Protein 2K8F (pdb70)

CATH classification: 1.20.1020.10

InterPro domains:
  IPR000197 Zinc finger, TAZ-type [PF02135] (338-414)
  IPR000197 Zinc finger, TAZ-type [PF02135] (1735-1806)
  IPR000197 Zinc finger, TAZ-type [PS50134] (331-417)
  IPR000197 Zinc finger, TAZ-type [PS50134] (1728-1809)
  IPR000197 Zinc finger, TAZ-type [SM00551] (332-417)
  IPR000197 Zinc finger, TAZ-type [SM00551] (1729-1807)
  IPR000433 Zinc finger, ZZ-type [PF00569] (1665-1705)
  IPR000433 Zinc finger, ZZ-type [PS01357] (1670-1695)
  IPR000433 Zinc finger, ZZ-type [PS50135] (1665-1713)
  IPR000433 Zinc finger, ZZ-type [SM00291] (1664-1705)
  IPR001487 Bromodomain [PF00439] (1068-1143)
  IPR001487 Bromodomain [PR00503] (1070-1083)
  IPR001487 Bromodomain [PR00503] (1086-1102)
  IPR001487 Bromodomain [PR00503] (1102-1120)
  IPR001487 Bromodomain [PR00503] (1120-1139)
  IPR001487 Bromodomain [PS50014] (1067-1139)
  IPR001487 Bromodomain [SM00297] (1048-1158)
  IPR003101 Coactivator CBP, KIX domain [PF02172] (567-646)
  IPR003101 Coactivator CBP, KIX domain [PS50952] (566-645)
  IPR009110 Nuclear receptor coactivator, interlocking [SSF69125] (2043-2098)

Structure (mmCIF, N/CA/C/O backbone):
data_2K8F
#
_entry.id   2K8F
#
loop_
_entity.id
_entity.type
_entity.pdbx_description
1 polymer 'Histone acetyltransferase p300'
2 polymer 'Cellular tumor antigen p53'
#
loop_
_atom_site.group_PDB
_atom_site.id
_atom_site.type_symbol
_atom_site.label_atom_id
_atom_site.label_alt_id
_atom_site.label_comp_id
_atom_site.label_asym_id
_atom_site.label_entity_id
_atom_site.label_seq_id
_atom_site.pdbx_PDB_ins_code
_atom_site.Cartn_x
_atom_site.Cartn_y
_atom_site.Cartn_z
_atom_site.occupancy
_atom_site.B_iso_or_equiv
_atom_site.auth_seq_id
_atom_site.auth_comp_id
_atom_site.auth_asym_id
_atom_site.auth_atom_id
_atom_site.pdbx_PDB_model_num
ATOM 1 N N . ALA A 1 1 ? -18.098 0.120 19.451 1.00 0.00 1 ALA A N 1
ATOM 2 C CA . ALA A 1 1 ? -17.807 -1.181 20.118 1.00 0.00 1 ALA A CA 1
ATOM 3 C C . ALA A 1 1 ? -17.516 -2.238 19.057 1.00 0.00 1 ALA A C 1
ATOM 4 O O . ALA A 1 1 ? -17.028 -3.325 19.367 1.00 0.00 1 ALA A O 1
ATOM 13 N N . THR A 1 2 ? -17.824 -1.911 17.807 1.00 0.00 2 THR A N 1
ATOM 14 C CA . THR A 1 2 ? -17.595 -2.842 16.705 1.00 0.00 2 THR A CA 1
ATOM 15 C C . THR A 1 2 ? -16.102 -3.082 16.502 1.00 0.00 2 THR A C 1
ATOM 16 O O . THR A 1 2 ? -15.698 -4.164 16.073 1.00 0.00 2 THR A O 1
ATOM 27 N N . GLN A 1 3 ? -15.295 -2.057 16.797 1.00 0.00 3 GLN A N 1
ATOM 28 C CA . GLN A 1 3 ? -13.836 -2.132 16.637 1.00 0.00 3 GLN A CA 1
ATOM 29 C C . GLN A 1 3 ? -13.319 -3.560 16.810 1.00 0.00 3 GLN A C 1
ATOM 30 O O . GLN A 1 3 ? -13.691 -4.256 17.756 1.00 0.00 3 GLN A O 1
ATOM 44 N N . SER A 1 4 ? -12.473 -3.987 15.883 1.00 0.00 4 SER A N 1
ATOM 45 C CA . SER A 1 4 ? -11.919 -5.332 15.923 1.00 0.00 4 SER A CA 1
ATOM 46 C C . SER A 1 4 ? -10.759 -5.436 14.937 1.00 0.00 4 SER A C 1
ATOM 47 O O . SER A 1 4 ? -10.408 -4.452 14.286 1.00 0.00 4 SER A O 1
ATOM 55 N N . PRO A 1 5 ? -10.168 -6.592 14.793 1.00 0.00 5 PRO A N 1
ATOM 56 C CA . PRO A 1 5 ? -9.049 -6.781 13.840 1.00 0.00 5 PRO A CA 1
ATOM 57 C C . PRO A 1 5 ? -9.503 -6.344 12.474 1.00 0.00 5 PRO A C 1
ATOM 58 O O . PRO A 1 5 ? -8.742 -5.789 11.690 1.00 0.00 5 PRO A O 1
ATOM 69 N N . GLY A 1 6 ? -10.780 -6.572 12.223 1.00 0.00 6 GLY A N 1
ATOM 70 C CA . GLY A 1 6 ? -11.369 -6.175 10.969 1.00 0.00 6 GLY A CA 1
ATOM 71 C C . GLY A 1 6 ? -11.191 -4.675 10.803 1.00 0.00 6 GLY A C 1
ATOM 72 O O . GLY A 1 6 ? -10.975 -4.175 9.702 1.00 0.00 6 GLY A O 1
ATOM 76 N N . ASP A 1 7 ? -11.240 -3.968 11.927 1.00 0.00 7 ASP A N 1
ATOM 77 C CA . ASP A 1 7 ? -11.050 -2.524 11.929 1.00 0.00 7 ASP A CA 1
ATOM 78 C C . ASP A 1 7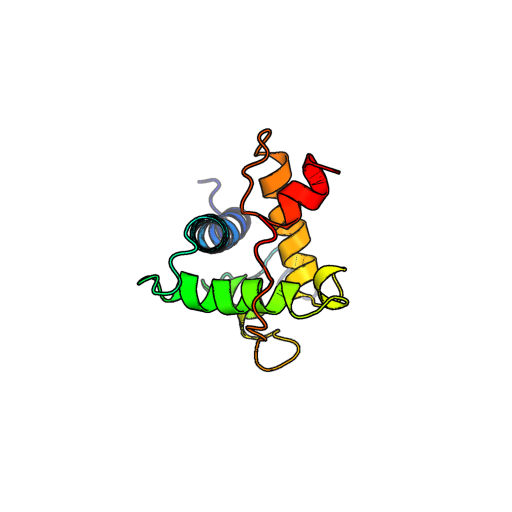 ? -9.561 -2.219 11.907 1.00 0.00 7 ASP A C 1
ATOM 79 O O . ASP A 1 7 ? -9.129 -1.187 11.392 1.00 0.00 7 ASP A O 1
ATOM 88 N N . SER A 1 8 ? -8.781 -3.148 12.445 1.00 0.00 8 SER A N 1
ATOM 89 C CA . SER A 1 8 ? -7.336 -3.006 12.463 1.00 0.00 8 SER A CA 1
ATOM 90 C C . SER A 1 8 ? -6.804 -3.212 11.055 1.00 0.00 8 SER A C 1
ATOM 91 O O . SER A 1 8 ? -5.856 -2.554 10.626 1.00 0.00 8 SER A O 1
ATOM 99 N N . ARG A 1 9 ? -7.455 -4.117 10.337 1.00 0.00 9 ARG A N 1
ATOM 100 C CA . ARG A 1 9 ? -7.095 -4.405 8.965 1.00 0.00 9 ARG A CA 1
ATOM 101 C C . ARG A 1 9 ? -7.447 -3.211 8.103 1.00 0.00 9 ARG A C 1
ATOM 102 O O . ARG A 1 9 ? -6.719 -2.847 7.179 1.00 0.00 9 ARG A O 1
ATOM 123 N N . ARG A 1 10 ? -8.561 -2.589 8.444 1.00 0.00 10 ARG A N 1
ATOM 124 C CA . ARG A 1 10 ? -9.011 -1.398 7.733 1.00 0.00 10 ARG A CA 1
ATOM 125 C C . ARG A 1 10 ? -8.103 -0.228 8.076 1.00 0.00 10 ARG A C 1
ATOM 126 O O . ARG A 1 10 ? -7.830 0.637 7.248 1.00 0.00 10 ARG A O 1
ATOM 147 N N . LEU A 1 11 ? -7.619 -0.228 9.307 1.00 0.00 11 LEU A N 1
ATOM 148 C CA . LEU A 1 11 ? -6.705 0.807 9.757 1.00 0.00 11 LEU A CA 1
ATOM 149 C C . LEU A 1 11 ? -5.324 0.520 9.183 1.00 0.00 11 LEU A C 1
ATOM 150 O O . LEU A 1 11 ? -4.533 1.433 8.948 1.00 0.00 11 LEU A O 1
ATOM 166 N N . SER A 1 12 ? -5.044 -0.763 8.952 1.00 0.00 12 SER A N 1
ATOM 167 C CA . SER A 1 12 ? -3.756 -1.147 8.398 1.00 0.00 12 SER A CA 1
ATOM 168 C C . SER A 1 12 ? -3.617 -0.587 6.994 1.00 0.00 12 SER A C 1
ATOM 169 O O . SER A 1 12 ? -2.600 0.019 6.653 1.00 0.00 12 SER A O 1
ATOM 177 N N . ILE A 1 13 ? -4.651 -0.782 6.176 1.00 0.00 13 ILE A N 1
ATOM 178 C CA . ILE A 1 13 ? -4.612 -0.278 4.817 1.00 0.00 13 ILE A CA 1
ATOM 179 C C . ILE A 1 13 ? -4.753 1.245 4.784 1.00 0.00 13 ILE A C 1
ATOM 180 O O . ILE A 1 13 ? -4.276 1.886 3.855 1.00 0.00 13 ILE A O 1
ATOM 196 N N . GLN A 1 14 ? -5.410 1.819 5.793 1.00 0.00 14 GLN A N 1
ATOM 197 C CA . GLN A 1 14 ? -5.603 3.245 5.869 1.00 0.00 14 GLN A CA 1
ATOM 198 C C . GLN A 1 14 ? -4.253 3.943 5.985 1.00 0.00 14 GLN A C 1
ATOM 199 O O . GLN A 1 14 ? -3.999 4.950 5.334 1.00 0.00 14 GLN A O 1
ATOM 213 N N . ARG A 1 15 ? -3.381 3.361 6.800 1.00 0.00 15 ARG A N 1
ATOM 214 C CA . ARG A 1 15 ? -2.037 3.880 6.994 1.00 0.00 15 ARG A CA 1
ATOM 215 C C . ARG A 1 15 ? -1.219 3.646 5.741 1.00 0.00 15 ARG A C 1
ATOM 216 O O . ARG A 1 15 ? -0.446 4.507 5.316 1.00 0.00 15 ARG A O 1
ATOM 237 N N . ALA A 1 16 ? -1.422 2.487 5.126 1.00 0.00 16 ALA A N 1
ATOM 238 C CA . ALA A 1 16 ? -0.721 2.176 3.899 1.00 0.00 16 ALA A CA 1
ATOM 239 C C . ALA A 1 16 ? -1.256 3.085 2.820 1.00 0.00 16 ALA A C 1
ATOM 240 O O . ALA A 1 16 ? -0.503 3.616 2.012 1.00 0.00 16 ALA A O 1
ATOM 247 N N . ILE A 1 17 ? -2.571 3.278 2.846 1.00 0.00 17 ILE A N 1
ATOM 248 C CA . ILE A 1 17 ? -3.237 4.150 1.900 1.00 0.00 17 ILE A CA 1
ATOM 249 C C . ILE A 1 17 ? -2.749 5.569 2.110 1.00 0.00 17 ILE A C 1
ATOM 250 O O . ILE A 1 17 ? -2.383 6.254 1.164 1.00 0.00 17 ILE A O 1
ATOM 266 N N . GLN A 1 18 ? -2.726 6.007 3.362 1.00 0.00 18 GLN A N 1
ATOM 267 C CA . GLN A 1 18 ? -2.268 7.355 3.642 1.00 0.00 18 GLN A CA 1
ATOM 268 C C . GLN A 1 18 ? -0.909 7.587 2.995 1.00 0.00 18 GLN A C 1
ATOM 269 O O . GLN A 1 18 ? -0.639 8.674 2.494 1.00 0.00 18 GLN A O 1
ATOM 283 N N . SER A 1 19 ? -0.063 6.559 2.968 1.00 0.00 19 SER A N 1
ATOM 284 C CA . SER A 1 19 ? 1.244 6.702 2.333 1.00 0.00 19 SER A CA 1
ATOM 285 C C . SER A 1 19 ? 1.150 6.372 0.854 1.00 0.00 19 SER A C 1
ATOM 286 O O . SER A 1 19 ? 1.749 7.052 0.034 1.00 0.00 19 SER A O 1
ATOM 294 N N . LEU A 1 20 ? 0.394 5.345 0.496 1.00 0.00 20 LEU A N 1
ATOM 295 C CA . LEU A 1 20 ? 0.268 5.016 -0.918 1.00 0.00 20 LEU A CA 1
ATOM 296 C C . LEU A 1 20 ? -0.412 6.164 -1.654 1.00 0.00 20 LEU A C 1
ATOM 297 O O . LEU A 1 20 ? 0.096 6.642 -2.666 1.00 0.00 20 LEU A O 1
ATOM 313 N N . VAL A 1 21 ? -1.552 6.613 -1.141 1.00 0.00 21 VAL A N 1
ATOM 314 C CA . VAL A 1 21 ? -2.259 7.711 -1.782 1.00 0.00 21 VAL A CA 1
ATOM 315 C C . VAL A 1 21 ? -1.378 8.963 -1.752 1.00 0.00 21 VAL A C 1
ATOM 316 O O . VAL A 1 21 ? -1.241 9.645 -2.763 1.00 0.00 21 VAL A O 1
ATOM 329 N N . HIS A 1 22 ? -0.782 9.262 -0.593 1.00 0.00 22 HIS A N 1
ATOM 330 C CA . HIS A 1 22 ? 0.069 10.446 -0.484 1.00 0.00 22 HIS A CA 1
ATOM 331 C C . HIS A 1 22 ? 1.356 10.284 -1.284 1.00 0.00 22 HIS A C 1
ATOM 332 O O . HIS A 1 22 ? 1.716 11.155 -2.068 1.00 0.00 22 HIS A O 1
ATOM 346 N N . ALA A 1 23 ? 2.043 9.169 -1.083 1.00 0.00 23 ALA A N 1
ATOM 347 C CA . ALA A 1 23 ? 3.292 8.915 -1.800 1.00 0.00 23 ALA A CA 1
ATOM 348 C C . ALA A 1 23 ? 3.056 8.807 -3.302 1.00 0.00 23 ALA A C 1
ATOM 349 O O . ALA A 1 23 ? 3.948 9.098 -4.098 1.00 0.00 23 ALA A O 1
ATOM 356 N N . ALA A 1 24 ? 1.861 8.375 -3.695 1.00 0.00 24 ALA A N 1
ATOM 357 C CA . ALA A 1 24 ? 1.548 8.226 -5.112 1.00 0.00 24 ALA A CA 1
ATOM 358 C C . ALA A 1 24 ? 0.961 9.506 -5.683 1.00 0.00 24 ALA A C 1
ATOM 359 O O . ALA A 1 24 ? 0.700 9.591 -6.868 1.00 0.00 24 ALA A O 1
ATOM 366 N N . GLN A 1 25 ? 0.758 10.494 -4.823 1.00 0.00 25 GLN A N 1
ATOM 367 C CA . GLN A 1 25 ? 0.208 11.787 -5.217 1.00 0.00 25 GLN A CA 1
ATOM 368 C C . GLN A 1 25 ? 1.220 12.886 -4.961 1.00 0.00 25 GLN A C 1
ATOM 369 O O . GLN A 1 25 ? 1.277 13.879 -5.687 1.00 0.00 25 GLN A O 1
ATOM 383 N N . CYS A 1 26 ? 2.042 12.688 -3.938 1.00 0.00 26 CYS A N 1
ATOM 384 C CA . CYS A 1 26 ? 3.082 13.654 -3.611 1.00 0.00 26 CYS A CA 1
ATOM 385 C C . CYS A 1 26 ? 4.403 13.127 -4.129 1.00 0.00 26 CYS A C 1
ATOM 386 O O . CYS A 1 26 ? 5.199 12.553 -3.384 1.00 0.00 26 CYS A O 1
ATOM 394 N N . ARG A 1 27 ? 4.623 13.322 -5.420 1.00 0.00 27 ARG A N 1
ATOM 395 C CA . ARG A 1 27 ? 5.840 12.863 -6.062 1.00 0.00 27 ARG A CA 1
ATOM 396 C C . ARG A 1 27 ? 6.919 13.929 -5.879 1.00 0.00 27 ARG A C 1
ATOM 397 O O . ARG A 1 27 ? 7.539 14.402 -6.829 1.00 0.00 27 ARG A O 1
ATOM 418 N N . ASN A 1 28 ? 7.113 14.323 -4.625 1.00 0.00 28 ASN A N 1
ATOM 419 C CA . ASN A 1 28 ? 8.104 15.337 -4.301 1.00 0.00 28 ASN A CA 1
ATOM 420 C C . ASN A 1 28 ? 9.515 14.783 -4.488 1.00 0.00 28 ASN A C 1
ATOM 421 O O . ASN A 1 28 ? 10.396 15.463 -5.012 1.00 0.00 28 ASN A O 1
ATOM 432 N N . ALA A 1 29 ? 9.701 13.543 -4.024 1.00 0.00 29 ALA A N 1
ATOM 433 C CA . ALA A 1 29 ? 10.988 12.836 -4.083 1.00 0.00 29 ALA A CA 1
ATOM 434 C C . ALA A 1 29 ? 11.722 12.970 -2.752 1.00 0.00 29 ALA A C 1
ATOM 435 O O . ALA A 1 29 ? 12.282 12.001 -2.237 1.00 0.00 29 ALA A O 1
ATOM 442 N N . ASN A 1 30 ? 11.712 14.182 -2.200 1.00 0.00 30 ASN A N 1
ATOM 443 C CA . ASN A 1 30 ? 12.377 14.451 -0.927 1.00 0.00 30 ASN A CA 1
ATOM 444 C C . ASN A 1 30 ? 11.385 14.343 0.228 1.00 0.00 30 ASN A C 1
ATOM 445 O O . ASN A 1 30 ? 11.672 14.787 1.338 1.00 0.00 30 ASN A O 1
ATOM 456 N N . CYS A 1 31 ? 10.209 13.767 -0.053 1.00 0.00 31 CYS A N 1
ATOM 457 C CA . CYS A 1 31 ? 9.157 13.613 0.960 1.00 0.00 31 CYS A CA 1
ATOM 458 C C . CYS A 1 31 ? 9.756 13.409 2.355 1.00 0.00 31 CYS A C 1
ATOM 459 O O . CYS A 1 31 ? 10.682 12.617 2.529 1.00 0.00 31 CYS A O 1
ATOM 467 N N . SER A 1 32 ? 9.245 14.149 3.342 1.00 0.00 32 SER A N 1
ATOM 468 C CA . SER A 1 32 ? 9.765 14.060 4.705 1.00 0.00 32 SER A CA 1
ATOM 469 C C . SER A 1 32 ? 9.057 12.998 5.526 1.00 0.00 32 SER A C 1
ATOM 470 O O . SER A 1 32 ? 9.281 12.901 6.729 1.00 0.00 32 SER A O 1
ATOM 478 N N . LEU A 1 33 ? 8.220 12.192 4.883 1.00 0.00 33 LEU A N 1
ATOM 479 C CA . LEU A 1 33 ? 7.520 11.124 5.584 1.00 0.00 33 LEU A CA 1
ATOM 480 C C . LEU A 1 33 ? 8.238 9.807 5.290 1.00 0.00 33 LEU A C 1
ATOM 481 O O . LEU A 1 33 ? 8.116 9.272 4.190 1.00 0.00 33 LEU A O 1
ATOM 497 N N . PRO A 1 34 ? 9.008 9.275 6.216 1.00 0.00 34 PRO A N 1
ATOM 498 C CA . PRO A 1 34 ? 9.750 8.017 5.963 1.00 0.00 34 PRO A CA 1
ATOM 499 C C . PRO A 1 34 ? 8.861 6.981 5.292 1.00 0.00 34 PRO A C 1
ATOM 500 O O . PRO A 1 34 ? 9.324 6.187 4.477 1.00 0.00 34 PRO A O 1
ATOM 511 N N . SER A 1 35 ? 7.579 7.015 5.626 1.00 0.00 35 SER A N 1
ATOM 512 C CA . SER A 1 35 ? 6.628 6.092 5.033 1.00 0.00 35 SER A CA 1
ATOM 513 C C . SER A 1 35 ? 6.523 6.339 3.532 1.00 0.00 35 SER A C 1
ATOM 514 O O . SER A 1 35 ? 6.335 5.407 2.756 1.00 0.00 35 SER A O 1
ATOM 522 N N . CYS A 1 36 ? 6.635 7.599 3.123 1.00 0.00 36 CYS A N 1
ATOM 523 C CA . CYS A 1 36 ? 6.541 7.915 1.703 1.00 0.00 36 CYS A CA 1
ATOM 524 C C . CYS A 1 36 ? 7.762 7.405 0.949 1.00 0.00 36 CYS A C 1
ATOM 525 O O . CYS A 1 36 ? 7.635 6.683 -0.038 1.00 0.00 36 CYS A O 1
ATOM 533 N N . GLN A 1 37 ? 8.942 7.798 1.409 1.00 0.00 37 GLN A N 1
ATOM 534 C CA . GLN A 1 37 ? 10.173 7.392 0.760 1.00 0.00 37 GLN A CA 1
ATOM 535 C C . GLN A 1 37 ? 10.232 5.898 0.602 1.00 0.00 37 GLN A C 1
ATOM 536 O O . GLN A 1 37 ? 10.711 5.390 -0.409 1.00 0.00 37 GLN A O 1
ATOM 550 N N . LYS A 1 38 ? 9.751 5.195 1.611 1.00 0.00 38 LYS A N 1
ATOM 551 C CA . LYS A 1 38 ? 9.759 3.758 1.582 1.00 0.00 38 LYS A CA 1
ATOM 552 C C . LYS A 1 38 ? 8.669 3.274 0.631 1.00 0.00 38 LYS A C 1
ATOM 553 O O . LYS A 1 38 ? 8.830 2.250 -0.034 1.00 0.00 38 LYS A O 1
ATOM 572 N N . MET A 1 39 ? 7.567 4.025 0.540 1.00 0.00 39 MET A N 1
ATOM 573 C CA . MET A 1 39 ? 6.494 3.649 -0.367 1.00 0.00 39 MET A CA 1
ATOM 574 C C . MET A 1 39 ? 6.909 3.961 -1.788 1.00 0.00 39 MET A C 1
ATOM 575 O O . MET A 1 39 ? 6.587 3.224 -2.715 1.00 0.00 39 MET A O 1
ATOM 589 N N . LYS A 1 40 ? 7.656 5.031 -1.972 1.00 0.00 40 LYS A N 1
ATOM 590 C CA . LYS A 1 40 ? 8.111 5.332 -3.302 1.00 0.00 40 LYS A CA 1
ATOM 591 C C . LYS A 1 40 ? 9.026 4.220 -3.714 1.00 0.00 40 LYS A C 1
ATOM 592 O O . LYS A 1 40 ? 8.961 3.711 -4.813 1.00 0.00 40 LYS A O 1
ATOM 611 N N . ARG A 1 41 ? 9.851 3.821 -2.777 1.00 0.00 41 ARG A N 1
ATOM 612 C CA . ARG A 1 41 ? 10.773 2.743 -3.001 1.00 0.00 41 ARG A CA 1
ATOM 613 C C . ARG A 1 41 ? 9.983 1.549 -3.529 1.00 0.00 41 ARG A C 1
ATOM 614 O O . ARG A 1 41 ? 10.423 0.864 -4.438 1.00 0.00 41 ARG A O 1
ATOM 635 N N . VAL A 1 42 ? 8.802 1.352 -2.942 1.00 0.00 42 VAL A N 1
ATOM 636 C CA . VAL A 1 42 ? 7.884 0.277 -3.327 1.00 0.00 42 VAL A CA 1
ATOM 637 C C . VAL A 1 42 ? 7.233 0.559 -4.689 1.00 0.00 42 VAL A C 1
ATOM 638 O O . VAL A 1 42 ? 7.211 -0.309 -5.560 1.00 0.00 42 VAL A O 1
ATOM 651 N N . VAL A 1 43 ? 6.708 1.772 -4.867 1.00 0.00 43 VAL A N 1
ATOM 652 C CA . VAL A 1 43 ? 6.066 2.141 -6.128 1.00 0.00 43 VAL A CA 1
ATOM 653 C C . VAL A 1 43 ? 7.114 2.276 -7.226 1.00 0.00 43 VAL A C 1
ATOM 654 O O . VAL A 1 43 ? 7.007 1.671 -8.292 1.00 0.00 43 VAL A O 1
ATOM 667 N N . GLN A 1 44 ? 8.141 3.058 -6.929 1.00 0.00 44 GLN A N 1
ATOM 668 C CA . GLN A 1 44 ? 9.238 3.266 -7.851 1.00 0.00 44 GLN A CA 1
ATOM 669 C C . GLN A 1 44 ? 9.783 1.903 -8.279 1.00 0.00 44 GLN A C 1
ATOM 670 O O . GLN A 1 44 ? 10.158 1.715 -9.436 1.00 0.00 44 GLN A O 1
ATOM 684 N N . HIS A 1 45 ? 9.785 0.934 -7.351 1.00 0.00 45 HIS A N 1
ATOM 685 C CA . HIS A 1 45 ? 10.242 -0.411 -7.680 1.00 0.00 45 HIS A CA 1
ATOM 686 C C . HIS A 1 45 ? 9.146 -1.173 -8.419 1.00 0.00 45 HIS A C 1
ATOM 687 O O . HIS A 1 45 ? 9.423 -1.948 -9.337 1.00 0.00 45 HIS A O 1
ATOM 701 N N . THR A 1 46 ? 7.907 -0.986 -7.985 1.00 0.00 46 THR A N 1
ATOM 702 C CA . THR A 1 46 ? 6.801 -1.711 -8.590 1.00 0.00 46 THR A CA 1
ATOM 703 C C . THR A 1 46 ? 6.834 -1.603 -10.097 1.00 0.00 46 THR A C 1
ATOM 704 O O . THR A 1 46 ? 6.698 -2.605 -10.797 1.00 0.00 46 THR A O 1
ATOM 715 N N . LYS A 1 47 ? 7.003 -0.403 -10.600 1.00 0.00 47 LYS A N 1
ATOM 716 C CA . LYS A 1 47 ? 7.034 -0.233 -12.039 1.00 0.00 47 LYS A CA 1
ATOM 717 C C . LYS A 1 47 ? 8.353 -0.712 -12.622 1.00 0.00 47 LYS A C 1
ATOM 718 O O . LYS A 1 47 ? 8.385 -1.272 -13.718 1.00 0.00 47 LYS A O 1
ATOM 737 N N . GLY A 1 48 ? 9.444 -0.489 -11.897 1.00 0.00 48 GLY A N 1
ATOM 738 C CA . GLY A 1 48 ? 10.751 -0.906 -12.380 1.00 0.00 48 GLY A CA 1
ATOM 739 C C . GLY A 1 48 ? 10.708 -2.341 -12.887 1.00 0.00 48 GLY A C 1
ATOM 740 O O . GLY A 1 48 ? 11.504 -2.729 -13.742 1.00 0.00 48 GLY A O 1
ATOM 744 N N . CYS A 1 49 ? 9.762 -3.124 -12.363 1.00 0.00 49 CYS A N 1
ATOM 745 C CA . CYS A 1 49 ? 9.608 -4.528 -12.781 1.00 0.00 49 CYS A CA 1
ATOM 746 C C . CYS A 1 49 ? 8.280 -4.713 -13.527 1.00 0.00 49 CYS A C 1
ATOM 747 O O . CYS A 1 49 ? 7.219 -4.340 -13.023 1.00 0.00 49 CYS A O 1
ATOM 755 N N . LYS A 1 50 ? 8.341 -5.296 -14.728 1.00 0.00 50 LYS A N 1
ATOM 756 C CA . LYS A 1 50 ? 7.138 -5.528 -15.527 1.00 0.00 50 LYS A CA 1
ATOM 757 C C . LYS A 1 50 ? 6.416 -6.788 -15.060 1.00 0.00 50 LYS A C 1
ATOM 758 O O . LYS A 1 50 ? 5.189 -6.867 -15.114 1.00 0.00 50 LYS A O 1
ATOM 777 N N . ARG A 1 51 ? 7.183 -7.760 -14.586 1.00 0.00 51 ARG A N 1
ATOM 778 C CA . ARG A 1 51 ? 6.604 -8.999 -14.091 1.00 0.00 51 ARG A CA 1
ATOM 779 C C . ARG A 1 51 ? 5.856 -8.723 -12.795 1.00 0.00 51 ARG A C 1
ATOM 780 O O . ARG A 1 51 ? 4.799 -9.297 -12.535 1.00 0.00 51 ARG A O 1
ATOM 801 N N . LYS A 1 52 ? 6.422 -7.835 -11.989 1.00 0.00 52 LYS A N 1
ATOM 802 C CA . LYS A 1 52 ? 5.832 -7.462 -10.723 1.00 0.00 52 LYS A CA 1
ATOM 803 C C . LYS A 1 52 ? 4.548 -6.677 -10.932 1.00 0.00 52 LYS A C 1
ATOM 804 O O . LYS A 1 52 ? 3.576 -6.846 -10.195 1.00 0.00 52 LYS A O 1
ATOM 823 N N . THR A 1 53 ? 4.560 -5.800 -11.922 1.00 0.00 53 THR A N 1
ATOM 824 C CA . THR A 1 53 ? 3.396 -4.976 -12.192 1.00 0.00 53 THR A CA 1
ATOM 825 C C . THR A 1 53 ? 2.214 -5.839 -12.603 1.00 0.00 53 THR A C 1
ATOM 826 O O . THR A 1 53 ? 1.065 -5.401 -12.546 1.00 0.00 53 THR A O 1
ATOM 837 N N . ASN A 1 54 ? 2.497 -7.066 -13.009 1.00 0.00 54 ASN A N 1
ATOM 838 C CA . ASN A 1 54 ? 1.443 -7.978 -13.417 1.00 0.00 54 ASN A CA 1
ATOM 839 C C . ASN A 1 54 ? 0.876 -8.697 -12.199 1.00 0.00 54 ASN A C 1
ATOM 840 O O . ASN A 1 54 ? -0.012 -9.540 -12.330 1.00 0.00 54 ASN A O 1
ATOM 851 N N . GLY A 1 55 ? 1.404 -8.381 -11.010 1.00 0.00 55 GLY A N 1
ATOM 852 C CA . GLY A 1 55 ? 0.938 -9.037 -9.786 1.00 0.00 55 GLY A CA 1
ATOM 853 C C . GLY A 1 55 ? 1.943 -10.090 -9.351 1.00 0.00 55 GLY A C 1
ATOM 854 O O . GLY A 1 55 ? 1.745 -10.785 -8.355 1.00 0.00 55 GLY A O 1
ATOM 858 N N . GLY A 1 56 ? 3.014 -10.216 -10.125 1.00 0.00 56 GLY A N 1
ATOM 859 C CA . GLY A 1 56 ? 4.037 -11.205 -9.837 1.00 0.00 56 GLY A CA 1
ATOM 860 C C . GLY A 1 56 ? 4.424 -11.182 -8.363 1.00 0.00 56 GLY A C 1
ATOM 861 O O . GLY A 1 56 ? 4.501 -12.226 -7.719 1.00 0.00 56 GLY A O 1
ATOM 865 N N . CYS A 1 57 ? 4.696 -9.992 -7.838 1.00 0.00 57 CYS A N 1
ATOM 866 C CA . CYS A 1 57 ? 5.103 -9.851 -6.466 1.00 0.00 57 CYS A CA 1
ATOM 867 C C . CYS A 1 57 ? 3.920 -9.770 -5.506 1.00 0.00 57 CYS A C 1
ATOM 868 O O . CYS A 1 57 ? 2.985 -9.008 -5.751 1.00 0.00 57 CYS A O 1
ATOM 876 N N . PRO A 1 58 ? 3.959 -10.450 -4.387 1.00 0.00 58 PRO A N 1
ATOM 877 C CA . PRO A 1 58 ? 2.878 -10.323 -3.380 1.00 0.00 58 PRO A CA 1
ATOM 878 C C . PRO A 1 58 ? 2.619 -8.843 -3.095 1.00 0.00 58 PRO A C 1
ATOM 879 O O . PRO A 1 58 ? 1.505 -8.448 -2.756 1.00 0.00 58 PRO A O 1
ATOM 890 N N . ILE A 1 59 ? 3.666 -8.029 -3.274 1.00 0.00 59 ILE A N 1
ATOM 891 C CA . ILE A 1 59 ? 3.549 -6.593 -3.075 1.00 0.00 59 ILE A CA 1
ATOM 892 C C . ILE A 1 59 ? 2.620 -6.020 -4.125 1.00 0.00 59 ILE A C 1
ATOM 893 O O . ILE A 1 59 ? 1.736 -5.233 -3.808 1.00 0.00 59 ILE A O 1
ATOM 909 N N . CYS A 1 60 ? 2.796 -6.434 -5.379 1.00 0.00 60 CYS A N 1
ATOM 910 C CA . CYS A 1 60 ? 1.924 -5.939 -6.427 1.00 0.00 60 CYS A CA 1
ATOM 911 C C . CYS A 1 60 ? 0.577 -6.619 -6.338 1.00 0.00 60 CYS A C 1
ATOM 912 O O . CYS A 1 60 ? -0.463 -5.986 -6.496 1.00 0.00 60 CYS A O 1
ATOM 920 N N . LYS A 1 61 ? 0.590 -7.904 -6.071 1.00 0.00 61 LYS A N 1
ATOM 921 C CA . LYS A 1 61 ? -0.666 -8.622 -5.965 1.00 0.00 61 LYS A CA 1
ATOM 922 C C . LYS A 1 61 ? -1.538 -7.973 -4.890 1.00 0.00 61 LYS A C 1
ATOM 923 O O . LYS A 1 61 ? -2.710 -7.663 -5.122 1.00 0.00 61 LYS A O 1
ATOM 942 N N . GLN A 1 62 ? -0.946 -7.755 -3.721 1.00 0.00 62 GLN A N 1
ATOM 943 C CA . GLN A 1 62 ? -1.660 -7.128 -2.617 1.00 0.00 62 GLN A CA 1
ATOM 944 C C . GLN A 1 62 ? -1.945 -5.653 -2.905 1.00 0.00 62 GLN A C 1
ATOM 945 O O . GLN A 1 62 ? -3.037 -5.159 -2.619 1.00 0.00 62 GLN A O 1
ATOM 959 N N . LEU A 1 63 ? -0.955 -4.948 -3.457 1.00 0.00 63 LEU A N 1
ATOM 960 C CA . LEU A 1 63 ? -1.120 -3.524 -3.758 1.00 0.00 63 LEU A CA 1
ATOM 961 C C . LEU A 1 63 ? -2.194 -3.321 -4.822 1.00 0.00 63 LEU A C 1
ATOM 962 O O . LEU A 1 63 ? -3.002 -2.398 -4.727 1.00 0.00 63 LEU A O 1
ATOM 978 N N . ILE A 1 64 ? -2.215 -4.197 -5.824 1.00 0.00 64 ILE A N 1
ATOM 979 C CA . ILE A 1 64 ? -3.216 -4.106 -6.876 1.00 0.00 64 ILE A CA 1
ATOM 980 C C . ILE A 1 64 ? -4.603 -4.258 -6.260 1.00 0.00 64 ILE A C 1
ATOM 981 O O . ILE A 1 64 ? -5.530 -3.527 -6.602 1.00 0.00 64 ILE A O 1
ATOM 997 N N . ALA A 1 65 ? -4.737 -5.200 -5.337 1.00 0.00 65 ALA A N 1
ATOM 998 C CA . ALA A 1 65 ? -6.013 -5.406 -4.671 1.00 0.00 65 ALA A CA 1
ATOM 999 C C . ALA A 1 65 ? -6.351 -4.190 -3.820 1.00 0.00 65 ALA A C 1
ATOM 1000 O O . ALA A 1 65 ? -7.473 -3.689 -3.857 1.00 0.00 65 ALA A O 1
ATOM 1007 N N . LEU A 1 66 ? -5.362 -3.696 -3.083 1.00 0.00 66 LEU A N 1
ATOM 1008 C CA . LEU A 1 66 ? -5.565 -2.512 -2.260 1.00 0.00 66 LEU A CA 1
ATOM 1009 C C . LEU A 1 66 ? -5.953 -1.371 -3.179 1.00 0.00 66 LEU A C 1
ATOM 1010 O O . LEU A 1 66 ? -6.857 -0.587 -2.887 1.00 0.00 66 LEU A O 1
ATOM 1026 N N . ALA A 1 67 ? -5.276 -1.325 -4.316 1.00 0.00 67 ALA A N 1
ATOM 1027 C CA . ALA A 1 67 ? -5.553 -0.328 -5.328 1.00 0.00 67 ALA A CA 1
ATOM 1028 C C . ALA A 1 67 ? -6.956 -0.546 -5.874 1.00 0.00 67 ALA A C 1
ATOM 1029 O O . ALA A 1 67 ? -7.657 0.405 -6.211 1.00 0.00 67 ALA A O 1
ATOM 1036 N N . ALA A 1 68 ? -7.357 -1.814 -5.960 1.00 0.00 68 ALA A N 1
ATOM 1037 C CA . ALA A 1 68 ? -8.684 -2.142 -6.470 1.00 0.00 68 ALA A CA 1
ATOM 1038 C C . ALA A 1 68 ? -9.755 -1.502 -5.593 1.00 0.00 68 ALA A C 1
ATOM 1039 O O . ALA A 1 68 ? -10.682 -0.868 -6.092 1.00 0.00 68 ALA A O 1
ATOM 1046 N N . TYR A 1 69 ? -9.616 -1.666 -4.282 1.00 0.00 69 TYR A N 1
ATOM 1047 C CA . TYR A 1 69 ? -10.579 -1.089 -3.351 1.00 0.00 69 TYR A CA 1
ATOM 1048 C C . TYR A 1 69 ? -10.601 0.436 -3.467 1.00 0.00 69 TYR A C 1
ATOM 1049 O O . TYR A 1 69 ? -11.670 1.044 -3.510 1.00 0.00 69 TYR A O 1
ATOM 1067 N N . HIS A 1 70 ? -9.419 1.052 -3.514 1.00 0.00 70 HIS A N 1
ATOM 1068 C CA . HIS A 1 70 ? -9.335 2.509 -3.619 1.00 0.00 70 HIS A CA 1
ATOM 1069 C C . HIS A 1 70 ? -9.792 3.006 -4.990 1.00 0.00 70 HIS A C 1
ATOM 1070 O O . HIS A 1 70 ? -10.607 3.923 -5.087 1.00 0.00 70 HIS A O 1
ATOM 1084 N N . ALA A 1 71 ? -9.257 2.404 -6.045 1.00 0.00 71 ALA A N 1
ATOM 1085 C CA . ALA A 1 71 ? -9.612 2.805 -7.404 1.00 0.00 71 ALA A CA 1
ATOM 1086 C C . ALA A 1 71 ? -11.109 2.637 -7.640 1.00 0.00 71 ALA A C 1
ATOM 1087 O O . ALA A 1 71 ? -11.694 3.318 -8.483 1.00 0.00 71 ALA A O 1
ATOM 1094 N N . LYS A 1 72 ? -11.727 1.743 -6.876 1.00 0.00 72 LYS A N 1
ATOM 1095 C CA . LYS A 1 72 ? -13.162 1.514 -6.995 1.00 0.00 72 LYS A CA 1
ATOM 1096 C C . LYS A 1 72 ? -13.923 2.636 -6.297 1.00 0.00 72 LYS A C 1
ATOM 1097 O O . LYS A 1 72 ? -14.756 3.304 -6.911 1.00 0.00 72 LYS A O 1
ATOM 1116 N N . HIS A 1 73 ? -13.629 2.851 -5.018 1.00 0.00 73 HIS A N 1
ATOM 1117 C CA . HIS A 1 73 ? -14.295 3.904 -4.279 1.00 0.00 73 HIS A CA 1
ATOM 1118 C C . HIS A 1 73 ? -14.056 5.241 -4.958 1.00 0.00 73 HIS A C 1
ATOM 1119 O O . HIS A 1 73 ? -14.977 6.046 -5.098 1.00 0.00 73 HIS A O 1
ATOM 1133 N N . CYS A 1 74 ? -12.833 5.462 -5.425 1.00 0.00 74 CYS A N 1
ATOM 1134 C CA . CYS A 1 74 ? -12.533 6.690 -6.135 1.00 0.00 74 CYS A CA 1
ATOM 1135 C C . CYS A 1 74 ? -13.125 6.578 -7.530 1.00 0.00 74 CYS A C 1
ATOM 1136 O O . CYS A 1 74 ? -12.597 5.867 -8.384 1.00 0.00 74 CYS A O 1
ATOM 1144 N N . GLN A 1 75 ? -14.245 7.258 -7.748 1.00 0.00 75 GLN A N 1
ATOM 1145 C CA . GLN A 1 75 ? -14.924 7.198 -9.034 1.00 0.00 75 GLN A CA 1
ATOM 1146 C C . GLN A 1 75 ? -14.237 8.123 -10.025 1.00 0.00 75 GLN A C 1
ATOM 1147 O O . GLN A 1 75 ? -14.590 8.190 -11.202 1.00 0.00 75 GLN A O 1
ATOM 1161 N N . GLU A 1 76 ? -13.239 8.830 -9.528 1.00 0.00 76 GLU A N 1
ATOM 1162 C CA . GLU A 1 76 ? -12.474 9.764 -10.348 1.00 0.00 76 GLU A CA 1
ATOM 1163 C C . GLU A 1 76 ? -11.097 9.212 -10.629 1.00 0.00 76 GLU A C 1
ATOM 1164 O O . GLU A 1 76 ? -10.463 8.611 -9.762 1.00 0.00 76 GLU A O 1
ATOM 1176 N N . ASN A 1 77 ? -10.634 9.429 -11.850 1.00 0.00 77 ASN A N 1
ATOM 1177 C CA . ASN A 1 77 ? -9.325 8.956 -12.232 1.00 0.00 77 ASN A CA 1
ATOM 1178 C C . ASN A 1 77 ? -8.291 9.919 -11.697 1.00 0.00 77 ASN A C 1
ATOM 1179 O O . ASN A 1 77 ? -7.889 10.850 -12.395 1.00 0.00 77 ASN A O 1
ATOM 1190 N N . LYS A 1 78 ? -7.881 9.705 -10.444 1.00 0.00 78 LYS A N 1
ATOM 1191 C CA . LYS A 1 78 ? -6.901 10.583 -9.801 1.00 0.00 78 LYS A CA 1
ATOM 1192 C C . LYS A 1 78 ? -5.912 11.127 -10.832 1.00 0.00 78 LYS A C 1
ATOM 1193 O O . LYS A 1 78 ? -5.952 12.317 -11.136 1.00 0.00 78 LYS A O 1
ATOM 1212 N N . CYS A 1 79 ? -5.086 10.227 -11.394 1.00 0.00 79 CYS A N 1
ATOM 1213 C CA . CYS A 1 79 ? -4.109 10.555 -12.452 1.00 0.00 79 CYS A CA 1
ATOM 1214 C C . CYS A 1 79 ? -2.693 10.057 -12.124 1.00 0.00 79 CYS A C 1
ATOM 1215 O O . CYS A 1 79 ? -2.152 9.252 -12.880 1.00 0.00 79 CYS A O 1
ATOM 1223 N N . PRO A 1 80 ? -2.062 10.490 -11.053 1.00 0.00 80 PRO A N 1
ATOM 1224 C CA . PRO A 1 80 ? -0.681 10.022 -10.723 1.00 0.00 80 PRO A CA 1
ATOM 1225 C C . PRO A 1 80 ? -0.647 8.531 -10.370 1.00 0.00 80 PRO A C 1
ATOM 1226 O O . PRO A 1 80 ? 0.348 7.860 -10.621 1.00 0.00 80 PRO A O 1
ATOM 1237 N N . VAL A 1 81 ? -1.736 8.027 -9.780 1.00 0.00 81 VAL A N 1
ATOM 1238 C CA . VAL A 1 81 ? -1.806 6.617 -9.388 1.00 0.00 81 VAL A CA 1
ATOM 1239 C C . VAL A 1 81 ? -1.746 5.717 -10.636 1.00 0.00 81 VAL A C 1
ATOM 1240 O O . VAL A 1 81 ? -2.687 5.721 -11.430 1.00 0.00 81 VAL A O 1
ATOM 1253 N N . PRO A 1 82 ? -0.679 4.963 -10.856 1.00 0.00 82 PRO A N 1
ATOM 1254 C CA . PRO A 1 82 ? -0.569 4.087 -12.071 1.00 0.00 82 PRO A CA 1
ATOM 1255 C C . PRO A 1 82 ? -1.745 3.124 -12.263 1.00 0.00 82 PRO A C 1
ATOM 1256 O O . PRO A 1 82 ? -2.309 3.021 -13.352 1.00 0.00 82 PRO A O 1
ATOM 1267 N N . PHE A 1 83 ? -2.063 2.390 -11.210 1.00 0.00 83 PHE A N 1
ATOM 1268 C CA . PHE A 1 83 ? -3.127 1.389 -11.272 1.00 0.00 83 PHE A CA 1
ATOM 1269 C C . PHE A 1 83 ? -4.476 1.998 -11.635 1.00 0.00 83 PHE A C 1
ATOM 1270 O O . PHE A 1 83 ? -5.192 1.463 -12.483 1.00 0.00 83 PHE A O 1
ATOM 1287 N N . CYS A 1 84 ? -4.835 3.098 -10.989 1.00 0.00 84 CYS A N 1
ATOM 1288 C CA . CYS A 1 84 ? -6.120 3.721 -11.271 1.00 0.00 84 CYS A CA 1
ATOM 1289 C C . CYS A 1 84 ? -6.261 3.946 -12.767 1.00 0.00 84 CYS A C 1
ATOM 1290 O O . CYS A 1 84 ? -7.299 3.659 -13.352 1.00 0.00 84 CYS A O 1
ATOM 1298 N N . LEU A 1 85 ? -5.201 4.436 -13.386 1.00 0.00 85 LEU A N 1
ATOM 1299 C CA . LEU A 1 85 ? -5.226 4.667 -14.819 1.00 0.00 85 LEU A CA 1
ATOM 1300 C C . LEU A 1 85 ? -5.420 3.333 -15.544 1.00 0.00 85 LEU A C 1
ATOM 1301 O O . LEU A 1 85 ? -6.138 3.244 -16.530 1.00 0.00 85 LEU A O 1
ATOM 1317 N N . ASN A 1 86 ? -4.768 2.301 -15.048 1.00 0.00 86 ASN A N 1
ATOM 1318 C CA . ASN A 1 86 ? -4.855 0.987 -15.662 1.00 0.00 86 ASN A CA 1
ATOM 1319 C C . ASN A 1 86 ? -6.241 0.375 -15.510 1.00 0.00 86 ASN A C 1
ATOM 1320 O O . ASN A 1 86 ? -6.643 -0.455 -16.315 1.00 0.00 86 ASN A O 1
ATOM 1331 N N . ILE A 1 87 ? -6.958 0.750 -14.458 1.00 0.00 87 ILE A N 1
ATOM 1332 C CA . ILE A 1 87 ? -8.293 0.201 -14.217 1.00 0.00 87 ILE A CA 1
ATOM 1333 C C . ILE A 1 87 ? -9.398 1.155 -14.677 1.00 0.00 87 ILE A C 1
ATOM 1334 O O . ILE A 1 87 ? -10.368 0.737 -15.310 1.00 0.00 87 ILE A O 1
ATOM 1350 N N . LYS A 1 88 ? -9.256 2.435 -14.328 1.00 0.00 88 LYS A N 1
ATOM 1351 C CA . LYS A 1 88 ? -10.271 3.443 -14.686 1.00 0.00 88 LYS A CA 1
ATOM 1352 C C . LYS A 1 88 ? -10.083 4.005 -16.100 1.00 0.00 88 LYS A C 1
ATOM 1353 O O . LYS A 1 88 ? -11.069 4.258 -16.794 1.00 0.00 88 LYS A O 1
ATOM 1372 N N . GLN A 1 89 ? -8.840 4.210 -16.541 1.00 0.00 89 GLN A N 1
ATOM 1373 C CA . GLN A 1 89 ? -8.623 4.749 -17.890 1.00 0.00 89 GLN A CA 1
ATOM 1374 C C . GLN A 1 89 ? -8.798 3.650 -18.932 1.00 0.00 89 GLN A C 1
ATOM 1375 O O . GLN A 1 89 ? -9.273 3.907 -20.038 1.00 0.00 89 GLN A O 1
ATOM 1389 N N . LYS A 1 90 ? -8.419 2.419 -18.581 1.00 0.00 90 LYS A N 1
ATOM 1390 C CA . LYS A 1 90 ? -8.557 1.301 -19.519 1.00 0.00 90 LYS A CA 1
ATOM 1391 C C . LYS A 1 90 ? -9.874 0.569 -19.280 1.00 0.00 90 LYS A C 1
ATOM 1392 O O . LYS A 1 90 ? -10.414 0.704 -18.194 1.00 0.00 90 LYS A O 1
ATOM 1412 N N . MET B 2 1 ? -9.025 -23.884 14.328 1.00 0.00 1 MET B N 1
ATOM 1413 C CA . MET B 2 1 ? -9.833 -25.089 14.667 1.00 0.00 1 MET B CA 1
ATOM 1414 C C . MET B 2 1 ? -9.072 -25.931 15.683 1.00 0.00 1 MET B C 1
ATOM 1415 O O . MET B 2 1 ? -9.670 -26.676 16.460 1.00 0.00 1 MET B O 1
ATOM 1431 N N . GLU B 2 2 ? -7.750 -25.806 15.669 1.00 0.00 2 GLU B N 1
ATOM 1432 C CA . GLU B 2 2 ? -6.915 -26.560 16.594 1.00 0.00 2 GLU B CA 1
ATOM 1433 C C . GLU B 2 2 ? -7.183 -26.115 18.028 1.00 0.00 2 GLU B C 1
ATOM 1434 O O . GLU B 2 2 ? -7.141 -26.924 18.952 1.00 0.00 2 GLU B O 1
ATOM 1446 N N . GLU B 2 3 ? -7.493 -24.828 18.197 1.00 0.00 3 GLU B N 1
ATOM 1447 C CA . GLU B 2 3 ? -7.804 -24.272 19.517 1.00 0.00 3 GLU B CA 1
ATOM 1448 C C . GLU B 2 3 ? -7.819 -22.740 19.446 1.00 0.00 3 GLU B C 1
ATOM 1449 O O . GLU B 2 3 ? -8.739 -22.101 19.958 1.00 0.00 3 GLU B O 1
ATOM 1461 N N . PRO B 2 4 ? -6.834 -22.144 18.828 1.00 0.00 4 PRO B N 1
ATOM 1462 C CA . PRO B 2 4 ? -6.749 -20.658 18.704 1.00 0.00 4 PRO B CA 1
ATOM 1463 C C . PRO B 2 4 ? -8.002 -20.074 18.052 1.00 0.00 4 PRO B C 1
ATOM 1464 O O . PRO B 2 4 ? -8.405 -18.961 18.373 1.00 0.00 4 PRO B O 1
ATOM 1475 N N . GLN B 2 5 ? -8.568 -20.852 17.120 1.00 0.00 5 GLN B N 1
ATOM 1476 C CA . GLN B 2 5 ? -9.764 -20.484 16.342 1.00 0.00 5 GLN B CA 1
ATOM 1477 C C . GLN B 2 5 ? -9.334 -19.805 15.047 1.00 0.00 5 GLN B C 1
ATOM 1478 O O . GLN B 2 5 ? -8.243 -19.240 14.982 1.00 0.00 5 GLN B O 1
ATOM 1492 N N . SER B 2 6 ? -10.194 -19.883 14.022 1.00 0.00 6 SER B N 1
ATOM 1493 C CA . SER B 2 6 ? -9.919 -19.291 12.699 1.00 0.00 6 SER B CA 1
ATOM 1494 C C . SER B 2 6 ? -8.803 -18.246 12.744 1.00 0.00 6 SER B C 1
ATOM 1495 O O . SER B 2 6 ? -8.955 -17.189 13.358 1.00 0.00 6 SER B O 1
ATOM 1503 N N . ASP B 2 7 ? -7.685 -18.554 12.088 1.00 0.00 7 ASP B N 1
ATOM 1504 C CA . ASP B 2 7 ? -6.535 -17.647 12.046 1.00 0.00 7 ASP B CA 1
ATOM 1505 C C . ASP B 2 7 ? -6.525 -16.779 10.781 1.00 0.00 7 ASP B C 1
ATOM 1506 O O . ASP B 2 7 ? -6.038 -15.649 10.816 1.00 0.00 7 ASP B O 1
ATOM 1515 N N . PRO B 2 8 ? -7.036 -17.262 9.672 1.00 0.00 8 PRO B N 1
ATOM 1516 C CA . PRO B 2 8 ? -7.058 -16.477 8.401 1.00 0.00 8 PRO B CA 1
ATOM 1517 C C . PRO B 2 8 ? -7.713 -15.104 8.573 1.00 0.00 8 PRO B C 1
ATOM 1518 O O . PRO B 2 8 ? -7.322 -14.140 7.915 1.00 0.00 8 PRO B O 1
ATOM 1529 N N . SER B 2 9 ? -8.712 -15.016 9.456 1.00 0.00 9 SER B N 1
ATOM 1530 C CA . SER B 2 9 ? -9.409 -13.745 9.694 1.00 0.00 9 SER B CA 1
ATOM 1531 C C . SER B 2 9 ? -8.938 -13.090 10.982 1.00 0.00 9 SER B C 1
ATOM 1532 O O . SER B 2 9 ? -9.061 -11.879 11.164 1.00 0.00 9 SER B O 1
ATOM 1540 N N . VAL B 2 10 ? -8.399 -13.903 11.867 1.00 0.00 10 VAL B N 1
ATOM 1541 C CA . VAL B 2 10 ? -7.899 -13.420 13.155 1.00 0.00 10 VAL B CA 1
ATOM 1542 C C . VAL B 2 10 ? -6.384 -13.285 13.118 1.00 0.00 10 VAL B C 1
ATOM 1543 O O . VAL B 2 10 ? -5.665 -14.172 13.578 1.00 0.00 10 VAL B O 1
ATOM 1556 N N . GLU B 2 11 ? -5.900 -12.183 12.558 1.00 0.00 11 GLU B N 1
ATOM 1557 C CA . GLU B 2 11 ? -4.459 -11.954 12.450 1.00 0.00 11 GLU B CA 1
ATOM 1558 C C . GLU B 2 11 ? -4.004 -10.872 13.439 1.00 0.00 11 GLU B C 1
ATOM 1559 O O . GLU B 2 11 ? -4.192 -9.686 13.176 1.00 0.00 11 GLU B O 1
ATOM 1571 N N . PRO B 2 12 ? -3.421 -11.242 14.566 1.00 0.00 12 PRO B N 1
ATOM 1572 C CA . PRO B 2 12 ? -2.959 -10.256 15.596 1.00 0.00 12 PRO B CA 1
ATOM 1573 C C . PRO B 2 12 ? -2.265 -9.035 14.977 1.00 0.00 12 PRO B C 1
ATOM 1574 O O . PRO B 2 12 ? -1.102 -9.122 14.585 1.00 0.00 12 PRO B O 1
ATOM 1585 N N . PRO B 2 13 ? -2.934 -7.902 14.875 1.00 0.00 13 PRO B N 1
ATOM 1586 C CA . PRO B 2 13 ? -2.316 -6.676 14.281 1.00 0.00 13 PRO B CA 1
ATOM 1587 C C . PRO B 2 13 ? -1.033 -6.270 15.011 1.00 0.00 13 PRO B C 1
ATOM 1588 O O . PRO B 2 13 ? -1.025 -6.117 16.233 1.00 0.00 13 PRO B O 1
ATOM 1599 N N . LEU B 2 14 ? 0.047 -6.096 14.250 1.00 0.00 14 LEU B N 1
ATOM 1600 C CA . LEU B 2 14 ? 1.339 -5.706 14.820 1.00 0.00 14 LEU B CA 1
ATOM 1601 C C . LEU B 2 14 ? 1.640 -4.249 14.487 1.00 0.00 14 LEU B C 1
ATOM 1602 O O . LEU B 2 14 ? 2.728 -3.752 14.774 1.00 0.00 14 LEU B O 1
ATOM 1618 N N . SER B 2 15 ? 0.666 -3.580 13.865 1.00 0.00 15 SER B N 1
ATOM 1619 C CA . SER B 2 15 ? 0.809 -2.176 13.466 1.00 0.00 15 SER B CA 1
ATOM 1620 C C . SER B 2 15 ? 1.451 -2.074 12.087 1.00 0.00 15 SER B C 1
ATOM 1621 O O . SER B 2 15 ? 1.225 -1.109 11.356 1.00 0.00 15 SER B O 1
ATOM 1629 N N . GLN B 2 16 ? 2.251 -3.080 11.734 1.00 0.00 16 GLN B N 1
ATOM 1630 C CA . GLN B 2 16 ? 2.927 -3.111 10.438 1.00 0.00 16 GLN B CA 1
ATOM 1631 C C . GLN B 2 16 ? 2.381 -4.264 9.620 1.00 0.00 16 GLN B C 1
ATOM 1632 O O . GLN B 2 16 ? 3.099 -4.881 8.832 1.00 0.00 16 GLN B O 1
ATOM 1646 N N . GLU B 2 17 ? 1.107 -4.563 9.831 1.00 0.00 17 GLU B N 1
ATOM 1647 C CA . GLU B 2 17 ? 0.474 -5.661 9.127 1.00 0.00 17 GLU B CA 1
ATOM 1648 C C . GLU B 2 17 ? 0.794 -5.594 7.638 1.00 0.00 17 GLU B C 1
ATOM 1649 O O . GLU B 2 17 ? 1.389 -6.518 7.081 1.00 0.00 17 GLU B O 1
ATOM 1661 N N . THR B 2 18 ? 0.407 -4.494 6.996 1.00 0.00 18 THR B N 1
ATOM 1662 C CA . THR B 2 18 ? 0.676 -4.324 5.571 1.00 0.00 18 THR B CA 1
ATOM 1663 C C . THR B 2 18 ? 2.118 -3.928 5.329 1.00 0.00 18 THR B C 1
ATOM 1664 O O . THR B 2 18 ? 2.818 -4.573 4.543 1.00 0.00 18 THR B O 1
ATOM 1675 N N . PHE B 2 19 ? 2.557 -2.860 5.999 1.00 0.00 19 PHE B N 1
ATOM 1676 C CA . PHE B 2 19 ? 3.924 -2.377 5.839 1.00 0.00 19 PHE B CA 1
ATOM 1677 C C . PHE B 2 19 ? 4.878 -3.546 5.682 1.00 0.00 19 PHE B C 1
ATOM 1678 O O . PHE B 2 19 ? 5.655 -3.611 4.715 1.00 0.00 19 PHE B O 1
ATOM 1695 N N . SER B 2 20 ? 4.805 -4.464 6.653 1.00 0.00 20 SER B N 1
ATOM 1696 C CA . SER B 2 20 ? 5.652 -5.651 6.667 1.00 0.00 20 SER B CA 1
ATOM 1697 C C . SER B 2 20 ? 5.963 -6.107 5.253 1.00 0.00 20 SER B C 1
ATOM 1698 O O . SER B 2 20 ? 7.113 -6.114 4.829 1.00 0.00 20 SER B O 1
ATOM 1706 N N . ASP B 2 21 ? 4.924 -6.473 4.532 1.00 0.00 21 ASP B N 1
ATOM 1707 C CA . ASP B 2 21 ? 5.082 -6.934 3.169 1.00 0.00 21 ASP B CA 1
ATOM 1708 C C . ASP B 2 21 ? 5.640 -5.856 2.238 1.00 0.00 21 ASP B C 1
ATOM 1709 O O . ASP B 2 21 ? 6.510 -6.130 1.418 1.00 0.00 21 ASP B O 1
ATOM 1718 N N . LEU B 2 22 ? 5.109 -4.647 2.323 1.00 0.00 22 LEU B N 1
ATOM 1719 C CA . LEU B 2 22 ? 5.540 -3.586 1.420 1.00 0.00 22 LEU B CA 1
ATOM 1720 C C . LEU B 2 22 ? 7.050 -3.576 1.176 1.00 0.00 22 LEU B C 1
ATOM 1721 O O . LEU B 2 22 ? 7.491 -3.827 0.053 1.00 0.00 22 LEU B O 1
ATOM 1737 N N . TRP B 2 23 ? 7.845 -3.227 2.193 1.00 0.00 23 TRP B N 1
ATOM 1738 C CA . TRP B 2 23 ? 9.309 -3.133 1.992 1.00 0.00 23 TRP B CA 1
ATOM 1739 C C . TRP B 2 23 ? 10.076 -4.450 2.239 1.00 0.00 23 TRP B C 1
ATOM 1740 O O . TRP B 2 23 ? 11.229 -4.554 1.824 1.00 0.00 23 TRP B O 1
ATOM 1761 N N . LYS B 2 24 ? 9.487 -5.444 2.920 1.00 0.00 24 LYS B N 1
ATOM 1762 C CA . LYS B 2 24 ? 10.235 -6.693 3.182 1.00 0.00 24 LYS B CA 1
ATOM 1763 C C . LYS B 2 24 ? 10.041 -7.749 2.090 1.00 0.00 24 LYS B C 1
ATOM 1764 O O . LYS B 2 24 ? 10.816 -8.703 2.020 1.00 0.00 24 LYS B O 1
ATOM 1783 N N . LEU B 2 25 ? 9.031 -7.591 1.231 1.00 0.00 25 LEU B N 1
ATOM 1784 C CA . LEU B 2 25 ? 8.798 -8.564 0.153 1.00 0.00 25 LEU B CA 1
ATOM 1785 C C . LEU B 2 25 ? 9.276 -7.997 -1.179 1.00 0.00 25 LEU B C 1
ATOM 1786 O O . LEU B 2 25 ? 8.768 -8.359 -2.238 1.00 0.00 25 LEU B O 1
ATOM 1802 N N . LEU B 2 26 ? 10.265 -7.114 -1.118 1.00 0.00 26 LEU B N 1
ATOM 1803 C CA . LEU B 2 26 ? 10.816 -6.514 -2.319 1.00 0.00 26 LEU B CA 1
ATOM 1804 C C . LEU B 2 26 ? 11.613 -7.586 -3.125 1.00 0.00 26 LEU B C 1
ATOM 1805 O O . LEU B 2 26 ? 12.593 -8.146 -2.639 1.00 0.00 26 LEU B O 1
ATOM 1821 N N . PRO B 2 27 ? 11.167 -7.954 -4.332 1.00 0.00 27 PRO B N 1
ATOM 1822 C CA . PRO B 2 27 ? 11.837 -9.016 -5.145 1.00 0.00 27 PRO B CA 1
ATOM 1823 C C . PRO B 2 27 ? 13.351 -8.849 -5.172 1.00 0.00 27 PRO B C 1
ATOM 1824 O O . PRO B 2 27 ? 14.083 -9.831 -5.275 1.00 0.00 27 PRO B O 1
ATOM 1835 N N . GLU B 2 28 ? 13.804 -7.603 -5.046 1.00 0.00 28 GLU B N 1
ATOM 1836 C CA . GLU B 2 28 ? 15.235 -7.305 -5.027 1.00 0.00 28 GLU B CA 1
ATOM 1837 C C . GLU B 2 28 ? 15.458 -5.799 -4.958 1.00 0.00 28 GLU B C 1
ATOM 1838 O O . GLU B 2 28 ? 14.743 -5.035 -5.608 1.00 0.00 28 GLU B O 1
ATOM 1850 N N . ASN B 2 29 ? 16.481 -5.404 -4.182 1.00 0.00 29 ASN B N 1
ATOM 1851 C CA . ASN B 2 29 ? 16.890 -3.992 -4.007 1.00 0.00 29 ASN B CA 1
ATOM 1852 C C . ASN B 2 29 ? 16.150 -3.089 -4.966 1.00 0.00 29 ASN B C 1
ATOM 1853 O O . ASN B 2 29 ? 16.555 -2.908 -6.113 1.00 0.00 29 ASN B O 1
ATOM 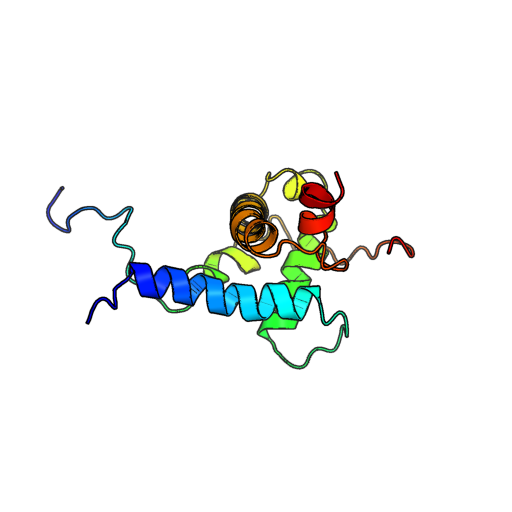1864 N N . ASN B 2 30 ? 15.039 -2.572 -4.463 1.00 0.00 30 ASN B N 1
ATOM 1865 C CA . ASN B 2 30 ? 14.142 -1.701 -5.211 1.00 0.00 30 ASN B CA 1
ATOM 1866 C C . ASN B 2 30 ? 14.828 -1.027 -6.400 1.00 0.00 30 ASN B C 1
ATOM 1867 O O . ASN B 2 30 ? 16.008 -0.680 -6.346 1.00 0.00 30 ASN B O 1
ATOM 1878 N N . VAL B 2 31 ? 14.068 -0.855 -7.477 1.00 0.00 31 VAL B N 1
ATOM 1879 C CA . VAL B 2 31 ? 14.592 -0.240 -8.702 1.00 0.00 31 VAL B CA 1
ATOM 1880 C C . VAL B 2 31 ? 14.018 1.164 -8.866 1.00 0.00 31 VAL B C 1
ATOM 1881 O O . VAL B 2 31 ? 12.803 1.356 -8.807 1.00 0.00 31 VAL B O 1
ATOM 1894 N N . LEU B 2 32 ? 14.897 2.151 -9.055 1.00 0.00 32 LEU B N 1
ATOM 1895 C CA . LEU B 2 32 ? 14.468 3.539 -9.204 1.00 0.00 32 LEU B CA 1
ATOM 1896 C C . LEU B 2 32 ? 14.377 3.921 -10.676 1.00 0.00 32 LEU B C 1
ATOM 1897 O O . LEU B 2 32 ? 13.888 5.001 -11.005 1.00 0.00 32 LEU B O 1
ATOM 1913 N N . SER B 2 33 ? 14.852 3.020 -11.549 1.00 0.00 33 SER B N 1
ATOM 1914 C CA . SER B 2 33 ? 14.838 3.238 -13.005 1.00 0.00 33 SER B CA 1
ATOM 1915 C C . SER B 2 33 ? 13.768 4.254 -13.414 1.00 0.00 33 SER B C 1
ATOM 1916 O O . SER B 2 33 ? 12.638 3.876 -13.726 1.00 0.00 33 SER B O 1
ATOM 1924 N N . PRO B 2 34 ? 14.089 5.529 -13.404 1.00 0.00 34 PRO B N 1
ATOM 1925 C CA . PRO B 2 34 ? 13.111 6.597 -13.767 1.00 0.00 34 PRO B CA 1
ATOM 1926 C C . PRO B 2 34 ? 12.564 6.418 -15.181 1.00 0.00 34 PRO B C 1
ATOM 1927 O O . PRO B 2 34 ? 13.276 5.977 -16.083 1.00 0.00 34 PRO B O 1
ATOM 1938 N N . LEU B 2 35 ? 11.293 6.770 -15.367 1.00 0.00 35 LEU B N 1
ATOM 1939 C CA . LEU B 2 35 ? 10.650 6.657 -16.674 1.00 0.00 35 LEU B CA 1
ATOM 1940 C C . LEU B 2 35 ? 10.581 8.035 -17.334 1.00 0.00 35 LEU B C 1
ATOM 1941 O O . LEU B 2 35 ? 10.404 9.039 -16.646 1.00 0.00 35 LEU B O 1
ATOM 1957 N N . PRO B 2 36 ? 10.710 8.115 -18.637 1.00 0.00 36 PRO B N 1
ATOM 1958 C CA . PRO B 2 36 ? 10.650 9.420 -19.355 1.00 0.00 36 PRO B CA 1
ATOM 1959 C C . PRO B 2 36 ? 9.239 10.007 -19.321 1.00 0.00 36 PRO B C 1
ATOM 1960 O O . PRO B 2 36 ? 8.262 9.267 -19.437 1.00 0.00 36 PRO B O 1
ATOM 1971 N N . SER B 2 37 ? 9.154 11.332 -19.143 1.00 0.00 37 SER B N 1
ATOM 1972 C CA . SER B 2 37 ? 7.873 12.055 -19.071 1.00 0.00 37 SER B CA 1
ATOM 1973 C C . SER B 2 37 ? 6.728 11.249 -19.672 1.00 0.00 37 SER B C 1
ATOM 1974 O O . SER B 2 37 ? 6.385 11.417 -20.842 1.00 0.00 37 SER B O 1
ATOM 1982 N N . GLN B 2 38 ? 6.150 10.364 -18.863 1.00 0.00 38 GLN B N 1
ATOM 1983 C CA . GLN B 2 38 ? 5.049 9.519 -19.320 1.00 0.00 38 GLN B CA 1
ATOM 1984 C C . GLN B 2 38 ? 3.704 10.130 -18.933 1.00 0.00 38 GLN B C 1
ATOM 1985 O O . GLN B 2 38 ? 2.706 9.939 -19.628 1.00 0.00 38 GLN B O 1
ATOM 1999 N N . ALA B 2 39 ? 3.684 10.865 -17.823 1.00 0.00 39 ALA B N 1
ATOM 2000 C CA . ALA B 2 39 ? 2.453 11.504 -17.350 1.00 0.00 39 ALA B CA 1
ATOM 2001 C C . ALA B 2 39 ? 2.460 12.990 -17.690 1.00 0.00 39 ALA B C 1
ATOM 2002 O O . ALA B 2 39 ? 1.394 13.586 -17.677 1.00 0.00 39 ALA B O 1
ATOM 2010 N N . ALA A 1 1 ? -18.899 -2.765 19.910 1.00 0.00 1 ALA A N 2
ATOM 2011 C CA . ALA A 1 1 ? -17.739 -3.543 19.392 1.00 0.00 1 ALA A CA 2
ATOM 2012 C C . ALA A 1 1 ? -17.549 -3.241 17.909 1.00 0.00 1 ALA A C 2
ATOM 2013 O O . ALA A 1 1 ? -17.207 -4.126 17.124 1.00 0.00 1 ALA A O 2
ATOM 2022 N N . THR A 1 2 ? -17.775 -1.988 17.535 1.00 0.00 2 THR A N 2
ATOM 2023 C CA . THR A 1 2 ? -17.627 -1.574 16.145 1.00 0.00 2 THR A CA 2
ATOM 2024 C C . THR A 1 2 ? -16.167 -1.673 15.712 1.00 0.00 2 THR A C 2
ATOM 2025 O O . THR A 1 2 ? -15.871 -1.904 14.540 1.00 0.00 2 THR A O 2
ATOM 2036 N N . GLN A 1 3 ? -15.257 -1.496 16.669 1.00 0.00 3 GLN A N 2
ATOM 2037 C CA . GLN A 1 3 ? -13.824 -1.565 16.385 1.00 0.00 3 GLN A CA 2
ATOM 2038 C C . GLN A 1 3 ? -13.292 -2.972 16.646 1.00 0.00 3 GLN A C 2
ATOM 2039 O O . GLN A 1 3 ? -13.619 -3.597 17.654 1.00 0.00 3 GLN A O 2
ATOM 2053 N N . SER A 1 4 ? -12.473 -3.460 15.721 1.00 0.00 4 SER A N 2
ATOM 2054 C CA . SER A 1 4 ? -11.893 -4.794 15.837 1.00 0.00 4 SER A CA 2
ATOM 2055 C C . SER A 1 4 ? -10.729 -4.923 14.860 1.00 0.00 4 SER A C 2
ATOM 2056 O O . SER A 1 4 ? -10.392 -3.963 14.165 1.00 0.00 4 SER A O 2
ATOM 2064 N N . PRO A 1 5 ? -10.118 -6.074 14.772 1.00 0.00 5 PRO A N 2
ATOM 2065 C CA . PRO A 1 5 ? -8.991 -6.287 13.833 1.00 0.00 5 PRO A CA 2
ATOM 2066 C C . PRO A 1 5 ? -9.451 -5.938 12.440 1.00 0.00 5 PRO A C 2
ATOM 2067 O O . PRO A 1 5 ? -8.698 -5.410 11.629 1.00 0.00 5 PRO A O 2
ATOM 2078 N N . GLY A 1 6 ? -10.724 -6.205 12.199 1.00 0.00 6 GLY A N 2
ATOM 2079 C CA . GLY A 1 6 ? -11.321 -5.891 10.923 1.00 0.00 6 GLY A CA 2
ATOM 2080 C C . GLY A 1 6 ? -11.180 -4.397 10.678 1.00 0.00 6 GLY A C 2
ATOM 2081 O O . GLY A 1 6 ? -10.982 -3.949 9.550 1.00 0.00 6 GLY A O 2
ATOM 2085 N N . ASP A 1 7 ? -11.240 -3.636 11.768 1.00 0.00 7 ASP A N 2
ATOM 2086 C CA . ASP A 1 7 ? -11.082 -2.190 11.698 1.00 0.00 7 ASP A CA 2
ATOM 2087 C C . ASP A 1 7 ? -9.600 -1.856 11.648 1.00 0.00 7 ASP A C 2
ATOM 2088 O O . ASP A 1 7 ? -9.193 -0.844 11.079 1.00 0.00 7 ASP A O 2
ATOM 2097 N N . SER A 1 8 ? -8.800 -2.744 12.225 1.00 0.00 8 SER A N 2
ATOM 2098 C CA . SER A 1 8 ? -7.358 -2.573 12.225 1.00 0.00 8 SER A CA 2
ATOM 2099 C C . SER A 1 8 ? -6.832 -2.839 10.826 1.00 0.00 8 SER A C 2
ATOM 2100 O O . SER A 1 8 ? -5.898 -2.190 10.360 1.00 0.00 8 SER A O 2
ATOM 2108 N N . ARG A 1 9 ? -7.471 -3.790 10.157 1.00 0.00 9 ARG A N 2
ATOM 2109 C CA . ARG A 1 9 ? -7.106 -4.131 8.796 1.00 0.00 9 ARG A CA 2
ATOM 2110 C C . ARG A 1 9 ? -7.484 -2.982 7.885 1.00 0.00 9 ARG A C 2
ATOM 2111 O O . ARG A 1 9 ? -6.760 -2.639 6.950 1.00 0.00 9 ARG A O 2
ATOM 2132 N N . ARG A 1 10 ? -8.612 -2.372 8.201 1.00 0.00 10 ARG A N 2
ATOM 2133 C CA . ARG A 1 10 ? -9.086 -1.217 7.445 1.00 0.00 10 ARG A CA 2
ATOM 2134 C C . ARG A 1 10 ? -8.199 -0.018 7.737 1.00 0.00 10 ARG A C 2
ATOM 2135 O O . ARG A 1 10 ? -7.921 0.805 6.866 1.00 0.00 10 ARG A O 2
ATOM 2156 N N . LEU A 1 11 ? -7.743 0.058 8.975 1.00 0.00 11 LEU A N 2
ATOM 2157 C CA . LEU A 1 11 ? -6.861 1.134 9.388 1.00 0.00 11 LEU A CA 2
ATOM 2158 C C . LEU A 1 11 ? -5.461 0.840 8.870 1.00 0.00 11 LEU A C 2
ATOM 2159 O O . LEU A 1 11 ? -4.679 1.752 8.604 1.00 0.00 11 LEU A O 2
ATOM 2175 N N . SER A 1 12 ? -5.158 -0.450 8.718 1.00 0.00 12 SER A N 2
ATOM 2176 C CA . SER A 1 12 ? -3.853 -0.851 8.218 1.00 0.00 12 SER A CA 2
ATOM 2177 C C . SER A 1 12 ? -3.682 -0.349 6.798 1.00 0.00 12 SER A C 2
ATOM 2178 O O . SER A 1 12 ? -2.659 0.250 6.460 1.00 0.00 12 SER A O 2
ATOM 2186 N N . ILE A 1 13 ? -4.692 -0.580 5.961 1.00 0.00 13 ILE A N 2
ATOM 2187 C CA . ILE A 1 13 ? -4.616 -0.122 4.587 1.00 0.00 13 ILE A CA 2
ATOM 2188 C C . ILE A 1 13 ? -4.742 1.402 4.512 1.00 0.00 13 ILE A C 2
ATOM 2189 O O . ILE A 1 13 ? -4.237 2.014 3.581 1.00 0.00 13 ILE A O 2
ATOM 2205 N N . GLN A 1 14 ? -5.421 2.008 5.493 1.00 0.00 14 GLN A N 2
ATOM 2206 C CA . GLN A 1 14 ? -5.601 3.438 5.522 1.00 0.00 14 GLN A CA 2
ATOM 2207 C C . GLN A 1 14 ? -4.245 4.128 5.609 1.00 0.00 14 GLN A C 2
ATOM 2208 O O . GLN A 1 14 ? -3.979 5.094 4.900 1.00 0.00 14 GLN A O 2
ATOM 2222 N N . ARG A 1 15 ? -3.385 3.596 6.471 1.00 0.00 15 ARG A N 2
ATOM 2223 C CA . ARG A 1 15 ? -2.043 4.123 6.647 1.00 0.00 15 ARG A CA 2
ATOM 2224 C C . ARG A 1 15 ? -1.213 3.823 5.415 1.00 0.00 15 ARG A C 2
ATOM 2225 O O . ARG A 1 15 ? -0.431 4.659 4.957 1.00 0.00 15 ARG A O 2
ATOM 2246 N N . ALA A 1 16 ? -1.416 2.638 4.854 1.00 0.00 16 ALA A N 2
ATOM 2247 C CA . ALA A 1 16 ? -0.706 2.271 3.648 1.00 0.00 16 ALA A CA 2
ATOM 2248 C C . ALA A 1 16 ? -1.221 3.153 2.532 1.00 0.00 16 ALA A C 2
ATOM 2249 O O . ALA A 1 16 ? -0.459 3.636 1.705 1.00 0.00 16 ALA A O 2
ATOM 2256 N N . ILE A 1 17 ? -2.533 3.375 2.557 1.00 0.00 17 ILE A N 2
ATOM 2257 C CA . ILE A 1 17 ? -3.186 4.225 1.584 1.00 0.00 17 ILE A CA 2
ATOM 2258 C C . ILE A 1 17 ? -2.676 5.647 1.745 1.00 0.00 17 ILE A C 2
ATOM 2259 O O . ILE A 1 17 ? -2.310 6.293 0.776 1.00 0.00 17 ILE A O 2
ATOM 2275 N N . GLN A 1 18 ? -2.635 6.132 2.983 1.00 0.00 18 GLN A N 2
ATOM 2276 C CA . GLN A 1 18 ? -2.153 7.484 3.215 1.00 0.00 18 GLN A CA 2
ATOM 2277 C C . GLN A 1 18 ? -0.800 7.673 2.543 1.00 0.00 18 GLN A C 2
ATOM 2278 O O . GLN A 1 18 ? -0.516 8.740 2.002 1.00 0.00 18 GLN A O 2
ATOM 2292 N N . SER A 1 19 ? 0.025 6.627 2.542 1.00 0.00 19 SER A N 2
ATOM 2293 C CA . SER A 1 19 ? 1.331 6.714 1.893 1.00 0.00 19 SER A CA 2
ATOM 2294 C C . SER A 1 19 ? 1.215 6.341 0.421 1.00 0.00 19 SER A C 2
ATOM 2295 O O . SER A 1 19 ? 1.824 6.977 -0.425 1.00 0.00 19 SER A O 2
ATOM 2303 N N . LEU A 1 20 ? 0.423 5.328 0.101 1.00 0.00 20 LEU A N 2
ATOM 2304 C CA . LEU A 1 20 ? 0.265 4.964 -1.305 1.00 0.00 20 LEU A CA 2
ATOM 2305 C C . LEU A 1 20 ? -0.407 6.117 -2.060 1.00 0.00 20 LEU A C 2
ATOM 2306 O O . LEU A 1 20 ? 0.084 6.554 -3.099 1.00 0.00 20 LEU A O 2
ATOM 2322 N N . VAL A 1 21 ? -1.516 6.621 -1.515 1.00 0.00 21 VAL A N 2
ATOM 2323 C CA . VAL A 1 21 ? -2.221 7.737 -2.138 1.00 0.00 21 VAL A CA 2
ATOM 2324 C C . VAL A 1 21 ? -1.334 8.990 -2.131 1.00 0.00 21 VAL A C 2
ATOM 2325 O O . VAL A 1 21 ? -1.392 9.791 -3.047 1.00 0.00 21 VAL A O 2
ATOM 2338 N N . HIS A 1 22 ? -0.540 9.190 -1.084 1.00 0.00 22 HIS A N 2
ATOM 2339 C CA . HIS A 1 22 ? 0.312 10.375 -1.026 1.00 0.00 22 HIS A CA 2
ATOM 2340 C C . HIS A 1 22 ? 1.615 10.172 -1.795 1.00 0.00 22 HIS A C 2
ATOM 2341 O O . HIS A 1 22 ? 2.044 11.039 -2.551 1.00 0.00 22 HIS A O 2
ATOM 2355 N N . ALA A 1 23 ? 2.248 9.038 -1.568 1.00 0.00 23 ALA A N 2
ATOM 2356 C CA . ALA A 1 23 ? 3.527 8.717 -2.205 1.00 0.00 23 ALA A CA 2
ATOM 2357 C C . ALA A 1 23 ? 3.417 8.409 -3.700 1.00 0.00 23 ALA A C 2
ATOM 2358 O O . ALA A 1 23 ? 4.402 8.553 -4.425 1.00 0.00 23 ALA A O 2
ATOM 2365 N N . ALA A 1 24 ? 2.252 7.966 -4.176 1.00 0.00 24 ALA A N 2
ATOM 2366 C CA . ALA A 1 24 ? 2.119 7.638 -5.596 1.00 0.00 24 ALA A CA 2
ATOM 2367 C C . ALA A 1 24 ? 1.599 8.830 -6.355 1.00 0.00 24 ALA A C 2
ATOM 2368 O O . ALA A 1 24 ? 1.456 8.795 -7.574 1.00 0.00 24 ALA A O 2
ATOM 2375 N N . GLN A 1 25 ? 1.282 9.872 -5.608 1.00 0.00 25 GLN A N 2
ATOM 2376 C CA . GLN A 1 25 ? 0.724 11.079 -6.163 1.00 0.00 25 GLN A CA 2
ATOM 2377 C C . GLN A 1 25 ? 1.543 12.295 -5.766 1.00 0.00 25 GLN A C 2
ATOM 2378 O O . GLN A 1 25 ? 1.566 13.293 -6.486 1.00 0.00 25 GLN A O 2
ATOM 2392 N N . CYS A 1 26 ? 2.262 12.192 -4.655 1.00 0.00 26 CYS A N 2
ATOM 2393 C CA . CYS A 1 26 ? 3.131 13.279 -4.228 1.00 0.00 26 CYS A CA 2
ATOM 2394 C C . CYS A 1 26 ? 4.553 12.909 -4.609 1.00 0.00 26 CYS A C 2
ATOM 2395 O O . CYS A 1 26 ? 5.327 12.419 -3.787 1.00 0.00 26 CYS A O 2
ATOM 2403 N N . ARG A 1 27 ? 4.876 13.135 -5.874 1.00 0.00 27 ARG A N 2
ATOM 2404 C CA . ARG A 1 27 ? 6.193 12.813 -6.395 1.00 0.00 27 ARG A CA 2
ATOM 2405 C C . ARG A 1 27 ? 7.144 13.967 -6.091 1.00 0.00 27 ARG A C 2
ATOM 2406 O O . ARG A 1 27 ? 7.783 14.535 -6.977 1.00 0.00 27 ARG A O 2
ATOM 2427 N N . ASN A 1 28 ? 7.208 14.323 -4.815 1.00 0.00 28 ASN A N 2
ATOM 2428 C CA . ASN A 1 28 ? 8.068 15.413 -4.380 1.00 0.00 28 ASN A CA 2
ATOM 2429 C C . ASN A 1 28 ? 9.538 15.023 -4.514 1.00 0.00 28 ASN A C 2
ATOM 2430 O O . ASN A 1 28 ? 10.364 15.833 -4.933 1.00 0.00 28 ASN A O 2
ATOM 2441 N N . ALA A 1 29 ? 9.841 13.777 -4.128 1.00 0.00 29 ALA A N 2
ATOM 2442 C CA . ALA A 1 29 ? 11.208 13.233 -4.164 1.00 0.00 29 ALA A CA 2
ATOM 2443 C C . ALA A 1 29 ? 11.875 13.385 -2.800 1.00 0.00 29 ALA A C 2
ATOM 2444 O O . ALA A 1 29 ? 12.520 12.460 -2.306 1.00 0.00 29 ALA A O 2
ATOM 2451 N N . ASN A 1 30 ? 11.719 14.564 -2.200 1.00 0.00 30 ASN A N 2
ATOM 2452 C CA . ASN A 1 30 ? 12.311 14.844 -0.894 1.00 0.00 30 ASN A CA 2
ATOM 2453 C C . ASN A 1 30 ? 11.311 14.561 0.224 1.00 0.00 30 ASN A C 2
ATOM 2454 O O . ASN A 1 30 ? 11.541 14.938 1.373 1.00 0.00 30 ASN A O 2
ATOM 2465 N N . CYS A 1 31 ? 10.194 13.912 -0.126 1.00 0.00 31 CYS A N 2
ATOM 2466 C CA . CYS A 1 31 ? 9.145 13.590 0.850 1.00 0.00 31 CYS A CA 2
ATOM 2467 C C . CYS A 1 31 ? 9.745 13.318 2.233 1.00 0.00 31 CYS A C 2
ATOM 2468 O O . CYS A 1 31 ? 10.606 12.451 2.383 1.00 0.00 31 CYS A O 2
ATOM 2476 N N . SER A 1 32 ? 9.308 14.081 3.235 1.00 0.00 32 SER A N 2
ATOM 2477 C CA . SER A 1 32 ? 9.834 13.931 4.587 1.00 0.00 32 SER A CA 2
ATOM 2478 C C . SER A 1 32 ? 9.101 12.858 5.365 1.00 0.00 32 SER A C 2
ATOM 2479 O O . SER A 1 32 ? 9.278 12.746 6.576 1.00 0.00 32 SER A O 2
ATOM 2487 N N . LEU A 1 33 ? 8.293 12.061 4.677 1.00 0.00 33 LEU A N 2
ATOM 2488 C CA . LEU A 1 33 ? 7.566 10.982 5.327 1.00 0.00 33 LEU A CA 2
ATOM 2489 C C . LEU A 1 33 ? 8.289 9.667 5.032 1.00 0.00 33 LEU A C 2
ATOM 2490 O O . LEU A 1 33 ? 8.187 9.145 3.924 1.00 0.00 33 LEU A O 2
ATOM 2506 N N . PRO A 1 34 ? 9.037 9.120 5.970 1.00 0.00 34 PRO A N 2
ATOM 2507 C CA . PRO A 1 34 ? 9.778 7.860 5.720 1.00 0.00 34 PRO A CA 2
ATOM 2508 C C . PRO A 1 34 ? 8.894 6.839 5.022 1.00 0.00 34 PRO A C 2
ATOM 2509 O O . PRO A 1 34 ? 9.367 6.030 4.227 1.00 0.00 34 PRO A O 2
ATOM 2520 N N . SER A 1 35 ? 7.602 6.904 5.312 1.00 0.00 35 SER A N 2
ATOM 2521 C CA . SER A 1 35 ? 6.648 6.004 4.692 1.00 0.00 35 SER A CA 2
ATOM 2522 C C . SER A 1 35 ? 6.592 6.247 3.191 1.00 0.00 35 SER A C 2
ATOM 2523 O O . SER A 1 35 ? 6.407 5.316 2.412 1.00 0.00 35 SER A O 2
ATOM 2531 N N . CYS A 1 36 ? 6.745 7.500 2.783 1.00 0.00 36 CYS A N 2
ATOM 2532 C CA . CYS A 1 36 ? 6.702 7.812 1.361 1.00 0.00 36 CYS A CA 2
ATOM 2533 C C . CYS A 1 36 ? 7.935 7.268 0.644 1.00 0.00 36 CYS A C 2
ATOM 2534 O O . CYS A 1 36 ? 7.817 6.546 -0.343 1.00 0.00 36 CYS A O 2
ATOM 2542 N N . GLN A 1 37 ? 9.109 7.630 1.138 1.00 0.00 37 GLN A N 2
ATOM 2543 C CA . GLN A 1 37 ? 10.347 7.189 0.526 1.00 0.00 37 GLN A CA 2
ATOM 2544 C C . GLN A 1 37 ? 10.378 5.690 0.373 1.00 0.00 37 GLN A C 2
ATOM 2545 O O . GLN A 1 37 ? 10.875 5.162 -0.623 1.00 0.00 37 GLN A O 2
ATOM 2559 N N . LYS A 1 38 ? 9.856 5.004 1.371 1.00 0.00 38 LYS A N 2
ATOM 2560 C CA . LYS A 1 38 ? 9.833 3.569 1.349 1.00 0.00 38 LYS A CA 2
ATOM 2561 C C . LYS A 1 38 ? 8.741 3.098 0.394 1.00 0.00 38 LYS A C 2
ATOM 2562 O O . LYS A 1 38 ? 8.880 2.061 -0.253 1.00 0.00 38 LYS A O 2
ATOM 2581 N N . MET A 1 39 ? 7.659 3.876 0.282 1.00 0.00 39 MET A N 2
ATOM 2582 C CA . MET A 1 39 ? 6.585 3.511 -0.625 1.00 0.00 39 MET A CA 2
ATOM 2583 C C . MET A 1 39 ? 7.004 3.806 -2.050 1.00 0.00 39 MET A C 2
ATOM 2584 O O . MET A 1 39 ? 6.648 3.082 -2.976 1.00 0.00 39 MET A O 2
ATOM 2598 N N . LYS A 1 40 ? 7.787 4.853 -2.235 1.00 0.00 40 LYS A N 2
ATOM 2599 C CA . LYS A 1 40 ? 8.243 5.149 -3.569 1.00 0.00 40 LYS A CA 2
ATOM 2600 C C . LYS A 1 40 ? 9.126 4.014 -3.990 1.00 0.00 40 LYS A C 2
ATOM 2601 O O . LYS A 1 40 ? 9.029 3.498 -5.088 1.00 0.00 40 LYS A O 2
ATOM 2620 N N . ARG A 1 41 ? 9.948 3.597 -3.063 1.00 0.00 41 ARG A N 2
ATOM 2621 C CA . ARG A 1 41 ? 10.832 2.489 -3.283 1.00 0.00 41 ARG A CA 2
ATOM 2622 C C . ARG A 1 41 ? 10.013 1.308 -3.769 1.00 0.00 41 ARG A C 2
ATOM 2623 O O . ARG A 1 41 ? 10.441 0.583 -4.641 1.00 0.00 41 ARG A O 2
ATOM 2644 N N . VAL A 1 42 ? 8.826 1.157 -3.185 1.00 0.00 42 VAL A N 2
ATOM 2645 C CA . VAL A 1 42 ? 7.903 0.081 -3.544 1.00 0.00 42 VAL A CA 2
ATOM 2646 C C . VAL A 1 42 ? 7.270 0.325 -4.920 1.00 0.00 42 VAL A C 2
ATOM 2647 O O . VAL A 1 42 ? 7.237 -0.574 -5.758 1.00 0.00 42 VAL A O 2
ATOM 2660 N N . VAL A 1 43 ? 6.768 1.539 -5.148 1.00 0.00 43 VAL A N 2
ATOM 2661 C CA . VAL A 1 43 ? 6.141 1.868 -6.429 1.00 0.00 43 VAL A CA 2
ATOM 2662 C C . VAL A 1 43 ? 7.203 2.031 -7.509 1.00 0.00 43 VAL A C 2
ATOM 2663 O O . VAL A 1 43 ? 7.128 1.412 -8.572 1.00 0.00 43 VAL A O 2
ATOM 2676 N N . GLN A 1 44 ? 8.203 2.854 -7.214 1.00 0.00 44 GLN A N 2
ATOM 2677 C CA . GLN A 1 44 ? 9.294 3.086 -8.139 1.00 0.00 44 GLN A CA 2
ATOM 2678 C C . GLN A 1 44 ? 9.896 1.743 -8.548 1.00 0.00 44 GLN A C 2
ATOM 2679 O O . GLN A 1 44 ? 10.321 1.572 -9.691 1.00 0.00 44 GLN A O 2
ATOM 2693 N N . HIS A 1 45 ? 9.905 0.774 -7.623 1.00 0.00 45 HIS A N 2
ATOM 2694 C CA . HIS A 1 45 ? 10.432 -0.556 -7.937 1.00 0.00 45 HIS A CA 2
ATOM 2695 C C . HIS A 1 45 ? 9.372 -1.392 -8.637 1.00 0.00 45 HIS A C 2
ATOM 2696 O O . HIS A 1 45 ? 9.670 -2.126 -9.578 1.00 0.00 45 HIS A O 2
ATOM 2710 N N . THR A 1 46 ? 8.147 -1.318 -8.146 1.00 0.00 46 THR A N 2
ATOM 2711 C CA . THR A 1 46 ? 7.090 -2.128 -8.721 1.00 0.00 46 THR A CA 2
ATOM 2712 C C . THR A 1 46 ? 7.059 -1.990 -10.227 1.00 0.00 46 THR A C 2
ATOM 2713 O O . THR A 1 46 ? 6.896 -2.978 -10.943 1.00 0.00 46 THR A O 2
ATOM 2724 N N . LYS A 1 47 ? 7.216 -0.775 -10.716 1.00 0.00 47 LYS A N 2
ATOM 2725 C CA . LYS A 1 47 ? 7.203 -0.562 -12.150 1.00 0.00 47 LYS A CA 2
ATOM 2726 C C . LYS A 1 47 ? 8.537 -0.948 -12.778 1.00 0.00 47 LYS A C 2
ATOM 2727 O O . LYS A 1 47 ? 8.578 -1.384 -13.929 1.00 0.00 47 LYS A O 2
ATOM 2746 N N . GLY A 1 48 ? 9.631 -0.783 -12.034 1.00 0.00 48 GLY A N 2
ATOM 2747 C CA . GLY A 1 48 ? 10.942 -1.125 -12.565 1.00 0.00 48 GLY A CA 2
ATOM 2748 C C . GLY A 1 48 ? 10.896 -2.473 -13.265 1.00 0.00 48 GLY A C 2
ATOM 2749 O O . GLY A 1 48 ? 11.672 -2.732 -14.186 1.00 0.00 48 GLY A O 2
ATOM 2753 N N . CYS A 1 49 ? 9.971 -3.329 -12.829 1.00 0.00 49 CYS A N 2
ATOM 2754 C CA . CYS A 1 49 ? 9.816 -4.662 -13.432 1.00 0.00 49 CYS A CA 2
ATOM 2755 C C . CYS A 1 49 ? 8.470 -4.767 -14.164 1.00 0.00 49 CYS A C 2
ATOM 2756 O O . CYS A 1 49 ? 7.440 -4.337 -13.646 1.00 0.00 49 CYS A O 2
ATOM 2764 N N . LYS A 1 50 ? 8.488 -5.326 -15.381 1.00 0.00 50 LYS A N 2
ATOM 2765 C CA . LYS A 1 50 ? 7.268 -5.464 -16.183 1.00 0.00 50 LYS A CA 2
ATOM 2766 C C . LYS A 1 50 ? 6.451 -6.694 -15.780 1.00 0.00 50 LYS A C 2
ATOM 2767 O O . LYS A 1 50 ? 5.220 -6.648 -15.764 1.00 0.00 50 LYS A O 2
ATOM 2786 N N . ARG A 1 51 ? 7.131 -7.786 -15.447 1.00 0.00 51 ARG A N 2
ATOM 2787 C CA . ARG A 1 51 ? 6.442 -9.006 -15.037 1.00 0.00 51 ARG A CA 2
ATOM 2788 C C . ARG A 1 51 ? 5.718 -8.765 -13.732 1.00 0.00 51 ARG A C 2
ATOM 2789 O O . ARG A 1 51 ? 4.583 -9.199 -13.536 1.00 0.00 51 ARG A O 2
ATOM 2810 N N . LYS A 1 52 ? 6.391 -8.061 -12.849 1.00 0.00 52 LYS A N 2
ATOM 2811 C CA . LYS A 1 52 ? 5.848 -7.735 -11.564 1.00 0.00 52 LYS A CA 2
ATOM 2812 C C . LYS A 1 52 ? 4.654 -6.816 -11.718 1.00 0.00 52 LYS A C 2
ATOM 2813 O O . LYS A 1 52 ? 3.638 -6.979 -11.046 1.00 0.00 52 LYS A O 2
ATOM 2832 N N . THR A 1 53 ? 4.805 -5.835 -12.590 1.00 0.00 53 THR A N 2
ATOM 2833 C CA . THR A 1 53 ? 3.753 -4.860 -12.812 1.00 0.00 53 THR A CA 2
ATOM 2834 C C . THR A 1 53 ? 2.437 -5.544 -13.165 1.00 0.00 53 THR A C 2
ATOM 2835 O O . THR A 1 53 ? 1.368 -4.948 -13.041 1.00 0.00 53 THR A O 2
ATOM 2846 N N . ASN A 1 54 ? 2.518 -6.789 -13.610 1.00 0.00 54 ASN A N 2
ATOM 2847 C CA . ASN A 1 54 ? 1.319 -7.528 -13.982 1.00 0.00 54 ASN A CA 2
ATOM 2848 C C . ASN A 1 54 ? 0.736 -8.252 -12.777 1.00 0.00 54 ASN A C 2
ATOM 2849 O O . ASN A 1 54 ? -0.214 -9.022 -12.916 1.00 0.00 54 ASN A O 2
ATOM 2860 N N . GLY A 1 55 ? 1.312 -8.027 -11.590 1.00 0.00 55 GLY A N 2
ATOM 2861 C CA . GLY A 1 55 ? 0.831 -8.700 -10.387 1.00 0.00 55 GLY A CA 2
ATOM 2862 C C . GLY A 1 55 ? 1.774 -9.835 -10.031 1.00 0.00 55 GLY A C 2
ATOM 2863 O O . GLY A 1 55 ? 1.562 -10.556 -9.055 1.00 0.00 55 GLY A O 2
ATOM 2867 N N . GLY A 1 56 ? 2.810 -9.995 -10.848 1.00 0.00 56 GLY A N 2
ATOM 2868 C CA . GLY A 1 56 ? 3.782 -11.051 -10.644 1.00 0.00 56 GLY A CA 2
ATOM 2869 C C . GLY A 1 56 ? 4.113 -11.236 -9.173 1.00 0.00 56 GLY A C 2
ATOM 2870 O O . GLY A 1 56 ? 3.965 -12.335 -8.639 1.00 0.00 56 GLY A O 2
ATOM 2874 N N . CYS A 1 57 ? 4.600 -10.179 -8.515 1.00 0.00 57 CYS A N 2
ATOM 2875 C CA . CYS A 1 57 ? 4.983 -10.289 -7.128 1.00 0.00 57 CYS A CA 2
ATOM 2876 C C . CYS A 1 57 ? 3.812 -9.976 -6.184 1.00 0.00 57 CYS A C 2
ATOM 2877 O O . CYS A 1 57 ? 2.853 -9.316 -6.580 1.00 0.00 57 CYS A O 2
ATOM 2885 N N . PRO A 1 58 ? 3.889 -10.403 -4.940 1.00 0.00 58 PRO A N 2
ATOM 2886 C CA . PRO A 1 58 ? 2.825 -10.115 -3.932 1.00 0.00 58 PRO A CA 2
ATOM 2887 C C . PRO A 1 58 ? 2.655 -8.610 -3.738 1.00 0.00 58 PRO A C 2
ATOM 2888 O O . PRO A 1 58 ? 1.558 -8.130 -3.476 1.00 0.00 58 PRO A O 2
ATOM 2899 N N . ILE A 1 59 ? 3.754 -7.870 -3.891 1.00 0.00 59 ILE A N 2
ATOM 2900 C CA . ILE A 1 59 ? 3.709 -6.423 -3.749 1.00 0.00 59 ILE A CA 2
ATOM 2901 C C . ILE A 1 59 ? 2.807 -5.856 -4.818 1.00 0.00 59 ILE A C 2
ATOM 2902 O O . ILE A 1 59 ? 1.972 -4.997 -4.548 1.00 0.00 59 ILE A O 2
ATOM 2918 N N . CYS A 1 60 ? 2.982 -6.333 -6.038 1.00 0.00 60 CYS A N 2
ATOM 2919 C CA . CYS A 1 60 ? 2.186 -5.850 -7.130 1.00 0.00 60 CYS A CA 2
ATOM 2920 C C . CYS A 1 60 ? 0.798 -6.456 -7.069 1.00 0.00 60 CYS A C 2
ATOM 2921 O O . CYS A 1 60 ? -0.197 -5.778 -7.306 1.00 0.00 60 CYS A O 2
ATOM 2929 N N . LYS A 1 61 ? 0.732 -7.731 -6.729 1.00 0.00 61 LYS A N 2
ATOM 2930 C CA . LYS A 1 61 ? -0.557 -8.397 -6.627 1.00 0.00 61 LYS A CA 2
ATOM 2931 C C . LYS A 1 61 ? -1.396 -7.761 -5.518 1.00 0.00 61 LYS A C 2
ATOM 2932 O O . LYS A 1 61 ? -2.571 -7.450 -5.715 1.00 0.00 61 LYS A O 2
ATOM 2951 N N . GLN A 1 62 ? -0.781 -7.565 -4.352 1.00 0.00 62 GLN A N 2
ATOM 2952 C CA . GLN A 1 62 ? -1.482 -6.960 -3.223 1.00 0.00 62 GLN A CA 2
ATOM 2953 C C . GLN A 1 62 ? -1.788 -5.489 -3.491 1.00 0.00 62 GLN A C 2
ATOM 2954 O O . GLN A 1 62 ? -2.876 -5.009 -3.176 1.00 0.00 62 GLN A O 2
ATOM 2968 N N . LEU A 1 63 ? -0.817 -4.770 -4.058 1.00 0.00 63 LEU A N 2
ATOM 2969 C CA . LEU A 1 63 ? -1.012 -3.349 -4.338 1.00 0.00 63 LEU A CA 2
ATOM 2970 C C . LEU A 1 63 ? -2.128 -3.162 -5.356 1.00 0.00 63 LEU A C 2
ATOM 2971 O O . LEU A 1 63 ? -2.981 -2.287 -5.199 1.00 0.00 63 LEU A O 2
ATOM 2987 N N . ILE A 1 64 ? -2.140 -4.003 -6.383 1.00 0.00 64 ILE A N 2
ATOM 2988 C CA . ILE A 1 64 ? -3.187 -3.926 -7.388 1.00 0.00 64 ILE A CA 2
ATOM 2989 C C . ILE A 1 64 ? -4.541 -4.142 -6.710 1.00 0.00 64 ILE A C 2
ATOM 2990 O O . ILE A 1 64 ? -5.519 -3.466 -7.020 1.00 0.00 64 ILE A O 2
ATOM 3006 N N . ALA A 1 65 ? -4.581 -5.083 -5.774 1.00 0.00 65 ALA A N 2
ATOM 3007 C CA . ALA A 1 65 ? -5.807 -5.368 -5.042 1.00 0.00 65 ALA A CA 2
ATOM 3008 C C . ALA A 1 65 ? -6.180 -4.190 -4.149 1.00 0.00 65 ALA A C 2
ATOM 3009 O O . ALA A 1 65 ? -7.324 -3.741 -4.147 1.00 0.00 65 ALA A O 2
ATOM 3016 N N . LEU A 1 66 ? -5.200 -3.667 -3.416 1.00 0.00 66 LEU A N 2
ATOM 3017 C CA . LEU A 1 66 ? -5.454 -2.514 -2.558 1.00 0.00 66 LEU A CA 2
ATOM 3018 C C . LEU A 1 66 ? -5.938 -1.384 -3.445 1.00 0.00 66 LEU A C 2
ATOM 3019 O O . LEU A 1 66 ? -6.891 -0.670 -3.123 1.00 0.00 66 LEU A O 2
ATOM 3035 N N . ALA A 1 67 ? -5.288 -1.273 -4.590 1.00 0.00 67 ALA A N 2
ATOM 3036 C CA . ALA A 1 67 ? -5.646 -0.282 -5.580 1.00 0.00 67 ALA A CA 2
ATOM 3037 C C . ALA A 1 67 ? -7.049 -0.566 -6.098 1.00 0.00 67 ALA A C 2
ATOM 3038 O O . ALA A 1 67 ? -7.789 0.351 -6.446 1.00 0.00 67 ALA A O 2
ATOM 3045 N N . ALA A 1 68 ? -7.408 -1.849 -6.154 1.00 0.00 68 ALA A N 2
ATOM 3046 C CA . ALA A 1 68 ? -8.732 -2.232 -6.638 1.00 0.00 68 ALA A CA 2
ATOM 3047 C C . ALA A 1 68 ? -9.812 -1.639 -5.745 1.00 0.00 68 ALA A C 2
ATOM 3048 O O . ALA A 1 68 ? -10.778 -1.053 -6.230 1.00 0.00 68 ALA A O 2
ATOM 3055 N N . TYR A 1 69 ? -9.639 -1.785 -4.438 1.00 0.00 69 TYR A N 2
ATOM 3056 C CA . TYR A 1 69 ? -10.608 -1.244 -3.495 1.00 0.00 69 TYR A CA 2
ATOM 3057 C C . TYR A 1 69 ? -10.696 0.275 -3.626 1.00 0.00 69 TYR A C 2
ATOM 3058 O O . TYR A 1 69 ? -11.791 0.835 -3.675 1.00 0.00 69 TYR A O 2
ATOM 3076 N N . HIS A 1 70 ? -9.543 0.943 -3.677 1.00 0.00 70 HIS A N 2
ATOM 3077 C CA . HIS A 1 70 ? -9.527 2.400 -3.798 1.00 0.00 70 HIS A CA 2
ATOM 3078 C C . HIS A 1 70 ? -10.024 2.860 -5.171 1.00 0.00 70 HIS A C 2
ATOM 3079 O O . HIS A 1 70 ? -10.833 3.782 -5.269 1.00 0.00 70 HIS A O 2
ATOM 3093 N N . ALA A 1 71 ? -9.527 2.221 -6.227 1.00 0.00 71 ALA A N 2
ATOM 3094 C CA . ALA A 1 71 ? -9.921 2.588 -7.589 1.00 0.00 71 ALA A CA 2
ATOM 3095 C C . ALA A 1 71 ? -11.412 2.355 -7.807 1.00 0.00 71 ALA A C 2
ATOM 3096 O O . ALA A 1 71 ? -12.033 3.003 -8.650 1.00 0.00 71 ALA A O 2
ATOM 3103 N N . LYS A 1 72 ? -11.988 1.441 -7.031 1.00 0.00 72 LYS A N 2
ATOM 3104 C CA . LYS A 1 72 ? -13.415 1.153 -7.139 1.00 0.00 72 LYS A CA 2
ATOM 3105 C C . LYS A 1 72 ? -14.214 2.218 -6.400 1.00 0.00 72 LYS A C 2
ATOM 3106 O O . LYS A 1 72 ? -15.046 2.903 -6.995 1.00 0.00 72 LYS A O 2
ATOM 3125 N N . HIS A 1 73 ? -13.956 2.367 -5.105 1.00 0.00 73 HIS A N 2
ATOM 3126 C CA . HIS A 1 73 ? -14.662 3.362 -4.324 1.00 0.00 73 HIS A CA 2
ATOM 3127 C C . HIS A 1 73 ? -14.436 4.746 -4.914 1.00 0.00 73 HIS A C 2
ATOM 3128 O O . HIS A 1 73 ? -15.365 5.548 -5.002 1.00 0.00 73 HIS A O 2
ATOM 3142 N N . CYS A 1 74 ? -13.211 5.013 -5.354 1.00 0.00 74 CYS A N 2
ATOM 3143 C CA . CYS A 1 74 ? -12.918 6.295 -5.972 1.00 0.00 74 CYS A CA 2
ATOM 3144 C C . CYS A 1 74 ? -13.525 6.304 -7.366 1.00 0.00 74 CYS A C 2
ATOM 3145 O O . CYS A 1 74 ? -13.008 5.668 -8.283 1.00 0.00 74 CYS A O 2
ATOM 3153 N N . GLN A 1 75 ? -14.642 7.006 -7.510 1.00 0.00 75 GLN A N 2
ATOM 3154 C CA . GLN A 1 75 ? -15.332 7.066 -8.790 1.00 0.00 75 GLN A CA 2
ATOM 3155 C C . GLN A 1 75 ? -14.606 8.026 -9.718 1.00 0.00 75 GLN A C 2
ATOM 3156 O O . GLN A 1 75 ? -14.929 8.159 -10.899 1.00 0.00 75 GLN A O 2
ATOM 3170 N N . GLU A 1 76 ? -13.602 8.679 -9.165 1.00 0.00 76 GLU A N 2
ATOM 3171 C CA . GLU A 1 76 ? -12.793 9.629 -9.917 1.00 0.00 76 GLU A CA 2
ATOM 3172 C C . GLU A 1 76 ? -11.548 8.946 -10.420 1.00 0.00 76 GLU A C 2
ATOM 3173 O O . GLU A 1 76 ? -10.870 8.235 -9.677 1.00 0.00 76 GLU A O 2
ATOM 3185 N N . ASN A 1 77 ? -11.244 9.158 -11.689 1.00 0.00 77 ASN A N 2
ATOM 3186 C CA . ASN A 1 77 ? -10.076 8.545 -12.265 1.00 0.00 77 ASN A CA 2
ATOM 3187 C C . ASN A 1 77 ? -8.855 9.303 -11.804 1.00 0.00 77 ASN A C 2
ATOM 3188 O O . ASN A 1 77 ? -8.340 10.144 -12.540 1.00 0.00 77 ASN A O 2
ATOM 3199 N N . LYS A 1 78 ? -8.414 9.017 -10.571 1.00 0.00 78 LYS A N 2
ATOM 3200 C CA . LYS A 1 78 ? -7.251 9.696 -9.987 1.00 0.00 78 LYS A CA 2
ATOM 3201 C C . LYS A 1 78 ? -6.305 10.189 -11.081 1.00 0.00 78 LYS A C 2
ATOM 3202 O O . LYS A 1 78 ? -6.423 11.339 -11.495 1.00 0.00 78 LYS A O 2
ATOM 3221 N N . CYS A 1 79 ? -5.418 9.298 -11.558 1.00 0.00 79 CYS A N 2
ATOM 3222 C CA . CYS A 1 79 ? -4.463 9.591 -12.645 1.00 0.00 79 CYS A CA 2
ATOM 3223 C C . CYS A 1 79 ? -3.024 9.208 -12.270 1.00 0.00 79 CYS A C 2
ATOM 3224 O O . CYS A 1 79 ? -2.416 8.393 -12.960 1.00 0.00 79 CYS A O 2
ATOM 3232 N N . PRO A 1 80 ? -2.442 9.752 -11.225 1.00 0.00 80 PRO A N 2
ATOM 3233 C CA . PRO A 1 80 ? -1.038 9.400 -10.847 1.00 0.00 80 PRO A CA 2
ATOM 3234 C C . PRO A 1 80 ? -0.856 7.904 -10.564 1.00 0.00 80 PRO A C 2
ATOM 3235 O O . PRO A 1 80 ? 0.203 7.347 -10.849 1.00 0.00 80 PRO A O 2
ATOM 3246 N N . VAL A 1 81 ? -1.873 7.261 -9.996 1.00 0.00 81 VAL A N 2
ATOM 3247 C CA . VAL A 1 81 ? -1.765 5.834 -9.679 1.00 0.00 81 VAL A CA 2
ATOM 3248 C C . VAL A 1 81 ? -1.843 4.985 -10.974 1.00 0.00 81 VAL A C 2
ATOM 3249 O O . VAL A 1 81 ? -2.874 4.995 -11.645 1.00 0.00 81 VAL A O 2
ATOM 3262 N N . PRO A 1 82 ? -0.788 4.274 -11.357 1.00 0.00 82 PRO A N 2
ATOM 3263 C CA . PRO A 1 82 ? -0.783 3.445 -12.620 1.00 0.00 82 PRO A CA 2
ATOM 3264 C C . PRO A 1 82 ? -1.941 2.435 -12.766 1.00 0.00 82 PRO A C 2
ATOM 3265 O O . PRO A 1 82 ? -2.627 2.403 -13.790 1.00 0.00 82 PRO A O 2
ATOM 3276 N N . PHE A 1 83 ? -2.100 1.574 -11.773 1.00 0.00 83 PHE A N 2
ATOM 3277 C CA . PHE A 1 83 ? -3.119 0.513 -11.833 1.00 0.00 83 PHE A CA 2
ATOM 3278 C C . PHE A 1 83 ? -4.520 1.078 -11.948 1.00 0.00 83 PHE A C 2
ATOM 3279 O O . PHE A 1 83 ? -5.310 0.663 -12.795 1.00 0.00 83 PHE A O 2
ATOM 3296 N N . CYS A 1 84 ? -4.835 1.992 -11.059 1.00 0.00 84 CYS A N 2
ATOM 3297 C CA . CYS A 1 84 ? -6.156 2.561 -11.036 1.00 0.00 84 CYS A CA 2
ATOM 3298 C C . CYS A 1 84 ? -6.525 3.053 -12.428 1.00 0.00 84 CYS A C 2
ATOM 3299 O O . CYS A 1 84 ? -7.656 2.883 -12.872 1.00 0.00 84 CYS A O 2
ATOM 3307 N N . LEU A 1 85 ? -5.550 3.612 -13.137 1.00 0.00 85 LEU A N 2
ATOM 3308 C CA . LEU A 1 85 ? -5.790 4.060 -14.504 1.00 0.00 85 LEU A CA 2
ATOM 3309 C C . LEU A 1 85 ? -6.123 2.857 -15.384 1.00 0.00 85 LEU A C 2
ATOM 3310 O O . LEU A 1 85 ? -6.986 2.931 -16.249 1.00 0.00 85 LEU A O 2
ATOM 3326 N N . ASN A 1 86 ? -5.411 1.759 -15.159 1.00 0.00 86 ASN A N 2
ATOM 3327 C CA . ASN A 1 86 ? -5.607 0.552 -15.949 1.00 0.00 86 ASN A CA 2
ATOM 3328 C C . ASN A 1 86 ? -6.982 -0.047 -15.710 1.00 0.00 86 ASN A C 2
ATOM 3329 O O . ASN A 1 86 ? -7.514 -0.744 -16.570 1.00 0.00 86 ASN A O 2
ATOM 3340 N N . ILE A 1 87 ? -7.551 0.221 -14.539 1.00 0.00 87 ILE A N 2
ATOM 3341 C CA . ILE A 1 87 ? -8.873 -0.299 -14.197 1.00 0.00 87 ILE A CA 2
ATOM 3342 C C . ILE A 1 87 ? -9.965 0.724 -14.513 1.00 0.00 87 ILE A C 2
ATOM 3343 O O . ILE A 1 87 ? -10.981 0.384 -15.123 1.00 0.00 87 ILE A O 2
ATOM 3359 N N . LYS A 1 88 ? -9.760 1.974 -14.098 1.00 0.00 88 LYS A N 2
ATOM 3360 C CA . LYS A 1 88 ? -10.760 3.023 -14.358 1.00 0.00 88 LYS A CA 2
ATOM 3361 C C . LYS A 1 88 ? -10.772 3.428 -15.836 1.00 0.00 88 LYS A C 2
ATOM 3362 O O . LYS A 1 88 ? -11.835 3.664 -16.409 1.00 0.00 88 LYS A O 2
ATOM 3381 N N . GLN A 1 89 ? -9.592 3.519 -16.448 1.00 0.00 89 GLN A N 2
ATOM 3382 C CA . GLN A 1 89 ? -9.511 3.910 -17.858 1.00 0.00 89 GLN A CA 2
ATOM 3383 C C . GLN A 1 89 ? -9.795 2.718 -18.763 1.00 0.00 89 GLN A C 2
ATOM 3384 O O . GLN A 1 89 ? -10.328 2.888 -19.858 1.00 0.00 89 GLN A O 2
ATOM 3398 N N . LYS A 1 90 ? -9.411 1.523 -18.293 1.00 0.00 90 LYS A N 2
ATOM 3399 C CA . LYS A 1 90 ? -9.597 0.268 -19.050 1.00 0.00 90 LYS A CA 2
ATOM 3400 C C . LYS A 1 90 ? -10.659 0.407 -20.151 1.00 0.00 90 LYS A C 2
ATOM 3401 O O . LYS A 1 90 ? -11.798 0.686 -19.815 1.00 0.00 90 LYS A O 2
ATOM 3421 N N . MET B 2 1 ? -11.606 -25.150 16.000 1.00 0.00 1 MET B N 2
ATOM 3422 C CA . MET B 2 1 ? -10.692 -24.281 16.793 1.00 0.00 1 MET B CA 2
ATOM 3423 C C . MET B 2 1 ? -10.069 -25.101 17.917 1.00 0.00 1 MET B C 2
ATOM 3424 O O . MET B 2 1 ? -10.706 -25.360 18.938 1.00 0.00 1 MET B O 2
ATOM 3440 N N . GLU B 2 2 ? -8.820 -25.509 17.723 1.00 0.00 2 GLU B N 2
ATOM 3441 C CA . GLU B 2 2 ? -8.122 -26.300 18.727 1.00 0.00 2 GLU B CA 2
ATOM 3442 C C . GLU B 2 2 ? -7.897 -25.474 19.990 1.00 0.00 2 GLU B C 2
ATOM 3443 O O . GLU B 2 2 ? -7.922 -26.008 21.098 1.00 0.00 2 GLU B O 2
ATOM 3455 N N . GLU B 2 3 ? -7.704 -24.165 19.815 1.00 0.00 3 GLU B N 2
ATOM 3456 C CA . GLU B 2 3 ? -7.501 -23.254 20.946 1.00 0.00 3 GLU B CA 2
ATOM 3457 C C . GLU B 2 3 ? -6.990 -21.902 20.437 1.00 0.00 3 GLU B C 2
ATOM 3458 O O . GLU B 2 3 ? -7.466 -20.856 20.872 1.00 0.00 3 GLU B O 2
ATOM 3470 N N . PRO B 2 4 ? -6.039 -21.902 19.539 1.00 0.00 4 PRO B N 2
ATOM 3471 C CA . PRO B 2 4 ? -5.470 -20.640 18.978 1.00 0.00 4 PRO B CA 2
ATOM 3472 C C . PRO B 2 4 ? -6.553 -19.754 18.369 1.00 0.00 4 PRO B C 2
ATOM 3473 O O . PRO B 2 4 ? -6.501 -18.536 18.500 1.00 0.00 4 PRO B O 2
ATOM 3484 N N . GLN B 2 5 ? -7.496 -20.410 17.683 1.00 0.00 5 GLN B N 2
ATOM 3485 C CA . GLN B 2 5 ? -8.617 -19.757 16.989 1.00 0.00 5 GLN B CA 2
ATOM 3486 C C . GLN B 2 5 ? -8.193 -19.344 15.584 1.00 0.00 5 GLN B C 2
ATOM 3487 O O . GLN B 2 5 ? -7.126 -18.754 15.413 1.00 0.00 5 GLN B O 2
ATOM 3501 N N . SER B 2 6 ? -9.031 -19.673 14.589 1.00 0.00 6 SER B N 2
ATOM 3502 C CA . SER B 2 6 ? -8.758 -19.352 13.176 1.00 0.00 6 SER B CA 2
ATOM 3503 C C . SER B 2 6 ? -7.725 -18.235 13.026 1.00 0.00 6 SER B C 2
ATOM 3504 O O . SER B 2 6 ? -7.844 -17.185 13.652 1.00 0.00 6 SER B O 2
ATOM 3512 N N . ASP B 2 7 ? -6.708 -18.475 12.199 1.00 0.00 7 ASP B N 2
ATOM 3513 C CA . ASP B 2 7 ? -5.643 -17.491 11.974 1.00 0.00 7 ASP B CA 2
ATOM 3514 C C . ASP B 2 7 ? -5.861 -16.668 10.695 1.00 0.00 7 ASP B C 2
ATOM 3515 O O . ASP B 2 7 ? -5.459 -15.507 10.636 1.00 0.00 7 ASP B O 2
ATOM 3524 N N . PRO B 2 8 ? -6.465 -17.230 9.675 1.00 0.00 8 PRO B N 2
ATOM 3525 C CA . PRO B 2 8 ? -6.704 -16.505 8.388 1.00 0.00 8 PRO B CA 2
ATOM 3526 C C . PRO B 2 8 ? -7.400 -15.154 8.578 1.00 0.00 8 PRO B C 2
ATOM 3527 O O . PRO B 2 8 ? -7.095 -14.194 7.870 1.00 0.00 8 PRO B O 2
ATOM 3538 N N . SER B 2 9 ? -8.338 -15.077 9.524 1.00 0.00 9 SER B N 2
ATOM 3539 C CA . SER B 2 9 ? -9.065 -13.825 9.773 1.00 0.00 9 SER B CA 2
ATOM 3540 C C . SER B 2 9 ? -8.557 -13.122 11.023 1.00 0.00 9 SER B C 2
ATOM 3541 O O . SER B 2 9 ? -8.821 -11.938 11.236 1.00 0.00 9 SER B O 2
ATOM 3549 N N . VAL B 2 10 ? -7.833 -13.857 11.843 1.00 0.00 10 VAL B N 2
ATOM 3550 C CA . VAL B 2 10 ? -7.282 -13.308 13.085 1.00 0.00 10 VAL B CA 2
ATOM 3551 C C . VAL B 2 10 ? -5.804 -12.993 12.920 1.00 0.00 10 VAL B C 2
ATOM 3552 O O . VAL B 2 10 ? -4.951 -13.828 13.219 1.00 0.00 10 VAL B O 2
ATOM 3565 N N . GLU B 2 11 ? -5.501 -11.798 12.423 1.00 0.00 11 GLU B N 2
ATOM 3566 C CA . GLU B 2 11 ? -4.113 -11.394 12.202 1.00 0.00 11 GLU B CA 2
ATOM 3567 C C . GLU B 2 11 ? -3.708 -10.281 13.178 1.00 0.00 11 GLU B C 2
ATOM 3568 O O . GLU B 2 11 ? -3.891 -9.104 12.876 1.00 0.00 11 GLU B O 2
ATOM 3580 N N . PRO B 2 12 ? -3.175 -10.622 14.336 1.00 0.00 12 PRO B N 2
ATOM 3581 C CA . PRO B 2 12 ? -2.763 -9.613 15.362 1.00 0.00 12 PRO B CA 2
ATOM 3582 C C . PRO B 2 12 ? -2.067 -8.391 14.748 1.00 0.00 12 PRO B C 2
ATOM 3583 O O . PRO B 2 12 ? -0.887 -8.466 14.405 1.00 0.00 12 PRO B O 2
ATOM 3594 N N . PRO B 2 13 ? -2.750 -7.274 14.603 1.00 0.00 13 PRO B N 2
ATOM 3595 C CA . PRO B 2 13 ? -2.130 -6.048 14.017 1.00 0.00 13 PRO B CA 2
ATOM 3596 C C . PRO B 2 13 ? -0.881 -5.620 14.791 1.00 0.00 13 PRO B C 2
ATOM 3597 O O . PRO B 2 13 ? -0.927 -5.425 16.006 1.00 0.00 13 PRO B O 2
ATOM 3608 N N . LEU B 2 14 ? 0.231 -5.470 14.074 1.00 0.00 14 LEU B N 2
ATOM 3609 C CA . LEU B 2 14 ? 1.495 -5.059 14.686 1.00 0.00 14 LEU B CA 2
ATOM 3610 C C . LEU B 2 14 ? 1.794 -3.608 14.327 1.00 0.00 14 LEU B C 2
ATOM 3611 O O . LEU B 2 14 ? 2.898 -3.117 14.563 1.00 0.00 14 LEU B O 2
ATOM 3627 N N . SER B 2 15 ? 0.802 -2.941 13.734 1.00 0.00 15 SER B N 2
ATOM 3628 C CA . SER B 2 15 ? 0.943 -1.547 13.307 1.00 0.00 15 SER B CA 2
ATOM 3629 C C . SER B 2 15 ? 1.559 -1.492 11.911 1.00 0.00 15 SER B C 2
ATOM 3630 O O . SER B 2 15 ? 1.316 -0.559 11.147 1.00 0.00 15 SER B O 2
ATOM 3638 N N . GLN B 2 16 ? 2.352 -2.512 11.590 1.00 0.00 16 GLN B N 2
ATOM 3639 C CA . GLN B 2 16 ? 3.007 -2.607 10.288 1.00 0.00 16 GLN B CA 2
ATOM 3640 C C . GLN B 2 16 ? 2.435 -3.791 9.534 1.00 0.00 16 GLN B C 2
ATOM 3641 O O . GLN B 2 16 ? 3.101 -4.390 8.688 1.00 0.00 16 GLN B O 2
ATOM 3655 N N . GLU B 2 17 ? 1.195 -4.135 9.865 1.00 0.00 17 GLU B N 2
ATOM 3656 C CA . GLU B 2 17 ? 0.535 -5.266 9.237 1.00 0.00 17 GLU B CA 2
ATOM 3657 C C . GLU B 2 17 ? 0.748 -5.242 7.728 1.00 0.00 17 GLU B C 2
ATOM 3658 O O . GLU B 2 17 ? 1.283 -6.190 7.155 1.00 0.00 17 GLU B O 2
ATOM 3670 N N . THR B 2 18 ? 0.342 -4.149 7.087 1.00 0.00 18 THR B N 2
ATOM 3671 C CA . THR B 2 18 ? 0.518 -4.023 5.645 1.00 0.00 18 THR B CA 2
ATOM 3672 C C . THR B 2 18 ? 1.953 -3.693 5.301 1.00 0.00 18 THR B C 2
ATOM 3673 O O . THR B 2 18 ? 2.583 -4.412 4.525 1.00 0.00 18 THR B O 2
ATOM 3684 N N . PHE B 2 19 ? 2.468 -2.607 5.879 1.00 0.00 19 PHE B N 2
ATOM 3685 C CA . PHE B 2 19 ? 3.842 -2.192 5.616 1.00 0.00 19 PHE B CA 2
ATOM 3686 C C . PHE B 2 19 ? 4.739 -3.412 5.480 1.00 0.00 19 PHE B C 2
ATOM 3687 O O . PHE B 2 19 ? 5.444 -3.581 4.470 1.00 0.00 19 PHE B O 2
ATOM 3704 N N . SER B 2 20 ? 4.693 -4.261 6.515 1.00 0.00 20 SER B N 2
ATOM 3705 C CA . SER B 2 20 ? 5.484 -5.486 6.559 1.00 0.00 20 SER B CA 2
ATOM 3706 C C . SER B 2 20 ? 5.654 -6.066 5.170 1.00 0.00 20 SER B C 2
ATOM 3707 O O . SER B 2 20 ? 6.762 -6.180 4.659 1.00 0.00 20 SER B O 2
ATOM 3715 N N . ASP B 2 21 ? 4.536 -6.421 4.569 1.00 0.00 21 ASP B N 2
ATOM 3716 C CA . ASP B 2 21 ? 4.541 -7.002 3.239 1.00 0.00 21 ASP B CA 2
ATOM 3717 C C . ASP B 2 21 ? 5.092 -6.050 2.179 1.00 0.00 21 ASP B C 2
ATOM 3718 O O . ASP B 2 21 ? 5.863 -6.461 1.313 1.00 0.00 21 ASP B O 2
ATOM 3727 N N . LEU B 2 22 ? 4.661 -4.799 2.206 1.00 0.00 22 LEU B N 2
ATOM 3728 C CA . LEU B 2 22 ? 5.087 -3.849 1.189 1.00 0.00 22 LEU B CA 2
ATOM 3729 C C . LEU B 2 22 ? 6.564 -3.973 0.839 1.00 0.00 22 LEU B C 2
ATOM 3730 O O . LEU B 2 22 ? 6.893 -4.357 -0.276 1.00 0.00 22 LEU B O 2
ATOM 3746 N N . TRP B 2 23 ? 7.463 -3.604 1.751 1.00 0.00 23 TRP B N 2
ATOM 3747 C CA . TRP B 2 23 ? 8.907 -3.646 1.419 1.00 0.00 23 TRP B CA 2
ATOM 3748 C C . TRP B 2 23 ? 9.588 -5.001 1.701 1.00 0.00 23 TRP B C 2
ATOM 3749 O O . TRP B 2 23 ? 10.694 -5.227 1.212 1.00 0.00 23 TRP B O 2
ATOM 3770 N N . LYS B 2 24 ? 8.979 -5.894 2.494 1.00 0.00 24 LYS B N 2
ATOM 3771 C CA . LYS B 2 24 ? 9.643 -7.181 2.794 1.00 0.00 24 LYS B CA 2
ATOM 3772 C C . LYS B 2 24 ? 9.253 -8.314 1.834 1.00 0.00 24 LYS B C 2
ATOM 3773 O O . LYS B 2 24 ? 9.938 -9.335 1.795 1.00 0.00 24 LYS B O 2
ATOM 3792 N N . LEU B 2 25 ? 8.175 -8.154 1.055 1.00 0.00 25 LEU B N 2
ATOM 3793 C CA . LEU B 2 25 ? 7.763 -9.209 0.112 1.00 0.00 25 LEU B CA 2
ATOM 3794 C C . LEU B 2 25 ? 8.143 -8.843 -1.323 1.00 0.00 25 LEU B C 2
ATOM 3795 O O . LEU B 2 25 ? 7.480 -9.263 -2.271 1.00 0.00 25 LEU B O 2
ATOM 3811 N N . LEU B 2 26 ? 9.210 -8.065 -1.487 1.00 0.00 26 LEU B N 2
ATOM 3812 C CA . LEU B 2 26 ? 9.647 -7.670 -2.820 1.00 0.00 26 LEU B CA 2
ATOM 3813 C C . LEU B 2 26 ? 10.416 -8.819 -3.490 1.00 0.00 26 LEU B C 2
ATOM 3814 O O . LEU B 2 26 ? 10.972 -9.672 -2.798 1.00 0.00 26 LEU B O 2
ATOM 3830 N N . PRO B 2 27 ? 10.464 -8.872 -4.807 1.00 0.00 27 PRO B N 2
ATOM 3831 C CA . PRO B 2 27 ? 11.191 -9.964 -5.517 1.00 0.00 27 PRO B CA 2
ATOM 3832 C C . PRO B 2 27 ? 12.597 -10.168 -4.944 1.00 0.00 27 PRO B C 2
ATOM 3833 O O . PRO B 2 27 ? 13.010 -11.297 -4.694 1.00 0.00 27 PRO B O 2
ATOM 3844 N N . GLU B 2 28 ? 13.299 -9.047 -4.750 1.00 0.00 28 GLU B N 2
ATOM 3845 C CA . GLU B 2 28 ? 14.671 -9.017 -4.211 1.00 0.00 28 GLU B CA 2
ATOM 3846 C C . GLU B 2 28 ? 15.423 -7.836 -4.809 1.00 0.00 28 GLU B C 2
ATOM 3847 O O . GLU B 2 28 ? 16.250 -7.215 -4.142 1.00 0.00 28 GLU B O 2
ATOM 3859 N N . ASN B 2 29 ? 15.128 -7.524 -6.066 1.00 0.00 29 ASN B N 2
ATOM 3860 C CA . ASN B 2 29 ? 15.783 -6.410 -6.739 1.00 0.00 29 ASN B CA 2
ATOM 3861 C C . ASN B 2 29 ? 14.959 -5.137 -6.598 1.00 0.00 29 ASN B C 2
ATOM 3862 O O . ASN B 2 29 ? 13.962 -4.950 -7.295 1.00 0.00 29 ASN B O 2
ATOM 3873 N N . ASN B 2 30 ? 15.409 -4.244 -5.723 1.00 0.00 30 ASN B N 2
ATOM 3874 C CA . ASN B 2 30 ? 14.729 -2.963 -5.535 1.00 0.00 30 ASN B CA 2
ATOM 3875 C C . ASN B 2 30 ? 15.241 -1.974 -6.579 1.00 0.00 30 ASN B C 2
ATOM 3876 O O . ASN B 2 30 ? 16.422 -1.627 -6.592 1.00 0.00 30 ASN B O 2
ATOM 3887 N N . VAL B 2 31 ? 14.349 -1.547 -7.470 1.00 0.00 31 VAL B N 2
ATOM 3888 C CA . VAL B 2 31 ? 14.722 -0.613 -8.550 1.00 0.00 31 VAL B CA 2
ATOM 3889 C C . VAL B 2 31 ? 14.154 0.781 -8.278 1.00 0.00 31 VAL B C 2
ATOM 3890 O O . VAL B 2 31 ? 12.989 0.928 -7.919 1.00 0.00 31 VAL B O 2
ATOM 3903 N N . LEU B 2 32 ? 14.994 1.806 -8.429 1.00 0.00 32 LEU B N 2
ATOM 3904 C CA . LEU B 2 32 ? 14.576 3.188 -8.178 1.00 0.00 32 LEU B CA 2
ATOM 3905 C C . LEU B 2 32 ? 14.274 3.906 -9.489 1.00 0.00 32 LEU B C 2
ATOM 3906 O O . LEU B 2 32 ? 13.947 5.093 -9.482 1.00 0.00 32 LEU B O 2
ATOM 3922 N N . SER B 2 33 ? 14.392 3.170 -10.603 1.00 0.00 33 SER B N 2
ATOM 3923 C CA . SER B 2 33 ? 14.140 3.710 -11.950 1.00 0.00 33 SER B CA 2
ATOM 3924 C C . SER B 2 33 ? 13.261 4.965 -11.910 1.00 0.00 33 SER B C 2
ATOM 3925 O O . SER B 2 33 ? 12.040 4.875 -12.026 1.00 0.00 33 SER B O 2
ATOM 3933 N N . PRO B 2 34 ? 13.853 6.126 -11.745 1.00 0.00 34 PRO B N 2
ATOM 3934 C CA . PRO B 2 34 ? 13.094 7.410 -11.683 1.00 0.00 34 PRO B CA 2
ATOM 3935 C C . PRO B 2 34 ? 12.264 7.650 -12.941 1.00 0.00 34 PRO B C 2
ATOM 3936 O O . PRO B 2 34 ? 12.648 7.252 -14.040 1.00 0.00 34 PRO B O 2
ATOM 3947 N N . LEU B 2 35 ? 11.125 8.312 -12.764 1.00 0.00 35 LEU B N 2
ATOM 3948 C CA . LEU B 2 35 ? 10.231 8.622 -13.878 1.00 0.00 35 LEU B CA 2
ATOM 3949 C C . LEU B 2 35 ? 10.464 10.072 -14.320 1.00 0.00 35 LEU B C 2
ATOM 3950 O O . LEU B 2 35 ? 10.988 10.868 -13.540 1.00 0.00 35 LEU B O 2
ATOM 3966 N N . PRO B 2 36 ? 10.092 10.454 -15.525 1.00 0.00 36 PRO B N 2
ATOM 3967 C CA . PRO B 2 36 ? 10.290 11.860 -15.985 1.00 0.00 36 PRO B CA 2
ATOM 3968 C C . PRO B 2 36 ? 9.780 12.864 -14.952 1.00 0.00 36 PRO B C 2
ATOM 3969 O O . PRO B 2 36 ? 8.748 12.639 -14.320 1.00 0.00 36 PRO B O 2
ATOM 3980 N N . SER B 2 37 ? 10.550 13.944 -14.763 1.00 0.00 37 SER B N 2
ATOM 3981 C CA . SER B 2 37 ? 10.237 14.988 -13.780 1.00 0.00 37 SER B CA 2
ATOM 3982 C C . SER B 2 37 ? 8.757 15.072 -13.481 1.00 0.00 37 SER B C 2
ATOM 3983 O O . SER B 2 37 ? 8.339 15.297 -12.344 1.00 0.00 37 SER B O 2
ATOM 3991 N N . GLN B 2 38 ? 7.982 14.878 -14.520 1.00 0.00 38 GLN B N 2
ATOM 3992 C CA . GLN B 2 38 ? 6.528 14.913 -14.420 1.00 0.00 38 GLN B CA 2
ATOM 3993 C C . GLN B 2 38 ? 5.982 13.491 -14.374 1.00 0.00 38 GLN B C 2
ATOM 3994 O O . GLN B 2 38 ? 6.201 12.704 -15.295 1.00 0.00 38 GLN B O 2
ATOM 4008 N N . ALA B 2 39 ? 5.271 13.165 -13.296 1.00 0.00 39 ALA B N 2
ATOM 4009 C CA . ALA B 2 39 ? 4.696 11.828 -13.134 1.00 0.00 39 ALA B CA 2
ATOM 4010 C C . ALA B 2 39 ? 3.206 11.845 -13.455 1.00 0.00 39 ALA B C 2
ATOM 4011 O O . ALA B 2 39 ? 2.869 11.724 -14.622 1.00 0.00 39 ALA B O 2
ATOM 4019 N N . ALA A 1 1 ? -16.331 -7.723 19.057 1.00 0.00 1 ALA A N 3
ATOM 4020 C CA . ALA A 1 1 ? -17.091 -6.445 19.158 1.00 0.00 1 ALA A CA 3
ATOM 4021 C C . ALA A 1 1 ? -16.937 -5.661 17.860 1.00 0.00 1 ALA A C 3
ATOM 4022 O O . ALA A 1 1 ? -16.570 -6.219 16.826 1.00 0.00 1 ALA A O 3
ATOM 4031 N N . THR A 1 2 ? -17.223 -4.363 17.919 1.00 0.00 2 THR A N 3
ATOM 4032 C CA . THR A 1 2 ? -17.115 -3.512 16.739 1.00 0.00 2 THR A CA 3
ATOM 4033 C C . THR A 1 2 ? -15.670 -3.455 16.251 1.00 0.00 2 THR A C 3
ATOM 4034 O O . THR A 1 2 ? -15.408 -3.518 15.050 1.00 0.00 2 THR A O 3
ATOM 4045 N N . GLN A 1 3 ? -14.736 -3.336 17.193 1.00 0.00 3 GLN A N 3
ATOM 4046 C CA . GLN A 1 3 ? -13.313 -3.271 16.859 1.00 0.00 3 GLN A CA 3
ATOM 4047 C C . GLN A 1 3 ? -12.673 -4.646 17.016 1.00 0.00 3 GLN A C 3
ATOM 4048 O O . GLN A 1 3 ? -12.976 -5.380 17.955 1.00 0.00 3 GLN A O 3
ATOM 4062 N N . SER A 1 4 ? -11.796 -4.989 16.085 1.00 0.00 4 SER A N 3
ATOM 4063 C CA . SER A 1 4 ? -11.125 -6.283 16.120 1.00 0.00 4 SER A CA 3
ATOM 4064 C C . SER A 1 4 ? -9.997 -6.292 15.098 1.00 0.00 4 SER A C 3
ATOM 4065 O O . SER A 1 4 ? -9.738 -5.275 14.454 1.00 0.00 4 SER A O 3
ATOM 4073 N N . PRO A 1 5 ? -9.325 -7.400 14.919 1.00 0.00 5 PRO A N 3
ATOM 4074 C CA . PRO A 1 5 ? -8.224 -7.494 13.929 1.00 0.00 5 PRO A CA 3
ATOM 4075 C C . PRO A 1 5 ? -8.739 -7.079 12.574 1.00 0.00 5 PRO A C 3
ATOM 4076 O O . PRO A 1 5 ? -8.036 -6.475 11.769 1.00 0.00 5 PRO A O 3
ATOM 4087 N N . GLY A 1 6 ? -10.003 -7.385 12.356 1.00 0.00 6 GLY A N 3
ATOM 4088 C CA . GLY A 1 6 ? -10.649 -7.022 11.120 1.00 0.00 6 GLY A CA 3
ATOM 4089 C C . GLY A 1 6 ? -10.586 -5.511 10.973 1.00 0.00 6 GLY A C 3
ATOM 4090 O O . GLY A 1 6 ? -10.461 -4.979 9.872 1.00 0.00 6 GLY A O 3
ATOM 4094 N N . ASP A 1 7 ? -10.635 -4.830 12.115 1.00 0.00 7 ASP A N 3
ATOM 4095 C CA . ASP A 1 7 ? -10.549 -3.376 12.139 1.00 0.00 7 ASP A CA 3
ATOM 4096 C C . ASP A 1 7 ? -9.091 -2.943 12.059 1.00 0.00 7 ASP A C 3
ATOM 4097 O O . ASP A 1 7 ? -8.775 -1.889 11.508 1.00 0.00 7 ASP A O 3
ATOM 4106 N N . SER A 1 8 ? -8.200 -3.782 12.587 1.00 0.00 8 SER A N 3
ATOM 4107 C CA . SER A 1 8 ? -6.779 -3.482 12.533 1.00 0.00 8 SER A CA 3
ATOM 4108 C C . SER A 1 8 ? -6.306 -3.640 11.104 1.00 0.00 8 SER A C 3
ATOM 4109 O O . SER A 1 8 ? -5.490 -2.863 10.610 1.00 0.00 8 SER A O 3
ATOM 4117 N N . ARG A 1 9 ? -6.862 -4.636 10.434 1.00 0.00 9 ARG A N 3
ATOM 4118 C CA . ARG A 1 9 ? -6.533 -4.880 9.051 1.00 0.00 9 ARG A CA 3
ATOM 4119 C C . ARG A 1 9 ? -7.038 -3.724 8.213 1.00 0.00 9 ARG A C 3
ATOM 4120 O O . ARG A 1 9 ? -6.370 -3.265 7.288 1.00 0.00 9 ARG A O 3
ATOM 4141 N N . ARG A 1 10 ? -8.204 -3.230 8.583 1.00 0.00 10 ARG A N 3
ATOM 4142 C CA . ARG A 1 10 ? -8.778 -2.082 7.895 1.00 0.00 10 ARG A CA 3
ATOM 4143 C C . ARG A 1 10 ? -7.969 -0.839 8.225 1.00 0.00 10 ARG A C 3
ATOM 4144 O O . ARG A 1 10 ? -7.730 0.015 7.380 1.00 0.00 10 ARG A O 3
ATOM 4165 N N . LEU A 1 11 ? -7.527 -0.757 9.461 1.00 0.00 11 LEU A N 3
ATOM 4166 C CA . LEU A 1 11 ? -6.711 0.366 9.881 1.00 0.00 11 LEU A CA 3
ATOM 4167 C C . LEU A 1 11 ? -5.328 0.217 9.268 1.00 0.00 11 LEU A C 3
ATOM 4168 O O . LEU A 1 11 ? -4.657 1.206 8.973 1.00 0.00 11 LEU A O 3
ATOM 4184 N N . SER A 1 12 ? -4.911 -1.035 9.068 1.00 0.00 12 SER A N 3
ATOM 4185 C CA . SER A 1 12 ? -3.609 -1.293 8.478 1.00 0.00 12 SER A CA 3
ATOM 4186 C C . SER A 1 12 ? -3.557 -0.723 7.073 1.00 0.00 12 SER A C 3
ATOM 4187 O O . SER A 1 12 ? -2.578 -0.077 6.698 1.00 0.00 12 SER A O 3
ATOM 4195 N N . ILE A 1 13 ? -4.610 -0.958 6.284 1.00 0.00 13 ILE A N 3
ATOM 4196 C CA . ILE A 1 13 ? -4.621 -0.442 4.925 1.00 0.00 13 ILE A CA 3
ATOM 4197 C C . ILE A 1 13 ? -4.810 1.081 4.905 1.00 0.00 13 ILE A C 3
ATOM 4198 O O . ILE A 1 13 ? -4.340 1.744 3.990 1.00 0.00 13 ILE A O 3
ATOM 4214 N N . GLN A 1 14 ? -5.485 1.630 5.917 1.00 0.00 14 GLN A N 3
ATOM 4215 C CA . GLN A 1 14 ? -5.699 3.070 5.988 1.00 0.00 14 GLN A CA 3
ATOM 4216 C C . GLN A 1 14 ? -4.363 3.786 6.126 1.00 0.00 14 GLN A C 3
ATOM 4217 O O . GLN A 1 14 ? -4.116 4.790 5.471 1.00 0.00 14 GLN A O 3
ATOM 4231 N N . ARG A 1 15 ? -3.491 3.235 6.957 1.00 0.00 15 ARG A N 3
ATOM 4232 C CA . ARG A 1 15 ? -2.169 3.798 7.149 1.00 0.00 15 ARG A CA 3
ATOM 4233 C C . ARG A 1 15 ? -1.346 3.594 5.892 1.00 0.00 15 ARG A C 3
ATOM 4234 O O . ARG A 1 15 ? -0.587 4.472 5.479 1.00 0.00 15 ARG A O 3
ATOM 4255 N N . ALA A 1 16 ? -1.520 2.430 5.271 1.00 0.00 16 ALA A N 3
ATOM 4256 C CA . ALA A 1 16 ? -0.808 2.139 4.049 1.00 0.00 16 ALA A CA 3
ATOM 4257 C C . ALA A 1 16 ? -1.353 3.041 2.973 1.00 0.00 16 ALA A C 3
ATOM 4258 O O . ALA A 1 16 ? -0.606 3.613 2.192 1.00 0.00 16 ALA A O 3
ATOM 4265 N N . ILE A 1 17 ? -2.673 3.180 2.978 1.00 0.00 17 ILE A N 3
ATOM 4266 C CA . ILE A 1 17 ? -3.353 4.037 2.030 1.00 0.00 17 ILE A CA 3
ATOM 4267 C C . ILE A 1 17 ? -2.922 5.466 2.251 1.00 0.00 17 ILE A C 3
ATOM 4268 O O . ILE A 1 17 ? -2.590 6.177 1.313 1.00 0.00 17 ILE A O 3
ATOM 4284 N N . GLN A 1 18 ? -2.919 5.890 3.505 1.00 0.00 18 GLN A N 3
ATOM 4285 C CA . GLN A 1 18 ? -2.522 7.249 3.796 1.00 0.00 18 GLN A CA 3
ATOM 4286 C C . GLN A 1 18 ? -1.169 7.534 3.177 1.00 0.00 18 GLN A C 3
ATOM 4287 O O . GLN A 1 18 ? -0.929 8.634 2.699 1.00 0.00 18 GLN A O 3
ATOM 4301 N N . SER A 1 19 ? -0.293 6.532 3.141 1.00 0.00 19 SER A N 3
ATOM 4302 C CA . SER A 1 19 ? 1.017 6.720 2.523 1.00 0.00 19 SER A CA 3
ATOM 4303 C C . SER A 1 19 ? 0.953 6.397 1.033 1.00 0.00 19 SER A C 3
ATOM 4304 O O . SER A 1 19 ? 1.511 7.117 0.225 1.00 0.00 19 SER A O 3
ATOM 4312 N N . LEU A 1 20 ? 0.257 5.332 0.656 1.00 0.00 20 LEU A N 3
ATOM 4313 C CA . LEU A 1 20 ? 0.153 5.008 -0.765 1.00 0.00 20 LEU A CA 3
ATOM 4314 C C . LEU A 1 20 ? -0.587 6.116 -1.503 1.00 0.00 20 LEU A C 3
ATOM 4315 O O . LEU A 1 20 ? -0.090 6.648 -2.493 1.00 0.00 20 LEU A O 3
ATOM 4331 N N . VAL A 1 21 ? -1.768 6.480 -1.020 1.00 0.00 21 VAL A N 3
ATOM 4332 C CA . VAL A 1 21 ? -2.514 7.539 -1.675 1.00 0.00 21 VAL A CA 3
ATOM 4333 C C . VAL A 1 21 ? -1.721 8.854 -1.574 1.00 0.00 21 VAL A C 3
ATOM 4334 O O . VAL A 1 21 ? -1.601 9.575 -2.554 1.00 0.00 21 VAL A O 3
ATOM 4347 N N . HIS A 1 22 ? -1.165 9.165 -0.397 1.00 0.00 22 HIS A N 3
ATOM 4348 C CA . HIS A 1 22 ? -0.390 10.405 -0.259 1.00 0.00 22 HIS A CA 3
ATOM 4349 C C . HIS A 1 22 ? 0.937 10.339 -1.020 1.00 0.00 22 HIS A C 3
ATOM 4350 O O . HIS A 1 22 ? 1.256 11.233 -1.795 1.00 0.00 22 HIS A O 3
ATOM 4364 N N . ALA A 1 23 ? 1.708 9.290 -0.772 1.00 0.00 23 ALA A N 3
ATOM 4365 C CA . ALA A 1 23 ? 3.016 9.125 -1.420 1.00 0.00 23 ALA A CA 3
ATOM 4366 C C . ALA A 1 23 ? 2.907 8.954 -2.928 1.00 0.00 23 ALA A C 3
ATOM 4367 O O . ALA A 1 23 ? 3.857 9.250 -3.653 1.00 0.00 23 ALA A O 3
ATOM 4374 N N . ALA A 1 24 ? 1.770 8.463 -3.409 1.00 0.00 24 ALA A N 3
ATOM 4375 C CA . ALA A 1 24 ? 1.606 8.255 -4.830 1.00 0.00 24 ALA A CA 3
ATOM 4376 C C . ALA A 1 24 ? 1.019 9.485 -5.468 1.00 0.00 24 ALA A C 3
ATOM 4377 O O . ALA A 1 24 ? 1.052 9.631 -6.680 1.00 0.00 24 ALA A O 3
ATOM 4384 N N . GLN A 1 25 ? 0.505 10.380 -4.631 1.00 0.00 25 GLN A N 3
ATOM 4385 C CA . GLN A 1 25 ? -0.097 11.619 -5.101 1.00 0.00 25 GLN A CA 3
ATOM 4386 C C . GLN A 1 25 ? 0.785 12.810 -4.782 1.00 0.00 25 GLN A C 3
ATOM 4387 O O . GLN A 1 25 ? 0.794 13.795 -5.521 1.00 0.00 25 GLN A O 3
ATOM 4401 N N . CYS A 1 26 ? 1.561 12.709 -3.715 1.00 0.00 26 CYS A N 3
ATOM 4402 C CA . CYS A 1 26 ? 2.480 13.778 -3.357 1.00 0.00 26 CYS A CA 3
ATOM 4403 C C . CYS A 1 26 ? 3.863 13.357 -3.801 1.00 0.00 26 CYS A C 3
ATOM 4404 O O . CYS A 1 26 ? 4.663 12.861 -3.010 1.00 0.00 26 CYS A O 3
ATOM 4412 N N . ARG A 1 27 ? 4.127 13.543 -5.085 1.00 0.00 27 ARG A N 3
ATOM 4413 C CA . ARG A 1 27 ? 5.403 13.167 -5.657 1.00 0.00 27 ARG A CA 3
ATOM 4414 C C . ARG A 1 27 ? 6.396 14.307 -5.450 1.00 0.00 27 ARG A C 3
ATOM 4415 O O . ARG A 1 27 ? 6.968 14.857 -6.393 1.00 0.00 27 ARG A O 3
ATOM 4436 N N . ASN A 1 28 ? 6.571 14.666 -4.185 1.00 0.00 28 ASN A N 3
ATOM 4437 C CA . ASN A 1 28 ? 7.485 15.741 -3.814 1.00 0.00 28 ASN A CA 3
ATOM 4438 C C . ASN A 1 28 ? 8.931 15.289 -3.995 1.00 0.00 28 ASN A C 3
ATOM 4439 O O . ASN A 1 28 ? 9.763 16.033 -4.511 1.00 0.00 28 ASN A O 3
ATOM 4450 N N . ALA A 1 29 ? 9.198 14.062 -3.534 1.00 0.00 29 ALA A N 3
ATOM 4451 C CA . ALA A 1 29 ? 10.529 13.439 -3.593 1.00 0.00 29 ALA A CA 3
ATOM 4452 C C . ALA A 1 29 ? 11.229 13.564 -2.243 1.00 0.00 29 ALA A C 3
ATOM 4453 O O . ALA A 1 29 ? 11.835 12.610 -1.755 1.00 0.00 29 ALA A O 3
ATOM 4460 N N . ASN A 1 30 ? 11.138 14.749 -1.647 1.00 0.00 30 ASN A N 3
ATOM 4461 C CA . ASN A 1 30 ? 11.763 15.010 -0.353 1.00 0.00 30 ASN A CA 3
ATOM 4462 C C . ASN A 1 30 ? 10.756 14.804 0.773 1.00 0.00 30 ASN A C 3
ATOM 4463 O O . ASN A 1 30 ? 10.992 15.224 1.906 1.00 0.00 30 ASN A O 3
ATOM 4474 N N . CYS A 1 31 ? 9.626 14.169 0.443 1.00 0.00 31 CYS A N 3
ATOM 4475 C CA . CYS A 1 31 ? 8.562 13.914 1.421 1.00 0.00 31 CYS A CA 3
ATOM 4476 C C . CYS A 1 31 ? 9.138 13.699 2.825 1.00 0.00 31 CYS A C 3
ATOM 4477 O O . CYS A 1 31 ? 10.100 12.949 2.998 1.00 0.00 31 CYS A O 3
ATOM 4485 N N . SER A 1 32 ? 8.568 14.384 3.821 1.00 0.00 32 SER A N 3
ATOM 4486 C CA . SER A 1 32 ? 9.058 14.282 5.194 1.00 0.00 32 SER A CA 3
ATOM 4487 C C . SER A 1 32 ? 8.404 13.147 5.959 1.00 0.00 32 SER A C 3
ATOM 4488 O O . SER A 1 32 ? 8.606 13.020 7.164 1.00 0.00 32 SER A O 3
ATOM 4496 N N . LEU A 1 33 ? 7.633 12.316 5.268 1.00 0.00 33 LEU A N 3
ATOM 4497 C CA . LEU A 1 33 ? 6.986 11.180 5.908 1.00 0.00 33 LEU A CA 3
ATOM 4498 C C . LEU A 1 33 ? 7.792 9.920 5.579 1.00 0.00 33 LEU A C 3
ATOM 4499 O O . LEU A 1 33 ? 7.711 9.413 4.464 1.00 0.00 33 LEU A O 3
ATOM 4515 N N . PRO A 1 34 ? 8.600 9.407 6.493 1.00 0.00 34 PRO A N 3
ATOM 4516 C CA . PRO A 1 34 ? 9.421 8.208 6.195 1.00 0.00 34 PRO A CA 3
ATOM 4517 C C . PRO A 1 34 ? 8.591 7.152 5.488 1.00 0.00 34 PRO A C 3
ATOM 4518 O O . PRO A 1 34 ? 9.086 6.424 4.626 1.00 0.00 34 PRO A O 3
ATOM 4529 N N . SER A 1 35 ? 7.312 7.102 5.836 1.00 0.00 35 SER A N 3
ATOM 4530 C CA . SER A 1 35 ? 6.405 6.155 5.213 1.00 0.00 35 SER A CA 3
ATOM 4531 C C . SER A 1 35 ? 6.315 6.429 3.717 1.00 0.00 35 SER A C 3
ATOM 4532 O O . SER A 1 35 ? 6.201 5.503 2.920 1.00 0.00 35 SER A O 3
ATOM 4540 N N . CYS A 1 36 ? 6.355 7.701 3.338 1.00 0.00 36 CYS A N 3
ATOM 4541 C CA . CYS A 1 36 ? 6.272 8.043 1.922 1.00 0.00 36 CYS A CA 3
ATOM 4542 C C . CYS A 1 36 ? 7.512 7.578 1.172 1.00 0.00 36 CYS A C 3
ATOM 4543 O O . CYS A 1 36 ? 7.412 6.913 0.147 1.00 0.00 36 CYS A O 3
ATOM 4551 N N . GLN A 1 37 ? 8.680 7.949 1.672 1.00 0.00 37 GLN A N 3
ATOM 4552 C CA . GLN A 1 37 ? 9.918 7.572 1.019 1.00 0.00 37 GLN A CA 3
ATOM 4553 C C . GLN A 1 37 ? 9.986 6.085 0.793 1.00 0.00 37 GLN A C 3
ATOM 4554 O O . GLN A 1 37 ? 10.439 5.619 -0.253 1.00 0.00 37 GLN A O 3
ATOM 4568 N N . LYS A 1 38 ? 9.533 5.344 1.782 1.00 0.00 38 LYS A N 3
ATOM 4569 C CA . LYS A 1 38 ? 9.536 3.916 1.703 1.00 0.00 38 LYS A CA 3
ATOM 4570 C C . LYS A 1 38 ? 8.447 3.456 0.731 1.00 0.00 38 LYS A C 3
ATOM 4571 O O . LYS A 1 38 ? 8.621 2.470 0.016 1.00 0.00 38 LYS A O 3
ATOM 4590 N N . MET A 1 39 ? 7.336 4.190 0.677 1.00 0.00 39 MET A N 3
ATOM 4591 C CA . MET A 1 39 ? 6.275 3.836 -0.250 1.00 0.00 39 MET A CA 3
ATOM 4592 C C . MET A 1 39 ? 6.687 4.204 -1.660 1.00 0.00 39 MET A C 3
ATOM 4593 O O . MET A 1 39 ? 6.373 3.494 -2.612 1.00 0.00 39 MET A O 3
ATOM 4607 N N . LYS A 1 40 ? 7.422 5.293 -1.805 1.00 0.00 40 LYS A N 3
ATOM 4608 C CA . LYS A 1 40 ? 7.873 5.653 -3.127 1.00 0.00 40 LYS A CA 3
ATOM 4609 C C . LYS A 1 40 ? 8.773 4.557 -3.591 1.00 0.00 40 LYS A C 3
ATOM 4610 O O . LYS A 1 40 ? 8.689 4.076 -4.700 1.00 0.00 40 LYS A O 3
ATOM 4629 N N . ARG A 1 41 ? 9.597 4.126 -2.683 1.00 0.00 41 ARG A N 3
ATOM 4630 C CA . ARG A 1 41 ? 10.498 3.045 -2.945 1.00 0.00 41 ARG A CA 3
ATOM 4631 C C . ARG A 1 41 ? 9.692 1.886 -3.524 1.00 0.00 41 ARG A C 3
ATOM 4632 O O . ARG A 1 41 ? 10.109 1.261 -4.484 1.00 0.00 41 ARG A O 3
ATOM 4653 N N . VAL A 1 42 ? 8.520 1.647 -2.923 1.00 0.00 42 VAL A N 3
ATOM 4654 C CA . VAL A 1 42 ? 7.602 0.590 -3.357 1.00 0.00 42 VAL A CA 3
ATOM 4655 C C . VAL A 1 42 ? 6.959 0.923 -4.713 1.00 0.00 42 VAL A C 3
ATOM 4656 O O . VAL A 1 42 ? 6.927 0.082 -5.610 1.00 0.00 42 VAL A O 3
ATOM 4669 N N . VAL A 1 43 ? 6.447 2.149 -4.856 1.00 0.00 43 VAL A N 3
ATOM 4670 C CA . VAL A 1 43 ? 5.815 2.550 -6.115 1.00 0.00 43 VAL A CA 3
ATOM 4671 C C . VAL A 1 43 ? 6.877 2.735 -7.189 1.00 0.00 43 VAL A C 3
ATOM 4672 O O . VAL A 1 43 ? 6.785 2.174 -8.282 1.00 0.00 43 VAL A O 3
ATOM 4685 N N . GLN A 1 44 ? 7.897 3.509 -6.855 1.00 0.00 44 GLN A N 3
ATOM 4686 C CA . GLN A 1 44 ? 8.987 3.746 -7.770 1.00 0.00 44 GLN A CA 3
ATOM 4687 C C . GLN A 1 44 ? 9.564 2.393 -8.201 1.00 0.00 44 GLN A C 3
ATOM 4688 O O . GLN A 1 44 ? 9.999 2.230 -9.341 1.00 0.00 44 GLN A O 3
ATOM 4702 N N . HIS A 1 45 ? 9.518 1.407 -7.289 1.00 0.00 45 HIS A N 3
ATOM 4703 C CA . HIS A 1 45 ? 9.988 0.056 -7.603 1.00 0.00 45 HIS A CA 3
ATOM 4704 C C . HIS A 1 45 ? 8.928 -0.673 -8.404 1.00 0.00 45 HIS A C 3
ATOM 4705 O O . HIS A 1 45 ? 9.237 -1.441 -9.314 1.00 0.00 45 HIS A O 3
ATOM 4719 N N . THR A 1 46 ? 7.683 -0.470 -8.017 1.00 0.00 46 THR A N 3
ATOM 4720 C CA . THR A 1 46 ? 6.602 -1.165 -8.671 1.00 0.00 46 THR A CA 3
ATOM 4721 C C . THR A 1 46 ? 6.688 -1.055 -10.175 1.00 0.00 46 THR A C 3
ATOM 4722 O O . THR A 1 46 ? 6.581 -2.057 -10.881 1.00 0.00 46 THR A O 3
ATOM 4733 N N . LYS A 1 47 ? 6.871 0.146 -10.671 1.00 0.00 47 LYS A N 3
ATOM 4734 C CA . LYS A 1 47 ? 6.954 0.330 -12.109 1.00 0.00 47 LYS A CA 3
ATOM 4735 C C . LYS A 1 47 ? 8.299 -0.135 -12.658 1.00 0.00 47 LYS A C 3
ATOM 4736 O O . LYS A 1 47 ? 8.370 -0.729 -13.734 1.00 0.00 47 LYS A O 3
ATOM 4755 N N . GLY A 1 48 ? 9.362 0.158 -11.925 1.00 0.00 48 GLY A N 3
ATOM 4756 C CA . GLY A 1 48 ? 10.699 -0.213 -12.363 1.00 0.00 48 GLY A CA 3
ATOM 4757 C C . GLY A 1 48 ? 10.755 -1.670 -12.800 1.00 0.00 48 GLY A C 3
ATOM 4758 O O . GLY A 1 48 ? 11.621 -2.053 -13.586 1.00 0.00 48 GLY A O 3
ATOM 4762 N N . CYS A 1 49 ? 9.829 -2.484 -12.290 1.00 0.00 49 CYS A N 3
ATOM 4763 C CA . CYS A 1 49 ? 9.787 -3.914 -12.645 1.00 0.00 49 CYS A CA 3
ATOM 4764 C C . CYS A 1 49 ? 8.514 -4.235 -13.453 1.00 0.00 49 CYS A C 3
ATOM 4765 O O . CYS A 1 49 ? 7.401 -3.999 -12.982 1.00 0.00 49 CYS A O 3
ATOM 4773 N N . LYS A 1 50 ? 8.687 -4.767 -14.678 1.00 0.00 50 LYS A N 3
ATOM 4774 C CA . LYS A 1 50 ? 7.554 -5.108 -15.540 1.00 0.00 50 LYS A CA 3
ATOM 4775 C C . LYS A 1 50 ? 6.920 -6.431 -15.121 1.00 0.00 50 LYS A C 3
ATOM 4776 O O . LYS A 1 50 ? 5.704 -6.595 -15.210 1.00 0.00 50 LYS A O 3
ATOM 4795 N N . ARG A 1 51 ? 7.741 -7.366 -14.655 1.00 0.00 51 ARG A N 3
ATOM 4796 C CA . ARG A 1 51 ? 7.235 -8.655 -14.212 1.00 0.00 51 ARG A CA 3
ATOM 4797 C C . ARG A 1 51 ? 6.334 -8.444 -13.010 1.00 0.00 51 ARG A C 3
ATOM 4798 O O . ARG A 1 51 ? 5.284 -9.072 -12.868 1.00 0.00 51 ARG A O 3
ATOM 4819 N N . LYS A 1 52 ? 6.767 -7.532 -12.157 1.00 0.00 52 LYS A N 3
ATOM 4820 C CA . LYS A 1 52 ? 6.045 -7.183 -10.959 1.00 0.00 52 LYS A CA 3
ATOM 4821 C C . LYS A 1 52 ? 4.724 -6.517 -11.308 1.00 0.00 52 LYS A C 3
ATOM 4822 O O . LYS A 1 52 ? 3.699 -6.768 -10.673 1.00 0.00 52 LYS A O 3
ATOM 4841 N N . THR A 1 53 ? 4.767 -5.648 -12.303 1.00 0.00 53 THR A N 3
ATOM 4842 C CA . THR A 1 53 ? 3.581 -4.930 -12.711 1.00 0.00 53 THR A CA 3
ATOM 4843 C C . THR A 1 53 ? 2.491 -5.912 -13.089 1.00 0.00 53 THR A C 3
ATOM 4844 O O . THR A 1 53 ? 1.322 -5.726 -12.750 1.00 0.00 53 THR A O 3
ATOM 4855 N N . ASN A 1 54 ? 2.881 -6.960 -13.789 1.00 0.00 54 ASN A N 3
ATOM 4856 C CA . ASN A 1 54 ? 1.923 -7.970 -14.202 1.00 0.00 54 ASN A CA 3
ATOM 4857 C C . ASN A 1 54 ? 1.259 -8.614 -12.990 1.00 0.00 54 ASN A C 3
ATOM 4858 O O . ASN A 1 54 ? 0.380 -9.461 -13.147 1.00 0.00 54 ASN A O 3
ATOM 4869 N N . GLY A 1 55 ? 1.689 -8.239 -11.776 1.00 0.00 55 GLY A N 3
ATOM 4870 C CA . GLY A 1 55 ? 1.112 -8.841 -10.566 1.00 0.00 55 GLY A CA 3
ATOM 4871 C C . GLY A 1 55 ? 2.080 -9.859 -9.977 1.00 0.00 55 GLY A C 3
ATOM 4872 O O . GLY A 1 55 ? 1.789 -10.510 -8.973 1.00 0.00 55 GLY A O 3
ATOM 4876 N N . GLY A 1 56 ? 3.219 -10.012 -10.642 1.00 0.00 56 GLY A N 3
ATOM 4877 C CA . GLY A 1 56 ? 4.225 -10.978 -10.228 1.00 0.00 56 GLY A CA 3
ATOM 4878 C C . GLY A 1 56 ? 4.573 -10.858 -8.747 1.00 0.00 56 GLY A C 3
ATOM 4879 O O . GLY A 1 56 ? 4.770 -11.868 -8.073 1.00 0.00 56 GLY A O 3
ATOM 4883 N N . CYS A 1 57 ? 4.684 -9.629 -8.243 1.00 0.00 57 CYS A N 3
ATOM 4884 C CA . CYS A 1 57 ? 5.045 -9.419 -6.861 1.00 0.00 57 CYS A CA 3
ATOM 4885 C C . CYS A 1 57 ? 3.818 -9.374 -5.964 1.00 0.00 57 CYS A C 3
ATOM 4886 O O . CYS A 1 57 ? 2.893 -8.612 -6.240 1.00 0.00 57 CYS A O 3
ATOM 4894 N N . PRO A 1 58 ? 3.792 -10.088 -4.869 1.00 0.00 58 PRO A N 3
ATOM 4895 C CA . PRO A 1 58 ? 2.644 -9.988 -3.945 1.00 0.00 58 PRO A CA 3
ATOM 4896 C C . PRO A 1 58 ? 2.412 -8.520 -3.616 1.00 0.00 58 PRO A C 3
ATOM 4897 O O . PRO A 1 58 ? 1.291 -8.099 -3.336 1.00 0.00 58 PRO A O 3
ATOM 4908 N N . ILE A 1 59 ? 3.498 -7.744 -3.678 1.00 0.00 59 ILE A N 3
ATOM 4909 C CA . ILE A 1 59 ? 3.412 -6.326 -3.409 1.00 0.00 59 ILE A CA 3
ATOM 4910 C C . ILE A 1 59 ? 2.508 -5.707 -4.445 1.00 0.00 59 ILE A C 3
ATOM 4911 O O . ILE A 1 59 ? 1.645 -4.911 -4.114 1.00 0.00 59 ILE A O 3
ATOM 4927 N N . CYS A 1 60 ? 2.688 -6.091 -5.705 1.00 0.00 60 CYS A N 3
ATOM 4928 C CA . CYS A 1 60 ? 1.848 -5.552 -6.756 1.00 0.00 60 CYS A CA 3
ATOM 4929 C C . CYS A 1 60 ? 0.479 -6.192 -6.700 1.00 0.00 60 CYS A C 3
ATOM 4930 O O . CYS A 1 60 ? -0.539 -5.521 -6.801 1.00 0.00 60 CYS A O 3
ATOM 4938 N N . LYS A 1 61 ? 0.466 -7.500 -6.545 1.00 0.00 61 LYS A N 3
ATOM 4939 C CA . LYS A 1 61 ? -0.802 -8.209 -6.497 1.00 0.00 61 LYS A CA 3
ATOM 4940 C C . LYS A 1 61 ? -1.652 -7.667 -5.355 1.00 0.00 61 LYS A C 3
ATOM 4941 O O . LYS A 1 61 ? -2.831 -7.351 -5.532 1.00 0.00 61 LYS A O 3
ATOM 4960 N N . GLN A 1 62 ? -1.035 -7.547 -4.192 1.00 0.00 62 GLN A N 3
ATOM 4961 C CA . GLN A 1 62 ? -1.725 -7.027 -3.024 1.00 0.00 62 GLN A CA 3
ATOM 4962 C C . GLN A 1 62 ? -2.022 -5.536 -3.190 1.00 0.00 62 GLN A C 3
ATOM 4963 O O . GLN A 1 62 ? -3.104 -5.066 -2.838 1.00 0.00 62 GLN A O 3
ATOM 4977 N N . LEU A 1 63 ? -1.053 -4.792 -3.724 1.00 0.00 63 LEU A N 3
ATOM 4978 C CA . LEU A 1 63 ? -1.230 -3.353 -3.922 1.00 0.00 63 LEU A CA 3
ATOM 4979 C C . LEU A 1 63 ? -2.342 -3.079 -4.934 1.00 0.00 63 LEU A C 3
ATOM 4980 O O . LEU A 1 63 ? -3.149 -2.171 -4.742 1.00 0.00 63 LEU A O 3
ATOM 4996 N N . ILE A 1 64 ? -2.402 -3.878 -6.000 1.00 0.00 64 ILE A N 3
ATOM 4997 C CA . ILE A 1 64 ? -3.449 -3.706 -7.001 1.00 0.00 64 ILE A CA 3
ATOM 4998 C C . ILE A 1 64 ? -4.814 -3.921 -6.346 1.00 0.00 64 ILE A C 3
ATOM 4999 O O . ILE A 1 64 ? -5.757 -3.171 -6.593 1.00 0.00 64 ILE A O 3
ATOM 5015 N N . ALA A 1 65 ? -4.910 -4.937 -5.502 1.00 0.00 65 ALA A N 3
ATOM 5016 C CA . ALA A 1 65 ? -6.162 -5.211 -4.811 1.00 0.00 65 ALA A CA 3
ATOM 5017 C C . ALA A 1 65 ? -6.489 -4.064 -3.865 1.00 0.00 65 ALA A C 3
ATOM 5018 O O . ALA A 1 65 ? -7.628 -3.595 -3.804 1.00 0.00 65 ALA A O 3
ATOM 5025 N N . LEU A 1 66 ? -5.470 -3.591 -3.157 1.00 0.00 66 LEU A N 3
ATOM 5026 C CA . LEU A 1 66 ? -5.652 -2.471 -2.247 1.00 0.00 66 LEU A CA 3
ATOM 5027 C C . LEU A 1 66 ? -6.103 -1.282 -3.066 1.00 0.00 66 LEU A C 3
ATOM 5028 O O . LEU A 1 66 ? -7.016 -0.540 -2.690 1.00 0.00 66 LEU A O 3
ATOM 5044 N N . ALA A 1 67 ? -5.471 -1.140 -4.219 1.00 0.00 67 ALA A N 3
ATOM 5045 C CA . ALA A 1 67 ? -5.812 -0.084 -5.136 1.00 0.00 67 ALA A CA 3
ATOM 5046 C C . ALA A 1 67 ? -7.234 -0.290 -5.623 1.00 0.00 67 ALA A C 3
ATOM 5047 O O . ALA A 1 67 ? -7.958 0.670 -5.867 1.00 0.00 67 ALA A O 3
ATOM 5054 N N . ALA A 1 68 ? -7.634 -1.554 -5.767 1.00 0.00 68 ALA A N 3
ATOM 5055 C CA . ALA A 1 68 ? -8.988 -1.838 -6.232 1.00 0.00 68 ALA A CA 3
ATOM 5056 C C . ALA A 1 68 ? -9.988 -1.123 -5.342 1.00 0.00 68 ALA A C 3
ATOM 5057 O O . ALA A 1 68 ? -10.886 -0.439 -5.829 1.00 0.00 68 ALA A O 3
ATOM 5064 N N . TYR A 1 69 ? -9.820 -1.268 -4.035 1.00 0.00 69 TYR A N 3
ATOM 5065 C CA . TYR A 1 69 ? -10.720 -0.607 -3.099 1.00 0.00 69 TYR A CA 3
ATOM 5066 C C . TYR A 1 69 ? -10.644 0.913 -3.260 1.00 0.00 69 TYR A C 3
ATOM 5067 O O . TYR A 1 69 ? -11.671 1.595 -3.269 1.00 0.00 69 TYR A O 3
ATOM 5085 N N . HIS A 1 70 ? -9.426 1.443 -3.386 1.00 0.00 70 HIS A N 3
ATOM 5086 C CA . HIS A 1 70 ? -9.247 2.887 -3.541 1.00 0.00 70 HIS A CA 3
ATOM 5087 C C . HIS A 1 70 ? -9.816 3.389 -4.869 1.00 0.00 70 HIS A C 3
ATOM 5088 O O . HIS A 1 70 ? -10.489 4.419 -4.914 1.00 0.00 70 HIS A O 3
ATOM 5102 N N . ALA A 1 71 ? -9.535 2.666 -5.946 1.00 0.00 71 ALA A N 3
ATOM 5103 C CA . ALA A 1 71 ? -10.018 3.059 -7.268 1.00 0.00 71 ALA A CA 3
ATOM 5104 C C . ALA A 1 71 ? -11.541 3.091 -7.290 1.00 0.00 71 ALA A C 3
ATOM 5105 O O . ALA A 1 71 ? -12.147 3.831 -8.065 1.00 0.00 71 ALA A O 3
ATOM 5112 N N . LYS A 1 72 ? -12.150 2.297 -6.419 1.00 0.00 72 LYS A N 3
ATOM 5113 C CA . LYS A 1 72 ? -13.601 2.252 -6.326 1.00 0.00 72 LYS A CA 3
ATOM 5114 C C . LYS A 1 72 ? -14.113 3.503 -5.627 1.00 0.00 72 LYS A C 3
ATOM 5115 O O . LYS A 1 72 ? -14.965 4.213 -6.161 1.00 0.00 72 LYS A O 3
ATOM 5134 N N . HIS A 1 73 ? -13.586 3.783 -4.438 1.00 0.00 73 HIS A N 3
ATOM 5135 C CA . HIS A 1 73 ? -14.007 4.961 -3.711 1.00 0.00 73 HIS A CA 3
ATOM 5136 C C . HIS A 1 73 ? -13.662 6.213 -4.502 1.00 0.00 73 HIS A C 3
ATOM 5137 O O . HIS A 1 73 ? -14.498 7.105 -4.653 1.00 0.00 73 HIS A O 3
ATOM 5151 N N . CYS A 1 74 ? -12.451 6.264 -5.051 1.00 0.00 74 CYS A N 3
ATOM 5152 C CA . CYS A 1 74 ? -12.068 7.400 -5.865 1.00 0.00 74 CYS A CA 3
ATOM 5153 C C . CYS A 1 74 ? -12.742 7.247 -7.216 1.00 0.00 74 CYS A C 3
ATOM 5154 O O . CYS A 1 74 ? -12.340 6.417 -8.028 1.00 0.00 74 CYS A O 3
ATOM 5162 N N . GLN A 1 75 ? -13.798 8.023 -7.430 1.00 0.00 75 GLN A N 3
ATOM 5163 C CA . GLN A 1 75 ? -14.559 7.938 -8.669 1.00 0.00 75 GLN A CA 3
ATOM 5164 C C . GLN A 1 75 ? -13.856 8.723 -9.765 1.00 0.00 75 GLN A C 3
ATOM 5165 O O . GLN A 1 75 ? -14.270 8.739 -10.923 1.00 0.00 75 GLN A O 3
ATOM 5179 N N . GLU A 1 76 ? -12.776 9.376 -9.375 1.00 0.00 76 GLU A N 3
ATOM 5180 C CA . GLU A 1 76 ? -11.984 10.188 -10.300 1.00 0.00 76 GLU A CA 3
ATOM 5181 C C . GLU A 1 76 ? -10.607 9.600 -10.499 1.00 0.00 76 GLU A C 3
ATOM 5182 O O . GLU A 1 76 ? -10.017 9.031 -9.580 1.00 0.00 76 GLU A O 3
ATOM 5194 N N . ASN A 1 77 ? -10.092 9.760 -11.712 1.00 0.00 77 ASN A N 3
ATOM 5195 C CA . ASN A 1 77 ? -8.774 9.265 -12.033 1.00 0.00 77 ASN A CA 3
ATOM 5196 C C . ASN A 1 77 ? -7.751 10.311 -11.601 1.00 0.00 77 ASN A C 3
ATOM 5197 O O . ASN A 1 77 ? -7.409 11.203 -12.376 1.00 0.00 77 ASN A O 3
ATOM 5208 N N . LYS A 1 78 ? -7.286 10.225 -10.356 1.00 0.00 78 LYS A N 3
ATOM 5209 C CA . LYS A 1 78 ? -6.333 11.217 -9.859 1.00 0.00 78 LYS A CA 3
ATOM 5210 C C . LYS A 1 78 ? -5.217 11.449 -10.890 1.00 0.00 78 LYS A C 3
ATOM 5211 O O . LYS A 1 78 ? -4.927 12.598 -11.219 1.00 0.00 78 LYS A O 3
ATOM 5230 N N . CYS A 1 79 ? -4.640 10.352 -11.412 1.00 0.00 79 CYS A N 3
ATOM 5231 C CA . CYS A 1 79 ? -3.580 10.384 -12.448 1.00 0.00 79 CYS A CA 3
ATOM 5232 C C . CYS A 1 79 ? -2.217 9.877 -11.933 1.00 0.00 79 CYS A C 3
ATOM 5233 O O . CYS A 1 79 ? -1.582 9.068 -12.612 1.00 0.00 79 CYS A O 3
ATOM 5241 N N . PRO A 1 80 ? -1.741 10.287 -10.771 1.00 0.00 80 PRO A N 3
ATOM 5242 C CA . PRO A 1 80 ? -0.430 9.788 -10.238 1.00 0.00 80 PRO A CA 3
ATOM 5243 C C . PRO A 1 80 ? -0.424 8.274 -10.017 1.00 0.00 80 PRO A C 3
ATOM 5244 O O . PRO A 1 80 ? 0.432 7.563 -10.538 1.00 0.00 80 PRO A O 3
ATOM 5255 N N . VAL A 1 81 ? -1.392 7.806 -9.231 1.00 0.00 81 VAL A N 3
ATOM 5256 C CA . VAL A 1 81 ? -1.514 6.392 -8.919 1.00 0.00 81 VAL A CA 3
ATOM 5257 C C . VAL A 1 81 ? -1.783 5.608 -10.229 1.00 0.00 81 VAL A C 3
ATOM 5258 O O . VAL A 1 81 ? -2.838 5.761 -10.841 1.00 0.00 81 VAL A O 3
ATOM 5271 N N . PRO A 1 82 ? -0.845 4.832 -10.725 1.00 0.00 82 PRO A N 3
ATOM 5272 C CA . PRO A 1 82 ? -1.023 4.085 -12.024 1.00 0.00 82 PRO A CA 3
ATOM 5273 C C . PRO A 1 82 ? -2.196 3.113 -12.067 1.00 0.00 82 PRO A C 3
ATOM 5274 O O . PRO A 1 82 ? -2.919 3.031 -13.058 1.00 0.00 82 PRO A O 3
ATOM 5285 N N . PHE A 1 83 ? -2.319 2.330 -11.021 1.00 0.00 83 PHE A N 3
ATOM 5286 C CA . PHE A 1 83 ? -3.346 1.289 -10.963 1.00 0.00 83 PHE A CA 3
ATOM 5287 C C . PHE A 1 83 ? -4.748 1.830 -11.245 1.00 0.00 83 PHE A C 3
ATOM 5288 O O . PHE A 1 83 ? -5.503 1.221 -12.002 1.00 0.00 83 PHE A O 3
ATOM 5305 N N . CYS A 1 84 ? -5.113 2.954 -10.643 1.00 0.00 84 CYS A N 3
ATOM 5306 C CA . CYS A 1 84 ? -6.446 3.488 -10.891 1.00 0.00 84 CYS A CA 3
ATOM 5307 C C . CYS A 1 84 ? -6.615 3.731 -12.380 1.00 0.00 84 CYS A C 3
ATOM 5308 O O . CYS A 1 84 ? -7.635 3.389 -12.954 1.00 0.00 84 CYS A O 3
ATOM 5316 N N . LEU A 1 85 ? -5.599 4.298 -13.011 1.00 0.00 85 LEU A N 3
ATOM 5317 C CA . LEU A 1 85 ? -5.674 4.539 -14.445 1.00 0.00 85 LEU A CA 3
ATOM 5318 C C . LEU A 1 85 ? -5.851 3.208 -15.177 1.00 0.00 85 LEU A C 3
ATOM 5319 O O . LEU A 1 85 ? -6.557 3.122 -16.173 1.00 0.00 85 LEU A O 3
ATOM 5335 N N . ASN A 1 86 ? -5.205 2.163 -14.675 1.00 0.00 86 ASN A N 3
ATOM 5336 C CA . ASN A 1 86 ? -5.306 0.855 -15.300 1.00 0.00 86 ASN A CA 3
ATOM 5337 C C . ASN A 1 86 ? -6.726 0.336 -15.225 1.00 0.00 86 ASN A C 3
ATOM 5338 O O . ASN A 1 86 ? -7.199 -0.319 -16.143 1.00 0.00 86 ASN A O 3
ATOM 5349 N N . ILE A 1 87 ? -7.404 0.626 -14.120 1.00 0.00 87 ILE A N 3
ATOM 5350 C CA . ILE A 1 87 ? -8.784 0.172 -13.941 1.00 0.00 87 ILE A CA 3
ATOM 5351 C C . ILE A 1 87 ? -9.800 1.249 -14.347 1.00 0.00 87 ILE A C 3
ATOM 5352 O O . ILE A 1 87 ? -10.704 0.984 -15.139 1.00 0.00 87 ILE A O 3
ATOM 5368 N N . LYS A 1 88 ? -9.663 2.452 -13.794 1.00 0.00 88 LYS A N 3
ATOM 5369 C CA . LYS A 1 88 ? -10.606 3.540 -14.104 1.00 0.00 88 LYS A CA 3
ATOM 5370 C C . LYS A 1 88 ? -10.487 4.045 -15.550 1.00 0.00 88 LYS A C 3
ATOM 5371 O O . LYS A 1 88 ? -11.502 4.276 -16.208 1.00 0.00 88 LYS A O 3
ATOM 5390 N N . GLN A 1 89 ? -9.265 4.237 -16.042 1.00 0.00 89 GLN A N 3
ATOM 5391 C CA . GLN A 1 89 ? -9.080 4.741 -17.410 1.00 0.00 89 GLN A CA 3
ATOM 5392 C C . GLN A 1 89 ? -9.123 3.602 -18.419 1.00 0.00 89 GLN A C 3
ATOM 5393 O O . GLN A 1 89 ? -9.350 3.832 -19.606 1.00 0.00 89 GLN A O 3
ATOM 5407 N N . LYS A 1 90 ? -8.875 2.385 -17.931 1.00 0.00 90 LYS A N 3
ATOM 5408 C CA . LYS A 1 90 ? -8.858 1.175 -18.775 1.00 0.00 90 LYS A CA 3
ATOM 5409 C C . LYS A 1 90 ? -9.647 1.362 -20.077 1.00 0.00 90 LYS A C 3
ATOM 5410 O O . LYS A 1 90 ? -10.845 1.578 -19.996 1.00 0.00 90 LYS A O 3
ATOM 5430 N N . MET B 2 1 ? -13.955 -21.077 14.199 1.00 0.00 1 MET B N 3
ATOM 5431 C CA . MET B 2 1 ? -13.773 -20.926 15.669 1.00 0.00 1 MET B CA 3
ATOM 5432 C C . MET B 2 1 ? -14.135 -22.237 16.355 1.00 0.00 1 MET B C 3
ATOM 5433 O O . MET B 2 1 ? -15.003 -22.275 17.227 1.00 0.00 1 MET B O 3
ATOM 5449 N N . GLU B 2 2 ? -13.465 -23.312 15.955 1.00 0.00 2 GLU B N 3
ATOM 5450 C CA . GLU B 2 2 ? -13.732 -24.617 16.539 1.00 0.00 2 GLU B CA 3
ATOM 5451 C C . GLU B 2 2 ? -13.368 -24.610 18.020 1.00 0.00 2 GLU B C 3
ATOM 5452 O O . GLU B 2 2 ? -14.043 -25.241 18.831 1.00 0.00 2 GLU B O 3
ATOM 5464 N N . GLU B 2 3 ? -12.316 -23.861 18.366 1.00 0.00 3 GLU B N 3
ATOM 5465 C CA . GLU B 2 3 ? -11.877 -23.740 19.762 1.00 0.00 3 GLU B CA 3
ATOM 5466 C C . GLU B 2 3 ? -10.494 -23.072 19.822 1.00 0.00 3 GLU B C 3
ATOM 5467 O O . GLU B 2 3 ? -10.278 -22.155 20.618 1.00 0.00 3 GLU B O 3
ATOM 5479 N N . PRO B 2 4 ? -9.566 -23.507 19.003 1.00 0.00 4 PRO B N 3
ATOM 5480 C CA . PRO B 2 4 ? -8.184 -22.927 18.969 1.00 0.00 4 PRO B CA 3
ATOM 5481 C C . PRO B 2 4 ? -8.206 -21.413 18.739 1.00 0.00 4 PRO B C 3
ATOM 5482 O O . PRO B 2 4 ? -7.377 -20.688 19.284 1.00 0.00 4 PRO B O 3
ATOM 5493 N N . GLN B 2 5 ? -9.159 -20.984 17.903 1.00 0.00 5 GLN B N 3
ATOM 5494 C CA . GLN B 2 5 ? -9.360 -19.575 17.513 1.00 0.00 5 GLN B CA 3
ATOM 5495 C C . GLN B 2 5 ? -8.585 -19.285 16.235 1.00 0.00 5 GLN B C 3
ATOM 5496 O O . GLN B 2 5 ? -7.472 -18.761 16.286 1.00 0.00 5 GLN B O 3
ATOM 5510 N N . SER B 2 6 ? -9.185 -19.658 15.098 1.00 0.00 6 SER B N 3
ATOM 5511 C CA . SER B 2 6 ? -8.576 -19.478 13.771 1.00 0.00 6 SER B CA 3
ATOM 5512 C C . SER B 2 6 ? -7.442 -18.447 13.770 1.00 0.00 6 SER B C 3
ATOM 5513 O O . SER B 2 6 ? -7.642 -17.285 14.117 1.00 0.00 6 SER B O 3
ATOM 5521 N N . ASP B 2 7 ? -6.254 -18.891 13.363 1.00 0.00 7 ASP B N 3
ATOM 5522 C CA . ASP B 2 7 ? -5.079 -18.019 13.301 1.00 0.00 7 ASP B CA 3
ATOM 5523 C C . ASP B 2 7 ? -4.884 -17.404 11.906 1.00 0.00 7 ASP B C 3
ATOM 5524 O O . ASP B 2 7 ? -4.355 -16.299 11.793 1.00 0.00 7 ASP B O 3
ATOM 5533 N N . PRO B 2 8 ? -5.281 -18.076 10.852 1.00 0.00 8 PRO B N 3
ATOM 5534 C CA . PRO B 2 8 ? -5.119 -17.545 9.463 1.00 0.00 8 PRO B CA 3
ATOM 5535 C C . PRO B 2 8 ? -5.729 -16.151 9.281 1.00 0.00 8 PRO B C 3
ATOM 5536 O O . PRO B 2 8 ? -5.196 -15.333 8.532 1.00 0.00 8 PRO B O 3
ATOM 5547 N N . SER B 2 9 ? -6.849 -15.883 9.959 1.00 0.00 9 SER B N 3
ATOM 5548 C CA . SER B 2 9 ? -7.514 -14.575 9.848 1.00 0.00 9 SER B CA 3
ATOM 5549 C C . SER B 2 9 ? -7.213 -13.694 11.050 1.00 0.00 9 SER B C 3
ATOM 5550 O O . SER B 2 9 ? -7.361 -12.474 10.995 1.00 0.00 9 SER B O 3
ATOM 5558 N N . VAL B 2 10 ? -6.788 -14.321 12.127 1.00 0.00 10 VAL B N 3
ATOM 5559 C CA . VAL B 2 10 ? -6.456 -13.599 13.358 1.00 0.00 10 VAL B CA 3
ATOM 5560 C C . VAL B 2 10 ? -4.952 -13.425 13.459 1.00 0.00 10 VAL B C 3
ATOM 5561 O O . VAL B 2 10 ? -4.263 -14.250 14.060 1.00 0.00 10 VAL B O 3
ATOM 5574 N N . GLU B 2 11 ? -4.439 -12.366 12.848 1.00 0.00 11 GLU B N 3
ATOM 5575 C CA . GLU B 2 11 ? -3.002 -12.113 12.849 1.00 0.00 11 GLU B CA 3
ATOM 5576 C C . GLU B 2 11 ? -2.662 -10.938 13.774 1.00 0.00 11 GLU B C 3
ATOM 5577 O O . GLU B 2 11 ? -2.912 -9.787 13.419 1.00 0.00 11 GLU B O 3
ATOM 5589 N N . PRO B 2 12 ? -2.118 -11.188 14.951 1.00 0.00 12 PRO B N 3
ATOM 5590 C CA . PRO B 2 12 ? -1.776 -10.102 15.924 1.00 0.00 12 PRO B CA 3
ATOM 5591 C C . PRO B 2 12 ? -1.148 -8.875 15.247 1.00 0.00 12 PRO B C 3
ATOM 5592 O O . PRO B 2 12 ? 0.032 -8.900 14.900 1.00 0.00 12 PRO B O 3
ATOM 5603 N N . PRO B 2 13 ? -1.892 -7.804 15.051 1.00 0.00 13 PRO B N 3
ATOM 5604 C CA . PRO B 2 13 ? -1.343 -6.573 14.401 1.00 0.00 13 PRO B CA 3
ATOM 5605 C C . PRO B 2 13 ? -0.097 -6.060 15.120 1.00 0.00 13 PRO B C 3
ATOM 5606 O O . PRO B 2 13 ? -0.090 -5.902 16.341 1.00 0.00 13 PRO B O 3
ATOM 5617 N N . LEU B 2 14 ? 0.956 -5.803 14.349 1.00 0.00 14 LEU B N 3
ATOM 5618 C CA . LEU B 2 14 ? 2.219 -5.309 14.902 1.00 0.00 14 LEU B CA 3
ATOM 5619 C C . LEU B 2 14 ? 2.397 -3.830 14.567 1.00 0.00 14 LEU B C 3
ATOM 5620 O O . LEU B 2 14 ? 3.426 -3.233 14.880 1.00 0.00 14 LEU B O 3
ATOM 5636 N N . SER B 2 15 ? 1.386 -3.258 13.911 1.00 0.00 15 SER B N 3
ATOM 5637 C CA . SER B 2 15 ? 1.410 -1.848 13.502 1.00 0.00 15 SER B CA 3
ATOM 5638 C C . SER B 2 15 ? 2.080 -1.702 12.140 1.00 0.00 15 SER B C 3
ATOM 5639 O O . SER B 2 15 ? 1.830 -0.740 11.415 1.00 0.00 15 SER B O 3
ATOM 5647 N N . GLN B 2 16 ? 2.923 -2.674 11.794 1.00 0.00 16 GLN B N 3
ATOM 5648 C CA . GLN B 2 16 ? 3.624 -2.671 10.511 1.00 0.00 16 GLN B CA 3
ATOM 5649 C C . GLN B 2 16 ? 3.102 -3.817 9.660 1.00 0.00 16 GLN B C 3
ATOM 5650 O O . GLN B 2 16 ? 3.787 -4.309 8.763 1.00 0.00 16 GLN B O 3
ATOM 5664 N N . GLU B 2 17 ? 1.888 -4.254 9.979 1.00 0.00 17 GLU B N 3
ATOM 5665 C CA . GLU B 2 17 ? 1.266 -5.365 9.275 1.00 0.00 17 GLU B CA 3
ATOM 5666 C C . GLU B 2 17 ? 1.488 -5.272 7.770 1.00 0.00 17 GLU B C 3
ATOM 5667 O O . GLU B 2 17 ? 2.412 -5.880 7.233 1.00 0.00 17 GLU B O 3
ATOM 5679 N N . THR B 2 18 ? 0.622 -4.527 7.088 1.00 0.00 18 THR B N 3
ATOM 5680 C CA . THR B 2 18 ? 0.736 -4.400 5.642 1.00 0.00 18 THR B CA 3
ATOM 5681 C C . THR B 2 18 ? 2.119 -3.947 5.263 1.00 0.00 18 THR B C 3
ATOM 5682 O O . THR B 2 18 ? 2.755 -4.554 4.398 1.00 0.00 18 THR B O 3
ATOM 5693 N N . PHE B 2 19 ? 2.587 -2.888 5.913 1.00 0.00 19 PHE B N 3
ATOM 5694 C CA . PHE B 2 19 ? 3.911 -2.361 5.628 1.00 0.00 19 PHE B CA 3
ATOM 5695 C C . PHE B 2 19 ? 4.889 -3.498 5.412 1.00 0.00 19 PHE B C 3
ATOM 5696 O O . PHE B 2 19 ? 5.586 -3.559 4.386 1.00 0.00 19 PHE B O 3
ATOM 5713 N N . SER B 2 20 ? 4.933 -4.396 6.403 1.00 0.00 20 SER B N 3
ATOM 5714 C CA . SER B 2 20 ? 5.823 -5.548 6.376 1.00 0.00 20 SER B CA 3
ATOM 5715 C C . SER B 2 20 ? 6.036 -6.043 4.959 1.00 0.00 20 SER B C 3
ATOM 5716 O O . SER B 2 20 ? 7.151 -6.049 4.451 1.00 0.00 20 SER B O 3
ATOM 5724 N N . ASP B 2 21 ? 4.951 -6.455 4.335 1.00 0.00 21 ASP B N 3
ATOM 5725 C CA . ASP B 2 21 ? 5.013 -6.968 2.981 1.00 0.00 21 ASP B CA 3
ATOM 5726 C C . ASP B 2 21 ? 5.466 -5.912 1.969 1.00 0.00 21 ASP B C 3
ATOM 5727 O O . ASP B 2 21 ? 6.255 -6.210 1.074 1.00 0.00 21 ASP B O 3
ATOM 5736 N N . LEU B 2 22 ? 4.934 -4.701 2.070 1.00 0.00 22 LEU B N 3
ATOM 5737 C CA . LEU B 2 22 ? 5.267 -3.661 1.099 1.00 0.00 22 LEU B CA 3
ATOM 5738 C C . LEU B 2 22 ? 6.752 -3.608 0.757 1.00 0.00 22 LEU B C 3
ATOM 5739 O O . LEU B 2 22 ? 7.133 -3.877 -0.380 1.00 0.00 22 LEU B O 3
ATOM 5755 N N . TRP B 2 23 ? 7.590 -3.190 1.711 1.00 0.00 23 TRP B N 3
ATOM 5756 C CA . TRP B 2 23 ? 9.031 -3.035 1.408 1.00 0.00 23 TRP B CA 3
ATOM 5757 C C . TRP B 2 23 ? 9.887 -4.292 1.668 1.00 0.00 23 TRP B C 3
ATOM 5758 O O . TRP B 2 23 ? 11.016 -4.354 1.181 1.00 0.00 23 TRP B O 3
ATOM 5779 N N . LYS B 2 24 ? 9.407 -5.276 2.436 1.00 0.00 24 LYS B N 3
ATOM 5780 C CA . LYS B 2 24 ? 10.249 -6.461 2.706 1.00 0.00 24 LYS B CA 3
ATOM 5781 C C . LYS B 2 24 ? 10.067 -7.579 1.674 1.00 0.00 24 LYS B C 3
ATOM 5782 O O . LYS B 2 24 ? 10.833 -8.540 1.683 1.00 0.00 24 LYS B O 3
ATOM 5801 N N . LEU B 2 25 ? 9.076 -7.480 0.779 1.00 0.00 25 LEU B N 3
ATOM 5802 C CA . LEU B 2 25 ? 8.883 -8.540 -0.232 1.00 0.00 25 LEU B CA 3
ATOM 5803 C C . LEU B 2 25 ? 9.638 -8.247 -1.540 1.00 0.00 25 LEU B C 3
ATOM 5804 O O . LEU B 2 25 ? 9.617 -9.066 -2.459 1.00 0.00 25 LEU B O 3
ATOM 5820 N N . LEU B 2 26 ? 10.313 -7.098 -1.603 1.00 0.00 26 LEU B N 3
ATOM 5821 C CA . LEU B 2 26 ? 11.109 -6.704 -2.782 1.00 0.00 26 LEU B CA 3
ATOM 5822 C C . LEU B 2 26 ? 11.629 -7.922 -3.569 1.00 0.00 26 LEU B C 3
ATOM 5823 O O . LEU B 2 26 ? 12.555 -8.586 -3.107 1.00 0.00 26 LEU B O 3
ATOM 5839 N N . PRO B 2 27 ? 11.117 -8.219 -4.748 1.00 0.00 27 PRO B N 3
ATOM 5840 C CA . PRO B 2 27 ? 11.650 -9.361 -5.528 1.00 0.00 27 PRO B CA 3
ATOM 5841 C C . PRO B 2 27 ? 13.132 -9.125 -5.759 1.00 0.00 27 PRO B C 3
ATOM 5842 O O . PRO B 2 27 ? 13.955 -10.037 -5.698 1.00 0.00 27 PRO B O 3
ATOM 5853 N N . GLU B 2 28 ? 13.430 -7.860 -6.065 1.00 0.00 28 GLU B N 3
ATOM 5854 C CA . GLU B 2 28 ? 14.788 -7.416 -6.365 1.00 0.00 28 GLU B CA 3
ATOM 5855 C C . GLU B 2 28 ? 15.226 -6.282 -5.442 1.00 0.00 28 GLU B C 3
ATOM 5856 O O . GLU B 2 28 ? 14.791 -6.200 -4.299 1.00 0.00 28 GLU B O 3
ATOM 5868 N N . ASN B 2 29 ? 16.114 -5.439 -5.941 1.00 0.00 29 ASN B N 3
ATOM 5869 C CA . ASN B 2 29 ? 16.650 -4.319 -5.199 1.00 0.00 29 ASN B CA 3
ATOM 5870 C C . ASN B 2 29 ? 15.976 -3.060 -5.677 1.00 0.00 29 ASN B C 3
ATOM 5871 O O . ASN B 2 29 ? 16.346 -2.514 -6.715 1.00 0.00 29 ASN B O 3
ATOM 5882 N N . ASN B 2 30 ? 14.978 -2.637 -4.919 1.00 0.00 30 ASN B N 3
ATOM 5883 C CA . ASN B 2 30 ? 14.177 -1.431 -5.227 1.00 0.00 30 ASN B CA 3
ATOM 5884 C C . ASN B 2 30 ? 14.790 -0.627 -6.377 1.00 0.00 30 ASN B C 3
ATOM 5885 O O . ASN B 2 30 ? 15.895 -0.094 -6.263 1.00 0.00 30 ASN B O 3
ATOM 5896 N N . VAL B 2 31 ? 14.068 -0.568 -7.485 1.00 0.00 31 VAL B N 3
ATOM 5897 C CA . VAL B 2 31 ? 14.549 0.146 -8.674 1.00 0.00 31 VAL B CA 3
ATOM 5898 C C . VAL B 2 31 ? 13.826 1.481 -8.831 1.00 0.00 31 VAL B C 3
ATOM 5899 O O . VAL B 2 31 ? 12.600 1.529 -8.870 1.00 0.00 31 VAL B O 3
ATOM 5912 N N . LEU B 2 32 ? 14.599 2.568 -8.915 1.00 0.00 32 LEU B N 3
ATOM 5913 C CA . LEU B 2 32 ? 14.025 3.902 -9.060 1.00 0.00 32 LEU B CA 3
ATOM 5914 C C . LEU B 2 32 ? 13.928 4.274 -10.530 1.00 0.00 32 LEU B C 3
ATOM 5915 O O . LEU B 2 32 ? 13.303 5.275 -10.874 1.00 0.00 32 LEU B O 3
ATOM 5931 N N . SER B 2 33 ? 14.556 3.460 -11.385 1.00 0.00 33 SER B N 3
ATOM 5932 C CA . SER B 2 33 ? 14.554 3.691 -12.830 1.00 0.00 33 SER B CA 3
ATOM 5933 C C . SER B 2 33 ? 13.265 4.383 -13.281 1.00 0.00 33 SER B C 3
ATOM 5934 O O . SER B 2 33 ? 12.258 3.714 -13.507 1.00 0.00 33 SER B O 3
ATOM 5942 N N . PRO B 2 34 ? 13.245 5.694 -13.400 1.00 0.00 34 PRO B N 3
ATOM 5943 C CA . PRO B 2 34 ? 12.009 6.408 -13.815 1.00 0.00 34 PRO B CA 3
ATOM 5944 C C . PRO B 2 34 ? 11.725 6.234 -15.299 1.00 0.00 34 PRO B C 3
ATOM 5945 O O . PRO B 2 34 ? 12.637 6.001 -16.092 1.00 0.00 34 PRO B O 3
ATOM 5956 N N . LEU B 2 35 ? 10.448 6.322 -15.657 1.00 0.00 35 LEU B N 3
ATOM 5957 C CA . LEU B 2 35 ? 10.020 6.159 -17.047 1.00 0.00 35 LEU B CA 3
ATOM 5958 C C . LEU B 2 35 ? 9.453 7.468 -17.592 1.00 0.00 35 LEU B C 3
ATOM 5959 O O . LEU B 2 35 ? 8.245 7.695 -17.526 1.00 0.00 35 LEU B O 3
ATOM 5975 N N . PRO B 2 36 ? 10.277 8.327 -18.137 1.00 0.00 36 PRO B N 3
ATOM 5976 C CA . PRO B 2 36 ? 9.795 9.618 -18.700 1.00 0.00 36 PRO B CA 3
ATOM 5977 C C . PRO B 2 36 ? 8.677 9.393 -19.715 1.00 0.00 36 PRO B C 3
ATOM 5978 O O . PRO B 2 36 ? 8.673 8.386 -20.422 1.00 0.00 36 PRO B O 3
ATOM 5989 N N . SER B 2 37 ? 7.707 10.315 -19.735 1.00 0.00 37 SER B N 3
ATOM 5990 C CA . SER B 2 37 ? 6.543 10.216 -20.622 1.00 0.00 37 SER B CA 3
ATOM 5991 C C . SER B 2 37 ? 6.857 9.456 -21.890 1.00 0.00 37 SER B C 3
ATOM 5992 O O . SER B 2 37 ? 6.027 8.721 -22.426 1.00 0.00 37 SER B O 3
ATOM 6000 N N . GLN B 2 38 ? 8.070 9.646 -22.345 1.00 0.00 38 GLN B N 3
ATOM 6001 C CA . GLN B 2 38 ? 8.561 8.990 -23.552 1.00 0.00 38 GLN B CA 3
ATOM 6002 C C . GLN B 2 38 ? 9.446 7.812 -23.169 1.00 0.00 38 GLN B C 3
ATOM 6003 O O . GLN B 2 38 ? 10.455 7.978 -22.482 1.00 0.00 38 GLN B O 3
ATOM 6017 N N . ALA B 2 39 ? 9.065 6.616 -23.611 1.00 0.00 39 ALA B N 3
ATOM 6018 C CA . ALA B 2 39 ? 9.832 5.409 -23.303 1.00 0.00 39 ALA B CA 3
ATOM 6019 C C . ALA B 2 39 ? 10.674 4.989 -24.501 1.00 0.00 39 ALA B C 3
ATOM 6020 O O . ALA B 2 39 ? 11.370 3.994 -24.391 1.00 0.00 39 ALA B O 3
ATOM 6028 N N . ALA A 1 1 ? -17.742 0.140 20.750 1.00 0.00 1 ALA A N 4
ATOM 6029 C CA . ALA A 1 1 ? -16.635 -0.777 21.141 1.00 0.00 1 ALA A CA 4
ATOM 6030 C C . ALA A 1 1 ? -16.545 -1.919 20.134 1.00 0.00 1 ALA A C 4
ATOM 6031 O O . ALA A 1 1 ? -16.001 -2.982 20.433 1.00 0.00 1 ALA A O 4
ATOM 6040 N N . THR A 1 2 ? -17.085 -1.692 18.941 1.00 0.00 2 THR A N 4
ATOM 6041 C CA . THR A 1 2 ? -17.062 -2.709 17.896 1.00 0.00 2 THR A CA 4
ATOM 6042 C C . THR A 1 2 ? -15.635 -2.979 17.436 1.00 0.00 2 THR A C 4
ATOM 6043 O O . THR A 1 2 ? -15.307 -4.103 17.051 1.00 0.00 2 THR A O 4
ATOM 6054 N N . GLN A 1 3 ? -14.799 -1.935 17.465 1.00 0.00 3 GLN A N 4
ATOM 6055 C CA . GLN A 1 3 ? -13.397 -2.037 17.038 1.00 0.00 3 GLN A CA 4
ATOM 6056 C C . GLN A 1 3 ? -12.837 -3.442 17.261 1.00 0.00 3 GLN A C 4
ATOM 6057 O O . GLN A 1 3 ? -13.062 -4.054 18.306 1.00 0.00 3 GLN A O 4
ATOM 6071 N N . SER A 1 4 ? -12.117 -3.944 16.267 1.00 0.00 4 SER A N 4
ATOM 6072 C CA . SER A 1 4 ? -11.533 -5.279 16.348 1.00 0.00 4 SER A CA 4
ATOM 6073 C C . SER A 1 4 ? -10.411 -5.409 15.325 1.00 0.00 4 SER A C 4
ATOM 6074 O O . SER A 1 4 ? -10.099 -4.449 14.623 1.00 0.00 4 SER A O 4
ATOM 6082 N N . PRO A 1 5 ? -9.805 -6.563 15.210 1.00 0.00 5 PRO A N 4
ATOM 6083 C CA . PRO A 1 5 ? -8.710 -6.777 14.230 1.00 0.00 5 PRO A CA 4
ATOM 6084 C C . PRO A 1 5 ? -9.214 -6.418 12.855 1.00 0.00 5 PRO A C 4
ATOM 6085 O O . PRO A 1 5 ? -8.491 -5.876 12.025 1.00 0.00 5 PRO A O 4
ATOM 6096 N N . GLY A 1 6 ? -10.491 -6.693 12.651 1.00 0.00 6 GLY A N 4
ATOM 6097 C CA . GLY A 1 6 ? -11.130 -6.372 11.397 1.00 0.00 6 GLY A CA 4
ATOM 6098 C C . GLY A 1 6 ? -11.017 -4.873 11.166 1.00 0.00 6 GLY A C 4
ATOM 6099 O O . GLY A 1 6 ? -10.864 -4.406 10.038 1.00 0.00 6 GLY A O 4
ATOM 6103 N N . ASP A 1 7 ? -11.052 -4.129 12.267 1.00 0.00 7 ASP A N 4
ATOM 6104 C CA . ASP A 1 7 ? -10.920 -2.679 12.214 1.00 0.00 7 ASP A CA 4
ATOM 6105 C C . ASP A 1 7 ? -9.445 -2.318 12.131 1.00 0.00 7 ASP A C 4
ATOM 6106 O O . ASP A 1 7 ? -9.070 -1.284 11.576 1.00 0.00 7 ASP A O 4
ATOM 6115 N N . SER A 1 8 ? -8.613 -3.206 12.666 1.00 0.00 8 SER A N 4
ATOM 6116 C CA . SER A 1 8 ? -7.174 -3.011 12.631 1.00 0.00 8 SER A CA 4
ATOM 6117 C C . SER A 1 8 ? -6.681 -3.241 11.214 1.00 0.00 8 SER A C 4
ATOM 6118 O O . SER A 1 8 ? -5.768 -2.567 10.735 1.00 0.00 8 SER A O 4
ATOM 6126 N N . ARG A 1 9 ? -7.325 -4.185 10.541 1.00 0.00 9 ARG A N 4
ATOM 6127 C CA . ARG A 1 9 ? -6.995 -4.497 9.167 1.00 0.00 9 ARG A CA 4
ATOM 6128 C C . ARG A 1 9 ? -7.430 -3.347 8.280 1.00 0.00 9 ARG A C 4
ATOM 6129 O O . ARG A 1 9 ? -6.750 -2.976 7.323 1.00 0.00 9 ARG A O 4
ATOM 6150 N N . ARG A 1 10 ? -8.558 -2.764 8.646 1.00 0.00 10 ARG A N 4
ATOM 6151 C CA . ARG A 1 10 ? -9.086 -1.611 7.919 1.00 0.00 10 ARG A CA 4
ATOM 6152 C C . ARG A 1 10 ? -8.216 -0.393 8.194 1.00 0.00 10 ARG A C 4
ATOM 6153 O O . ARG A 1 10 ? -7.981 0.441 7.321 1.00 0.00 10 ARG A O 4
ATOM 6174 N N . LEU A 1 11 ? -7.720 -0.321 9.418 1.00 0.00 11 LEU A N 4
ATOM 6175 C CA . LEU A 1 11 ? -6.839 0.765 9.815 1.00 0.00 11 LEU A CA 4
ATOM 6176 C C . LEU A 1 11 ? -5.453 0.500 9.248 1.00 0.00 11 LEU A C 4
ATOM 6177 O O . LEU A 1 11 ? -4.687 1.428 8.985 1.00 0.00 11 LEU A O 4
ATOM 6193 N N . SER A 1 12 ? -5.141 -0.783 9.046 1.00 0.00 12 SER A N 4
ATOM 6194 C CA . SER A 1 12 ? -3.850 -1.149 8.493 1.00 0.00 12 SER A CA 4
ATOM 6195 C C . SER A 1 12 ? -3.730 -0.599 7.084 1.00 0.00 12 SER A C 4
ATOM 6196 O O . SER A 1 12 ? -2.722 0.017 6.730 1.00 0.00 12 SER A O 4
ATOM 6204 N N . ILE A 1 13 ? -4.771 -0.810 6.275 1.00 0.00 13 ILE A N 4
ATOM 6205 C CA . ILE A 1 13 ? -4.744 -0.312 4.916 1.00 0.00 13 ILE A CA 4
ATOM 6206 C C . ILE A 1 13 ? -4.891 1.211 4.885 1.00 0.00 13 ILE A C 4
ATOM 6207 O O . ILE A 1 13 ? -4.399 1.853 3.971 1.00 0.00 13 ILE A O 4
ATOM 6223 N N . GLN A 1 14 ? -5.579 1.781 5.881 1.00 0.00 14 GLN A N 4
ATOM 6224 C CA . GLN A 1 14 ? -5.791 3.205 5.951 1.00 0.00 14 GLN A CA 4
ATOM 6225 C C . GLN A 1 14 ? -4.448 3.927 6.021 1.00 0.00 14 GLN A C 4
ATOM 6226 O O . GLN A 1 14 ? -4.223 4.920 5.336 1.00 0.00 14 GLN A O 4
ATOM 6240 N N . ARG A 1 15 ? -3.554 3.388 6.843 1.00 0.00 15 ARG A N 4
ATOM 6241 C CA . ARG A 1 15 ? -2.219 3.939 7.002 1.00 0.00 15 ARG A CA 4
ATOM 6242 C C . ARG A 1 15 ? -1.405 3.683 5.747 1.00 0.00 15 ARG A C 4
ATOM 6243 O O . ARG A 1 15 ? -0.657 4.549 5.287 1.00 0.00 15 ARG A O 4
ATOM 6264 N N . ALA A 1 16 ? -1.587 2.499 5.173 1.00 0.00 16 ALA A N 4
ATOM 6265 C CA . ALA A 1 16 ? -0.892 2.164 3.951 1.00 0.00 16 ALA A CA 4
ATOM 6266 C C . ALA A 1 16 ? -1.449 3.038 2.854 1.00 0.00 16 ALA A C 4
ATOM 6267 O O . ALA A 1 16 ? -0.713 3.544 2.017 1.00 0.00 16 ALA A O 4
ATOM 6274 N N . ILE A 1 17 ? -2.763 3.228 2.906 1.00 0.00 17 ILE A N 4
ATOM 6275 C CA . ILE A 1 17 ? -3.459 4.065 1.952 1.00 0.00 17 ILE A CA 4
ATOM 6276 C C . ILE A 1 17 ? -2.989 5.499 2.108 1.00 0.00 17 ILE A C 4
ATOM 6277 O O . ILE A 1 17 ? -2.661 6.158 1.133 1.00 0.00 17 ILE A O 4
ATOM 6293 N N . GLN A 1 18 ? -2.937 5.980 3.345 1.00 0.00 18 GLN A N 4
ATOM 6294 C CA . GLN A 1 18 ? -2.487 7.343 3.572 1.00 0.00 18 GLN A CA 4
ATOM 6295 C C . GLN A 1 18 ? -1.145 7.566 2.889 1.00 0.00 18 GLN A C 4
ATOM 6296 O O . GLN A 1 18 ? -0.892 8.639 2.343 1.00 0.00 18 GLN A O 4
ATOM 6310 N N . SER A 1 19 ? -0.295 6.541 2.879 1.00 0.00 19 SER A N 4
ATOM 6311 C CA . SER A 1 19 ? 1.003 6.659 2.215 1.00 0.00 19 SER A CA 4
ATOM 6312 C C . SER A 1 19 ? 0.878 6.284 0.745 1.00 0.00 19 SER A C 4
ATOM 6313 O O . SER A 1 19 ? 1.458 6.935 -0.109 1.00 0.00 19 SER A O 4
ATOM 6321 N N . LEU A 1 20 ? 0.113 5.251 0.435 1.00 0.00 20 LEU A N 4
ATOM 6322 C CA . LEU A 1 20 ? -0.049 4.882 -0.969 1.00 0.00 20 LEU A CA 4
ATOM 6323 C C . LEU A 1 20 ? -0.745 6.018 -1.722 1.00 0.00 20 LEU A C 4
ATOM 6324 O O . LEU A 1 20 ? -0.268 6.464 -2.764 1.00 0.00 20 LEU A O 4
ATOM 6340 N N . VAL A 1 21 ? -1.863 6.497 -1.176 1.00 0.00 21 VAL A N 4
ATOM 6341 C CA . VAL A 1 21 ? -2.590 7.592 -1.802 1.00 0.00 21 VAL A CA 4
ATOM 6342 C C . VAL A 1 21 ? -1.732 8.867 -1.795 1.00 0.00 21 VAL A C 4
ATOM 6343 O O . VAL A 1 21 ? -1.805 9.668 -2.711 1.00 0.00 21 VAL A O 4
ATOM 6356 N N . HIS A 1 22 ? -0.948 9.089 -0.747 1.00 0.00 22 HIS A N 4
ATOM 6357 C CA . HIS A 1 22 ? -0.124 10.294 -0.690 1.00 0.00 22 HIS A CA 4
ATOM 6358 C C . HIS A 1 22 ? 1.184 10.123 -1.460 1.00 0.00 22 HIS A C 4
ATOM 6359 O O . HIS A 1 22 ? 1.575 10.983 -2.242 1.00 0.00 22 HIS A O 4
ATOM 6373 N N . ALA A 1 23 ? 1.859 9.022 -1.202 1.00 0.00 23 ALA A N 4
ATOM 6374 C CA . ALA A 1 23 ? 3.148 8.730 -1.834 1.00 0.00 23 ALA A CA 4
ATOM 6375 C C . ALA A 1 23 ? 3.046 8.417 -3.330 1.00 0.00 23 ALA A C 4
ATOM 6376 O O . ALA A 1 23 ? 4.025 8.591 -4.057 1.00 0.00 23 ALA A O 4
ATOM 6383 N N . ALA A 1 24 ? 1.891 7.939 -3.801 1.00 0.00 24 ALA A N 4
ATOM 6384 C CA . ALA A 1 24 ? 1.755 7.602 -5.220 1.00 0.00 24 ALA A CA 4
ATOM 6385 C C . ALA A 1 24 ? 1.199 8.781 -5.984 1.00 0.00 24 ALA A C 4
ATOM 6386 O O . ALA A 1 24 ? 1.038 8.734 -7.204 1.00 0.00 24 ALA A O 4
ATOM 6393 N N . GLN A 1 25 ? 0.870 9.827 -5.244 1.00 0.00 25 GLN A N 4
ATOM 6394 C CA . GLN A 1 25 ? 0.289 11.017 -5.815 1.00 0.00 25 GLN A CA 4
ATOM 6395 C C . GLN A 1 25 ? 1.067 12.256 -5.409 1.00 0.00 25 GLN A C 4
ATOM 6396 O O . GLN A 1 25 ? 1.027 13.274 -6.099 1.00 0.00 25 GLN A O 4
ATOM 6410 N N . CYS A 1 26 ? 1.823 12.156 -4.322 1.00 0.00 26 CYS A N 4
ATOM 6411 C CA . CYS A 1 26 ? 2.655 13.269 -3.886 1.00 0.00 26 CYS A CA 4
ATOM 6412 C C . CYS A 1 26 ? 4.083 12.981 -4.304 1.00 0.00 26 CYS A C 4
ATOM 6413 O O . CYS A 1 26 ? 4.895 12.508 -3.511 1.00 0.00 26 CYS A O 4
ATOM 6421 N N . ARG A 1 27 ? 4.374 13.257 -5.569 1.00 0.00 27 ARG A N 4
ATOM 6422 C CA . ARG A 1 27 ? 5.700 13.013 -6.110 1.00 0.00 27 ARG A CA 4
ATOM 6423 C C . ARG A 1 27 ? 6.596 14.206 -5.777 1.00 0.00 27 ARG A C 4
ATOM 6424 O O . ARG A 1 27 ? 7.183 14.849 -6.642 1.00 0.00 27 ARG A O 4
ATOM 6445 N N . ASN A 1 28 ? 6.668 14.510 -4.490 1.00 0.00 28 ASN A N 4
ATOM 6446 C CA . ASN A 1 28 ? 7.479 15.629 -4.031 1.00 0.00 28 ASN A CA 4
ATOM 6447 C C . ASN A 1 28 ? 8.963 15.303 -4.171 1.00 0.00 28 ASN A C 4
ATOM 6448 O O . ASN A 1 28 ? 9.749 16.148 -4.598 1.00 0.00 28 ASN A O 4
ATOM 6459 N N . ALA A 1 29 ? 9.321 14.072 -3.780 1.00 0.00 29 ALA A N 4
ATOM 6460 C CA . ALA A 1 29 ? 10.708 13.584 -3.817 1.00 0.00 29 ALA A CA 4
ATOM 6461 C C . ALA A 1 29 ? 11.367 13.750 -2.450 1.00 0.00 29 ALA A C 4
ATOM 6462 O O . ALA A 1 29 ? 12.075 12.861 -1.978 1.00 0.00 29 ALA A O 4
ATOM 6469 N N . ASN A 1 30 ? 11.129 14.899 -1.821 1.00 0.00 30 ASN A N 4
ATOM 6470 C CA . ASN A 1 30 ? 11.702 15.187 -0.509 1.00 0.00 30 ASN A CA 4
ATOM 6471 C C . ASN A 1 30 ? 10.726 14.805 0.600 1.00 0.00 30 ASN A C 4
ATOM 6472 O O . ASN A 1 30 ? 10.944 15.143 1.763 1.00 0.00 30 ASN A O 4
ATOM 6483 N N . CYS A 1 31 ? 9.644 14.113 0.224 1.00 0.00 31 CYS A N 4
ATOM 6484 C CA . CYS A 1 31 ? 8.617 13.694 1.187 1.00 0.00 31 CYS A CA 4
ATOM 6485 C C . CYS A 1 31 ? 9.233 13.393 2.557 1.00 0.00 31 CYS A C 4
ATOM 6486 O O . CYS A 1 31 ? 10.132 12.559 2.670 1.00 0.00 31 CYS A O 4
ATOM 6494 N N . SER A 1 32 ? 8.765 14.097 3.591 1.00 0.00 32 SER A N 4
ATOM 6495 C CA . SER A 1 32 ? 9.299 13.919 4.934 1.00 0.00 32 SER A CA 4
ATOM 6496 C C . SER A 1 32 ? 8.595 12.806 5.688 1.00 0.00 32 SER A C 4
ATOM 6497 O O . SER A 1 32 ? 8.771 12.676 6.895 1.00 0.00 32 SER A O 4
ATOM 6505 N N . LEU A 1 33 ? 7.810 11.997 4.981 1.00 0.00 33 LEU A N 4
ATOM 6506 C CA . LEU A 1 33 ? 7.113 10.884 5.609 1.00 0.00 33 LEU A CA 4
ATOM 6507 C C . LEU A 1 33 ? 7.871 9.592 5.295 1.00 0.00 33 LEU A C 4
ATOM 6508 O O . LEU A 1 33 ? 7.786 9.087 4.180 1.00 0.00 33 LEU A O 4
ATOM 6524 N N . PRO A 1 34 ? 8.629 9.049 6.224 1.00 0.00 34 PRO A N 4
ATOM 6525 C CA . PRO A 1 34 ? 9.405 7.813 5.958 1.00 0.00 34 PRO A CA 4
ATOM 6526 C C . PRO A 1 34 ? 8.553 6.775 5.238 1.00 0.00 34 PRO A C 4
ATOM 6527 O O . PRO A 1 34 ? 9.055 5.991 4.431 1.00 0.00 34 PRO A O 4
ATOM 6538 N N . SER A 1 35 ? 7.259 6.796 5.521 1.00 0.00 35 SER A N 4
ATOM 6539 C CA . SER A 1 35 ? 6.337 5.878 4.879 1.00 0.00 35 SER A CA 4
ATOM 6540 C C . SER A 1 35 ? 6.273 6.159 3.385 1.00 0.00 35 SER A C 4
ATOM 6541 O O . SER A 1 35 ? 6.112 5.244 2.582 1.00 0.00 35 SER A O 4
ATOM 6549 N N . CYS A 1 36 ? 6.392 7.428 3.010 1.00 0.00 36 CYS A N 4
ATOM 6550 C CA . CYS A 1 36 ? 6.340 7.778 1.597 1.00 0.00 36 CYS A CA 4
ATOM 6551 C C . CYS A 1 36 ? 7.582 7.279 0.865 1.00 0.00 36 CYS A C 4
ATOM 6552 O O . CYS A 1 36 ? 7.481 6.581 -0.143 1.00 0.00 36 CYS A O 4
ATOM 6560 N N . GLN A 1 37 ? 8.749 7.649 1.371 1.00 0.00 37 GLN A N 4
ATOM 6561 C CA . GLN A 1 37 ? 9.998 7.252 0.754 1.00 0.00 37 GLN A CA 4
ATOM 6562 C C . GLN A 1 37 ? 10.058 5.759 0.557 1.00 0.00 37 GLN A C 4
ATOM 6563 O O . GLN A 1 37 ? 10.576 5.273 -0.448 1.00 0.00 37 GLN A O 4
ATOM 6577 N N . LYS A 1 38 ? 9.538 5.035 1.529 1.00 0.00 38 LYS A N 4
ATOM 6578 C CA . LYS A 1 38 ? 9.543 3.599 1.465 1.00 0.00 38 LYS A CA 4
ATOM 6579 C C . LYS A 1 38 ? 8.459 3.135 0.498 1.00 0.00 38 LYS A C 4
ATOM 6580 O O . LYS A 1 38 ? 8.611 2.110 -0.170 1.00 0.00 38 LYS A O 4
ATOM 6599 N N . MET A 1 39 ? 7.370 3.903 0.402 1.00 0.00 39 MET A N 4
ATOM 6600 C CA . MET A 1 39 ? 6.303 3.546 -0.512 1.00 0.00 39 MET A CA 4
ATOM 6601 C C . MET A 1 39 ? 6.717 3.876 -1.930 1.00 0.00 39 MET A C 4
ATOM 6602 O O . MET A 1 39 ? 6.364 3.169 -2.872 1.00 0.00 39 MET A O 4
ATOM 6616 N N . LYS A 1 40 ? 7.497 4.928 -2.093 1.00 0.00 40 LYS A N 4
ATOM 6617 C CA . LYS A 1 40 ? 7.955 5.251 -3.418 1.00 0.00 40 LYS A CA 4
ATOM 6618 C C . LYS A 1 40 ? 8.855 4.136 -3.858 1.00 0.00 40 LYS A C 4
ATOM 6619 O O . LYS A 1 40 ? 8.766 3.639 -4.964 1.00 0.00 40 LYS A O 4
ATOM 6638 N N . ARG A 1 41 ? 9.680 3.710 -2.936 1.00 0.00 41 ARG A N 4
ATOM 6639 C CA . ARG A 1 41 ? 10.576 2.616 -3.175 1.00 0.00 41 ARG A CA 4
ATOM 6640 C C . ARG A 1 41 ? 9.773 1.442 -3.686 1.00 0.00 41 ARG A C 4
ATOM 6641 O O . ARG A 1 41 ? 10.216 0.745 -4.566 1.00 0.00 41 ARG A O 4
ATOM 6662 N N . VAL A 1 42 ? 8.584 1.269 -3.118 1.00 0.00 42 VAL A N 4
ATOM 6663 C CA . VAL A 1 42 ? 7.670 0.193 -3.510 1.00 0.00 42 VAL A CA 4
ATOM 6664 C C . VAL A 1 42 ? 7.052 0.460 -4.892 1.00 0.00 42 VAL A C 4
ATOM 6665 O O . VAL A 1 42 ? 7.037 -0.421 -5.751 1.00 0.00 42 VAL A O 4
ATOM 6678 N N . VAL A 1 43 ? 6.544 1.673 -5.095 1.00 0.00 43 VAL A N 4
ATOM 6679 C CA . VAL A 1 43 ? 5.929 2.028 -6.373 1.00 0.00 43 VAL A CA 4
ATOM 6680 C C . VAL A 1 43 ? 7.000 2.198 -7.443 1.00 0.00 43 VAL A C 4
ATOM 6681 O O . VAL A 1 43 ? 6.933 1.593 -8.514 1.00 0.00 43 VAL A O 4
ATOM 6694 N N . GLN A 1 44 ? 7.998 3.011 -7.125 1.00 0.00 44 GLN A N 4
ATOM 6695 C CA . GLN A 1 44 ? 9.103 3.257 -8.028 1.00 0.00 44 GLN A CA 4
ATOM 6696 C C . GLN A 1 44 ? 9.723 1.921 -8.446 1.00 0.00 44 GLN A C 4
ATOM 6697 O O . GLN A 1 44 ? 10.171 1.770 -9.583 1.00 0.00 44 GLN A O 4
ATOM 6711 N N . HIS A 1 45 ? 9.721 0.937 -7.533 1.00 0.00 45 HIS A N 4
ATOM 6712 C CA . HIS A 1 45 ? 10.264 -0.390 -7.857 1.00 0.00 45 HIS A CA 4
ATOM 6713 C C . HIS A 1 45 ? 9.212 -1.230 -8.560 1.00 0.00 45 HIS A C 4
ATOM 6714 O O . HIS A 1 45 ? 9.524 -1.978 -9.487 1.00 0.00 45 HIS A O 4
ATOM 6728 N N . THR A 1 46 ? 7.980 -1.144 -8.092 1.00 0.00 46 THR A N 4
ATOM 6729 C CA . THR A 1 46 ? 6.934 -1.956 -8.677 1.00 0.00 46 THR A CA 4
ATOM 6730 C C . THR A 1 46 ? 6.919 -1.830 -10.182 1.00 0.00 46 THR A C 4
ATOM 6731 O O . THR A 1 46 ? 6.771 -2.826 -10.889 1.00 0.00 46 THR A O 4
ATOM 6742 N N . LYS A 1 47 ? 7.070 -0.620 -10.676 1.00 0.00 47 LYS A N 4
ATOM 6743 C CA . LYS A 1 47 ? 7.067 -0.419 -12.113 1.00 0.00 47 LYS A CA 4
ATOM 6744 C C . LYS A 1 47 ? 8.411 -0.802 -12.728 1.00 0.00 47 LYS A C 4
ATOM 6745 O O . LYS A 1 47 ? 8.465 -1.268 -13.867 1.00 0.00 47 LYS A O 4
ATOM 6764 N N . GLY A 1 48 ? 9.497 -0.599 -11.981 1.00 0.00 48 GLY A N 4
ATOM 6765 C CA . GLY A 1 48 ? 10.817 -0.928 -12.491 1.00 0.00 48 GLY A CA 4
ATOM 6766 C C . GLY A 1 48 ? 10.811 -2.303 -13.138 1.00 0.00 48 GLY A C 4
ATOM 6767 O O . GLY A 1 48 ? 11.609 -2.583 -14.031 1.00 0.00 48 GLY A O 4
ATOM 6771 N N . CYS A 1 49 ? 9.891 -3.160 -12.689 1.00 0.00 49 CYS A N 4
ATOM 6772 C CA . CYS A 1 49 ? 9.773 -4.518 -13.246 1.00 0.00 49 CYS A CA 4
ATOM 6773 C C . CYS A 1 49 ? 8.447 -4.674 -14.001 1.00 0.00 49 CYS A C 4
ATOM 6774 O O . CYS A 1 49 ? 7.398 -4.249 -13.518 1.00 0.00 49 CYS A O 4
ATOM 6782 N N . LYS A 1 50 ? 8.501 -5.285 -15.190 1.00 0.00 50 LYS A N 4
ATOM 6783 C CA . LYS A 1 50 ? 7.300 -5.491 -16.001 1.00 0.00 50 LYS A CA 4
ATOM 6784 C C . LYS A 1 50 ? 6.575 -6.766 -15.580 1.00 0.00 50 LYS A C 4
ATOM 6785 O O . LYS A 1 50 ? 5.347 -6.834 -15.625 1.00 0.00 50 LYS A O 4
ATOM 6804 N N . ARG A 1 51 ? 7.336 -7.761 -15.150 1.00 0.00 51 ARG A N 4
ATOM 6805 C CA . ARG A 1 51 ? 6.751 -9.012 -14.695 1.00 0.00 51 ARG A CA 4
ATOM 6806 C C . ARG A 1 51 ? 5.995 -8.773 -13.404 1.00 0.00 51 ARG A C 4
ATOM 6807 O O . ARG A 1 51 ? 4.915 -9.323 -13.184 1.00 0.00 51 ARG A O 4
ATOM 6828 N N . LYS A 1 52 ? 6.581 -7.944 -12.554 1.00 0.00 52 LYS A N 4
ATOM 6829 C CA . LYS A 1 52 ? 5.991 -7.619 -11.285 1.00 0.00 52 LYS A CA 4
ATOM 6830 C C . LYS A 1 52 ? 4.744 -6.772 -11.471 1.00 0.00 52 LYS A C 4
ATOM 6831 O O . LYS A 1 52 ? 3.723 -7.006 -10.829 1.00 0.00 52 LYS A O 4
ATOM 6850 N N . THR A 1 53 ? 4.854 -5.773 -12.325 1.00 0.00 53 THR A N 4
ATOM 6851 C CA . THR A 1 53 ? 3.748 -4.873 -12.566 1.00 0.00 53 THR A CA 4
ATOM 6852 C C . THR A 1 53 ? 2.470 -5.656 -12.832 1.00 0.00 53 THR A C 4
ATOM 6853 O O . THR A 1 53 ? 1.383 -5.250 -12.419 1.00 0.00 53 THR A O 4
ATOM 6864 N N . ASN A 1 54 ? 2.604 -6.767 -13.534 1.00 0.00 54 ASN A N 4
ATOM 6865 C CA . ASN A 1 54 ? 1.446 -7.584 -13.860 1.00 0.00 54 ASN A CA 4
ATOM 6866 C C . ASN A 1 54 ? 0.886 -8.262 -12.614 1.00 0.00 54 ASN A C 4
ATOM 6867 O O . ASN A 1 54 ? -0.081 -9.019 -12.698 1.00 0.00 54 ASN A O 4
ATOM 6878 N N . GLY A 1 55 ? 1.502 -8.007 -11.455 1.00 0.00 55 GLY A N 4
ATOM 6879 C CA . GLY A 1 55 ? 1.053 -8.628 -10.212 1.00 0.00 55 GLY A CA 4
ATOM 6880 C C . GLY A 1 55 ? 2.007 -9.744 -9.819 1.00 0.00 55 GLY A C 4
ATOM 6881 O O . GLY A 1 55 ? 1.802 -10.436 -8.824 1.00 0.00 55 GLY A O 4
ATOM 6885 N N . GLY A 1 56 ? 3.048 -9.925 -10.629 1.00 0.00 56 GLY A N 4
ATOM 6886 C CA . GLY A 1 56 ? 4.028 -10.964 -10.381 1.00 0.00 56 GLY A CA 4
ATOM 6887 C C . GLY A 1 56 ? 4.337 -11.095 -8.899 1.00 0.00 56 GLY A C 4
ATOM 6888 O O . GLY A 1 56 ? 4.214 -12.185 -8.336 1.00 0.00 56 GLY A O 4
ATOM 6892 N N . CYS A 1 57 ? 4.773 -10.000 -8.260 1.00 0.00 57 CYS A N 4
ATOM 6893 C CA . CYS A 1 57 ? 5.120 -10.058 -6.867 1.00 0.00 57 CYS A CA 4
ATOM 6894 C C . CYS A 1 57 ? 3.898 -9.820 -5.967 1.00 0.00 57 CYS A C 4
ATOM 6895 O O . CYS A 1 57 ? 2.973 -9.104 -6.356 1.00 0.00 57 CYS A O 4
ATOM 6903 N N . PRO A 1 58 ? 3.893 -10.353 -4.766 1.00 0.00 58 PRO A N 4
ATOM 6904 C CA . PRO A 1 58 ? 2.776 -10.125 -3.804 1.00 0.00 58 PRO A CA 4
ATOM 6905 C C . PRO A 1 58 ? 2.563 -8.631 -3.572 1.00 0.00 58 PRO A C 4
ATOM 6906 O O . PRO A 1 58 ? 1.446 -8.182 -3.312 1.00 0.00 58 PRO A O 4
ATOM 6917 N N . ILE A 1 59 ? 3.645 -7.864 -3.690 1.00 0.00 59 ILE A N 4
ATOM 6918 C CA . ILE A 1 59 ? 3.567 -6.427 -3.516 1.00 0.00 59 ILE A CA 4
ATOM 6919 C C . ILE A 1 59 ? 2.720 -5.834 -4.618 1.00 0.00 59 ILE A C 4
ATOM 6920 O O . ILE A 1 59 ? 1.879 -4.985 -4.364 1.00 0.00 59 ILE A O 4
ATOM 6936 N N . CYS A 1 60 ? 2.942 -6.278 -5.848 1.00 0.00 60 CYS A N 4
ATOM 6937 C CA . CYS A 1 60 ? 2.188 -5.758 -6.953 1.00 0.00 60 CYS A CA 4
ATOM 6938 C C . CYS A 1 60 ? 0.804 -6.364 -6.959 1.00 0.00 60 CYS A C 4
ATOM 6939 O O . CYS A 1 60 ? -0.187 -5.686 -7.200 1.00 0.00 60 CYS A O 4
ATOM 6947 N N . LYS A 1 61 ? 0.747 -7.647 -6.676 1.00 0.00 61 LYS A N 4
ATOM 6948 C CA . LYS A 1 61 ? -0.527 -8.340 -6.640 1.00 0.00 61 LYS A CA 4
ATOM 6949 C C . LYS A 1 61 ? -1.407 -7.739 -5.536 1.00 0.00 61 LYS A C 4
ATOM 6950 O O . LYS A 1 61 ? -2.578 -7.408 -5.756 1.00 0.00 61 LYS A O 4
ATOM 6969 N N . GLN A 1 62 ? -0.818 -7.590 -4.352 1.00 0.00 62 GLN A N 4
ATOM 6970 C CA . GLN A 1 62 ? -1.530 -7.025 -3.208 1.00 0.00 62 GLN A CA 4
ATOM 6971 C C . GLN A 1 62 ? -1.823 -5.539 -3.420 1.00 0.00 62 GLN A C 4
ATOM 6972 O O . GLN A 1 62 ? -2.916 -5.067 -3.107 1.00 0.00 62 GLN A O 4
ATOM 6986 N N . LEU A 1 63 ? -0.838 -4.802 -3.936 1.00 0.00 63 LEU A N 4
ATOM 6987 C CA . LEU A 1 63 ? -1.014 -3.367 -4.163 1.00 0.00 63 LEU A CA 4
ATOM 6988 C C . LEU A 1 63 ? -2.120 -3.127 -5.183 1.00 0.00 63 LEU A C 4
ATOM 6989 O O . LEU A 1 63 ? -2.956 -2.240 -5.006 1.00 0.00 63 LEU A O 4
ATOM 7005 N N . ILE A 1 64 ? -2.140 -3.935 -6.238 1.00 0.00 64 ILE A N 4
ATOM 7006 C CA . ILE A 1 64 ? -3.172 -3.803 -7.253 1.00 0.00 64 ILE A CA 4
ATOM 7007 C C . ILE A 1 64 ? -4.543 -3.999 -6.604 1.00 0.00 64 ILE A C 4
ATOM 7008 O O . ILE A 1 64 ? -5.495 -3.283 -6.912 1.00 0.00 64 ILE A O 4
ATOM 7024 N N . ALA A 1 65 ? -4.633 -4.965 -5.699 1.00 0.00 65 ALA A N 4
ATOM 7025 C CA . ALA A 1 65 ? -5.888 -5.227 -5.005 1.00 0.00 65 ALA A CA 4
ATOM 7026 C C . ALA A 1 65 ? -6.241 -4.060 -4.085 1.00 0.00 65 ALA A C 4
ATOM 7027 O O . ALA A 1 65 ? -7.370 -3.567 -4.096 1.00 0.00 65 ALA A O 4
ATOM 7034 N N . LEU A 1 66 ? -5.264 -3.598 -3.311 1.00 0.00 66 LEU A N 4
ATOM 7035 C CA . LEU A 1 66 ? -5.496 -2.467 -2.423 1.00 0.00 66 LEU A CA 4
ATOM 7036 C C . LEU A 1 66 ? -5.920 -1.286 -3.274 1.00 0.00 66 LEU A C 4
ATOM 7037 O O . LEU A 1 66 ? -6.852 -0.548 -2.943 1.00 0.00 66 LEU A O 4
ATOM 7053 N N . ALA A 1 67 ? -5.242 -1.149 -4.403 1.00 0.00 67 ALA A N 4
ATOM 7054 C CA . ALA A 1 67 ? -5.547 -0.102 -5.351 1.00 0.00 67 ALA A CA 4
ATOM 7055 C C . ALA A 1 67 ? -6.963 -0.294 -5.870 1.00 0.00 67 ALA A C 4
ATOM 7056 O O . ALA A 1 67 ? -7.660 0.671 -6.171 1.00 0.00 67 ALA A O 4
ATOM 7063 N N . ALA A 1 68 ? -7.384 -1.554 -5.977 1.00 0.00 68 ALA A N 4
ATOM 7064 C CA . ALA A 1 68 ? -8.729 -1.845 -6.466 1.00 0.00 68 ALA A CA 4
ATOM 7065 C C . ALA A 1 68 ? -9.770 -1.179 -5.575 1.00 0.00 68 ALA A C 4
ATOM 7066 O O . ALA A 1 68 ? -10.685 -0.515 -6.063 1.00 0.00 68 ALA A O 4
ATOM 7073 N N . TYR A 1 69 ? -9.624 -1.352 -4.265 1.00 0.00 69 TYR A N 4
ATOM 7074 C CA . TYR A 1 69 ? -10.562 -0.750 -3.325 1.00 0.00 69 TYR A CA 4
ATOM 7075 C C . TYR A 1 69 ? -10.535 0.777 -3.433 1.00 0.00 69 TYR A C 4
ATOM 7076 O O . TYR A 1 69 ? -11.586 1.424 -3.454 1.00 0.00 69 TYR A O 4
ATOM 7094 N N . HIS A 1 70 ? -9.334 1.354 -3.501 1.00 0.00 70 HIS A N 4
ATOM 7095 C CA . HIS A 1 70 ? -9.211 2.810 -3.605 1.00 0.00 70 HIS A CA 4
ATOM 7096 C C . HIS A 1 70 ? -9.711 3.322 -4.955 1.00 0.00 70 HIS A C 4
ATOM 7097 O O . HIS A 1 70 ? -10.490 4.274 -5.019 1.00 0.00 70 HIS A O 4
ATOM 7111 N N . ALA A 1 71 ? -9.256 2.690 -6.029 1.00 0.00 71 ALA A N 4
ATOM 7112 C CA . ALA A 1 71 ? -9.660 3.099 -7.372 1.00 0.00 71 ALA A CA 4
ATOM 7113 C C . ALA A 1 71 ? -11.173 3.001 -7.525 1.00 0.00 71 ALA A C 4
ATOM 7114 O O . ALA A 1 71 ? -11.765 3.664 -8.379 1.00 0.00 71 ALA A O 4
ATOM 7121 N N . LYS A 1 72 ? -11.798 2.187 -6.680 1.00 0.00 72 LYS A N 4
ATOM 7122 C CA . LYS A 1 72 ? -13.247 2.033 -6.716 1.00 0.00 72 LYS A CA 4
ATOM 7123 C C . LYS A 1 72 ? -13.911 3.238 -6.057 1.00 0.00 72 LYS A C 4
ATOM 7124 O O . LYS A 1 72 ? -14.745 3.903 -6.668 1.00 0.00 72 LYS A O 4
ATOM 7143 N N . HIS A 1 73 ? -13.535 3.521 -4.812 1.00 0.00 73 HIS A N 4
ATOM 7144 C CA . HIS A 1 73 ? -14.112 4.651 -4.116 1.00 0.00 73 HIS A CA 4
ATOM 7145 C C . HIS A 1 73 ? -13.846 5.932 -4.889 1.00 0.00 73 HIS A C 4
ATOM 7146 O O . HIS A 1 73 ? -14.734 6.775 -5.026 1.00 0.00 73 HIS A O 4
ATOM 7160 N N . CYS A 1 74 ? -12.641 6.062 -5.434 1.00 0.00 74 CYS A N 4
ATOM 7161 C CA . CYS A 1 74 ? -12.321 7.233 -6.230 1.00 0.00 74 CYS A CA 4
ATOM 7162 C C . CYS A 1 74 ? -12.990 7.082 -7.588 1.00 0.00 74 CYS A C 4
ATOM 7163 O O . CYS A 1 74 ? -12.544 6.301 -8.427 1.00 0.00 74 CYS A O 4
ATOM 7171 N N . GLN A 1 75 ? -14.086 7.808 -7.783 1.00 0.00 75 GLN A N 4
ATOM 7172 C CA . GLN A 1 75 ? -14.838 7.717 -9.029 1.00 0.00 75 GLN A CA 4
ATOM 7173 C C . GLN A 1 75 ? -14.173 8.577 -10.097 1.00 0.00 75 GLN A C 4
ATOM 7174 O O . GLN A 1 75 ? -14.631 8.670 -11.233 1.00 0.00 75 GLN A O 4
ATOM 7188 N N . GLU A 1 76 ? -13.081 9.208 -9.709 1.00 0.00 76 GLU A N 4
ATOM 7189 C CA . GLU A 1 76 ? -12.330 10.081 -10.614 1.00 0.00 76 GLU A CA 4
ATOM 7190 C C . GLU A 1 76 ? -10.957 9.518 -10.893 1.00 0.00 76 GLU A C 4
ATOM 7191 O O . GLU A 1 76 ? -10.330 8.910 -10.026 1.00 0.00 76 GLU A O 4
ATOM 7203 N N . ASN A 1 77 ? -10.487 9.736 -12.116 1.00 0.00 77 ASN A N 4
ATOM 7204 C CA . ASN A 1 77 ? -9.182 9.258 -12.497 1.00 0.00 77 ASN A CA 4
ATOM 7205 C C . ASN A 1 77 ? -8.142 10.233 -11.963 1.00 0.00 77 ASN A C 4
ATOM 7206 O O . ASN A 1 77 ? -7.784 11.198 -12.639 1.00 0.00 77 ASN A O 4
ATOM 7217 N N . LYS A 1 78 ? -7.685 10.001 -10.734 1.00 0.00 78 LYS A N 4
ATOM 7218 C CA . LYS A 1 78 ? -6.717 10.906 -10.113 1.00 0.00 78 LYS A CA 4
ATOM 7219 C C . LYS A 1 78 ? -5.662 11.361 -11.129 1.00 0.00 78 LYS A C 4
ATOM 7220 O O . LYS A 1 78 ? -5.500 12.563 -11.316 1.00 0.00 78 LYS A O 4
ATOM 7239 N N . CYS A 1 79 ? -5.003 10.394 -11.802 1.00 0.00 79 CYS A N 4
ATOM 7240 C CA . CYS A 1 79 ? -3.990 10.665 -12.857 1.00 0.00 79 CYS A CA 4
ATOM 7241 C C . CYS A 1 79 ? -2.588 10.135 -12.511 1.00 0.00 79 CYS A C 4
ATOM 7242 O O . CYS A 1 79 ? -1.940 9.540 -13.369 1.00 0.00 79 CYS A O 4
ATOM 7250 N N . PRO A 1 80 ? -2.091 10.319 -11.312 1.00 0.00 80 PRO A N 4
ATOM 7251 C CA . PRO A 1 80 ? -0.740 9.824 -10.949 1.00 0.00 80 PRO A CA 4
ATOM 7252 C C . PRO A 1 80 ? -0.752 8.324 -10.651 1.00 0.00 80 PRO A C 4
ATOM 7253 O O . PRO A 1 80 ? 0.141 7.605 -11.088 1.00 0.00 80 PRO A O 4
ATOM 7264 N N . VAL A 1 81 ? -1.775 7.862 -9.919 1.00 0.00 81 VAL A N 4
ATOM 7265 C CA . VAL A 1 81 ? -1.892 6.442 -9.582 1.00 0.00 81 VAL A CA 4
ATOM 7266 C C . VAL A 1 81 ? -1.965 5.605 -10.872 1.00 0.00 81 VAL A C 4
ATOM 7267 O O . VAL A 1 81 ? -2.972 5.666 -11.578 1.00 0.00 81 VAL A O 4
ATOM 7280 N N . PRO A 1 82 ? -0.935 4.851 -11.225 1.00 0.00 82 PRO A N 4
ATOM 7281 C CA . PRO A 1 82 ? -0.944 4.038 -12.490 1.00 0.00 82 PRO A CA 4
ATOM 7282 C C . PRO A 1 82 ? -2.129 3.075 -12.602 1.00 0.00 82 PRO A C 4
ATOM 7283 O O . PRO A 1 82 ? -2.807 3.019 -13.628 1.00 0.00 82 PRO A O 4
ATOM 7294 N N . PHE A 1 83 ? -2.324 2.290 -11.558 1.00 0.00 83 PHE A N 4
ATOM 7295 C CA . PHE A 1 83 ? -3.380 1.280 -11.546 1.00 0.00 83 PHE A CA 4
ATOM 7296 C C . PHE A 1 83 ? -4.764 1.885 -11.767 1.00 0.00 83 PHE A C 4
ATOM 7297 O O . PHE A 1 83 ? -5.562 1.349 -12.537 1.00 0.00 83 PHE A O 4
ATOM 7314 N N . CYS A 1 84 ? -5.058 2.982 -11.084 1.00 0.00 84 CYS A N 4
ATOM 7315 C CA . CYS A 1 84 ? -6.366 3.605 -11.224 1.00 0.00 84 CYS A CA 4
ATOM 7316 C C . CYS A 1 84 ? -6.670 3.859 -12.697 1.00 0.00 84 CYS A C 4
ATOM 7317 O O . CYS A 1 84 ? -7.759 3.557 -13.176 1.00 0.00 84 CYS A O 4
ATOM 7325 N N . LEU A 1 85 ? -5.691 4.389 -13.415 1.00 0.00 85 LEU A N 4
ATOM 7326 C CA . LEU A 1 85 ? -5.860 4.645 -14.838 1.00 0.00 85 LEU A CA 4
ATOM 7327 C C . LEU A 1 85 ? -6.050 3.327 -15.591 1.00 0.00 85 LEU A C 4
ATOM 7328 O O . LEU A 1 85 ? -6.831 3.235 -16.528 1.00 0.00 85 LEU A O 4
ATOM 7344 N N . ASN A 1 86 ? -5.323 2.307 -15.176 1.00 0.00 86 ASN A N 4
ATOM 7345 C CA . ASN A 1 86 ? -5.405 1.011 -15.829 1.00 0.00 86 ASN A CA 4
ATOM 7346 C C . ASN A 1 86 ? -6.777 0.386 -15.643 1.00 0.00 86 ASN A C 4
ATOM 7347 O O . ASN A 1 86 ? -7.235 -0.376 -16.491 1.00 0.00 86 ASN A O 4
ATOM 7358 N N . ILE A 1 87 ? -7.420 0.694 -14.520 1.00 0.00 87 ILE A N 4
ATOM 7359 C CA . ILE A 1 87 ? -8.742 0.145 -14.220 1.00 0.00 87 ILE A CA 4
ATOM 7360 C C . ILE A 1 87 ? -9.861 1.101 -14.632 1.00 0.00 87 ILE A C 4
ATOM 7361 O O . ILE A 1 87 ? -10.828 0.693 -15.277 1.00 0.00 87 ILE A O 4
ATOM 7377 N N . LYS A 1 88 ? -9.745 2.368 -14.234 1.00 0.00 88 LYS A N 4
ATOM 7378 C CA . LYS A 1 88 ? -10.785 3.360 -14.555 1.00 0.00 88 LYS A CA 4
ATOM 7379 C C . LYS A 1 88 ? -10.673 3.906 -15.980 1.00 0.00 88 LYS A C 4
ATOM 7380 O O . LYS A 1 88 ? -11.690 4.095 -16.647 1.00 0.00 88 LYS A O 4
ATOM 7399 N N . GLN A 1 89 ? -9.458 4.174 -16.447 1.00 0.00 89 GLN A N 4
ATOM 7400 C CA . GLN A 1 89 ? -9.282 4.714 -17.799 1.00 0.00 89 GLN A CA 4
ATOM 7401 C C . GLN A 1 89 ? -9.272 3.592 -18.830 1.00 0.00 89 GLN A C 4
ATOM 7402 O O . GLN A 1 89 ? -9.512 3.832 -20.012 1.00 0.00 89 GLN A O 4
ATOM 7416 N N . LYS A 1 90 ? -8.974 2.381 -18.358 1.00 0.00 90 LYS A N 4
ATOM 7417 C CA . LYS A 1 90 ? -8.904 1.184 -19.217 1.00 0.00 90 LYS A CA 4
ATOM 7418 C C . LYS A 1 90 ? -9.715 1.349 -20.508 1.00 0.00 90 LYS A C 4
ATOM 7419 O O . LYS A 1 90 ? -9.128 1.250 -21.572 1.00 0.00 90 LYS A O 4
ATOM 7439 N N . MET B 2 1 ? -9.919 -26.235 14.636 1.00 0.00 1 MET B N 4
ATOM 7440 C CA . MET B 2 1 ? -9.485 -25.233 15.648 1.00 0.00 1 MET B CA 4
ATOM 7441 C C . MET B 2 1 ? -8.922 -25.958 16.863 1.00 0.00 1 MET B C 4
ATOM 7442 O O . MET B 2 1 ? -9.664 -26.556 17.642 1.00 0.00 1 MET B O 4
ATOM 7458 N N . GLU B 2 2 ? -7.604 -25.903 17.020 1.00 0.00 2 GLU B N 4
ATOM 7459 C CA . GLU B 2 2 ? -6.953 -26.560 18.144 1.00 0.00 2 GLU B CA 4
ATOM 7460 C C . GLU B 2 2 ? -7.355 -25.894 19.456 1.00 0.00 2 GLU B C 4
ATOM 7461 O O . GLU B 2 2 ? -7.463 -26.559 20.484 1.00 0.00 2 GLU B O 4
ATOM 7473 N N . GLU B 2 3 ? -7.597 -24.578 19.401 1.00 0.00 3 GLU B N 4
ATOM 7474 C CA . GLU B 2 3 ? -8.013 -23.813 20.583 1.00 0.00 3 GLU B CA 4
ATOM 7475 C C . GLU B 2 3 ? -7.879 -22.311 20.304 1.00 0.00 3 GLU B C 4
ATOM 7476 O O . GLU B 2 3 ? -8.778 -21.534 20.632 1.00 0.00 3 GLU B O 4
ATOM 7488 N N . PRO B 2 4 ? -6.789 -21.890 19.713 1.00 0.00 4 PRO B N 4
ATOM 7489 C CA . PRO B 2 4 ? -6.559 -20.449 19.399 1.00 0.00 4 PRO B CA 4
ATOM 7490 C C . PRO B 2 4 ? -7.698 -19.869 18.574 1.00 0.00 4 PRO B C 4
ATOM 7491 O O . PRO B 2 4 ? -8.011 -18.693 18.708 1.00 0.00 4 PRO B O 4
ATOM 7502 N N . GLN B 2 5 ? -8.273 -20.725 17.718 1.00 0.00 5 GLN B N 4
ATOM 7503 C CA . GLN B 2 5 ? -9.375 -20.373 16.813 1.00 0.00 5 GLN B CA 4
ATOM 7504 C C . GLN B 2 5 ? -8.815 -19.910 15.476 1.00 0.00 5 GLN B C 4
ATOM 7505 O O . GLN B 2 5 ? -7.740 -19.312 15.434 1.00 0.00 5 GLN B O 4
ATOM 7519 N N . SER B 2 6 ? -9.549 -20.207 14.394 1.00 0.00 6 SER B N 4
ATOM 7520 C CA . SER B 2 6 ? -9.145 -19.842 13.025 1.00 0.00 6 SER B CA 4
ATOM 7521 C C . SER B 2 6 ? -8.083 -18.740 13.002 1.00 0.00 6 SER B C 4
ATOM 7522 O O . SER B 2 6 ? -8.270 -17.672 13.585 1.00 0.00 6 SER B O 4
ATOM 7530 N N . ASP B 2 7 ? -6.971 -19.011 12.324 1.00 0.00 7 ASP B N 4
ATOM 7531 C CA . ASP B 2 7 ? -5.875 -18.046 12.219 1.00 0.00 7 ASP B CA 4
ATOM 7532 C C . ASP B 2 7 ? -5.937 -17.231 10.919 1.00 0.00 7 ASP B C 4
ATOM 7533 O O . ASP B 2 7 ? -5.494 -16.082 10.893 1.00 0.00 7 ASP B O 4
ATOM 7542 N N . PRO B 2 8 ? -6.458 -17.781 9.844 1.00 0.00 8 PRO B N 4
ATOM 7543 C CA . PRO B 2 8 ? -6.542 -17.054 8.540 1.00 0.00 8 PRO B CA 4
ATOM 7544 C C . PRO B 2 8 ? -7.207 -15.681 8.665 1.00 0.00 8 PRO B C 4
ATOM 7545 O O . PRO B 2 8 ? -6.819 -14.737 7.977 1.00 0.00 8 PRO B O 4
ATOM 7556 N N . SER B 2 9 ? -8.213 -15.570 9.536 1.00 0.00 9 SER B N 4
ATOM 7557 C CA . SER B 2 9 ? -8.918 -14.293 9.723 1.00 0.00 9 SER B CA 4
ATOM 7558 C C . SER B 2 9 ? -8.478 -13.596 10.999 1.00 0.00 9 SER B C 4
ATOM 7559 O O . SER B 2 9 ? -8.670 -12.392 11.163 1.00 0.00 9 SER B O 4
ATOM 7567 N N . VAL B 2 10 ? -7.889 -14.360 11.895 1.00 0.00 10 VAL B N 4
ATOM 7568 C CA . VAL B 2 10 ? -7.414 -13.823 13.175 1.00 0.00 10 VAL B CA 4
ATOM 7569 C C . VAL B 2 10 ? -5.910 -13.603 13.131 1.00 0.00 10 VAL B C 4
ATOM 7570 O O . VAL B 2 10 ? -5.139 -14.451 13.582 1.00 0.00 10 VAL B O 4
ATOM 7583 N N . GLU B 2 11 ? -5.491 -12.472 12.571 1.00 0.00 11 GLU B N 4
ATOM 7584 C CA . GLU B 2 11 ? -4.066 -12.163 12.457 1.00 0.00 11 GLU B CA 4
ATOM 7585 C C . GLU B 2 11 ? -3.672 -11.047 13.433 1.00 0.00 11 GLU B C 4
ATOM 7586 O O . GLU B 2 11 ? -3.902 -9.873 13.146 1.00 0.00 11 GLU B O 4
ATOM 7598 N N . PRO B 2 12 ? -3.101 -11.375 14.579 1.00 0.00 12 PRO B N 4
ATOM 7599 C CA . PRO B 2 12 ? -2.700 -10.357 15.603 1.00 0.00 12 PRO B CA 4
ATOM 7600 C C . PRO B 2 12 ? -2.044 -9.116 14.979 1.00 0.00 12 PRO B C 4
ATOM 7601 O O . PRO B 2 12 ? -0.872 -9.163 14.605 1.00 0.00 12 PRO B O 4
ATOM 7612 N N . PRO B 2 13 ? -2.755 -8.012 14.859 1.00 0.00 13 PRO B N 4
ATOM 7613 C CA . PRO B 2 13 ? -2.180 -6.766 14.265 1.00 0.00 13 PRO B CA 4
ATOM 7614 C C . PRO B 2 13 ? -0.907 -6.329 14.993 1.00 0.00 13 PRO B C 4
ATOM 7615 O O . PRO B 2 13 ? -0.876 -6.258 16.221 1.00 0.00 13 PRO B O 4
ATOM 7626 N N . LEU B 2 14 ? 0.138 -6.040 14.222 1.00 0.00 14 LEU B N 4
ATOM 7627 C CA . LEU B 2 14 ? 1.419 -5.610 14.788 1.00 0.00 14 LEU B CA 4
ATOM 7628 C C . LEU B 2 14 ? 1.621 -4.115 14.559 1.00 0.00 14 LEU B C 4
ATOM 7629 O O . LEU B 2 14 ? 2.678 -3.569 14.871 1.00 0.00 14 LEU B O 4
ATOM 7645 N N . SER B 2 15 ? 0.600 -3.469 13.993 1.00 0.00 15 SER B N 4
ATOM 7646 C CA . SER B 2 15 ? 0.654 -2.035 13.691 1.00 0.00 15 SER B CA 4
ATOM 7647 C C . SER B 2 15 ? 1.294 -1.808 12.324 1.00 0.00 15 SER B C 4
ATOM 7648 O O . SER B 2 15 ? 0.979 -0.843 11.629 1.00 0.00 15 SER B O 4
ATOM 7656 N N . GLN B 2 16 ? 2.192 -2.717 11.943 1.00 0.00 16 GLN B N 4
ATOM 7657 C CA . GLN B 2 16 ? 2.880 -2.636 10.656 1.00 0.00 16 GLN B CA 4
ATOM 7658 C C . GLN B 2 16 ? 2.409 -3.778 9.773 1.00 0.00 16 GLN B C 4
ATOM 7659 O O . GLN B 2 16 ? 3.109 -4.208 8.857 1.00 0.00 16 GLN B O 4
ATOM 7673 N N . GLU B 2 17 ? 1.218 -4.280 10.083 1.00 0.00 17 GLU B N 4
ATOM 7674 C CA . GLU B 2 17 ? 0.647 -5.395 9.347 1.00 0.00 17 GLU B CA 4
ATOM 7675 C C . GLU B 2 17 ? 0.878 -5.253 7.845 1.00 0.00 17 GLU B C 4
ATOM 7676 O O . GLU B 2 17 ? 1.800 -5.853 7.294 1.00 0.00 17 GLU B O 4
ATOM 7688 N N . THR B 2 18 ? 0.023 -4.480 7.183 1.00 0.00 18 THR B N 4
ATOM 7689 C CA . THR B 2 18 ? 0.146 -4.309 5.741 1.00 0.00 18 THR B CA 4
ATOM 7690 C C . THR B 2 18 ? 1.560 -3.932 5.372 1.00 0.00 18 THR B C 4
ATOM 7691 O O . THR B 2 18 ? 2.170 -4.584 4.522 1.00 0.00 18 THR B O 4
ATOM 7702 N N . PHE B 2 19 ? 2.085 -2.886 6.013 1.00 0.00 19 PHE B N 4
ATOM 7703 C CA . PHE B 2 19 ? 3.443 -2.441 5.731 1.00 0.00 19 PHE B CA 4
ATOM 7704 C C . PHE B 2 19 ? 4.348 -3.643 5.523 1.00 0.00 19 PHE B C 4
ATOM 7705 O O . PHE B 2 19 ? 5.028 -3.757 4.494 1.00 0.00 19 PHE B O 4
ATOM 7722 N N . SER B 2 20 ? 4.341 -4.537 6.522 1.00 0.00 20 SER B N 4
ATOM 7723 C CA . SER B 2 20 ? 5.154 -5.750 6.487 1.00 0.00 20 SER B CA 4
ATOM 7724 C C . SER B 2 20 ? 5.299 -6.256 5.068 1.00 0.00 20 SER B C 4
ATOM 7725 O O . SER B 2 20 ? 6.393 -6.315 4.530 1.00 0.00 20 SER B O 4
ATOM 7733 N N . ASP B 2 21 ? 4.178 -6.607 4.469 1.00 0.00 21 ASP B N 4
ATOM 7734 C CA . ASP B 2 21 ? 4.183 -7.118 3.113 1.00 0.00 21 ASP B CA 4
ATOM 7735 C C . ASP B 2 21 ? 4.748 -6.112 2.110 1.00 0.00 21 ASP B C 4
ATOM 7736 O O . ASP B 2 21 ? 5.539 -6.478 1.240 1.00 0.00 21 ASP B O 4
ATOM 7745 N N . LEU B 2 22 ? 4.311 -4.865 2.194 1.00 0.00 22 LEU B N 4
ATOM 7746 C CA . LEU B 2 22 ? 4.759 -3.865 1.235 1.00 0.00 22 LEU B CA 4
ATOM 7747 C C . LEU B 2 22 ? 6.248 -3.970 0.936 1.00 0.00 22 LEU B C 4
ATOM 7748 O O . LEU B 2 22 ? 6.616 -4.301 -0.177 1.00 0.00 22 LEU B O 4
ATOM 7764 N N . TRP B 2 23 ? 7.114 -3.642 1.897 1.00 0.00 23 TRP B N 4
ATOM 7765 C CA . TRP B 2 23 ? 8.571 -3.669 1.622 1.00 0.00 23 TRP B CA 4
ATOM 7766 C C . TRP B 2 23 ? 9.268 -5.006 1.968 1.00 0.00 23 TRP B C 4
ATOM 7767 O O . TRP B 2 23 ? 10.391 -5.226 1.522 1.00 0.00 23 TRP B O 4
ATOM 7788 N N . LYS B 2 24 ? 8.647 -5.907 2.748 1.00 0.00 24 LYS B N 4
ATOM 7789 C CA . LYS B 2 24 ? 9.335 -7.180 3.064 1.00 0.00 24 LYS B CA 4
ATOM 7790 C C . LYS B 2 24 ? 9.099 -8.259 1.996 1.00 0.00 24 LYS B C 4
ATOM 7791 O O . LYS B 2 24 ? 9.841 -9.241 1.952 1.00 0.00 24 LYS B O 4
ATOM 7810 N N . LEU B 2 25 ? 8.073 -8.108 1.149 1.00 0.00 25 LEU B N 4
ATOM 7811 C CA . LEU B 2 25 ? 7.791 -9.127 0.119 1.00 0.00 25 LEU B CA 4
ATOM 7812 C C . LEU B 2 25 ? 8.288 -8.697 -1.263 1.00 0.00 25 LEU B C 4
ATOM 7813 O O . LEU B 2 25 ? 7.729 -9.106 -2.281 1.00 0.00 25 LEU B O 4
ATOM 7829 N N . LEU B 2 26 ? 9.336 -7.877 -1.302 1.00 0.00 26 LEU B N 4
ATOM 7830 C CA . LEU B 2 26 ? 9.887 -7.411 -2.569 1.00 0.00 26 LEU B CA 4
ATOM 7831 C C . LEU B 2 26 ? 10.899 -8.426 -3.116 1.00 0.00 26 LEU B C 4
ATOM 7832 O O . LEU B 2 26 ? 11.499 -9.179 -2.351 1.00 0.00 26 LEU B O 4
ATOM 7848 N N . PRO B 2 27 ? 11.079 -8.481 -4.417 1.00 0.00 27 PRO B N 4
ATOM 7849 C CA . PRO B 2 27 ? 12.019 -9.453 -5.055 1.00 0.00 27 PRO B CA 4
ATOM 7850 C C . PRO B 2 27 ? 13.475 -9.221 -4.649 1.00 0.00 27 PRO B C 4
ATOM 7851 O O . PRO B 2 27 ? 14.382 -9.730 -5.301 1.00 0.00 27 PRO B O 4
ATOM 7862 N N . GLU B 2 28 ? 13.673 -8.444 -3.583 1.00 0.00 28 GLU B N 4
ATOM 7863 C CA . GLU B 2 28 ? 15.009 -8.123 -3.077 1.00 0.00 28 GLU B CA 4
ATOM 7864 C C . GLU B 2 28 ? 15.660 -7.061 -3.947 1.00 0.00 28 GLU B C 4
ATOM 7865 O O . GLU B 2 28 ? 16.594 -6.380 -3.523 1.00 0.00 28 GLU B O 4
ATOM 7877 N N . ASN B 2 29 ? 15.149 -6.917 -5.166 1.00 0.00 29 ASN B N 4
ATOM 7878 C CA . ASN B 2 29 ? 15.670 -5.926 -6.102 1.00 0.00 29 ASN B CA 4
ATOM 7879 C C . ASN B 2 29 ? 14.815 -4.663 -6.076 1.00 0.00 29 ASN B C 4
ATOM 7880 O O . ASN B 2 29 ? 13.761 -4.605 -6.709 1.00 0.00 29 ASN B O 4
ATOM 7891 N N . ASN B 2 30 ? 15.291 -3.642 -5.367 1.00 0.00 30 ASN B N 4
ATOM 7892 C CA . ASN B 2 30 ? 14.576 -2.366 -5.296 1.00 0.00 30 ASN B CA 4
ATOM 7893 C C . ASN B 2 30 ? 15.094 -1.435 -6.388 1.00 0.00 30 ASN B C 4
ATOM 7894 O O . ASN B 2 30 ? 16.229 -0.963 -6.332 1.00 0.00 30 ASN B O 4
ATOM 7905 N N . VAL B 2 31 ? 14.256 -1.190 -7.390 1.00 0.00 31 VAL B N 4
ATOM 7906 C CA . VAL B 2 31 ? 14.638 -0.322 -8.519 1.00 0.00 31 VAL B CA 4
ATOM 7907 C C . VAL B 2 31 ? 13.990 1.056 -8.388 1.00 0.00 31 VAL B C 4
ATOM 7908 O O . VAL B 2 31 ? 12.796 1.169 -8.132 1.00 0.00 31 VAL B O 4
ATOM 7921 N N . LEU B 2 32 ? 14.783 2.112 -8.550 1.00 0.00 32 LEU B N 4
ATOM 7922 C CA . LEU B 2 32 ? 14.266 3.474 -8.438 1.00 0.00 32 LEU B CA 4
ATOM 7923 C C . LEU B 2 32 ? 14.009 4.054 -9.821 1.00 0.00 32 LEU B C 4
ATOM 7924 O O . LEU B 2 32 ? 13.443 5.139 -9.943 1.00 0.00 32 LEU B O 4
ATOM 7940 N N . SER B 2 33 ? 14.438 3.315 -10.857 1.00 0.00 33 SER B N 4
ATOM 7941 C CA . SER B 2 33 ? 14.274 3.734 -12.251 1.00 0.00 33 SER B CA 4
ATOM 7942 C C . SER B 2 33 ? 13.071 4.669 -12.426 1.00 0.00 33 SER B C 4
ATOM 7943 O O . SER B 2 33 ? 11.949 4.201 -12.621 1.00 0.00 33 SER B O 4
ATOM 7951 N N . PRO B 2 34 ? 13.265 5.968 -12.342 1.00 0.00 34 PRO B N 4
ATOM 7952 C CA . PRO B 2 34 ? 12.147 6.938 -12.480 1.00 0.00 34 PRO B CA 4
ATOM 7953 C C . PRO B 2 34 ? 11.761 7.145 -13.938 1.00 0.00 34 PRO B C 4
ATOM 7954 O O . PRO B 2 34 ? 12.542 6.850 -14.841 1.00 0.00 34 PRO B O 4
ATOM 7965 N N . LEU B 2 35 ? 10.540 7.631 -14.160 1.00 0.00 35 LEU B N 4
ATOM 7966 C CA . LEU B 2 35 ? 10.036 7.864 -15.515 1.00 0.00 35 LEU B CA 4
ATOM 7967 C C . LEU B 2 35 ? 9.825 9.358 -15.763 1.00 0.00 35 LEU B C 4
ATOM 7968 O O . LEU B 2 35 ? 8.716 9.862 -15.585 1.00 0.00 35 LEU B O 4
ATOM 7984 N N . PRO B 2 36 ? 10.844 10.074 -16.176 1.00 0.00 36 PRO B N 4
ATOM 7985 C CA . PRO B 2 36 ? 10.718 11.533 -16.454 1.00 0.00 36 PRO B CA 4
ATOM 7986 C C . PRO B 2 36 ? 9.593 11.804 -17.448 1.00 0.00 36 PRO B C 4
ATOM 7987 O O . PRO B 2 36 ? 9.324 10.976 -18.318 1.00 0.00 36 PRO B O 4
ATOM 7998 N N . SER B 2 37 ? 8.916 12.944 -17.269 1.00 0.00 37 SER B N 4
ATOM 7999 C CA . SER B 2 37 ? 7.781 13.334 -18.112 1.00 0.00 37 SER B CA 4
ATOM 8000 C C . SER B 2 37 ? 7.873 12.750 -19.505 1.00 0.00 37 SER B C 4
ATOM 8001 O O . SER B 2 37 ? 6.869 12.415 -20.132 1.00 0.00 37 SER B O 4
ATOM 8009 N N . GLN B 2 38 ? 9.096 12.628 -19.960 1.00 0.00 38 GLN B N 4
ATOM 8010 C CA . GLN B 2 38 ? 9.383 12.073 -21.280 1.00 0.00 38 GLN B CA 4
ATOM 8011 C C . GLN B 2 38 ? 9.797 10.611 -21.151 1.00 0.00 38 GLN B C 4
ATOM 8012 O O . GLN B 2 38 ? 10.857 10.304 -20.607 1.00 0.00 38 GLN B O 4
ATOM 8026 N N . ALA B 2 39 ? 8.954 9.709 -21.652 1.00 0.00 39 ALA B N 4
ATOM 8027 C CA . ALA B 2 39 ? 9.241 8.273 -21.586 1.00 0.00 39 ALA B CA 4
ATOM 8028 C C . ALA B 2 39 ? 9.735 7.765 -22.936 1.00 0.00 39 ALA B C 4
ATOM 8029 O O . ALA B 2 39 ? 9.118 8.096 -23.934 1.00 0.00 39 ALA B O 4
ATOM 8037 N N . ALA A 1 1 ? -16.736 0.415 21.909 1.00 0.00 1 ALA A N 5
ATOM 8038 C CA . ALA A 1 1 ? -15.914 0.916 20.771 1.00 0.00 1 ALA A CA 5
ATOM 8039 C C . ALA A 1 1 ? -16.013 -0.064 19.607 1.00 0.00 1 ALA A C 5
ATOM 8040 O O . ALA A 1 1 ? -15.899 -1.276 19.791 1.00 0.00 1 ALA A O 5
ATOM 8049 N N . THR A 1 2 ? -16.227 0.469 18.409 1.00 0.00 2 THR A N 5
ATOM 8050 C CA . THR A 1 2 ? -16.341 -0.368 17.220 1.00 0.00 2 THR A CA 5
ATOM 8051 C C . THR A 1 2 ? -15.017 -1.061 16.924 1.00 0.00 2 THR A C 5
ATOM 8052 O O . THR A 1 2 ? -14.998 -2.172 16.397 1.00 0.00 2 THR A O 5
ATOM 8063 N N . GLN A 1 3 ? -13.915 -0.381 17.255 1.00 0.00 3 GLN A N 5
ATOM 8064 C CA . GLN A 1 3 ? -12.566 -0.910 17.019 1.00 0.00 3 GLN A CA 5
ATOM 8065 C C . GLN A 1 3 ? -12.537 -2.436 17.097 1.00 0.00 3 GLN A C 5
ATOM 8066 O O . GLN A 1 3 ? -13.331 -3.050 17.810 1.00 0.00 3 GLN A O 5
ATOM 8080 N N . SER A 1 4 ? -11.620 -3.034 16.351 1.00 0.00 4 SER A N 5
ATOM 8081 C CA . SER A 1 4 ? -11.489 -4.484 16.318 1.00 0.00 4 SER A CA 5
ATOM 8082 C C . SER A 1 4 ? -10.426 -4.864 15.287 1.00 0.00 4 SER A C 5
ATOM 8083 O O . SER A 1 4 ? -9.990 -4.013 14.513 1.00 0.00 4 SER A O 5
ATOM 8091 N N . PRO A 1 5 ? -10.009 -6.108 15.232 1.00 0.00 5 PRO A N 5
ATOM 8092 C CA . PRO A 1 5 ? -8.991 -6.538 14.237 1.00 0.00 5 PRO A CA 5
ATOM 8093 C C . PRO A 1 5 ? -9.482 -6.186 12.854 1.00 0.00 5 PRO A C 5
ATOM 8094 O O . PRO A 1 5 ? -8.726 -5.743 11.995 1.00 0.00 5 PRO A O 5
ATOM 8105 N N . GLY A 1 6 ? -10.779 -6.357 12.673 1.00 0.00 6 GLY A N 5
ATOM 8106 C CA . GLY A 1 6 ? -11.406 -6.034 11.414 1.00 0.00 6 GLY A CA 5
ATOM 8107 C C . GLY A 1 6 ? -11.205 -4.555 11.130 1.00 0.00 6 GLY A C 5
ATOM 8108 O O . GLY A 1 6 ? -11.027 -4.139 9.987 1.00 0.00 6 GLY A O 5
ATOM 8112 N N . ASP A 1 7 ? -11.197 -3.772 12.204 1.00 0.00 7 ASP A N 5
ATOM 8113 C CA . ASP A 1 7 ? -10.984 -2.336 12.098 1.00 0.00 7 ASP A CA 5
ATOM 8114 C C . ASP A 1 7 ? -9.495 -2.056 12.057 1.00 0.00 7 ASP A C 5
ATOM 8115 O O . ASP A 1 7 ? -9.051 -1.055 11.497 1.00 0.00 7 ASP A O 5
ATOM 8124 N N . SER A 1 8 ? -8.727 -2.974 12.632 1.00 0.00 8 SER A N 5
ATOM 8125 C CA . SER A 1 8 ? -7.282 -2.851 12.637 1.00 0.00 8 SER A CA 5
ATOM 8126 C C . SER A 1 8 ? -6.764 -3.125 11.237 1.00 0.00 8 SER A C 5
ATOM 8127 O O . SER A 1 8 ? -5.817 -2.493 10.770 1.00 0.00 8 SER A O 5
ATOM 8135 N N . ARG A 1 9 ? -7.424 -4.060 10.567 1.00 0.00 9 ARG A N 5
ATOM 8136 C CA . ARG A 1 9 ? -7.072 -4.407 9.209 1.00 0.00 9 ARG A CA 5
ATOM 8137 C C . ARG A 1 9 ? -7.470 -3.272 8.282 1.00 0.00 9 ARG A C 5
ATOM 8138 O O . ARG A 1 9 ? -6.762 -2.938 7.330 1.00 0.00 9 ARG A O 5
ATOM 8159 N N . ARG A 1 10 ? -8.597 -2.659 8.602 1.00 0.00 10 ARG A N 5
ATOM 8160 C CA . ARG A 1 10 ? -9.087 -1.520 7.827 1.00 0.00 10 ARG A CA 5
ATOM 8161 C C . ARG A 1 10 ? -8.226 -0.303 8.125 1.00 0.00 10 ARG A C 5
ATOM 8162 O O . ARG A 1 10 ? -7.982 0.537 7.262 1.00 0.00 10 ARG A O 5
ATOM 8183 N N . LEU A 1 11 ? -7.747 -0.232 9.356 1.00 0.00 11 LEU A N 5
ATOM 8184 C CA . LEU A 1 11 ? -6.878 0.859 9.761 1.00 0.00 11 LEU A CA 5
ATOM 8185 C C . LEU A 1 11 ? -5.487 0.593 9.203 1.00 0.00 11 LEU A C 5
ATOM 8186 O O . LEU A 1 11 ? -4.721 1.521 8.939 1.00 0.00 11 LEU A O 5
ATOM 8202 N N . SER A 1 12 ? -5.172 -0.689 9.009 1.00 0.00 12 SER A N 5
ATOM 8203 C CA . SER A 1 12 ? -3.875 -1.055 8.463 1.00 0.00 12 SER A CA 5
ATOM 8204 C C . SER A 1 12 ? -3.750 -0.530 7.044 1.00 0.00 12 SER A C 5
ATOM 8205 O O . SER A 1 12 ? -2.745 0.087 6.687 1.00 0.00 12 SER A O 5
ATOM 8213 N N . ILE A 1 13 ? -4.777 -0.769 6.230 1.00 0.00 13 ILE A N 5
ATOM 8214 C CA . ILE A 1 13 ? -4.742 -0.297 4.857 1.00 0.00 13 ILE A CA 5
ATOM 8215 C C . ILE A 1 13 ? -4.907 1.223 4.790 1.00 0.00 13 ILE A C 5
ATOM 8216 O O . ILE A 1 13 ? -4.421 1.856 3.861 1.00 0.00 13 ILE A O 5
ATOM 8232 N N . GLN A 1 14 ? -5.600 1.804 5.773 1.00 0.00 14 GLN A N 5
ATOM 8233 C CA . GLN A 1 14 ? -5.826 3.230 5.811 1.00 0.00 14 GLN A CA 5
ATOM 8234 C C . GLN A 1 14 ? -4.496 3.966 5.922 1.00 0.00 14 GLN A C 5
ATOM 8235 O O . GLN A 1 14 ? -4.263 4.962 5.246 1.00 0.00 14 GLN A O 5
ATOM 8249 N N . ARG A 1 15 ? -3.621 3.436 6.767 1.00 0.00 15 ARG A N 5
ATOM 8250 C CA . ARG A 1 15 ? -2.297 3.998 6.967 1.00 0.00 15 ARG A CA 5
ATOM 8251 C C . ARG A 1 15 ? -1.452 3.754 5.733 1.00 0.00 15 ARG A C 5
ATOM 8252 O O . ARG A 1 15 ? -0.700 4.626 5.294 1.00 0.00 15 ARG A O 5
ATOM 8273 N N . ALA A 1 16 ? -1.614 2.572 5.150 1.00 0.00 16 ALA A N 5
ATOM 8274 C CA . ALA A 1 16 ? -0.886 2.248 3.942 1.00 0.00 16 ALA A CA 5
ATOM 8275 C C . ALA A 1 16 ? -1.427 3.123 2.834 1.00 0.00 16 ALA A C 5
ATOM 8276 O O . ALA A 1 16 ? -0.678 3.651 2.023 1.00 0.00 16 ALA A O 5
ATOM 8283 N N . ILE A 1 17 ? -2.745 3.290 2.848 1.00 0.00 17 ILE A N 5
ATOM 8284 C CA . ILE A 1 17 ? -3.423 4.128 1.878 1.00 0.00 17 ILE A CA 5
ATOM 8285 C C . ILE A 1 17 ? -2.974 5.564 2.056 1.00 0.00 17 ILE A C 5
ATOM 8286 O O . ILE A 1 17 ? -2.627 6.235 1.097 1.00 0.00 17 ILE A O 5
ATOM 8302 N N . GLN A 1 18 ? -2.967 6.033 3.297 1.00 0.00 18 GLN A N 5
ATOM 8303 C CA . GLN A 1 18 ? -2.549 7.399 3.551 1.00 0.00 18 GLN A CA 5
ATOM 8304 C C . GLN A 1 18 ? -1.193 7.655 2.909 1.00 0.00 18 GLN A C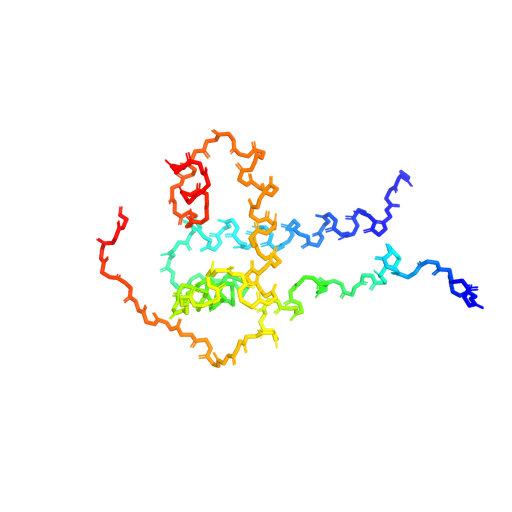 5
ATOM 8305 O O . GLN A 1 18 ? -0.950 8.737 2.381 1.00 0.00 18 GLN A O 5
ATOM 8319 N N . SER A 1 19 ? -0.316 6.653 2.917 1.00 0.00 19 SER A N 5
ATOM 8320 C CA . SER A 1 19 ? 0.995 6.817 2.291 1.00 0.00 19 SER A CA 5
ATOM 8321 C C . SER A 1 19 ? 0.926 6.450 0.818 1.00 0.00 19 SER A C 5
ATOM 8322 O O . SER A 1 19 ? 1.524 7.123 -0.010 1.00 0.00 19 SER A O 5
ATOM 8330 N N . LEU A 1 20 ? 0.193 5.400 0.476 1.00 0.00 20 LEU A N 5
ATOM 8331 C CA . LEU A 1 20 ? 0.087 5.034 -0.930 1.00 0.00 20 LEU A CA 5
ATOM 8332 C C . LEU A 1 20 ? -0.603 6.152 -1.704 1.00 0.00 20 LEU A C 5
ATOM 8333 O O . LEU A 1 20 ? -0.096 6.608 -2.725 1.00 0.00 20 LEU A O 5
ATOM 8349 N N . VAL A 1 21 ? -1.754 6.599 -1.209 1.00 0.00 21 VAL A N 5
ATOM 8350 C CA . VAL A 1 21 ? -2.476 7.670 -1.880 1.00 0.00 21 VAL A CA 5
ATOM 8351 C C . VAL A 1 21 ? -1.609 8.935 -1.884 1.00 0.00 21 VAL A C 5
ATOM 8352 O O . VAL A 1 21 ? -1.478 9.597 -2.913 1.00 0.00 21 VAL A O 5
ATOM 8365 N N . HIS A 1 22 ? -1.019 9.269 -0.732 1.00 0.00 22 HIS A N 5
ATOM 8366 C CA . HIS A 1 22 ? -0.181 10.462 -0.649 1.00 0.00 22 HIS A CA 5
ATOM 8367 C C . HIS A 1 22 ? 1.100 10.291 -1.457 1.00 0.00 22 HIS A C 5
ATOM 8368 O O . HIS A 1 22 ? 1.456 11.151 -2.254 1.00 0.00 22 HIS A O 5
ATOM 8382 N N . ALA A 1 23 ? 1.787 9.178 -1.245 1.00 0.00 23 ALA A N 5
ATOM 8383 C CA . ALA A 1 23 ? 3.031 8.907 -1.964 1.00 0.00 23 ALA A CA 5
ATOM 8384 C C . ALA A 1 23 ? 2.783 8.777 -3.464 1.00 0.00 23 ALA A C 5
ATOM 8385 O O . ALA A 1 23 ? 3.666 9.068 -4.270 1.00 0.00 23 ALA A O 5
ATOM 8392 N N . ALA A 1 24 ? 1.584 8.334 -3.840 1.00 0.00 24 ALA A N 5
ATOM 8393 C CA . ALA A 1 24 ? 1.256 8.166 -5.252 1.00 0.00 24 ALA A CA 5
ATOM 8394 C C . ALA A 1 24 ? 0.670 9.444 -5.829 1.00 0.00 24 ALA A C 5
ATOM 8395 O O . ALA A 1 24 ? 0.374 9.511 -7.007 1.00 0.00 24 ALA A O 5
ATOM 8402 N N . GLN A 1 25 ? 0.511 10.447 -4.981 1.00 0.00 25 GLN A N 5
ATOM 8403 C CA . GLN A 1 25 ? -0.031 11.741 -5.375 1.00 0.00 25 GLN A CA 5
ATOM 8404 C C . GLN A 1 25 ? 1.008 12.822 -5.162 1.00 0.00 25 GLN A C 5
ATOM 8405 O O . GLN A 1 25 ? 1.066 13.801 -5.908 1.00 0.00 25 GLN A O 5
ATOM 8419 N N . CYS A 1 26 ? 1.854 12.622 -4.160 1.00 0.00 26 CYS A N 5
ATOM 8420 C CA . CYS A 1 26 ? 2.925 13.566 -3.876 1.00 0.00 26 CYS A CA 5
ATOM 8421 C C . CYS A 1 26 ? 4.220 12.997 -4.418 1.00 0.00 26 CYS A C 5
ATOM 8422 O O . CYS A 1 26 ? 5.015 12.409 -3.685 1.00 0.00 26 CYS A O 5
ATOM 8430 N N . ARG A 1 27 ? 4.412 13.165 -5.716 1.00 0.00 27 ARG A N 5
ATOM 8431 C CA . ARG A 1 27 ? 5.599 12.660 -6.383 1.00 0.00 27 ARG A CA 5
ATOM 8432 C C . ARG A 1 27 ? 6.718 13.691 -6.246 1.00 0.00 27 ARG A C 5
ATOM 8433 O O . ARG A 1 27 ? 7.352 14.104 -7.214 1.00 0.00 27 ARG A O 5
ATOM 8454 N N . ASN A 1 28 ? 6.937 14.122 -5.009 1.00 0.00 28 ASN A N 5
ATOM 8455 C CA . ASN A 1 28 ? 7.972 15.106 -4.728 1.00 0.00 28 ASN A CA 5
ATOM 8456 C C . ASN A 1 28 ? 9.354 14.488 -4.920 1.00 0.00 28 ASN A C 5
ATOM 8457 O O . ASN A 1 28 ? 10.260 15.127 -5.451 1.00 0.00 28 ASN A O 5
ATOM 8468 N N . ALA A 1 29 ? 9.486 13.243 -4.451 1.00 0.00 29 ALA A N 5
ATOM 8469 C CA . ALA A 1 29 ? 10.740 12.479 -4.517 1.00 0.00 29 ALA A CA 5
ATOM 8470 C C . ALA A 1 29 ? 11.492 12.592 -3.195 1.00 0.00 29 ALA A C 5
ATOM 8471 O O . ALA A 1 29 ? 11.977 11.598 -2.654 1.00 0.00 29 ALA A O 5
ATOM 8478 N N . ASN A 1 30 ? 11.587 13.819 -2.684 1.00 0.00 30 ASN A N 5
ATOM 8479 C CA . ASN A 1 30 ? 12.283 14.077 -1.426 1.00 0.00 30 ASN A CA 5
ATOM 8480 C C . ASN A 1 30 ? 11.297 14.110 -0.259 1.00 0.00 30 ASN A C 5
ATOM 8481 O O . ASN A 1 30 ? 11.619 14.620 0.813 1.00 0.00 30 ASN A O 5
ATOM 8492 N N . CYS A 1 31 ? 10.090 13.579 -0.488 1.00 0.00 31 CYS A N 5
ATOM 8493 C CA . CYS A 1 31 ? 9.040 13.560 0.541 1.00 0.00 31 CYS A CA 5
ATOM 8494 C C . CYS A 1 31 ? 9.639 13.432 1.945 1.00 0.00 31 CYS A C 5
ATOM 8495 O O . CYS A 1 31 ? 10.587 12.674 2.154 1.00 0.00 31 CYS A O 5
ATOM 8503 N N . SER A 1 32 ? 9.101 14.196 2.900 1.00 0.00 32 SER A N 5
ATOM 8504 C CA . SER A 1 32 ? 9.614 14.176 4.271 1.00 0.00 32 SER A CA 5
ATOM 8505 C C . SER A 1 32 ? 8.885 13.169 5.145 1.00 0.00 32 SER A C 5
ATOM 8506 O O . SER A 1 32 ? 9.113 13.125 6.352 1.00 0.00 32 SER A O 5
ATOM 8514 N N . LEU A 1 33 ? 8.025 12.352 4.549 1.00 0.00 33 LEU A N 5
ATOM 8515 C CA . LEU A 1 33 ? 7.302 11.339 5.307 1.00 0.00 33 LEU A CA 5
ATOM 8516 C C . LEU A 1 33 ? 7.994 9.992 5.094 1.00 0.00 33 LEU A C 5
ATOM 8517 O O . LEU A 1 33 ? 7.885 9.409 4.017 1.00 0.00 33 LEU A O 5
ATOM 8533 N N . PRO A 1 34 ? 8.728 9.487 6.068 1.00 0.00 34 PRO A N 5
ATOM 8534 C CA . PRO A 1 34 ? 9.445 8.199 5.899 1.00 0.00 34 PRO A CA 5
ATOM 8535 C C . PRO A 1 34 ? 8.557 7.149 5.252 1.00 0.00 34 PRO A C 5
ATOM 8536 O O . PRO A 1 34 ? 9.026 6.310 4.484 1.00 0.00 34 PRO A O 5
ATOM 8547 N N . SER A 1 35 ? 7.268 7.214 5.552 1.00 0.00 35 SER A N 5
ATOM 8548 C CA . SER A 1 35 ? 6.323 6.277 4.975 1.00 0.00 35 SER A CA 5
ATOM 8549 C C . SER A 1 35 ? 6.257 6.462 3.464 1.00 0.00 35 SER A C 5
ATOM 8550 O O . SER A 1 35 ? 6.090 5.497 2.721 1.00 0.00 35 SER A O 5
ATOM 8558 N N . CYS A 1 36 ? 6.387 7.705 3.005 1.00 0.00 36 CYS A N 5
ATOM 8559 C CA . CYS A 1 36 ? 6.337 7.962 1.567 1.00 0.00 36 CYS A CA 5
ATOM 8560 C C . CYS A 1 36 ? 7.582 7.426 0.874 1.00 0.00 36 CYS A C 5
ATOM 8561 O O . CYS A 1 36 ? 7.487 6.682 -0.098 1.00 0.00 36 CYS A O 5
ATOM 8569 N N . GLN A 1 37 ? 8.748 7.824 1.366 1.00 0.00 37 GLN A N 5
ATOM 8570 C CA . GLN A 1 37 ? 9.997 7.390 0.771 1.00 0.00 37 GLN A CA 5
ATOM 8571 C C . GLN A 1 37 ? 10.045 5.892 0.647 1.00 0.00 37 GLN A C 5
ATOM 8572 O O . GLN A 1 37 ? 10.552 5.356 -0.334 1.00 0.00 37 GLN A O 5
ATOM 8586 N N . LYS A 1 38 ? 9.514 5.219 1.650 1.00 0.00 38 LYS A N 5
ATOM 8587 C CA . LYS A 1 38 ? 9.501 3.783 1.659 1.00 0.00 38 LYS A CA 5
ATOM 8588 C C . LYS A 1 38 ? 8.434 3.282 0.685 1.00 0.00 38 LYS A C 5
ATOM 8589 O O . LYS A 1 38 ? 8.607 2.239 0.054 1.00 0.00 38 LYS A O 5
ATOM 8608 N N . MET A 1 39 ? 7.342 4.043 0.543 1.00 0.00 39 MET A N 5
ATOM 8609 C CA . MET A 1 39 ? 6.293 3.657 -0.388 1.00 0.00 39 MET A CA 5
ATOM 8610 C C . MET A 1 39 ? 6.752 3.936 -1.803 1.00 0.00 39 MET A C 5
ATOM 8611 O O . MET A 1 39 ? 6.452 3.182 -2.722 1.00 0.00 39 MET A O 5
ATOM 8625 N N . LYS A 1 40 ? 7.507 5.001 -1.988 1.00 0.00 40 LYS A N 5
ATOM 8626 C CA . LYS A 1 40 ? 8.004 5.272 -3.312 1.00 0.00 40 LYS A CA 5
ATOM 8627 C C . LYS A 1 40 ? 8.937 4.152 -3.665 1.00 0.00 40 LYS A C 5
ATOM 8628 O O . LYS A 1 40 ? 8.917 3.628 -4.755 1.00 0.00 40 LYS A O 5
ATOM 8647 N N . ARG A 1 41 ? 9.720 3.759 -2.691 1.00 0.00 41 ARG A N 5
ATOM 8648 C CA . ARG A 1 41 ? 10.644 2.669 -2.864 1.00 0.00 41 ARG A CA 5
ATOM 8649 C C . ARG A 1 41 ? 9.858 1.475 -3.397 1.00 0.00 41 ARG A C 5
ATOM 8650 O O . ARG A 1 41 ? 10.321 0.766 -4.270 1.00 0.00 41 ARG A O 5
ATOM 8671 N N . VAL A 1 42 ? 8.653 1.303 -2.852 1.00 0.00 42 VAL A N 5
ATOM 8672 C CA . VAL A 1 42 ? 7.740 0.229 -3.253 1.00 0.00 42 VAL A CA 5
ATOM 8673 C C . VAL A 1 42 ? 7.146 0.491 -4.645 1.00 0.00 42 VAL A C 5
ATOM 8674 O O . VAL A 1 42 ? 7.161 -0.389 -5.503 1.00 0.00 42 VAL A O 5
ATOM 8687 N N . VAL A 1 43 ? 6.629 1.702 -4.863 1.00 0.00 43 VAL A N 5
ATOM 8688 C CA . VAL A 1 43 ? 6.043 2.051 -6.157 1.00 0.00 43 VAL A CA 5
ATOM 8689 C C . VAL A 1 43 ? 7.139 2.161 -7.212 1.00 0.00 43 VAL A C 5
ATOM 8690 O O . VAL A 1 43 ? 7.066 1.552 -8.278 1.00 0.00 43 VAL A O 5
ATOM 8703 N N . GLN A 1 44 ? 8.168 2.928 -6.880 1.00 0.00 44 GLN A N 5
ATOM 8704 C CA . GLN A 1 44 ? 9.308 3.114 -7.760 1.00 0.00 44 GLN A CA 5
ATOM 8705 C C . GLN A 1 44 ? 9.869 1.745 -8.143 1.00 0.00 44 GLN A C 5
ATOM 8706 O O . GLN A 1 44 ? 10.285 1.537 -9.284 1.00 0.00 44 GLN A O 5
ATOM 8720 N N . HIS A 1 45 ? 9.842 0.794 -7.201 1.00 0.00 45 HIS A N 5
ATOM 8721 C CA . HIS A 1 45 ? 10.314 -0.557 -7.493 1.00 0.00 45 HIS A CA 5
ATOM 8722 C C . HIS A 1 45 ? 9.247 -1.329 -8.262 1.00 0.00 45 HIS A C 5
ATOM 8723 O O . HIS A 1 45 ? 9.559 -2.111 -9.162 1.00 0.00 45 HIS A O 5
ATOM 8737 N N . THR A 1 46 ? 7.997 -1.144 -7.867 1.00 0.00 46 THR A N 5
ATOM 8738 C CA . THR A 1 46 ? 6.911 -1.876 -8.500 1.00 0.00 46 THR A CA 5
ATOM 8739 C C . THR A 1 46 ? 6.978 -1.769 -10.005 1.00 0.00 46 THR A C 5
ATOM 8740 O O . THR A 1 46 ? 6.848 -2.770 -10.711 1.00 0.00 46 THR A O 5
ATOM 8751 N N . LYS A 1 47 ? 7.159 -0.570 -10.506 1.00 0.00 47 LYS A N 5
ATOM 8752 C CA . LYS A 1 47 ? 7.211 -0.395 -11.940 1.00 0.00 47 LYS A CA 5
ATOM 8753 C C . LYS A 1 47 ? 8.526 -0.905 -12.514 1.00 0.00 47 LYS A C 5
ATOM 8754 O O . LYS A 1 47 ? 8.548 -1.495 -13.592 1.00 0.00 47 LYS A O 5
ATOM 8773 N N . GLY A 1 48 ? 9.622 -0.669 -11.798 1.00 0.00 48 GLY A N 5
ATOM 8774 C CA . GLY A 1 48 ? 10.926 -1.112 -12.272 1.00 0.00 48 GLY A CA 5
ATOM 8775 C C . GLY A 1 48 ? 10.860 -2.551 -12.759 1.00 0.00 48 GLY A C 5
ATOM 8776 O O . GLY A 1 48 ? 11.649 -2.969 -13.607 1.00 0.00 48 GLY A O 5
ATOM 8780 N N . CYS A 1 49 ? 9.900 -3.303 -12.223 1.00 0.00 49 CYS A N 5
ATOM 8781 C CA . CYS A 1 49 ? 9.712 -4.706 -12.611 1.00 0.00 49 CYS A CA 5
ATOM 8782 C C . CYS A 1 49 ? 8.381 -4.884 -13.350 1.00 0.00 49 CYS A C 5
ATOM 8783 O O . CYS A 1 49 ? 7.324 -4.517 -12.834 1.00 0.00 49 CYS A O 5
ATOM 8791 N N . LYS A 1 50 ? 8.435 -5.455 -14.557 1.00 0.00 50 LYS A N 5
ATOM 8792 C CA . LYS A 1 50 ? 7.226 -5.679 -15.347 1.00 0.00 50 LYS A CA 5
ATOM 8793 C C . LYS A 1 50 ? 6.528 -6.960 -14.906 1.00 0.00 50 LYS A C 5
ATOM 8794 O O . LYS A 1 50 ? 5.305 -7.071 -14.984 1.00 0.00 50 LYS A O 5
ATOM 8813 N N . ARG A 1 51 ? 7.307 -7.918 -14.419 1.00 0.00 51 ARG A N 5
ATOM 8814 C CA . ARG A 1 51 ? 6.747 -9.171 -13.940 1.00 0.00 51 ARG A CA 5
ATOM 8815 C C . ARG A 1 51 ? 5.957 -8.921 -12.667 1.00 0.00 51 ARG A C 5
ATOM 8816 O O . ARG A 1 51 ? 4.874 -9.469 -12.468 1.00 0.00 51 ARG A O 5
ATOM 8837 N N . LYS A 1 52 ? 6.524 -8.084 -11.809 1.00 0.00 52 LYS A N 5
ATOM 8838 C CA . LYS A 1 52 ? 5.897 -7.744 -10.549 1.00 0.00 52 LYS A CA 5
ATOM 8839 C C . LYS A 1 52 ? 4.634 -6.929 -10.788 1.00 0.00 52 LYS A C 5
ATOM 8840 O O . LYS A 1 52 ? 3.643 -7.073 -10.071 1.00 0.00 52 LYS A O 5
ATOM 8859 N N . THR A 1 53 ? 4.680 -6.060 -11.787 1.00 0.00 53 THR A N 5
ATOM 8860 C CA . THR A 1 53 ? 3.535 -5.222 -12.087 1.00 0.00 53 THR A CA 5
ATOM 8861 C C . THR A 1 53 ? 2.351 -6.078 -12.512 1.00 0.00 53 THR A C 5
ATOM 8862 O O . THR A 1 53 ? 1.201 -5.641 -12.448 1.00 0.00 53 THR A O 5
ATOM 8873 N N . ASN A 1 54 ? 2.636 -7.299 -12.938 1.00 0.00 54 ASN A N 5
ATOM 8874 C CA . ASN A 1 54 ? 1.582 -8.207 -13.362 1.00 0.00 54 ASN A CA 5
ATOM 8875 C C . ASN A 1 54 ? 0.950 -8.883 -12.151 1.00 0.00 54 ASN A C 5
ATOM 8876 O O . ASN A 1 54 ? 0.044 -9.706 -12.297 1.00 0.00 54 ASN A O 5
ATOM 8887 N N . GLY A 1 55 ? 1.436 -8.552 -10.948 1.00 0.00 55 GLY A N 5
ATOM 8888 C CA . GLY A 1 55 ? 0.907 -9.167 -9.727 1.00 0.00 55 GLY A CA 5
ATOM 8889 C C . GLY A 1 55 ? 1.882 -10.212 -9.212 1.00 0.00 55 GLY A C 5
ATOM 8890 O O . GLY A 1 55 ? 1.644 -10.854 -8.188 1.00 0.00 55 GLY A O 5
ATOM 8894 N N . GLY A 1 56 ? 2.972 -10.392 -9.946 1.00 0.00 56 GLY A N 5
ATOM 8895 C CA . GLY A 1 56 ? 3.974 -11.381 -9.580 1.00 0.00 56 GLY A CA 5
ATOM 8896 C C . GLY A 1 56 ? 4.301 -11.310 -8.095 1.00 0.00 56 GLY A C 5
ATOM 8897 O O . GLY A 1 56 ? 4.296 -12.328 -7.403 1.00 0.00 56 GLY A O 5
ATOM 8901 N N . CYS A 1 57 ? 4.616 -10.113 -7.609 1.00 0.00 57 CYS A N 5
ATOM 8902 C CA . CYS A 1 57 ? 4.974 -9.934 -6.228 1.00 0.00 57 CYS A CA 5
ATOM 8903 C C . CYS A 1 57 ? 3.755 -9.784 -5.322 1.00 0.00 57 CYS A C 5
ATOM 8904 O O . CYS A 1 57 ? 2.859 -8.999 -5.628 1.00 0.00 57 CYS A O 5
ATOM 8912 N N . PRO A 1 58 ? 3.726 -10.432 -4.185 1.00 0.00 58 PRO A N 5
ATOM 8913 C CA . PRO A 1 58 ? 2.609 -10.242 -3.227 1.00 0.00 58 PRO A CA 5
ATOM 8914 C C . PRO A 1 58 ? 2.390 -8.748 -3.000 1.00 0.00 58 PRO A C 5
ATOM 8915 O O . PRO A 1 58 ? 1.278 -8.303 -2.719 1.00 0.00 58 PRO A O 5
ATOM 8926 N N . ILE A 1 59 ? 3.470 -7.977 -3.164 1.00 0.00 59 ILE A N 5
ATOM 8927 C CA . ILE A 1 59 ? 3.395 -6.535 -3.018 1.00 0.00 59 ILE A CA 5
ATOM 8928 C C . ILE A 1 59 ? 2.520 -5.965 -4.119 1.00 0.00 59 ILE A C 5
ATOM 8929 O O . ILE A 1 59 ? 1.657 -5.135 -3.856 1.00 0.00 59 ILE A O 5
ATOM 8945 N N . CYS A 1 60 ? 2.713 -6.433 -5.354 1.00 0.00 60 CYS A N 5
ATOM 8946 C CA . CYS A 1 60 ? 1.889 -5.949 -6.447 1.00 0.00 60 CYS A CA 5
ATOM 8947 C C . CYS A 1 60 ? 0.522 -6.591 -6.371 1.00 0.00 60 CYS A C 5
ATOM 8948 O O . CYS A 1 60 ? -0.496 -5.934 -6.560 1.00 0.00 60 CYS A O 5
ATOM 8956 N N . LYS A 1 61 ? 0.502 -7.874 -6.079 1.00 0.00 61 LYS A N 5
ATOM 8957 C CA . LYS A 1 61 ? -0.772 -8.562 -5.978 1.00 0.00 61 LYS A CA 5
ATOM 8958 C C . LYS A 1 61 ? -1.623 -7.880 -4.911 1.00 0.00 61 LYS A C 5
ATOM 8959 O O . LYS A 1 61 ? -2.799 -7.584 -5.128 1.00 0.00 61 LYS A O 5
ATOM 8978 N N . GLN A 1 62 ? -1.006 -7.619 -3.764 1.00 0.00 62 GLN A N 5
ATOM 8979 C CA . GLN A 1 62 ? -1.697 -6.954 -2.666 1.00 0.00 62 GLN A CA 5
ATOM 8980 C C . GLN A 1 62 ? -1.997 -5.495 -3.012 1.00 0.00 62 GLN A C 5
ATOM 8981 O O . GLN A 1 62 ? -3.082 -4.992 -2.718 1.00 0.00 62 GLN A O 5
ATOM 8995 N N . LEU A 1 63 ? -1.025 -4.813 -3.623 1.00 0.00 63 LEU A N 5
ATOM 8996 C CA . LEU A 1 63 ? -1.205 -3.406 -3.980 1.00 0.00 63 LEU A CA 5
ATOM 8997 C C . LEU A 1 63 ? -2.319 -3.252 -5.009 1.00 0.00 63 LEU A C 5
ATOM 8998 O O . LEU A 1 63 ? -3.144 -2.344 -4.909 1.00 0.00 63 LEU A O 5
ATOM 9014 N N . ILE A 1 64 ? -2.354 -4.155 -5.983 1.00 0.00 64 ILE A N 5
ATOM 9015 C CA . ILE A 1 64 ? -3.393 -4.111 -7.003 1.00 0.00 64 ILE A CA 5
ATOM 9016 C C . ILE A 1 64 ? -4.759 -4.280 -6.343 1.00 0.00 64 ILE A C 5
ATOM 9017 O O . ILE A 1 64 ? -5.715 -3.581 -6.678 1.00 0.00 64 ILE A O 5
ATOM 9033 N N . ALA A 1 65 ? -4.840 -5.198 -5.389 1.00 0.00 65 ALA A N 5
ATOM 9034 C CA . ALA A 1 65 ? -6.086 -5.429 -4.674 1.00 0.00 65 ALA A CA 5
ATOM 9035 C C . ALA A 1 65 ? -6.413 -4.226 -3.797 1.00 0.00 65 ALA A C 5
ATOM 9036 O O . ALA A 1 65 ? -7.555 -3.768 -3.751 1.00 0.00 65 ALA A O 5
ATOM 9043 N N . LEU A 1 66 ? -5.393 -3.693 -3.131 1.00 0.00 66 LEU A N 5
ATOM 9044 C CA . LEU A 1 66 ? -5.587 -2.518 -2.295 1.00 0.00 66 LEU A CA 5
ATOM 9045 C C . LEU A 1 66 ? -6.059 -1.390 -3.189 1.00 0.00 66 LEU A C 5
ATOM 9046 O O . LEU A 1 66 ? -6.975 -0.637 -2.854 1.00 0.00 66 LEU A O 5
ATOM 9062 N N . ALA A 1 67 ? -5.437 -1.321 -4.355 1.00 0.00 67 ALA A N 5
ATOM 9063 C CA . ALA A 1 67 ? -5.787 -0.334 -5.352 1.00 0.00 67 ALA A CA 5
ATOM 9064 C C . ALA A 1 67 ? -7.208 -0.583 -5.833 1.00 0.00 67 ALA A C 5
ATOM 9065 O O . ALA A 1 67 ? -7.941 0.352 -6.139 1.00 0.00 67 ALA A O 5
ATOM 9072 N N . ALA A 1 68 ? -7.589 -1.858 -5.906 1.00 0.00 68 ALA A N 5
ATOM 9073 C CA . ALA A 1 68 ? -8.931 -2.202 -6.362 1.00 0.00 68 ALA A CA 5
ATOM 9074 C C . ALA A 1 68 ? -9.976 -1.516 -5.491 1.00 0.00 68 ALA A C 5
ATOM 9075 O O . ALA A 1 68 ? -10.888 -0.864 -5.998 1.00 0.00 68 ALA A O 5
ATOM 9082 N N . TYR A 1 69 ? -9.834 -1.658 -4.178 1.00 0.00 69 TYR A N 5
ATOM 9083 C CA . TYR A 1 69 ? -10.777 -1.035 -3.255 1.00 0.00 69 TYR A CA 5
ATOM 9084 C C . TYR A 1 69 ? -10.739 0.490 -3.384 1.00 0.00 69 TYR A C 5
ATOM 9085 O O . TYR A 1 69 ? -11.783 1.144 -3.409 1.00 0.00 69 TYR A O 5
ATOM 9103 N N . HIS A 1 70 ? -9.532 1.053 -3.468 1.00 0.00 70 HIS A N 5
ATOM 9104 C CA . HIS A 1 70 ? -9.384 2.502 -3.595 1.00 0.00 70 HIS A CA 5
ATOM 9105 C C . HIS A 1 70 ? -9.917 3.004 -4.936 1.00 0.00 70 HIS A C 5
ATOM 9106 O O . HIS A 1 70 ? -10.627 4.009 -4.994 1.00 0.00 70 HIS A O 5
ATOM 9120 N N . ALA A 1 71 ? -9.566 2.306 -6.008 1.00 0.00 71 ALA A N 5
ATOM 9121 C CA . ALA A 1 71 ? -10.012 2.695 -7.342 1.00 0.00 71 ALA A CA 5
ATOM 9122 C C . ALA A 1 71 ? -11.533 2.648 -7.430 1.00 0.00 71 ALA A C 5
ATOM 9123 O O . ALA A 1 71 ? -12.141 3.351 -8.236 1.00 0.00 71 ALA A O 5
ATOM 9130 N N . LYS A 1 72 ? -12.141 1.832 -6.576 1.00 0.00 72 LYS A N 5
ATOM 9131 C CA . LYS A 1 72 ? -13.593 1.722 -6.545 1.00 0.00 72 LYS A CA 5
ATOM 9132 C C . LYS A 1 72 ? -14.189 2.947 -5.865 1.00 0.00 72 LYS A C 5
ATOM 9133 O O . LYS A 1 72 ? -15.060 3.613 -6.424 1.00 0.00 72 LYS A O 5
ATOM 9152 N N . HIS A 1 73 ? -13.714 3.251 -4.659 1.00 0.00 73 HIS A N 5
ATOM 9153 C CA . HIS A 1 73 ? -14.217 4.405 -3.944 1.00 0.00 73 HIS A CA 5
ATOM 9154 C C . HIS A 1 73 ? -13.957 5.669 -4.746 1.00 0.00 73 HIS A C 5
ATOM 9155 O O . HIS A 1 73 ? -14.833 6.526 -4.863 1.00 0.00 73 HIS A O 5
ATOM 9169 N N . CYS A 1 74 ? -12.773 5.768 -5.339 1.00 0.00 74 CYS A N 5
ATOM 9170 C CA . CYS A 1 74 ? -12.468 6.919 -6.166 1.00 0.00 74 CYS A CA 5
ATOM 9171 C C . CYS A 1 74 ? -13.187 6.743 -7.496 1.00 0.00 74 CYS A C 5
ATOM 9172 O O . CYS A 1 74 ? -12.782 5.932 -8.329 1.00 0.00 74 CYS A O 5
ATOM 9180 N N . GLN A 1 75 ? -14.282 7.475 -7.672 1.00 0.00 75 GLN A N 5
ATOM 9181 C CA . GLN A 1 75 ? -15.080 7.359 -8.885 1.00 0.00 75 GLN A CA 5
ATOM 9182 C C . GLN A 1 75 ? -14.495 8.241 -9.979 1.00 0.00 75 GLN A C 5
ATOM 9183 O O . GLN A 1 75 ? -15.082 8.423 -11.043 1.00 0.00 75 GLN A O 5
ATOM 9197 N N . GLU A 1 76 ? -13.322 8.794 -9.703 1.00 0.00 76 GLU A N 5
ATOM 9198 C CA . GLU A 1 76 ? -12.643 9.673 -10.657 1.00 0.00 76 GLU A CA 5
ATOM 9199 C C . GLU A 1 76 ? -11.236 9.197 -10.937 1.00 0.00 76 GLU A C 5
ATOM 9200 O O . GLU A 1 76 ? -10.589 8.580 -10.090 1.00 0.00 76 GLU A O 5
ATOM 9212 N N . ASN A 1 77 ? -10.758 9.506 -12.136 1.00 0.00 77 ASN A N 5
ATOM 9213 C CA . ASN A 1 77 ? -9.420 9.126 -12.523 1.00 0.00 77 ASN A CA 5
ATOM 9214 C C . ASN A 1 77 ? -8.460 10.158 -11.972 1.00 0.00 77 ASN A C 5
ATOM 9215 O O . ASN A 1 77 ? -8.142 11.140 -12.643 1.00 0.00 77 ASN A O 5
ATOM 9226 N N . LYS A 1 78 ? -8.020 9.949 -10.734 1.00 0.00 78 LYS A N 5
ATOM 9227 C CA . LYS A 1 78 ? -7.116 10.898 -10.096 1.00 0.00 78 LYS A CA 5
ATOM 9228 C C . LYS A 1 78 ? -6.077 11.399 -11.100 1.00 0.00 78 LYS A C 5
ATOM 9229 O O . LYS A 1 78 ? -6.033 12.596 -11.370 1.00 0.00 78 LYS A O 5
ATOM 9248 N N . CYS A 1 79 ? -5.299 10.459 -11.674 1.00 0.00 79 CYS A N 5
ATOM 9249 C CA . CYS A 1 79 ? -4.279 10.751 -12.709 1.00 0.00 79 CYS A CA 5
ATOM 9250 C C . CYS A 1 79 ? -2.875 10.245 -12.337 1.00 0.00 79 CYS A C 5
ATOM 9251 O O . CYS A 1 79 ? -2.286 9.492 -13.111 1.00 0.00 79 CYS A O 5
ATOM 9259 N N . PRO A 1 80 ? -2.300 10.613 -11.210 1.00 0.00 80 PRO A N 5
ATOM 9260 C CA . PRO A 1 80 ? -0.934 10.132 -10.843 1.00 0.00 80 PRO A CA 5
ATOM 9261 C C . PRO A 1 80 ? -0.926 8.638 -10.499 1.00 0.00 80 PRO A C 5
ATOM 9262 O O . PRO A 1 80 ? 0.062 7.957 -10.743 1.00 0.00 80 PRO A O 5
ATOM 9273 N N . VAL A 1 81 ? -2.036 8.144 -9.930 1.00 0.00 81 VAL A N 5
ATOM 9274 C CA . VAL A 1 81 ? -2.141 6.731 -9.548 1.00 0.00 81 VAL A CA 5
ATOM 9275 C C . VAL A 1 81 ? -2.137 5.843 -10.806 1.00 0.00 81 VAL A C 5
ATOM 9276 O O . VAL A 1 81 ? -3.112 5.858 -11.561 1.00 0.00 81 VAL A O 5
ATOM 9289 N N . PRO A 1 82 ? -1.080 5.093 -11.082 1.00 0.00 82 PRO A N 5
ATOM 9290 C CA . PRO A 1 82 ? -1.022 4.235 -12.318 1.00 0.00 82 PRO A CA 5
ATOM 9291 C C . PRO A 1 82 ? -2.168 3.229 -12.438 1.00 0.00 82 PRO A C 5
ATOM 9292 O O . PRO A 1 82 ? -2.812 3.120 -13.483 1.00 0.00 82 PRO A O 5
ATOM 9303 N N . PHE A 1 83 ? -2.368 2.463 -11.379 1.00 0.00 83 PHE A N 5
ATOM 9304 C CA . PHE A 1 83 ? -3.386 1.414 -11.372 1.00 0.00 83 PHE A CA 5
ATOM 9305 C C . PHE A 1 83 ? -4.790 1.961 -11.619 1.00 0.00 83 PHE A C 5
ATOM 9306 O O . PHE A 1 83 ? -5.555 1.386 -12.394 1.00 0.00 83 PHE A O 5
ATOM 9323 N N . CYS A 1 84 ? -5.139 3.049 -10.949 1.00 0.00 84 CYS A N 5
ATOM 9324 C CA . CYS A 1 84 ? -6.474 3.606 -11.119 1.00 0.00 84 CYS A CA 5
ATOM 9325 C C . CYS A 1 84 ? -6.763 3.813 -12.600 1.00 0.00 84 CYS A C 5
ATOM 9326 O O . CYS A 1 84 ? -7.816 3.425 -13.093 1.00 0.00 84 CYS A O 5
ATOM 9334 N N . LEU A 1 85 ? -5.814 4.405 -13.309 1.00 0.00 85 LEU A N 5
ATOM 9335 C CA . LEU A 1 85 ? -5.982 4.632 -14.736 1.00 0.00 85 LEU A CA 5
ATOM 9336 C C . LEU A 1 85 ? -6.112 3.300 -15.472 1.00 0.00 85 LEU A C 5
ATOM 9337 O O . LEU A 1 85 ? -6.868 3.174 -16.422 1.00 0.00 85 LEU A O 5
ATOM 9353 N N . ASN A 1 86 ? -5.364 2.307 -15.032 1.00 0.00 86 ASN A N 5
ATOM 9354 C CA . ASN A 1 86 ? -5.393 1.004 -15.677 1.00 0.00 86 ASN A CA 5
ATOM 9355 C C . ASN A 1 86 ? -6.762 0.358 -15.547 1.00 0.00 86 ASN A C 5
ATOM 9356 O O . ASN A 1 86 ? -7.199 -0.363 -16.441 1.00 0.00 86 ASN A O 5
ATOM 9367 N N . ILE A 1 87 ? -7.428 0.605 -14.423 1.00 0.00 87 ILE A N 5
ATOM 9368 C CA . ILE A 1 87 ? -8.750 0.031 -14.179 1.00 0.00 87 ILE A CA 5
ATOM 9369 C C . ILE A 1 87 ? -9.871 0.993 -14.585 1.00 0.00 87 ILE A C 5
ATOM 9370 O O . ILE A 1 87 ? -10.793 0.606 -15.302 1.00 0.00 87 ILE A O 5
ATOM 9386 N N . LYS A 1 88 ? -9.800 2.238 -14.114 1.00 0.00 88 LYS A N 5
ATOM 9387 C CA . LYS A 1 88 ? -10.844 3.222 -14.438 1.00 0.00 88 LYS A CA 5
ATOM 9388 C C . LYS A 1 88 ? -10.776 3.692 -15.897 1.00 0.00 88 LYS A C 5
ATOM 9389 O O . LYS A 1 88 ? -11.813 3.847 -16.542 1.00 0.00 88 LYS A O 5
ATOM 9408 N N . GLN A 1 89 ? -9.573 3.936 -16.415 1.00 0.00 89 GLN A N 5
ATOM 9409 C CA . GLN A 1 89 ? -9.440 4.403 -17.801 1.00 0.00 89 GLN A CA 5
ATOM 9410 C C . GLN A 1 89 ? -9.521 3.227 -18.770 1.00 0.00 89 GLN A C 5
ATOM 9411 O O . GLN A 1 89 ? -9.905 3.398 -19.929 1.00 0.00 89 GLN A O 5
ATOM 9425 N N . LYS A 1 90 ? -9.131 2.046 -18.280 1.00 0.00 90 LYS A N 5
ATOM 9426 C CA . LYS A 1 90 ? -9.125 0.809 -19.083 1.00 0.00 90 LYS A CA 5
ATOM 9427 C C . LYS A 1 90 ? -10.056 0.903 -20.298 1.00 0.00 90 LYS A C 5
ATOM 9428 O O . LYS A 1 90 ? -9.566 0.764 -21.407 1.00 0.00 90 LYS A O 5
ATOM 9448 N N . MET B 2 1 ? -10.331 -24.368 14.113 1.00 0.00 1 MET B N 5
ATOM 9449 C CA . MET B 2 1 ? -11.420 -25.090 14.832 1.00 0.00 1 MET B CA 5
ATOM 9450 C C . MET B 2 1 ? -10.857 -26.359 15.459 1.00 0.00 1 MET B C 5
ATOM 9451 O O . MET B 2 1 ? -11.457 -26.934 16.366 1.00 0.00 1 MET B O 5
ATOM 9467 N N . GLU B 2 2 ? -9.697 -26.788 14.972 1.00 0.00 2 GLU B N 5
ATOM 9468 C CA . GLU B 2 2 ? -9.059 -27.989 15.496 1.00 0.00 2 GLU B CA 5
ATOM 9469 C C . GLU B 2 2 ? -8.629 -27.771 16.943 1.00 0.00 2 GLU B C 5
ATOM 9470 O O . GLU B 2 2 ? -8.624 -28.706 17.743 1.00 0.00 2 GLU B O 5
ATOM 9482 N N . GLU B 2 3 ? -8.286 -26.523 17.269 1.00 0.00 3 GLU B N 5
ATOM 9483 C CA . GLU B 2 3 ? -7.871 -26.158 18.624 1.00 0.00 3 GLU B CA 5
ATOM 9484 C C . GLU B 2 3 ? -7.054 -24.859 18.593 1.00 0.00 3 GLU B C 5
ATOM 9485 O O . GLU B 2 3 ? -7.207 -24.015 19.475 1.00 0.00 3 GLU B O 5
ATOM 9497 N N . PRO B 2 4 ? -6.201 -24.670 17.612 1.00 0.00 4 PRO B N 5
ATOM 9498 C CA . PRO B 2 4 ? -5.372 -23.429 17.513 1.00 0.00 4 PRO B CA 5
ATOM 9499 C C . PRO B 2 4 ? -6.250 -22.178 17.450 1.00 0.00 4 PRO B C 5
ATOM 9500 O O . PRO B 2 4 ? -5.861 -21.118 17.929 1.00 0.00 4 PRO B O 5
ATOM 9511 N N . GLN B 2 5 ? -7.416 -22.346 16.817 1.00 0.00 5 GLN B N 5
ATOM 9512 C CA . GLN B 2 5 ? -8.409 -21.282 16.606 1.00 0.00 5 GLN B CA 5
ATOM 9513 C C . GLN B 2 5 ? -8.112 -20.552 15.302 1.00 0.00 5 GLN B C 5
ATOM 9514 O O . GLN B 2 5 ? -7.077 -19.898 15.178 1.00 0.00 5 GLN B O 5
ATOM 9528 N N . SER B 2 6 ? -9.023 -20.692 14.330 1.00 0.00 6 SER B N 5
ATOM 9529 C CA . SER B 2 6 ? -8.877 -20.072 13.003 1.00 0.00 6 SER B CA 5
ATOM 9530 C C . SER B 2 6 ? -7.867 -18.923 12.995 1.00 0.00 6 SER B C 5
ATOM 9531 O O . SER B 2 6 ? -8.113 -17.860 13.565 1.00 0.00 6 SER B O 5
ATOM 9539 N N . ASP B 2 7 ? -6.730 -19.155 12.342 1.00 0.00 7 ASP B N 5
ATOM 9540 C CA . ASP B 2 7 ? -5.670 -18.150 12.247 1.00 0.00 7 ASP B CA 5
ATOM 9541 C C . ASP B 2 7 ? -5.742 -17.349 10.938 1.00 0.00 7 ASP B C 5
ATOM 9542 O O . ASP B 2 7 ? -5.353 -16.182 10.910 1.00 0.00 7 ASP B O 5
ATOM 9551 N N . PRO B 2 8 ? -6.212 -17.934 9.859 1.00 0.00 8 PRO B N 5
ATOM 9552 C CA . PRO B 2 8 ? -6.305 -17.225 8.543 1.00 0.00 8 PRO B CA 5
ATOM 9553 C C . PRO B 2 8 ? -7.055 -15.893 8.633 1.00 0.00 8 PRO B C 5
ATOM 9554 O O . PRO B 2 8 ? -6.710 -14.937 7.941 1.00 0.00 8 PRO B O 5
ATOM 9565 N N . SER B 2 9 ? -8.087 -15.831 9.481 1.00 0.00 9 SER B N 5
ATOM 9566 C CA . SER B 2 9 ? -8.873 -14.597 9.631 1.00 0.00 9 SER B CA 5
ATOM 9567 C C . SER B 2 9 ? -8.488 -13.841 10.893 1.00 0.00 9 SER B C 5
ATOM 9568 O O . SER B 2 9 ? -8.800 -12.660 11.045 1.00 0.00 9 SER B O 5
ATOM 9576 N N . VAL B 2 10 ? -7.813 -14.531 11.791 1.00 0.00 10 VAL B N 5
ATOM 9577 C CA . VAL B 2 10 ? -7.378 -13.934 13.055 1.00 0.00 10 VAL B CA 5
ATOM 9578 C C . VAL B 2 10 ? -5.889 -13.617 13.002 1.00 0.00 10 VAL B C 5
ATOM 9579 O O . VAL B 2 10 ? -5.063 -14.438 13.399 1.00 0.00 10 VAL B O 5
ATOM 9592 N N . GLU B 2 11 ? -5.545 -12.438 12.489 1.00 0.00 11 GLU B N 5
ATOM 9593 C CA . GLU B 2 11 ? -4.141 -12.044 12.366 1.00 0.00 11 GLU B CA 5
ATOM 9594 C C . GLU B 2 11 ? -3.801 -10.923 13.356 1.00 0.00 11 GLU B C 5
ATOM 9595 O O . GLU B 2 11 ? -4.052 -9.754 13.070 1.00 0.00 11 GLU B O 5
ATOM 9607 N N . PRO B 2 12 ? -3.248 -11.245 14.512 1.00 0.00 12 PRO B N 5
ATOM 9608 C CA . PRO B 2 12 ? -2.895 -10.221 15.545 1.00 0.00 12 PRO B CA 5
ATOM 9609 C C . PRO B 2 12 ? -2.231 -8.977 14.938 1.00 0.00 12 PRO B C 5
ATOM 9610 O O . PRO B 2 12 ? -1.052 -9.019 14.585 1.00 0.00 12 PRO B O 5
ATOM 9621 N N . PRO B 2 13 ? -2.941 -7.873 14.807 1.00 0.00 13 PRO B N 5
ATOM 9622 C CA . PRO B 2 13 ? -2.354 -6.626 14.226 1.00 0.00 13 PRO B CA 5
ATOM 9623 C C . PRO B 2 13 ? -1.079 -6.207 14.957 1.00 0.00 13 PRO B C 5
ATOM 9624 O O . PRO B 2 13 ? -1.060 -6.100 16.184 1.00 0.00 13 PRO B O 5
ATOM 9635 N N . LEU B 2 14 ? -0.015 -5.978 14.190 1.00 0.00 14 LEU B N 5
ATOM 9636 C CA . LEU B 2 14 ? 1.273 -5.576 14.757 1.00 0.00 14 LEU B CA 5
ATOM 9637 C C . LEU B 2 14 ? 1.536 -4.100 14.476 1.00 0.00 14 LEU B C 5
ATOM 9638 O O . LEU B 2 14 ? 2.629 -3.600 14.734 1.00 0.00 14 LEU B O 5
ATOM 9654 N N . SER B 2 15 ? 0.528 -3.421 13.924 1.00 0.00 15 SER B N 5
ATOM 9655 C CA . SER B 2 15 ? 0.639 -2.002 13.577 1.00 0.00 15 SER B CA 5
ATOM 9656 C C . SER B 2 15 ? 1.235 -1.851 12.180 1.00 0.00 15 SER B C 5
ATOM 9657 O O . SER B 2 15 ? 0.920 -0.908 11.454 1.00 0.00 15 SER B O 5
ATOM 9665 N N . GLN B 2 16 ? 2.098 -2.798 11.812 1.00 0.00 16 GLN B N 5
ATOM 9666 C CA . GLN B 2 16 ? 2.746 -2.795 10.504 1.00 0.00 16 GLN B CA 5
ATOM 9667 C C . GLN B 2 16 ? 2.249 -3.980 9.700 1.00 0.00 16 GLN B C 5
ATOM 9668 O O . GLN B 2 16 ? 2.961 -4.520 8.853 1.00 0.00 16 GLN B O 5
ATOM 9682 N N . GLU B 2 17 ? 1.021 -4.391 9.991 1.00 0.00 17 GLU B N 5
ATOM 9683 C CA . GLU B 2 17 ? 0.428 -5.530 9.312 1.00 0.00 17 GLU B CA 5
ATOM 9684 C C . GLU B 2 17 ? 0.706 -5.471 7.813 1.00 0.00 17 GLU B C 5
ATOM 9685 O O . GLU B 2 17 ? 1.306 -6.387 7.252 1.00 0.00 17 GLU B O 5
ATOM 9697 N N . THR B 2 18 ? 0.273 -4.391 7.168 1.00 0.00 18 THR B N 5
ATOM 9698 C CA . THR B 2 18 ? 0.499 -4.238 5.734 1.00 0.00 18 THR B CA 5
ATOM 9699 C C . THR B 2 18 ? 1.923 -3.809 5.447 1.00 0.00 18 THR B C 5
ATOM 9700 O O . THR B 2 18 ? 2.622 -4.456 4.662 1.00 0.00 18 THR B O 5
ATOM 9711 N N . PHE B 2 19 ? 2.351 -2.713 6.079 1.00 0.00 19 PHE B N 5
ATOM 9712 C CA . PHE B 2 19 ? 3.701 -2.200 5.870 1.00 0.00 19 PHE B CA 5
ATOM 9713 C C . PHE B 2 19 ? 4.679 -3.352 5.734 1.00 0.00 19 PHE B C 5
ATOM 9714 O O . PHE B 2 19 ? 5.437 -3.439 4.753 1.00 0.00 19 PHE B O 5
ATOM 9731 N N . SER B 2 20 ? 4.649 -4.235 6.739 1.00 0.00 20 SER B N 5
ATOM 9732 C CA . SER B 2 20 ? 5.523 -5.402 6.777 1.00 0.00 20 SER B CA 5
ATOM 9733 C C . SER B 2 20 ? 5.813 -5.908 5.376 1.00 0.00 20 SER B C 5
ATOM 9734 O O . SER B 2 20 ? 6.951 -5.917 4.930 1.00 0.00 20 SER B O 5
ATOM 9742 N N . ASP B 2 21 ? 4.764 -6.317 4.691 1.00 0.00 21 ASP B N 5
ATOM 9743 C CA . ASP B 2 21 ? 4.897 -6.833 3.343 1.00 0.00 21 ASP B CA 5
ATOM 9744 C C . ASP B 2 21 ? 5.415 -5.786 2.357 1.00 0.00 21 ASP B C 5
ATOM 9745 O O . ASP B 2 21 ? 6.265 -6.084 1.525 1.00 0.00 21 ASP B O 5
ATOM 9754 N N . LEU B 2 22 ? 4.866 -4.582 2.409 1.00 0.00 22 LEU B N 5
ATOM 9755 C CA . LEU B 2 22 ? 5.257 -3.550 1.458 1.00 0.00 22 LEU B CA 5
ATOM 9756 C C . LEU B 2 22 ? 6.758 -3.529 1.178 1.00 0.00 22 LEU B C 5
ATOM 9757 O O . LEU B 2 22 ? 7.181 -3.811 0.055 1.00 0.00 22 LEU B O 5
ATOM 9773 N N . TRP B 2 23 ? 7.568 -3.133 2.166 1.00 0.00 23 TRP B N 5
ATOM 9774 C CA . TRP B 2 23 ? 9.024 -3.020 1.931 1.00 0.00 23 TRP B CA 5
ATOM 9775 C C . TRP B 2 23 ? 9.820 -4.307 2.227 1.00 0.00 23 TRP B C 5
ATOM 9776 O O . TRP B 2 23 ? 10.966 -4.409 1.794 1.00 0.00 23 TRP B O 5
ATOM 9797 N N . LYS B 2 24 ? 9.264 -5.277 2.969 1.00 0.00 24 LYS B N 5
ATOM 9798 C CA . LYS B 2 24 ? 10.042 -6.498 3.275 1.00 0.00 24 LYS B CA 5
ATOM 9799 C C . LYS B 2 24 ? 9.851 -7.605 2.235 1.00 0.00 24 LYS B C 5
ATOM 9800 O O . LYS B 2 24 ? 10.674 -8.517 2.161 1.00 0.00 24 LYS B O 5
ATOM 9819 N N . LEU B 2 25 ? 8.799 -7.535 1.416 1.00 0.00 25 LEU B N 5
ATOM 9820 C CA . LEU B 2 25 ? 8.586 -8.559 0.384 1.00 0.00 25 LEU B CA 5
ATOM 9821 C C . LEU B 2 25 ? 9.092 -8.051 -0.958 1.00 0.00 25 LEU B C 5
ATOM 9822 O O . LEU B 2 25 ? 8.608 -8.453 -2.015 1.00 0.00 25 LEU B O 5
ATOM 9838 N N . LEU B 2 26 ? 10.076 -7.166 -0.902 1.00 0.00 26 LEU B N 5
ATOM 9839 C CA . LEU B 2 26 ? 10.656 -6.607 -2.105 1.00 0.00 26 LEU B CA 5
ATOM 9840 C C . LEU B 2 26 ? 11.464 -7.703 -2.861 1.00 0.00 26 LEU B C 5
ATOM 9841 O O . LEU B 2 26 ? 12.419 -8.263 -2.328 1.00 0.00 26 LEU B O 5
ATOM 9857 N N . PRO B 2 27 ? 11.054 -8.084 -4.077 1.00 0.00 27 PRO B N 5
ATOM 9858 C CA . PRO B 2 27 ? 11.742 -9.167 -4.849 1.00 0.00 27 PRO B CA 5
ATOM 9859 C C . PRO B 2 27 ? 13.259 -9.029 -4.808 1.00 0.00 27 PRO B C 5
ATOM 9860 O O . PRO B 2 27 ? 13.975 -10.032 -4.775 1.00 0.00 27 PRO B O 5
ATOM 9871 N N . GLU B 2 28 ? 13.735 -7.786 -4.765 1.00 0.00 28 GLU B N 5
ATOM 9872 C CA . GLU B 2 28 ? 15.169 -7.523 -4.686 1.00 0.00 28 GLU B CA 5
ATOM 9873 C C . GLU B 2 28 ? 15.434 -6.021 -4.643 1.00 0.00 28 GLU B C 5
ATOM 9874 O O . GLU B 2 28 ? 14.793 -5.260 -5.366 1.00 0.00 28 GLU B O 5
ATOM 9886 N N . ASN B 2 29 ? 16.405 -5.623 -3.804 1.00 0.00 29 ASN B N 5
ATOM 9887 C CA . ASN B 2 29 ? 16.829 -4.212 -3.646 1.00 0.00 29 ASN B CA 5
ATOM 9888 C C . ASN B 2 29 ? 16.093 -3.301 -4.606 1.00 0.00 29 ASN B C 5
ATOM 9889 O O . ASN B 2 29 ? 16.476 -3.148 -5.766 1.00 0.00 29 ASN B O 5
ATOM 9900 N N . ASN B 2 30 ? 15.004 -2.751 -4.090 1.00 0.00 30 ASN B N 5
ATOM 9901 C CA . ASN B 2 30 ? 14.112 -1.872 -4.835 1.00 0.00 30 ASN B CA 5
ATOM 9902 C C . ASN B 2 30 ? 14.810 -1.196 -6.014 1.00 0.00 30 ASN B C 5
ATOM 9903 O O . ASN B 2 30 ? 16.001 -0.881 -5.959 1.00 0.00 30 ASN B O 5
ATOM 9914 N N . VAL B 2 31 ? 14.050 -0.982 -7.082 1.00 0.00 31 VAL B N 5
ATOM 9915 C CA . VAL B 2 31 ? 14.588 -0.354 -8.296 1.00 0.00 31 VAL B CA 5
ATOM 9916 C C . VAL B 2 31 ? 14.062 1.075 -8.413 1.00 0.00 31 VAL B C 5
ATOM 9917 O O . VAL B 2 31 ? 12.856 1.309 -8.335 1.00 0.00 31 VAL B O 5
ATOM 9930 N N . LEU B 2 32 ? 14.976 2.031 -8.577 1.00 0.00 32 LEU B N 5
ATOM 9931 C CA . LEU B 2 32 ? 14.599 3.441 -8.680 1.00 0.00 32 LEU B CA 5
ATOM 9932 C C . LEU B 2 32 ? 14.500 3.872 -10.137 1.00 0.00 32 LEU B C 5
ATOM 9933 O O . LEU B 2 32 ? 14.074 4.992 -10.419 1.00 0.00 32 LEU B O 5
ATOM 9949 N N . SER B 2 33 ? 14.895 2.971 -11.048 1.00 0.00 33 SER B N 5
ATOM 9950 C CA . SER B 2 33 ? 14.861 3.234 -12.498 1.00 0.00 33 SER B CA 5
ATOM 9951 C C . SER B 2 33 ? 13.869 4.348 -12.850 1.00 0.00 33 SER B C 5
ATOM 9952 O O . SER B 2 33 ? 12.713 4.075 -13.174 1.00 0.00 33 SER B O 5
ATOM 9960 N N . PRO B 2 34 ? 14.288 5.591 -12.771 1.00 0.00 34 PRO B N 5
ATOM 9961 C CA . PRO B 2 34 ? 13.400 6.756 -13.072 1.00 0.00 34 PRO B CA 5
ATOM 9962 C C . PRO B 2 34 ? 12.883 6.733 -14.508 1.00 0.00 34 PRO B C 5
ATOM 9963 O O . PRO B 2 34 ? 13.572 6.277 -15.421 1.00 0.00 34 PRO B O 5
ATOM 9974 N N . LEU B 2 35 ? 11.669 7.244 -14.699 1.00 0.00 35 LEU B N 5
ATOM 9975 C CA . LEU B 2 35 ? 11.061 7.299 -16.028 1.00 0.00 35 LEU B CA 5
ATOM 9976 C C . LEU B 2 35 ? 11.198 8.714 -16.591 1.00 0.00 35 LEU B C 5
ATOM 9977 O O . LEU B 2 35 ? 11.155 9.685 -15.835 1.00 0.00 35 LEU B O 5
ATOM 9993 N N . PRO B 2 36 ? 11.360 8.864 -17.884 1.00 0.00 36 PRO B N 5
ATOM 9994 C CA . PRO B 2 36 ? 11.500 10.213 -18.504 1.00 0.00 36 PRO B CA 5
ATOM 9995 C C . PRO B 2 36 ? 10.199 11.005 -18.394 1.00 0.00 36 PRO B C 5
ATOM 9996 O O . PRO B 2 36 ? 9.120 10.447 -18.590 1.00 0.00 36 PRO B O 5
ATOM 10007 N N . SER B 2 37 ? 10.325 12.300 -18.068 1.00 0.00 37 SER B N 5
ATOM 10008 C CA . SER B 2 37 ? 9.182 13.206 -17.907 1.00 0.00 37 SER B CA 5
ATOM 10009 C C . SER B 2 37 ? 7.932 12.666 -18.570 1.00 0.00 37 SER B C 5
ATOM 10010 O O . SER B 2 37 ? 7.266 11.771 -18.045 1.00 0.00 37 SER B O 5
ATOM 10018 N N . GLN B 2 38 ? 7.628 13.212 -19.723 1.00 0.00 38 GLN B N 5
ATOM 10019 C CA . GLN B 2 38 ? 6.465 12.787 -20.484 1.00 0.00 38 GLN B CA 5
ATOM 10020 C C . GLN B 2 38 ? 6.898 11.907 -21.649 1.00 0.00 38 GLN B C 5
ATOM 10021 O O . GLN B 2 38 ? 7.793 12.272 -22.412 1.00 0.00 38 GLN B O 5
ATOM 10035 N N . ALA B 2 39 ? 6.262 10.746 -21.783 1.00 0.00 39 ALA B N 5
ATOM 10036 C CA . ALA B 2 39 ? 6.592 9.816 -22.864 1.00 0.00 39 ALA B CA 5
ATOM 10037 C C . ALA B 2 39 ? 5.564 9.913 -23.986 1.00 0.00 39 ALA B C 5
ATOM 10038 O O . ALA B 2 39 ? 5.153 11.020 -24.293 1.00 0.00 39 ALA B O 5
ATOM 10046 N N . ALA A 1 1 ? -17.513 1.354 20.369 1.00 0.00 1 ALA A N 6
ATOM 10047 C CA . ALA A 1 1 ? -17.576 -0.005 20.975 1.00 0.00 1 ALA A CA 6
ATOM 10048 C C . ALA A 1 1 ? -17.301 -1.052 19.900 1.00 0.00 1 ALA A C 6
ATOM 10049 O O . ALA A 1 1 ? -16.819 -2.146 20.194 1.00 0.00 1 ALA A O 6
ATOM 10058 N N . THR A 1 2 ? -17.614 -0.710 18.654 1.00 0.00 2 THR A N 6
ATOM 10059 C CA . THR A 1 2 ? -17.401 -1.631 17.544 1.00 0.00 2 THR A CA 6
ATOM 10060 C C . THR A 1 2 ? -15.912 -1.882 17.326 1.00 0.00 2 THR A C 6
ATOM 10061 O O . THR A 1 2 ? -15.512 -2.991 16.972 1.00 0.00 2 THR A O 6
ATOM 10072 N N . GLN A 1 3 ? -15.106 -0.836 17.529 1.00 0.00 3 GLN A N 6
ATOM 10073 C CA . GLN A 1 3 ? -13.650 -0.918 17.347 1.00 0.00 3 GLN A CA 6
ATOM 10074 C C . GLN A 1 3 ? -13.122 -2.324 17.634 1.00 0.00 3 GLN A C 6
ATOM 10075 O O . GLN A 1 3 ? -13.480 -2.939 18.638 1.00 0.00 3 GLN A O 6
ATOM 10089 N N . SER A 1 4 ? -12.278 -2.823 16.739 1.00 0.00 4 SER A N 6
ATOM 10090 C CA . SER A 1 4 ? -11.709 -4.158 16.893 1.00 0.00 4 SER A CA 6
ATOM 10091 C C . SER A 1 4 ? -10.576 -4.349 15.892 1.00 0.00 4 SER A C 6
ATOM 10092 O O . SER A 1 4 ? -10.259 -3.431 15.135 1.00 0.00 4 SER A O 6
ATOM 10100 N N . PRO A 1 5 ? -9.969 -5.506 15.853 1.00 0.00 5 PRO A N 6
ATOM 10101 C CA . PRO A 1 5 ? -8.865 -5.777 14.899 1.00 0.00 5 PRO A CA 6
ATOM 10102 C C . PRO A 1 5 ? -9.354 -5.503 13.499 1.00 0.00 5 PRO A C 6
ATOM 10103 O O . PRO A 1 5 ? -8.618 -5.017 12.642 1.00 0.00 5 PRO A O 6
ATOM 10114 N N . GLY A 1 6 ? -10.630 -5.785 13.300 1.00 0.00 6 GLY A N 6
ATOM 10115 C CA . GLY A 1 6 ? -11.257 -5.542 12.024 1.00 0.00 6 GLY A CA 6
ATOM 10116 C C . GLY A 1 6 ? -11.132 -4.061 11.699 1.00 0.00 6 GLY A C 6
ATOM 10117 O O . GLY A 1 6 ? -10.965 -3.670 10.546 1.00 0.00 6 GLY A O 6
ATOM 10121 N N . ASP A 1 7 ? -11.171 -3.247 12.750 1.00 0.00 7 ASP A N 6
ATOM 10122 C CA . ASP A 1 7 ? -11.026 -1.806 12.603 1.00 0.00 7 ASP A CA 6
ATOM 10123 C C . ASP A 1 7 ? -9.547 -1.470 12.495 1.00 0.00 7 ASP A C 6
ATOM 10124 O O . ASP A 1 7 ? -9.161 -0.476 11.880 1.00 0.00 7 ASP A O 6
ATOM 10133 N N . SER A 1 8 ? -8.725 -2.337 13.078 1.00 0.00 8 SER A N 6
ATOM 10134 C CA . SER A 1 8 ? -7.285 -2.167 13.025 1.00 0.00 8 SER A CA 6
ATOM 10135 C C . SER A 1 8 ? -6.800 -2.487 11.623 1.00 0.00 8 SER A C 6
ATOM 10136 O O . SER A 1 8 ? -5.875 -1.857 11.108 1.00 0.00 8 SER A O 6
ATOM 10144 N N . ARG A 1 9 ? -7.459 -3.456 11.001 1.00 0.00 9 ARG A N 6
ATOM 10145 C CA . ARG A 1 9 ? -7.124 -3.841 9.646 1.00 0.00 9 ARG A CA 6
ATOM 10146 C C . ARG A 1 9 ? -7.546 -2.736 8.698 1.00 0.00 9 ARG A C 6
ATOM 10147 O O . ARG A 1 9 ? -6.862 -2.431 7.719 1.00 0.00 9 ARG A O 6
ATOM 10168 N N . ARG A 1 10 ? -8.667 -2.122 9.029 1.00 0.00 10 ARG A N 6
ATOM 10169 C CA . ARG A 1 10 ? -9.186 -1.009 8.238 1.00 0.00 10 ARG A CA 6
ATOM 10170 C C . ARG A 1 10 ? -8.301 0.211 8.443 1.00 0.00 10 ARG A C 6
ATOM 10171 O O . ARG A 1 10 ? -8.059 0.994 7.524 1.00 0.00 10 ARG A O 6
ATOM 10192 N N . LEU A 1 11 ? -7.802 0.346 9.660 1.00 0.00 11 LEU A N 6
ATOM 10193 C CA . LEU A 1 11 ? -6.910 1.443 9.997 1.00 0.00 11 LEU A CA 6
ATOM 10194 C C . LEU A 1 11 ? -5.521 1.123 9.469 1.00 0.00 11 LEU A C 6
ATOM 10195 O O . LEU A 1 11 ? -4.731 2.022 9.180 1.00 0.00 11 LEU A O 6
ATOM 10211 N N . SER A 1 12 ? -5.233 -0.172 9.333 1.00 0.00 12 SER A N 6
ATOM 10212 C CA . SER A 1 12 ? -3.939 -0.588 8.820 1.00 0.00 12 SER A CA 6
ATOM 10213 C C . SER A 1 12 ? -3.792 -0.129 7.380 1.00 0.00 12 SER A C 6
ATOM 10214 O O . SER A 1 12 ? -2.771 0.452 7.004 1.00 0.00 12 SER A O 6
ATOM 10222 N N . ILE A 1 13 ? -4.821 -0.383 6.572 1.00 0.00 13 ILE A N 6
ATOM 10223 C CA . ILE A 1 13 ? -4.772 0.026 5.182 1.00 0.00 13 ILE A CA 6
ATOM 10224 C C . ILE A 1 13 ? -4.886 1.546 5.052 1.00 0.00 13 ILE A C 6
ATOM 10225 O O . ILE A 1 13 ? -4.336 2.122 4.126 1.00 0.00 13 ILE A O 6
ATOM 10241 N N . GLN A 1 14 ? -5.616 2.187 5.972 1.00 0.00 14 GLN A N 6
ATOM 10242 C CA . GLN A 1 14 ? -5.804 3.620 5.939 1.00 0.00 14 GLN A CA 6
ATOM 10243 C C . GLN A 1 14 ? -4.454 4.330 6.042 1.00 0.00 14 GLN A C 6
ATOM 10244 O O . GLN A 1 14 ? -4.202 5.312 5.353 1.00 0.00 14 GLN A O 6
ATOM 10258 N N . ARG A 1 15 ? -3.591 3.805 6.902 1.00 0.00 15 ARG A N 6
ATOM 10259 C CA . ARG A 1 15 ? -2.262 4.363 7.094 1.00 0.00 15 ARG A CA 6
ATOM 10260 C C . ARG A 1 15 ? -1.405 4.054 5.881 1.00 0.00 15 ARG A C 6
ATOM 10261 O O . ARG A 1 15 ? -0.633 4.895 5.413 1.00 0.00 15 ARG A O 6
ATOM 10282 N N . ALA A 1 16 ? -1.574 2.847 5.351 1.00 0.00 16 ALA A N 6
ATOM 10283 C CA . ALA A 1 16 ? -0.839 2.449 4.170 1.00 0.00 16 ALA A CA 6
ATOM 10284 C C . ALA A 1 16 ? -1.364 3.254 3.003 1.00 0.00 16 ALA A C 6
ATOM 10285 O O . ALA A 1 16 ? -0.604 3.717 2.160 1.00 0.00 16 ALA A O 6
ATOM 10292 N N . ILE A 1 17 ? -2.680 3.427 2.994 1.00 0.00 17 ILE A N 6
ATOM 10293 C CA . ILE A 1 17 ? -3.343 4.196 1.964 1.00 0.00 17 ILE A CA 6
ATOM 10294 C C . ILE A 1 17 ? -2.919 5.648 2.071 1.00 0.00 17 ILE A C 6
ATOM 10295 O O . ILE A 1 17 ? -2.533 6.261 1.087 1.00 0.00 17 ILE A O 6
ATOM 10311 N N . GLN A 1 18 ? -2.972 6.192 3.282 1.00 0.00 18 GLN A N 6
ATOM 10312 C CA . GLN A 1 18 ? -2.576 7.575 3.471 1.00 0.00 18 GLN A CA 6
ATOM 10313 C C . GLN A 1 18 ? -1.198 7.802 2.872 1.00 0.00 18 GLN A C 6
ATOM 10314 O O . GLN A 1 18 ? -0.931 8.862 2.324 1.00 0.00 18 GLN A O 6
ATOM 10328 N N . SER A 1 19 ? -0.331 6.799 2.943 1.00 0.00 19 SER A N 6
ATOM 10329 C CA . SER A 1 19 ? 1.001 6.935 2.361 1.00 0.00 19 SER A CA 6
ATOM 10330 C C . SER A 1 19 ? 0.978 6.526 0.900 1.00 0.00 19 SER A C 6
ATOM 10331 O O . SER A 1 19 ? 1.596 7.178 0.070 1.00 0.00 19 SER A O 6
ATOM 10339 N N . LEU A 1 20 ? 0.261 5.459 0.571 1.00 0.00 20 LEU A N 6
ATOM 10340 C CA . LEU A 1 20 ? 0.190 5.047 -0.829 1.00 0.00 20 LEU A CA 6
ATOM 10341 C C . LEU A 1 20 ? -0.504 6.133 -1.647 1.00 0.00 20 LEU A C 6
ATOM 10342 O O . LEU A 1 20 ? 0.023 6.593 -2.661 1.00 0.00 20 LEU A O 6
ATOM 10358 N N . VAL A 1 21 ? -1.683 6.550 -1.188 1.00 0.00 21 VAL A N 6
ATOM 10359 C CA . VAL A 1 21 ? -2.417 7.593 -1.879 1.00 0.00 21 VAL A CA 6
ATOM 10360 C C . VAL A 1 21 ? -1.575 8.871 -1.883 1.00 0.00 21 VAL A C 6
ATOM 10361 O O . VAL A 1 21 ? -1.516 9.576 -2.864 1.00 0.00 21 VAL A O 6
ATOM 10374 N N . HIS A 1 22 ? -0.923 9.191 -0.779 1.00 0.00 22 HIS A N 6
ATOM 10375 C CA . HIS A 1 22 ? -0.111 10.400 -0.751 1.00 0.00 22 HIS A CA 6
ATOM 10376 C C . HIS A 1 22 ? 1.178 10.223 -1.553 1.00 0.00 22 HIS A C 6
ATOM 10377 O O . HIS A 1 22 ? 1.607 11.124 -2.265 1.00 0.00 22 HIS A O 6
ATOM 10391 N N . ALA A 1 23 ? 1.796 9.063 -1.416 1.00 0.00 23 ALA A N 6
ATOM 10392 C CA . ALA A 1 23 ? 3.052 8.776 -2.113 1.00 0.00 23 ALA A CA 6
ATOM 10393 C C . ALA A 1 23 ? 2.871 8.532 -3.615 1.00 0.00 23 ALA A C 6
ATOM 10394 O O . ALA A 1 23 ? 3.814 8.728 -4.382 1.00 0.00 23 ALA A O 6
ATOM 10401 N N . ALA A 1 24 ? 1.687 8.088 -4.049 1.00 0.00 24 ALA A N 6
ATOM 10402 C CA . ALA A 1 24 ? 1.471 7.817 -5.467 1.00 0.00 24 ALA A CA 6
ATOM 10403 C C . ALA A 1 24 ? 0.875 9.027 -6.156 1.00 0.00 24 ALA A C 6
ATOM 10404 O O . ALA A 1 24 ? 0.703 9.046 -7.374 1.00 0.00 24 ALA A O 6
ATOM 10411 N N . GLN A 1 25 ? 0.529 10.024 -5.356 1.00 0.00 25 GLN A N 6
ATOM 10412 C CA . GLN A 1 25 ? -0.086 11.229 -5.859 1.00 0.00 25 GLN A CA 6
ATOM 10413 C C . GLN A 1 25 ? 0.695 12.466 -5.450 1.00 0.00 25 GLN A C 6
ATOM 10414 O O . GLN A 1 25 ? 0.726 13.451 -6.188 1.00 0.00 25 GLN A O 6
ATOM 10428 N N . CYS A 1 26 ? 1.373 12.402 -4.312 1.00 0.00 26 CYS A N 6
ATOM 10429 C CA . CYS A 1 26 ? 2.204 13.521 -3.879 1.00 0.00 26 CYS A CA 6
ATOM 10430 C C . CYS A 1 26 ? 3.648 13.180 -4.198 1.00 0.00 26 CYS A C 6
ATOM 10431 O O . CYS A 1 26 ? 4.405 12.731 -3.337 1.00 0.00 26 CYS A O 6
ATOM 10439 N N . ARG A 1 27 ? 4.014 13.385 -5.456 1.00 0.00 27 ARG A N 6
ATOM 10440 C CA . ARG A 1 27 ? 5.362 13.090 -5.915 1.00 0.00 27 ARG A CA 6
ATOM 10441 C C . ARG A 1 27 ? 6.264 14.278 -5.595 1.00 0.00 27 ARG A C 6
ATOM 10442 O O . ARG A 1 27 ? 6.902 14.867 -6.467 1.00 0.00 27 ARG A O 6
ATOM 10463 N N . ASN A 1 28 ? 6.284 14.640 -4.322 1.00 0.00 28 ASN A N 6
ATOM 10464 C CA . ASN A 1 28 ? 7.096 15.762 -3.876 1.00 0.00 28 ASN A CA 6
ATOM 10465 C C . ASN A 1 28 ? 8.579 15.433 -4.011 1.00 0.00 28 ASN A C 6
ATOM 10466 O O . ASN A 1 28 ? 9.374 16.283 -4.410 1.00 0.00 28 ASN A O 6
ATOM 10477 N N . ALA A 1 29 ? 8.931 14.193 -3.644 1.00 0.00 29 ALA A N 6
ATOM 10478 C CA . ALA A 1 29 ? 10.318 13.707 -3.681 1.00 0.00 29 ALA A CA 6
ATOM 10479 C C . ALA A 1 29 ? 10.967 13.869 -2.310 1.00 0.00 29 ALA A C 6
ATOM 10480 O O . ALA A 1 29 ? 11.643 12.966 -1.819 1.00 0.00 29 ALA A O 6
ATOM 10487 N N . ASN A 1 30 ? 10.753 15.033 -1.702 1.00 0.00 30 ASN A N 6
ATOM 10488 C CA . ASN A 1 30 ? 11.316 15.325 -0.387 1.00 0.00 30 ASN A CA 6
ATOM 10489 C C . ASN A 1 30 ? 10.313 14.989 0.710 1.00 0.00 30 ASN A C 6
ATOM 10490 O O . ASN A 1 30 ? 10.503 15.376 1.863 1.00 0.00 30 ASN A O 6
ATOM 10501 N N . CYS A 1 31 ? 9.239 14.282 0.337 1.00 0.00 31 CYS A N 6
ATOM 10502 C CA . CYS A 1 31 ? 8.188 13.900 1.289 1.00 0.00 31 CYS A CA 6
ATOM 10503 C C . CYS A 1 31 ? 8.772 13.668 2.684 1.00 0.00 31 CYS A C 6
ATOM 10504 O O . CYS A 1 31 ? 9.683 12.857 2.856 1.00 0.00 31 CYS A O 6
ATOM 10512 N N . SER A 1 32 ? 8.267 14.404 3.674 1.00 0.00 32 SER A N 6
ATOM 10513 C CA . SER A 1 32 ? 8.773 14.289 5.033 1.00 0.00 32 SER A CA 6
ATOM 10514 C C . SER A 1 32 ? 8.125 13.145 5.780 1.00 0.00 32 SER A C 6
ATOM 10515 O O . SER A 1 32 ? 8.284 13.036 6.993 1.00 0.00 32 SER A O 6
ATOM 10523 N N . LEU A 1 33 ? 7.408 12.285 5.064 1.00 0.00 33 LEU A N 6
ATOM 10524 C CA . LEU A 1 33 ? 6.770 11.135 5.685 1.00 0.00 33 LEU A CA 6
ATOM 10525 C C . LEU A 1 33 ? 7.606 9.892 5.383 1.00 0.00 33 LEU A C 6
ATOM 10526 O O . LEU A 1 33 ? 7.542 9.366 4.274 1.00 0.00 33 LEU A O 6
ATOM 10542 N N . PRO A 1 34 ? 8.404 9.412 6.311 1.00 0.00 34 PRO A N 6
ATOM 10543 C CA . PRO A 1 34 ? 9.251 8.222 6.052 1.00 0.00 34 PRO A CA 6
ATOM 10544 C C . PRO A 1 34 ? 8.450 7.123 5.364 1.00 0.00 34 PRO A C 6
ATOM 10545 O O . PRO A 1 34 ? 8.990 6.321 4.602 1.00 0.00 34 PRO A O 6
ATOM 10556 N N . SER A 1 35 ? 7.149 7.118 5.627 1.00 0.00 35 SER A N 6
ATOM 10557 C CA . SER A 1 35 ? 6.261 6.142 5.017 1.00 0.00 35 SER A CA 6
ATOM 10558 C C . SER A 1 35 ? 6.179 6.376 3.516 1.00 0.00 35 SER A C 6
ATOM 10559 O O . SER A 1 35 ? 6.056 5.431 2.739 1.00 0.00 35 SER A O 6
ATOM 10567 N N . CYS A 1 36 ? 6.246 7.635 3.105 1.00 0.00 36 CYS A N 6
ATOM 10568 C CA . CYS A 1 36 ? 6.177 7.945 1.683 1.00 0.00 36 CYS A CA 6
ATOM 10569 C C . CYS A 1 36 ? 7.438 7.469 0.964 1.00 0.00 36 CYS A C 6
ATOM 10570 O O . CYS A 1 36 ? 7.362 6.736 -0.019 1.00 0.00 36 CYS A O 6
ATOM 10578 N N . GLN A 1 37 ? 8.590 7.898 1.460 1.00 0.00 37 GLN A N 6
ATOM 10579 C CA . GLN A 1 37 ? 9.855 7.528 0.856 1.00 0.00 37 GLN A CA 6
ATOM 10580 C C . GLN A 1 37 ? 9.975 6.033 0.701 1.00 0.00 37 GLN A C 6
ATOM 10581 O O . GLN A 1 37 ? 10.513 5.539 -0.289 1.00 0.00 37 GLN A O 6
ATOM 10595 N N . LYS A 1 38 ? 9.482 5.314 1.692 1.00 0.00 38 LYS A N 6
ATOM 10596 C CA . LYS A 1 38 ? 9.548 3.877 1.666 1.00 0.00 38 LYS A CA 6
ATOM 10597 C C . LYS A 1 38 ? 8.482 3.342 0.713 1.00 0.00 38 LYS A C 6
ATOM 10598 O O . LYS A 1 38 ? 8.671 2.306 0.076 1.00 0.00 38 LYS A O 6
ATOM 10617 N N . MET A 1 39 ? 7.364 4.065 0.599 1.00 0.00 39 MET A N 6
ATOM 10618 C CA . MET A 1 39 ? 6.307 3.639 -0.300 1.00 0.00 39 MET A CA 6
ATOM 10619 C C . MET A 1 39 ? 6.707 3.939 -1.725 1.00 0.00 39 MET A C 6
ATOM 10620 O O . MET A 1 39 ? 6.386 3.184 -2.642 1.00 0.00 39 MET A O 6
ATOM 10634 N N . LYS A 1 40 ? 7.435 5.023 -1.921 1.00 0.00 40 LYS A N 6
ATOM 10635 C CA . LYS A 1 40 ? 7.874 5.331 -3.253 1.00 0.00 40 LYS A CA 6
ATOM 10636 C C . LYS A 1 40 ? 8.810 4.242 -3.672 1.00 0.00 40 LYS A C 6
ATOM 10637 O O . LYS A 1 40 ? 8.735 3.725 -4.767 1.00 0.00 40 LYS A O 6
ATOM 10656 N N . ARG A 1 41 ? 9.656 3.863 -2.748 1.00 0.00 41 ARG A N 6
ATOM 10657 C CA . ARG A 1 41 ? 10.592 2.797 -2.974 1.00 0.00 41 ARG A CA 6
ATOM 10658 C C . ARG A 1 41 ? 9.828 1.577 -3.453 1.00 0.00 41 ARG A C 6
ATOM 10659 O O . ARG A 1 41 ? 10.278 0.883 -4.340 1.00 0.00 41 ARG A O 6
ATOM 10680 N N . VAL A 1 42 ? 8.657 1.359 -2.851 1.00 0.00 42 VAL A N 6
ATOM 10681 C CA . VAL A 1 42 ? 7.778 0.242 -3.208 1.00 0.00 42 VAL A CA 6
ATOM 10682 C C . VAL A 1 42 ? 7.123 0.462 -4.578 1.00 0.00 42 VAL A C 6
ATOM 10683 O O . VAL A 1 42 ? 7.111 -0.439 -5.418 1.00 0.00 42 VAL A O 6
ATOM 10696 N N . VAL A 1 43 ? 6.580 1.660 -4.800 1.00 0.00 43 VAL A N 6
ATOM 10697 C CA . VAL A 1 43 ? 5.934 1.974 -6.073 1.00 0.00 43 VAL A CA 6
ATOM 10698 C C . VAL A 1 43 ? 6.989 2.160 -7.157 1.00 0.00 43 VAL A C 6
ATOM 10699 O O . VAL A 1 43 ? 6.947 1.514 -8.204 1.00 0.00 43 VAL A O 6
ATOM 10712 N N . GLN A 1 44 ? 7.950 3.031 -6.874 1.00 0.00 44 GLN A N 6
ATOM 10713 C CA . GLN A 1 44 ? 9.039 3.291 -7.795 1.00 0.00 44 GLN A CA 6
ATOM 10714 C C . GLN A 1 44 ? 9.670 1.964 -8.203 1.00 0.00 44 GLN A C 6
ATOM 10715 O O . GLN A 1 44 ? 10.125 1.811 -9.336 1.00 0.00 44 GLN A O 6
ATOM 10729 N N . HIS A 1 45 ? 9.673 0.987 -7.283 1.00 0.00 45 HIS A N 6
ATOM 10730 C CA . HIS A 1 45 ? 10.229 -0.328 -7.594 1.00 0.00 45 HIS A CA 6
ATOM 10731 C C . HIS A 1 45 ? 9.197 -1.183 -8.307 1.00 0.00 45 HIS A C 6
ATOM 10732 O O . HIS A 1 45 ? 9.508 -1.865 -9.284 1.00 0.00 45 HIS A O 6
ATOM 10746 N N . THR A 1 46 ? 7.986 -1.184 -7.784 1.00 0.00 46 THR A N 6
ATOM 10747 C CA . THR A 1 46 ? 6.949 -2.015 -8.361 1.00 0.00 46 THR A CA 6
ATOM 10748 C C . THR A 1 46 ? 6.885 -1.853 -9.864 1.00 0.00 46 THR A C 6
ATOM 10749 O O . THR A 1 46 ? 6.647 -2.819 -10.588 1.00 0.00 46 THR A O 6
ATOM 10760 N N . LYS A 1 47 ? 7.084 -0.639 -10.335 1.00 0.00 47 LYS A N 6
ATOM 10761 C CA . LYS A 1 47 ? 7.028 -0.392 -11.764 1.00 0.00 47 LYS A CA 6
ATOM 10762 C C . LYS A 1 47 ? 8.329 -0.798 -12.449 1.00 0.00 47 LYS A C 6
ATOM 10763 O O . LYS A 1 47 ? 8.322 -1.170 -13.623 1.00 0.00 47 LYS A O 6
ATOM 10782 N N . GLY A 1 48 ? 9.450 -0.727 -11.726 1.00 0.00 48 GLY A N 6
ATOM 10783 C CA . GLY A 1 48 ? 10.728 -1.094 -12.312 1.00 0.00 48 GLY A CA 6
ATOM 10784 C C . GLY A 1 48 ? 10.609 -2.416 -13.052 1.00 0.00 48 GLY A C 6
ATOM 10785 O O . GLY A 1 48 ? 11.351 -2.674 -14.000 1.00 0.00 48 GLY A O 6
ATOM 10789 N N . CYS A 1 49 ? 9.659 -3.249 -12.621 1.00 0.00 49 CYS A N 6
ATOM 10790 C CA . CYS A 1 49 ? 9.440 -4.555 -13.266 1.00 0.00 49 CYS A CA 6
ATOM 10791 C C . CYS A 1 49 ? 8.076 -4.581 -13.975 1.00 0.00 49 CYS A C 6
ATOM 10792 O O . CYS A 1 49 ? 7.075 -4.120 -13.426 1.00 0.00 49 CYS A O 6
ATOM 10800 N N . LYS A 1 50 ? 8.049 -5.108 -15.207 1.00 0.00 50 LYS A N 6
ATOM 10801 C CA . LYS A 1 50 ? 6.810 -5.172 -15.988 1.00 0.00 50 LYS A CA 6
ATOM 10802 C C . LYS A 1 50 ? 5.958 -6.383 -15.602 1.00 0.00 50 LYS A C 6
ATOM 10803 O O . LYS A 1 50 ? 4.731 -6.291 -15.541 1.00 0.00 50 LYS A O 6
ATOM 10822 N N . ARG A 1 51 ? 6.608 -7.509 -15.333 1.00 0.00 51 ARG A N 6
ATOM 10823 C CA . ARG A 1 51 ? 5.893 -8.717 -14.942 1.00 0.00 51 ARG A CA 6
ATOM 10824 C C . ARG A 1 51 ? 5.219 -8.495 -13.605 1.00 0.00 51 ARG A C 6
ATOM 10825 O O . ARG A 1 51 ? 4.086 -8.919 -13.379 1.00 0.00 51 ARG A O 6
ATOM 10846 N N . LYS A 1 52 ? 5.933 -7.815 -12.730 1.00 0.00 52 LYS A N 6
ATOM 10847 C CA . LYS A 1 52 ? 5.439 -7.509 -11.422 1.00 0.00 52 LYS A CA 6
ATOM 10848 C C . LYS A 1 52 ? 4.251 -6.574 -11.517 1.00 0.00 52 LYS A C 6
ATOM 10849 O O . LYS A 1 52 ? 3.243 -6.751 -10.835 1.00 0.00 52 LYS A O 6
ATOM 10868 N N . THR A 1 53 ? 4.400 -5.562 -12.352 1.00 0.00 53 THR A N 6
ATOM 10869 C CA . THR A 1 53 ? 3.360 -4.567 -12.516 1.00 0.00 53 THR A CA 6
ATOM 10870 C C . THR A 1 53 ? 2.023 -5.215 -12.863 1.00 0.00 53 THR A C 6
ATOM 10871 O O . THR A 1 53 ? 0.981 -4.563 -12.813 1.00 0.00 53 THR A O 6
ATOM 10882 N N . ASN A 1 54 ? 2.053 -6.492 -13.225 1.00 0.00 54 ASN A N 6
ATOM 10883 C CA . ASN A 1 54 ? 0.830 -7.205 -13.591 1.00 0.00 54 ASN A CA 6
ATOM 10884 C C . ASN A 1 54 ? 0.295 -8.025 -12.420 1.00 0.00 54 ASN A C 6
ATOM 10885 O O . ASN A 1 54 ? -0.641 -8.806 -12.590 1.00 0.00 54 ASN A O 6
ATOM 10896 N N . GLY A 1 55 ? 0.895 -7.869 -11.234 1.00 0.00 55 GLY A N 6
ATOM 10897 C CA . GLY A 1 55 ? 0.459 -8.634 -10.069 1.00 0.00 55 GLY A CA 6
ATOM 10898 C C . GLY A 1 55 ? 1.452 -9.751 -9.792 1.00 0.00 55 GLY A C 6
ATOM 10899 O O . GLY A 1 55 ? 1.288 -10.530 -8.852 1.00 0.00 55 GLY A O 6
ATOM 10903 N N . GLY A 1 56 ? 2.475 -9.833 -10.639 1.00 0.00 56 GLY A N 6
ATOM 10904 C CA . GLY A 1 56 ? 3.485 -10.868 -10.508 1.00 0.00 56 GLY A CA 6
ATOM 10905 C C . GLY A 1 56 ? 3.869 -11.092 -9.054 1.00 0.00 56 GLY A C 6
ATOM 10906 O O . GLY A 1 56 ? 3.730 -12.203 -8.544 1.00 0.00 56 GLY A O 6
ATOM 10910 N N . CYS A 1 57 ? 4.394 -10.055 -8.388 1.00 0.00 57 CYS A N 6
ATOM 10911 C CA . CYS A 1 57 ? 4.826 -10.205 -7.019 1.00 0.00 57 CYS A CA 6
ATOM 10912 C C . CYS A 1 57 ? 3.690 -9.931 -6.024 1.00 0.00 57 CYS A C 6
ATOM 10913 O O . CYS A 1 57 ? 2.700 -9.284 -6.370 1.00 0.00 57 CYS A O 6
ATOM 10921 N N . PRO A 1 58 ? 3.827 -10.377 -4.791 1.00 0.00 58 PRO A N 6
ATOM 10922 C CA . PRO A 1 58 ? 2.802 -10.132 -3.731 1.00 0.00 58 PRO A CA 6
ATOM 10923 C C . PRO A 1 58 ? 2.608 -8.635 -3.486 1.00 0.00 58 PRO A C 6
ATOM 10924 O O . PRO A 1 58 ? 1.512 -8.188 -3.149 1.00 0.00 58 PRO A O 6
ATOM 10935 N N . ILE A 1 59 ? 3.680 -7.865 -3.679 1.00 0.00 59 ILE A N 6
ATOM 10936 C CA . ILE A 1 59 ? 3.605 -6.424 -3.499 1.00 0.00 59 ILE A CA 6
ATOM 10937 C C . ILE A 1 59 ? 2.649 -5.856 -4.520 1.00 0.00 59 ILE A C 6
ATOM 10938 O O . ILE A 1 59 ? 1.775 -5.057 -4.192 1.00 0.00 59 ILE A O 6
ATOM 10954 N N . CYS A 1 60 ? 2.820 -6.270 -5.763 1.00 0.00 60 CYS A N 6
ATOM 10955 C CA . CYS A 1 60 ? 1.970 -5.786 -6.813 1.00 0.00 60 CYS A CA 6
ATOM 10956 C C . CYS A 1 60 ? 0.593 -6.405 -6.701 1.00 0.00 60 CYS A C 6
ATOM 10957 O O . CYS A 1 60 ? -0.418 -5.721 -6.831 1.00 0.00 60 CYS A O 6
ATOM 10965 N N . LYS A 1 61 ? 0.554 -7.697 -6.432 1.00 0.00 61 LYS A N 6
ATOM 10966 C CA . LYS A 1 61 ? -0.726 -8.369 -6.286 1.00 0.00 61 LYS A CA 6
ATOM 10967 C C . LYS A 1 61 ? -1.497 -7.742 -5.130 1.00 0.00 61 LYS A C 6
ATOM 10968 O O . LYS A 1 61 ? -2.689 -7.454 -5.244 1.00 0.00 61 LYS A O 6
ATOM 10987 N N . GLN A 1 62 ? -0.799 -7.524 -4.022 1.00 0.00 62 GLN A N 6
ATOM 10988 C CA . GLN A 1 62 ? -1.412 -6.918 -2.847 1.00 0.00 62 GLN A CA 6
ATOM 10989 C C . GLN A 1 62 ? -1.761 -5.454 -3.118 1.00 0.00 62 GLN A C 6
ATOM 10990 O O . GLN A 1 62 ? -2.835 -4.984 -2.739 1.00 0.00 62 GLN A O 6
ATOM 11004 N N . LEU A 1 63 ? -0.842 -4.736 -3.766 1.00 0.00 63 LEU A N 6
ATOM 11005 C CA . LEU A 1 63 ? -1.064 -3.321 -4.069 1.00 0.00 63 LEU A CA 6
ATOM 11006 C C . LEU A 1 63 ? -2.239 -3.156 -5.025 1.00 0.00 63 LEU A C 6
ATOM 11007 O O . LEU A 1 63 ? -3.082 -2.279 -4.837 1.00 0.00 63 LEU A O 6
ATOM 11023 N N . ILE A 1 64 ? -2.309 -4.016 -6.037 1.00 0.00 64 ILE A N 6
ATOM 11024 C CA . ILE A 1 64 ? -3.414 -3.952 -6.986 1.00 0.00 64 ILE A CA 6
ATOM 11025 C C . ILE A 1 64 ? -4.731 -4.170 -6.244 1.00 0.00 64 ILE A C 6
ATOM 11026 O O . ILE A 1 64 ? -5.721 -3.487 -6.501 1.00 0.00 64 ILE A O 6
ATOM 11042 N N . ALA A 1 65 ? -4.732 -5.117 -5.317 1.00 0.00 65 ALA A N 6
ATOM 11043 C CA . ALA A 1 65 ? -5.924 -5.399 -4.533 1.00 0.00 65 ALA A CA 6
ATOM 11044 C C . ALA A 1 65 ? -6.245 -4.215 -3.628 1.00 0.00 65 ALA A C 6
ATOM 11045 O O . ALA A 1 65 ? -7.387 -3.758 -3.568 1.00 0.00 65 ALA A O 6
ATOM 11052 N N . LEU A 1 66 ? -5.224 -3.696 -2.954 1.00 0.00 66 LEU A N 6
ATOM 11053 C CA . LEU A 1 66 ? -5.420 -2.541 -2.090 1.00 0.00 66 LEU A CA 6
ATOM 11054 C C . LEU A 1 66 ? -5.946 -1.407 -2.950 1.00 0.00 66 LEU A C 6
ATOM 11055 O O . LEU A 1 66 ? -6.869 -0.683 -2.572 1.00 0.00 66 LEU A O 6
ATOM 11071 N N . ALA A 1 67 ? -5.365 -1.299 -4.134 1.00 0.00 67 ALA A N 6
ATOM 11072 C CA . ALA A 1 67 ? -5.776 -0.299 -5.095 1.00 0.00 67 ALA A CA 6
ATOM 11073 C C . ALA A 1 67 ? -7.208 -0.571 -5.526 1.00 0.00 67 ALA A C 6
ATOM 11074 O O . ALA A 1 67 ? -7.979 0.355 -5.756 1.00 0.00 67 ALA A O 6
ATOM 11081 N N . ALA A 1 68 ? -7.562 -1.853 -5.636 1.00 0.00 68 ALA A N 6
ATOM 11082 C CA . ALA A 1 68 ? -8.916 -2.210 -6.044 1.00 0.00 68 ALA A CA 6
ATOM 11083 C C . ALA A 1 68 ? -9.927 -1.533 -5.127 1.00 0.00 68 ALA A C 6
ATOM 11084 O O . ALA A 1 68 ? -10.881 -0.908 -5.591 1.00 0.00 68 ALA A O 6
ATOM 11091 N N . TYR A 1 69 ? -9.704 -1.650 -3.823 1.00 0.00 69 TYR A N 6
ATOM 11092 C CA . TYR A 1 69 ? -10.598 -1.026 -2.854 1.00 0.00 69 TYR A CA 6
ATOM 11093 C C . TYR A 1 69 ? -10.598 0.496 -3.027 1.00 0.00 69 TYR A C 6
ATOM 11094 O O . TYR A 1 69 ? -11.651 1.132 -2.974 1.00 0.00 69 TYR A O 6
ATOM 11112 N N . HIS A 1 70 ? -9.413 1.077 -3.229 1.00 0.00 70 HIS A N 6
ATOM 11113 C CA . HIS A 1 70 ? -9.304 2.525 -3.404 1.00 0.00 70 HIS A CA 6
ATOM 11114 C C . HIS A 1 70 ? -9.949 2.978 -4.715 1.00 0.00 70 HIS A C 6
ATOM 11115 O O . HIS A 1 70 ? -10.697 3.956 -4.744 1.00 0.00 70 HIS A O 6
ATOM 11129 N N . ALA A 1 71 ? -9.652 2.264 -5.795 1.00 0.00 71 ALA A N 6
ATOM 11130 C CA . ALA A 1 71 ? -10.204 2.604 -7.104 1.00 0.00 71 ALA A CA 6
ATOM 11131 C C . ALA A 1 71 ? -11.723 2.485 -7.086 1.00 0.00 71 ALA A C 6
ATOM 11132 O O . ALA A 1 71 ? -12.415 3.116 -7.884 1.00 0.00 71 ALA A O 6
ATOM 11139 N N . LYS A 1 72 ? -12.238 1.689 -6.153 1.00 0.00 72 LYS A N 6
ATOM 11140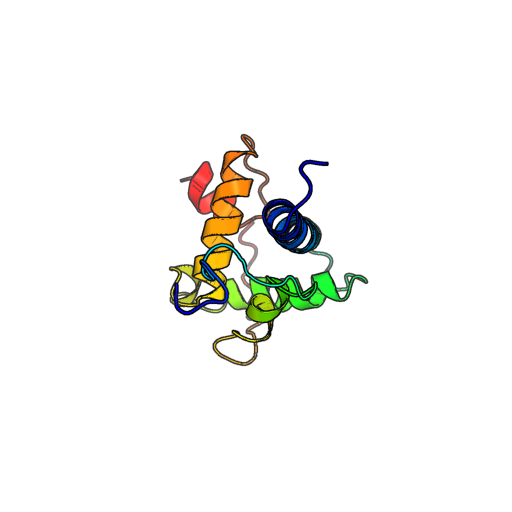 C CA . LYS A 1 72 ? -13.678 1.523 -6.021 1.00 0.00 72 LYS A CA 6
ATOM 11141 C C . LYS A 1 72 ? -14.271 2.750 -5.338 1.00 0.00 72 LYS A C 6
ATOM 11142 O O . LYS A 1 72 ? -15.172 3.393 -5.879 1.00 0.00 72 LYS A O 6
ATOM 11161 N N . HIS A 1 73 ? -13.757 3.084 -4.157 1.00 0.00 73 HIS A N 6
ATOM 11162 C CA . HIS A 1 73 ? -14.251 4.243 -3.447 1.00 0.00 73 HIS A CA 6
ATOM 11163 C C . HIS A 1 73 ? -14.023 5.495 -4.276 1.00 0.00 73 HIS A C 6
ATOM 11164 O O . HIS A 1 73 ? -14.927 6.316 -4.425 1.00 0.00 73 HIS A O 6
ATOM 11178 N N . CYS A 1 74 ? -12.833 5.621 -4.857 1.00 0.00 74 CYS A N 6
ATOM 11179 C CA . CYS A 1 74 ? -12.557 6.762 -5.708 1.00 0.00 74 CYS A CA 6
ATOM 11180 C C . CYS A 1 74 ? -13.232 6.513 -7.045 1.00 0.00 74 CYS A C 6
ATOM 11181 O O . CYS A 1 74 ? -12.755 5.718 -7.853 1.00 0.00 74 CYS A O 6
ATOM 11189 N N . GLN A 1 75 ? -14.365 7.170 -7.256 1.00 0.00 75 GLN A N 6
ATOM 11190 C CA . GLN A 1 75 ? -15.126 6.982 -8.485 1.00 0.00 75 GLN A CA 6
ATOM 11191 C C . GLN A 1 75 ? -14.544 7.851 -9.591 1.00 0.00 75 GLN A C 6
ATOM 11192 O O . GLN A 1 75 ? -15.003 7.844 -10.732 1.00 0.00 75 GLN A O 6
ATOM 11206 N N . GLU A 1 76 ? -13.520 8.602 -9.231 1.00 0.00 76 GLU A N 6
ATOM 11207 C CA . GLU A 1 76 ? -12.848 9.499 -10.172 1.00 0.00 76 GLU A CA 6
ATOM 11208 C C . GLU A 1 76 ? -11.462 8.998 -10.489 1.00 0.00 76 GLU A C 6
ATOM 11209 O O . GLU A 1 76 ? -10.772 8.446 -9.632 1.00 0.00 76 GLU A O 6
ATOM 11221 N N . ASN A 1 77 ? -11.052 9.204 -11.733 1.00 0.00 77 ASN A N 6
ATOM 11222 C CA . ASN A 1 77 ? -9.738 8.780 -12.156 1.00 0.00 77 ASN A CA 6
ATOM 11223 C C . ASN A 1 77 ? -8.727 9.816 -11.699 1.00 0.00 77 ASN A C 6
ATOM 11224 O O . ASN A 1 77 ? -8.443 10.775 -12.417 1.00 0.00 77 ASN A O 6
ATOM 11235 N N . LYS A 1 78 ? -8.205 9.634 -10.486 1.00 0.00 78 LYS A N 6
ATOM 11236 C CA . LYS A 1 78 ? -7.244 10.586 -9.931 1.00 0.00 78 LYS A CA 6
ATOM 11237 C C . LYS A 1 78 ? -6.266 11.053 -11.015 1.00 0.00 78 LYS A C 6
ATOM 11238 O O . LYS A 1 78 ? -6.234 12.242 -11.320 1.00 0.00 78 LYS A O 6
ATOM 11257 N N . CYS A 1 79 ? -5.525 10.098 -11.609 1.00 0.00 79 CYS A N 6
ATOM 11258 C CA . CYS A 1 79 ? -4.567 10.361 -12.713 1.00 0.00 79 CYS A CA 6
ATOM 11259 C C . CYS A 1 79 ? -3.120 9.966 -12.369 1.00 0.00 79 CYS A C 6
ATOM 11260 O O . CYS A 1 79 ? -2.482 9.269 -13.159 1.00 0.00 79 CYS A O 6
ATOM 11268 N N . PRO A 1 80 ? -2.571 10.372 -11.243 1.00 0.00 80 PRO A N 6
ATOM 11269 C CA . PRO A 1 80 ? -1.176 10.016 -10.879 1.00 0.00 80 PRO A CA 6
ATOM 11270 C C . PRO A 1 80 ? -1.069 8.591 -10.340 1.00 0.00 80 PRO A C 6
ATOM 11271 O O . PRO A 1 80 ? 0.028 8.120 -10.064 1.00 0.00 80 PRO A O 6
ATOM 11282 N N . VAL A 1 81 ? -2.216 7.914 -10.193 1.00 0.00 81 VAL A N 6
ATOM 11283 C CA . VAL A 1 81 ? -2.239 6.533 -9.696 1.00 0.00 81 VAL A CA 6
ATOM 11284 C C . VAL A 1 81 ? -2.317 5.562 -10.889 1.00 0.00 81 VAL A C 6
ATOM 11285 O O . VAL A 1 81 ? -3.375 5.443 -11.509 1.00 0.00 81 VAL A O 6
ATOM 11298 N N . PRO A 1 82 ? -1.242 4.883 -11.246 1.00 0.00 82 PRO A N 6
ATOM 11299 C CA . PRO A 1 82 ? -1.240 3.941 -12.415 1.00 0.00 82 PRO A CA 6
ATOM 11300 C C . PRO A 1 82 ? -2.375 2.917 -12.384 1.00 0.00 82 PRO A C 6
ATOM 11301 O O . PRO A 1 82 ? -3.067 2.706 -13.381 1.00 0.00 82 PRO A O 6
ATOM 11312 N N . PHE A 1 83 ? -2.524 2.263 -11.250 1.00 0.00 83 PHE A N 6
ATOM 11313 C CA . PHE A 1 83 ? -3.536 1.220 -11.098 1.00 0.00 83 PHE A CA 6
ATOM 11314 C C . PHE A 1 83 ? -4.941 1.747 -11.382 1.00 0.00 83 PHE A C 6
ATOM 11315 O O . PHE A 1 83 ? -5.717 1.104 -12.090 1.00 0.00 83 PHE A O 6
ATOM 11332 N N . CYS A 1 84 ? -5.275 2.908 -10.835 1.00 0.00 84 CYS A N 6
ATOM 11333 C CA . CYS A 1 84 ? -6.601 3.466 -11.059 1.00 0.00 84 CYS A CA 6
ATOM 11334 C C . CYS A 1 84 ? -6.854 3.593 -12.556 1.00 0.00 84 CYS A C 6
ATOM 11335 O O . CYS A 1 84 ? -7.905 3.208 -13.056 1.00 0.00 84 CYS A O 6
ATOM 11343 N N . LEU A 1 85 ? -5.865 4.114 -13.264 1.00 0.00 85 LEU A N 6
ATOM 11344 C CA . LEU A 1 85 ? -5.971 4.269 -14.707 1.00 0.00 85 LEU A CA 6
ATOM 11345 C C . LEU A 1 85 ? -6.112 2.900 -15.370 1.00 0.00 85 LEU A C 6
ATOM 11346 O O . LEU A 1 85 ? -6.794 2.745 -16.368 1.00 0.00 85 LEU A O 6
ATOM 11362 N N . ASN A 1 86 ? -5.449 1.906 -14.811 1.00 0.00 86 ASN A N 6
ATOM 11363 C CA . ASN A 1 86 ? -5.497 0.568 -15.373 1.00 0.00 86 ASN A CA 6
ATOM 11364 C C . ASN A 1 86 ? -6.887 -0.038 -15.247 1.00 0.00 86 ASN A C 6
ATOM 11365 O O . ASN A 1 86 ? -7.320 -0.791 -16.114 1.00 0.00 86 ASN A O 6
ATOM 11376 N N . ILE A 1 87 ? -7.573 0.279 -14.149 1.00 0.00 87 ILE A N 6
ATOM 11377 C CA . ILE A 1 87 ? -8.914 -0.254 -13.903 1.00 0.00 87 ILE A CA 6
ATOM 11378 C C . ILE A 1 87 ? -10.007 0.712 -14.360 1.00 0.00 87 ILE A C 6
ATOM 11379 O O . ILE A 1 87 ? -10.920 0.324 -15.089 1.00 0.00 87 ILE A O 6
ATOM 11395 N N . LYS A 1 88 ? -9.927 1.964 -13.916 1.00 0.00 88 LYS A N 6
ATOM 11396 C CA . LYS A 1 88 ? -10.947 2.953 -14.286 1.00 0.00 88 LYS A CA 6
ATOM 11397 C C . LYS A 1 88 ? -10.877 3.351 -15.762 1.00 0.00 88 LYS A C 6
ATOM 11398 O O . LYS A 1 88 ? -11.913 3.516 -16.407 1.00 0.00 88 LYS A O 6
ATOM 11417 N N . GLN A 1 89 ? -9.672 3.517 -16.301 1.00 0.00 89 GLN A N 6
ATOM 11418 C CA . GLN A 1 89 ? -9.537 3.909 -17.708 1.00 0.00 89 GLN A CA 6
ATOM 11419 C C . GLN A 1 89 ? -9.665 2.691 -18.614 1.00 0.00 89 GLN A C 6
ATOM 11420 O O . GLN A 1 89 ? -10.094 2.812 -19.760 1.00 0.00 89 GLN A O 6
ATOM 11434 N N . LYS A 1 90 ? -9.261 1.529 -18.084 1.00 0.00 90 LYS A N 6
ATOM 11435 C CA . LYS A 1 90 ? -9.299 0.256 -18.830 1.00 0.00 90 LYS A CA 6
ATOM 11436 C C . LYS A 1 90 ? -10.287 0.305 -20.003 1.00 0.00 90 LYS A C 6
ATOM 11437 O O . LYS A 1 90 ? -11.458 0.537 -19.755 1.00 0.00 90 LYS A O 6
ATOM 11457 N N . MET B 2 1 ? -9.715 -23.158 13.635 1.00 0.00 1 MET B N 6
ATOM 11458 C CA . MET B 2 1 ? -10.791 -24.105 13.225 1.00 0.00 1 MET B CA 6
ATOM 11459 C C . MET B 2 1 ? -10.481 -25.489 13.783 1.00 0.00 1 MET B C 6
ATOM 11460 O O . MET B 2 1 ? -11.199 -25.998 14.644 1.00 0.00 1 MET B O 6
ATOM 11476 N N . GLU B 2 2 ? -9.409 -26.092 13.284 1.00 0.00 2 GLU B N 6
ATOM 11477 C CA . GLU B 2 2 ? -9.012 -27.418 13.736 1.00 0.00 2 GLU B CA 6
ATOM 11478 C C . GLU B 2 2 ? -8.556 -27.369 15.190 1.00 0.00 2 GLU B C 6
ATOM 11479 O O . GLU B 2 2 ? -8.772 -28.320 15.941 1.00 0.00 2 GLU B O 6
ATOM 11491 N N . GLU B 2 3 ? -7.946 -26.246 15.585 1.00 0.00 3 GLU B N 6
ATOM 11492 C CA . GLU B 2 3 ? -7.477 -26.061 16.965 1.00 0.00 3 GLU B CA 6
ATOM 11493 C C . GLU B 2 3 ? -6.531 -24.856 17.038 1.00 0.00 3 GLU B C 6
ATOM 11494 O O . GLU B 2 3 ? -6.639 -24.035 17.949 1.00 0.00 3 GLU B O 6
ATOM 11506 N N . PRO B 2 4 ? -5.613 -24.737 16.112 1.00 0.00 4 PRO B N 6
ATOM 11507 C CA . PRO B 2 4 ? -4.638 -23.609 16.097 1.00 0.00 4 PRO B CA 6
ATOM 11508 C C . PRO B 2 4 ? -5.339 -22.261 16.122 1.00 0.00 4 PRO B C 6
ATOM 11509 O O . PRO B 2 4 ? -4.840 -21.321 16.728 1.00 0.00 4 PRO B O 6
ATOM 11520 N N . GLN B 2 5 ? -6.480 -22.203 15.425 1.00 0.00 5 GLN B N 6
ATOM 11521 C CA . GLN B 2 5 ? -7.308 -20.996 15.294 1.00 0.00 5 GLN B CA 6
ATOM 11522 C C . GLN B 2 5 ? -6.857 -20.188 14.085 1.00 0.00 5 GLN B C 6
ATOM 11523 O O . GLN B 2 5 ? -5.866 -19.464 14.166 1.00 0.00 5 GLN B O 6
ATOM 11537 N N . SER B 2 6 ? -7.586 -20.336 12.970 1.00 0.00 6 SER B N 6
ATOM 11538 C CA . SER B 2 6 ? -7.274 -19.638 11.711 1.00 0.00 6 SER B CA 6
ATOM 11539 C C . SER B 2 6 ? -6.361 -18.429 11.923 1.00 0.00 6 SER B C 6
ATOM 11540 O O . SER B 2 6 ? -6.725 -17.473 12.606 1.00 0.00 6 SER B O 6
ATOM 11548 N N . ASP B 2 7 ? -5.170 -18.488 11.329 1.00 0.00 7 ASP B N 6
ATOM 11549 C CA . ASP B 2 7 ? -4.191 -17.404 11.443 1.00 0.00 7 ASP B CA 6
ATOM 11550 C C . ASP B 2 7 ? -4.241 -16.458 10.236 1.00 0.00 7 ASP B C 6
ATOM 11551 O O . ASP B 2 7 ? -3.983 -15.262 10.381 1.00 0.00 7 ASP B O 6
ATOM 11560 N N . PRO B 2 8 ? -4.560 -16.948 9.059 1.00 0.00 8 PRO B N 6
ATOM 11561 C CA . PRO B 2 8 ? -4.626 -16.096 7.831 1.00 0.00 8 PRO B CA 6
ATOM 11562 C C . PRO B 2 8 ? -5.545 -14.884 8.006 1.00 0.00 8 PRO B C 6
ATOM 11563 O O . PRO B 2 8 ? -5.297 -13.826 7.428 1.00 0.00 8 PRO B O 6
ATOM 11574 N N . SER B 2 9 ? -6.608 -15.040 8.798 1.00 0.00 9 SER B N 6
ATOM 11575 C CA . SER B 2 9 ? -7.553 -13.940 9.030 1.00 0.00 9 SER B CA 6
ATOM 11576 C C . SER B 2 9 ? -7.312 -13.281 10.377 1.00 0.00 9 SER B C 6
ATOM 11577 O O . SER B 2 9 ? -7.680 -12.127 10.596 1.00 0.00 9 SER B O 6
ATOM 11585 N N . VAL B 2 10 ? -6.689 -14.023 11.267 1.00 0.00 10 VAL B N 6
ATOM 11586 C CA . VAL B 2 10 ? -6.381 -13.521 12.608 1.00 0.00 10 VAL B CA 6
ATOM 11587 C C . VAL B 2 10 ? -4.934 -13.060 12.662 1.00 0.00 10 VAL B C 6
ATOM 11588 O O . VAL B 2 10 ? -4.044 -13.824 13.034 1.00 0.00 10 VAL B O 6
ATOM 11601 N N . GLU B 2 11 ? -4.702 -11.815 12.260 1.00 0.00 11 GLU B N 6
ATOM 11602 C CA . GLU B 2 11 ? -3.355 -11.252 12.230 1.00 0.00 11 GLU B CA 6
ATOM 11603 C C . GLU B 2 11 ? -3.189 -10.180 13.314 1.00 0.00 11 GLU B C 6
ATOM 11604 O O . GLU B 2 11 ? -3.531 -9.020 13.089 1.00 0.00 11 GLU B O 6
ATOM 11616 N N . PRO B 2 12 ? -2.684 -10.534 14.478 1.00 0.00 12 PRO B N 6
ATOM 11617 C CA . PRO B 2 12 ? -2.496 -9.558 15.598 1.00 0.00 12 PRO B CA 6
ATOM 11618 C C . PRO B 2 12 ? -1.899 -8.228 15.115 1.00 0.00 12 PRO B C 6
ATOM 11619 O O . PRO B 2 12 ? -0.708 -8.165 14.827 1.00 0.00 12 PRO B O 6
ATOM 11630 N N . PRO B 2 13 ? -2.679 -7.171 15.016 1.00 0.00 13 PRO B N 6
ATOM 11631 C CA . PRO B 2 13 ? -2.158 -5.844 14.554 1.00 0.00 13 PRO B CA 6
ATOM 11632 C C . PRO B 2 13 ? -0.981 -5.350 15.403 1.00 0.00 13 PRO B C 6
ATOM 11633 O O . PRO B 2 13 ? -1.131 -5.091 16.597 1.00 0.00 13 PRO B O 6
ATOM 11644 N N . LEU B 2 14 ? 0.186 -5.204 14.771 1.00 0.00 14 LEU B N 6
ATOM 11645 C CA . LEU B 2 14 ? 1.384 -4.721 15.466 1.00 0.00 14 LEU B CA 6
ATOM 11646 C C . LEU B 2 14 ? 1.672 -3.280 15.063 1.00 0.00 14 LEU B C 6
ATOM 11647 O O . LEU B 2 14 ? 2.765 -2.770 15.301 1.00 0.00 14 LEU B O 6
ATOM 11663 N N . SER B 2 15 ? 0.685 -2.644 14.425 1.00 0.00 15 SER B N 6
ATOM 11664 C CA . SER B 2 15 ? 0.819 -1.264 13.949 1.00 0.00 15 SER B CA 6
ATOM 11665 C C . SER B 2 15 ? 1.411 -1.254 12.543 1.00 0.00 15 SER B C 6
ATOM 11666 O O . SER B 2 15 ? 1.125 -0.364 11.742 1.00 0.00 15 SER B O 6
ATOM 11674 N N . GLN B 2 16 ? 2.232 -2.262 12.250 1.00 0.00 16 GLN B N 6
ATOM 11675 C CA . GLN B 2 16 ? 2.866 -2.391 10.941 1.00 0.00 16 GLN B CA 6
ATOM 11676 C C . GLN B 2 16 ? 2.302 -3.613 10.240 1.00 0.00 16 GLN B C 6
ATOM 11677 O O . GLN B 2 16 ? 2.990 -4.280 9.465 1.00 0.00 16 GLN B O 6
ATOM 11691 N N . GLU B 2 17 ? 1.044 -3.910 10.541 1.00 0.00 17 GLU B N 6
ATOM 11692 C CA . GLU B 2 17 ? 0.384 -5.068 9.966 1.00 0.00 17 GLU B CA 6
ATOM 11693 C C . GLU B 2 17 ? 0.608 -5.130 8.458 1.00 0.00 17 GLU B C 6
ATOM 11694 O O . GLU B 2 17 ? 1.154 -6.107 7.944 1.00 0.00 17 GLU B O 6
ATOM 11706 N N . THR B 2 18 ? 0.184 -4.085 7.751 1.00 0.00 18 THR B N 6
ATOM 11707 C CA . THR B 2 18 ? 0.352 -4.043 6.301 1.00 0.00 18 THR B CA 6
ATOM 11708 C C . THR B 2 18 ? 1.770 -3.677 5.916 1.00 0.00 18 THR B C 6
ATOM 11709 O O . THR B 2 18 ? 2.402 -4.389 5.132 1.00 0.00 18 THR B O 6
ATOM 11720 N N . PHE B 2 19 ? 2.263 -2.562 6.459 1.00 0.00 19 PHE B N 6
ATOM 11721 C CA . PHE B 2 19 ? 3.614 -2.102 6.150 1.00 0.00 19 PHE B CA 6
ATOM 11722 C C . PHE B 2 19 ? 4.550 -3.288 5.985 1.00 0.00 19 PHE B C 6
ATOM 11723 O O . PHE B 2 19 ? 5.223 -3.435 4.947 1.00 0.00 19 PHE B O 6
ATOM 11740 N N . SER B 2 20 ? 4.580 -4.133 7.026 1.00 0.00 20 SER B N 6
ATOM 11741 C CA . SER B 2 20 ? 5.421 -5.325 7.043 1.00 0.00 20 SER B CA 6
ATOM 11742 C C . SER B 2 20 ? 5.560 -5.903 5.648 1.00 0.00 20 SER B C 6
ATOM 11743 O O . SER B 2 20 ? 6.652 -5.975 5.100 1.00 0.00 20 SER B O 6
ATOM 11751 N N . ASP B 2 21 ? 4.436 -6.305 5.089 1.00 0.00 21 ASP B N 6
ATOM 11752 C CA . ASP B 2 21 ? 4.411 -6.890 3.761 1.00 0.00 21 ASP B CA 6
ATOM 11753 C C . ASP B 2 21 ? 4.882 -5.921 2.673 1.00 0.00 21 ASP B C 6
ATOM 11754 O O . ASP B 2 21 ? 5.633 -6.304 1.779 1.00 0.00 21 ASP B O 6
ATOM 11763 N N . LEU B 2 22 ? 4.403 -4.689 2.714 1.00 0.00 22 LEU B N 6
ATOM 11764 C CA . LEU B 2 22 ? 4.746 -3.724 1.677 1.00 0.00 22 LEU B CA 6
ATOM 11765 C C . LEU B 2 22 ? 6.209 -3.796 1.252 1.00 0.00 22 LEU B C 6
ATOM 11766 O O . LEU B 2 22 ? 6.498 -4.147 0.110 1.00 0.00 22 LEU B O 6
ATOM 11782 N N . TRP B 2 23 ? 7.134 -3.407 2.130 1.00 0.00 23 TRP B N 6
ATOM 11783 C CA . TRP B 2 23 ? 8.561 -3.388 1.738 1.00 0.00 23 TRP B CA 6
ATOM 11784 C C . TRP B 2 23 ? 9.312 -4.706 2.008 1.00 0.00 23 TRP B C 6
ATOM 11785 O O . TRP B 2 23 ? 10.406 -4.897 1.474 1.00 0.00 23 TRP B O 6
ATOM 11806 N N . LYS B 2 24 ? 8.772 -5.605 2.838 1.00 0.00 24 LYS B N 6
ATOM 11807 C CA . LYS B 2 24 ? 9.498 -6.858 3.127 1.00 0.00 24 LYS B CA 6
ATOM 11808 C C . LYS B 2 24 ? 9.127 -8.001 2.176 1.00 0.00 24 LYS B C 6
ATOM 11809 O O . LYS B 2 24 ? 9.852 -8.994 2.110 1.00 0.00 24 LYS B O 6
ATOM 11828 N N . LEU B 2 25 ? 8.024 -7.876 1.430 1.00 0.00 25 LEU B N 6
ATOM 11829 C CA . LEU B 2 25 ? 7.626 -8.936 0.488 1.00 0.00 25 LEU B CA 6
ATOM 11830 C C . LEU B 2 25 ? 7.964 -8.536 -0.945 1.00 0.00 25 LEU B C 6
ATOM 11831 O O . LEU B 2 25 ? 7.307 -8.971 -1.890 1.00 0.00 25 LEU B O 6
ATOM 11847 N N . LEU B 2 26 ? 8.996 -7.715 -1.105 1.00 0.00 26 LEU B N 6
ATOM 11848 C CA . LEU B 2 26 ? 9.408 -7.280 -2.431 1.00 0.00 26 LEU B CA 6
ATOM 11849 C C . LEU B 2 26 ? 10.191 -8.397 -3.135 1.00 0.00 26 LEU B C 6
ATOM 11850 O O . LEU B 2 26 ? 10.844 -9.203 -2.472 1.00 0.00 26 LEU B O 6
ATOM 11866 N N . PRO B 2 27 ? 10.128 -8.473 -4.449 1.00 0.00 27 PRO B N 6
ATOM 11867 C CA . PRO B 2 27 ? 10.834 -9.525 -5.222 1.00 0.00 27 PRO B CA 6
ATOM 11868 C C . PRO B 2 27 ? 12.166 -9.900 -4.587 1.00 0.00 27 PRO B C 6
ATOM 11869 O O . PRO B 2 27 ? 12.296 -11.002 -4.071 1.00 0.00 27 PRO B O 6
ATOM 11880 N N . GLU B 2 28 ? 13.118 -8.957 -4.600 1.00 0.00 28 GLU B N 6
ATOM 11881 C CA . GLU B 2 28 ? 14.450 -9.156 -3.996 1.00 0.00 28 GLU B CA 6
ATOM 11882 C C . GLU B 2 28 ? 15.460 -8.170 -4.586 1.00 0.00 28 GLU B C 6
ATOM 11883 O O . GLU B 2 28 ? 16.061 -8.463 -5.615 1.00 0.00 28 GLU B O 6
ATOM 11895 N N . ASN B 2 29 ? 15.630 -7.020 -3.909 1.00 0.00 29 ASN B N 6
ATOM 11896 C CA . ASN B 2 29 ? 16.570 -5.954 -4.316 1.00 0.00 29 ASN B CA 6
ATOM 11897 C C . ASN B 2 29 ? 15.832 -4.791 -4.955 1.00 0.00 29 ASN B C 6
ATOM 11898 O O . ASN B 2 29 ? 15.891 -4.618 -6.173 1.00 0.00 29 ASN B O 6
ATOM 11909 N N . ASN B 2 30 ? 15.136 -3.999 -4.124 1.00 0.00 30 ASN B N 6
ATOM 11910 C CA . ASN B 2 30 ? 14.374 -2.836 -4.604 1.00 0.00 30 ASN B CA 6
ATOM 11911 C C . ASN B 2 30 ? 14.984 -2.269 -5.884 1.00 0.00 30 ASN B C 6
ATOM 11912 O O . ASN B 2 30 ? 16.190 -2.028 -5.951 1.00 0.00 30 ASN B O 6
ATOM 11923 N N . VAL B 2 31 ? 14.153 -2.069 -6.898 1.00 0.00 31 VAL B N 6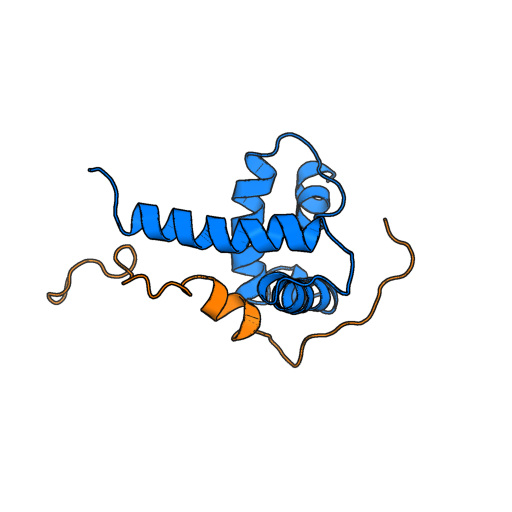
ATOM 11924 C CA . VAL B 2 31 ? 14.631 -1.540 -8.182 1.00 0.00 31 VAL B CA 6
ATOM 11925 C C . VAL B 2 31 ? 14.348 -0.041 -8.276 1.00 0.00 31 VAL B C 6
ATOM 11926 O O . VAL B 2 31 ? 13.235 0.405 -8.022 1.00 0.00 31 VAL B O 6
ATOM 11939 N N . LEU B 2 32 ? 15.366 0.744 -8.619 1.00 0.00 32 LEU B N 6
ATOM 11940 C CA . LEU B 2 32 ? 15.213 2.195 -8.719 1.00 0.00 32 LEU B CA 6
ATOM 11941 C C . LEU B 2 32 ? 15.089 2.617 -10.175 1.00 0.00 32 LEU B C 6
ATOM 11942 O O . LEU B 2 32 ? 15.002 3.810 -10.467 1.00 0.00 32 LEU B O 6
ATOM 11958 N N . SER B 2 33 ? 15.082 1.621 -11.073 1.00 0.00 33 SER B N 6
ATOM 11959 C CA . SER B 2 33 ? 14.968 1.846 -12.524 1.00 0.00 33 SER B CA 6
ATOM 11960 C C . SER B 2 33 ? 14.378 3.221 -12.840 1.00 0.00 33 SER B C 6
ATOM 11961 O O . SER B 2 33 ? 13.169 3.353 -13.033 1.00 0.00 33 SER B O 6
ATOM 11969 N N . PRO B 2 34 ? 15.199 4.243 -12.883 1.00 0.00 34 PRO B N 6
ATOM 11970 C CA . PRO B 2 34 ? 14.727 5.630 -13.165 1.00 0.00 34 PRO B CA 6
ATOM 11971 C C . PRO B 2 34 ? 14.039 5.726 -14.525 1.00 0.00 34 PRO B C 6
ATOM 11972 O O . PRO B 2 34 ? 14.439 5.062 -15.480 1.00 0.00 34 PRO B O 6
ATOM 11983 N N . LEU B 2 35 ? 12.993 6.547 -14.589 1.00 0.00 35 LEU B N 6
ATOM 11984 C CA . LEU B 2 35 ? 12.229 6.739 -15.823 1.00 0.00 35 LEU B CA 6
ATOM 11985 C C . LEU B 2 35 ? 12.395 8.175 -16.327 1.00 0.00 35 LEU B C 6
ATOM 11986 O O . LEU B 2 35 ? 11.578 9.039 -16.011 1.00 0.00 35 LEU B O 6
ATOM 12002 N N . PRO B 2 36 ? 13.422 8.451 -17.098 1.00 0.00 36 PRO B N 6
ATOM 12003 C CA . PRO B 2 36 ? 13.661 9.823 -17.632 1.00 0.00 36 PRO B CA 6
ATOM 12004 C C . PRO B 2 36 ? 12.452 10.319 -18.403 1.00 0.00 36 PRO B C 6
ATOM 12005 O O . PRO B 2 36 ? 12.194 9.813 -19.488 1.00 0.00 36 PRO B O 6
ATOM 12016 N N . SER B 2 37 ? 11.743 11.303 -17.825 1.00 0.00 37 SER B N 6
ATOM 12017 C CA . SER B 2 37 ? 10.537 11.907 -18.425 1.00 0.00 37 SER B CA 6
ATOM 12018 C C . SER B 2 37 ? 10.336 11.480 -19.875 1.00 0.00 37 SER B C 6
ATOM 12019 O O . SER B 2 37 ? 10.434 12.294 -20.794 1.00 0.00 37 SER B O 6
ATOM 12027 N N . GLN B 2 38 ? 10.069 10.189 -20.068 1.00 0.00 38 GLN B N 6
ATOM 12028 C CA . GLN B 2 38 ? 9.873 9.638 -21.401 1.00 0.00 38 GLN B CA 6
ATOM 12029 C C . GLN B 2 38 ? 8.389 9.499 -21.687 1.00 0.00 38 GLN B C 6
ATOM 12030 O O . GLN B 2 38 ? 7.650 8.900 -20.906 1.00 0.00 38 GLN B O 6
ATOM 12044 N N . ALA B 2 39 ? 7.956 10.057 -22.812 1.00 0.00 39 ALA B N 6
ATOM 12045 C CA . ALA B 2 39 ? 6.550 9.994 -23.199 1.00 0.00 39 ALA B CA 6
ATOM 12046 C C . ALA B 2 39 ? 6.343 8.934 -24.274 1.00 0.00 39 ALA B C 6
ATOM 12047 O O . ALA B 2 39 ? 6.834 9.130 -25.374 1.00 0.00 39 ALA B O 6
ATOM 12055 N N . ALA A 1 1 ? -11.814 1.874 20.434 1.00 0.00 1 ALA A N 7
ATOM 12056 C CA . ALA A 1 1 ? -11.804 0.836 21.504 1.00 0.00 1 ALA A CA 7
ATOM 12057 C C . ALA A 1 1 ? -12.308 -0.485 20.934 1.00 0.00 1 ALA A C 7
ATOM 12058 O O . ALA A 1 1 ? -11.672 -1.527 21.097 1.00 0.00 1 ALA A O 7
ATOM 12067 N N . THR A 1 2 ? -13.457 -0.435 20.269 1.00 0.00 2 THR A N 7
ATOM 12068 C CA . THR A 1 2 ? -14.044 -1.633 19.679 1.00 0.00 2 THR A CA 7
ATOM 12069 C C . THR A 1 2 ? -13.167 -2.164 18.550 1.00 0.00 2 THR A C 7
ATOM 12070 O O . THR A 1 2 ? -13.120 -3.370 18.312 1.00 0.00 2 THR A O 7
ATOM 12081 N N . GLN A 1 3 ? -12.492 -1.246 17.850 1.00 0.00 3 GLN A N 7
ATOM 12082 C CA . GLN A 1 3 ? -11.621 -1.602 16.723 1.00 0.00 3 GLN A CA 7
ATOM 12083 C C . GLN A 1 3 ? -11.023 -3.000 16.888 1.00 0.00 3 GLN A C 7
ATOM 12084 O O . GLN A 1 3 ? -10.127 -3.208 17.705 1.00 0.00 3 GLN A O 7
ATOM 12098 N N . SER A 1 4 ? -11.526 -3.952 16.102 1.00 0.00 4 SER A N 7
ATOM 12099 C CA . SER A 1 4 ? -11.045 -5.325 16.156 1.00 0.00 4 SER A CA 7
ATOM 12100 C C . SER A 1 4 ? -9.986 -5.533 15.088 1.00 0.00 4 SER A C 7
ATOM 12101 O O . SER A 1 4 ? -9.664 -4.609 14.342 1.00 0.00 4 SER A O 7
ATOM 12109 N N . PRO A 1 5 ? -9.453 -6.712 14.983 1.00 0.00 5 PRO A N 7
ATOM 12110 C CA . PRO A 1 5 ? -8.427 -7.012 13.961 1.00 0.00 5 PRO A CA 7
ATOM 12111 C C . PRO A 1 5 ? -8.978 -6.665 12.603 1.00 0.00 5 PRO A C 7
ATOM 12112 O O . PRO A 1 5 ? -8.281 -6.145 11.737 1.00 0.00 5 PRO A O 7
ATOM 12123 N N . GLY A 1 6 ? -10.261 -6.940 12.450 1.00 0.00 6 GLY A N 7
ATOM 12124 C CA . GLY A 1 6 ? -10.944 -6.646 11.214 1.00 0.00 6 GLY A CA 7
ATOM 12125 C C . GLY A 1 6 ? -10.851 -5.157 10.935 1.00 0.00 6 GLY A C 7
ATOM 12126 O O . GLY A 1 6 ? -10.714 -4.725 9.793 1.00 0.00 6 GLY A O 7
ATOM 12130 N N . ASP A 1 7 ? -10.886 -4.379 12.010 1.00 0.00 7 ASP A N 7
ATOM 12131 C CA . ASP A 1 7 ? -10.775 -2.933 11.900 1.00 0.00 7 ASP A CA 7
ATOM 12132 C C . ASP A 1 7 ? -9.307 -2.560 11.815 1.00 0.00 7 ASP A C 7
ATOM 12133 O O . ASP A 1 7 ? -8.941 -1.526 11.257 1.00 0.00 7 ASP A O 7
ATOM 12142 N N . SER A 1 8 ? -8.468 -3.443 12.343 1.00 0.00 8 SER A N 7
ATOM 12143 C CA . SER A 1 8 ? -7.034 -3.236 12.294 1.00 0.00 8 SER A CA 7
ATOM 12144 C C . SER A 1 8 ? -6.561 -3.466 10.872 1.00 0.00 8 SER A C 7
ATOM 12145 O O . SER A 1 8 ? -5.673 -2.775 10.373 1.00 0.00 8 SER A O 7
ATOM 12153 N N . ARG A 1 9 ? -7.195 -4.430 10.217 1.00 0.00 9 ARG A N 7
ATOM 12154 C CA . ARG A 1 9 ? -6.877 -4.736 8.840 1.00 0.00 9 ARG A CA 7
ATOM 12155 C C . ARG A 1 9 ? -7.317 -3.582 7.964 1.00 0.00 9 ARG A C 7
ATOM 12156 O O . ARG A 1 9 ? -6.631 -3.191 7.019 1.00 0.00 9 ARG A O 7
ATOM 12177 N N . ARG A 1 10 ? -8.460 -3.025 8.322 1.00 0.00 10 ARG A N 7
ATOM 12178 C CA . ARG A 1 10 ? -9.004 -1.882 7.596 1.00 0.00 10 ARG A CA 7
ATOM 12179 C C . ARG A 1 10 ? -8.187 -0.636 7.906 1.00 0.00 10 ARG A C 7
ATOM 12180 O O . ARG A 1 10 ? -7.952 0.204 7.042 1.00 0.00 10 ARG A O 7
ATOM 12201 N N . LEU A 1 11 ? -7.738 -0.541 9.147 1.00 0.00 11 LEU A N 7
ATOM 12202 C CA . LEU A 1 11 ? -6.916 0.582 9.568 1.00 0.00 11 LEU A CA 7
ATOM 12203 C C . LEU A 1 11 ? -5.500 0.366 9.059 1.00 0.00 11 LEU A C 7
ATOM 12204 O O . LEU A 1 11 ? -4.758 1.321 8.830 1.00 0.00 11 LEU A O 7
ATOM 12220 N N . SER A 1 12 ? -5.132 -0.902 8.871 1.00 0.00 12 SER A N 7
ATOM 12221 C CA . SER A 1 12 ? -3.804 -1.214 8.374 1.00 0.00 12 SER A CA 7
ATOM 12222 C C . SER A 1 12 ? -3.655 -0.652 6.972 1.00 0.00 12 SER A C 7
ATOM 12223 O O . SER A 1 12 ? -2.667 0.018 6.661 1.00 0.00 12 SER A O 7
ATOM 12231 N N . ILE A 1 13 ? -4.647 -0.918 6.122 1.00 0.00 13 ILE A N 7
ATOM 12232 C CA . ILE A 1 13 ? -4.595 -0.415 4.762 1.00 0.00 13 ILE A CA 7
ATOM 12233 C C . ILE A 1 13 ? -4.832 1.096 4.720 1.00 0.00 13 ILE A C 7
ATOM 12234 O O . ILE A 1 13 ? -4.364 1.765 3.807 1.00 0.00 13 ILE A O 7
ATOM 12250 N N . GLN A 1 14 ? -5.570 1.624 5.699 1.00 0.00 14 GLN A N 7
ATOM 12251 C CA . GLN A 1 14 ? -5.868 3.033 5.755 1.00 0.00 14 GLN A CA 7
ATOM 12252 C C . GLN A 1 14 ? -4.577 3.835 5.894 1.00 0.00 14 GLN A C 7
ATOM 12253 O O . GLN A 1 14 ? -4.388 4.854 5.238 1.00 0.00 14 GLN A O 7
ATOM 12267 N N . ARG A 1 15 ? -3.686 3.336 6.743 1.00 0.00 15 ARG A N 7
ATOM 12268 C CA . ARG A 1 15 ? -2.395 3.968 6.971 1.00 0.00 15 ARG A CA 7
ATOM 12269 C C . ARG A 1 15 ? -1.526 3.779 5.745 1.00 0.00 15 ARG A C 7
ATOM 12270 O O . ARG A 1 15 ? -0.815 4.693 5.322 1.00 0.00 15 ARG A O 7
ATOM 12291 N N . ALA A 1 16 ? -1.619 2.594 5.151 1.00 0.00 16 ALA A N 7
ATOM 12292 C CA . ALA A 1 16 ? -0.864 2.316 3.948 1.00 0.00 16 ALA A CA 7
ATOM 12293 C C . ALA A 1 16 ? -1.431 3.176 2.842 1.00 0.00 16 ALA A C 7
ATOM 12294 O O . ALA A 1 16 ? -0.699 3.727 2.031 1.00 0.00 16 ALA A O 7
ATOM 12301 N N . ILE A 1 17 ? -2.753 3.298 2.852 1.00 0.00 17 ILE A N 7
ATOM 12302 C CA . ILE A 1 17 ? -3.455 4.111 1.884 1.00 0.00 17 ILE A CA 7
ATOM 12303 C C . ILE A 1 17 ? -3.069 5.565 2.075 1.00 0.00 17 ILE A C 7
ATOM 12304 O O . ILE A 1 17 ? -2.754 6.263 1.116 1.00 0.00 17 ILE A O 7
ATOM 12320 N N . GLN A 1 18 ? -3.086 6.025 3.322 1.00 0.00 18 GLN A N 7
ATOM 12321 C CA . GLN A 1 18 ? -2.728 7.408 3.585 1.00 0.00 18 GLN A CA 7
ATOM 12322 C C . GLN A 1 18 ? -1.377 7.717 2.956 1.00 0.00 18 GLN A C 7
ATOM 12323 O O . GLN A 1 18 ? -1.160 8.818 2.455 1.00 0.00 18 GLN A O 7
ATOM 12337 N N . SER A 1 19 ? -0.475 6.733 2.949 1.00 0.00 19 SER A N 7
ATOM 12338 C CA . SER A 1 19 ? 0.837 6.936 2.338 1.00 0.00 19 SER A CA 7
ATOM 12339 C C . SER A 1 19 ? 0.792 6.592 0.860 1.00 0.00 19 SER A C 7
ATOM 12340 O O . SER A 1 19 ? 1.358 7.306 0.046 1.00 0.00 19 SER A O 7
ATOM 12348 N N . LEU A 1 20 ? 0.116 5.512 0.492 1.00 0.00 20 LEU A N 7
ATOM 12349 C CA . LEU A 1 20 ? 0.045 5.175 -0.922 1.00 0.00 20 LEU A CA 7
ATOM 12350 C C . LEU A 1 20 ? -0.671 6.287 -1.679 1.00 0.00 20 LEU A C 7
ATOM 12351 O O . LEU A 1 20 ? -0.167 6.784 -2.687 1.00 0.00 20 LEU A O 7
ATOM 12367 N N . VAL A 1 21 ? -1.837 6.688 -1.185 1.00 0.00 21 VAL A N 7
ATOM 12368 C CA . VAL A 1 21 ? -2.579 7.755 -1.837 1.00 0.00 21 VAL A CA 7
ATOM 12369 C C . VAL A 1 21 ? -1.773 9.053 -1.798 1.00 0.00 21 VAL A C 7
ATOM 12370 O O . VAL A 1 21 ? -1.657 9.744 -2.806 1.00 0.00 21 VAL A O 7
ATOM 12383 N N . HIS A 1 22 ? -1.211 9.379 -0.633 1.00 0.00 22 HIS A N 7
ATOM 12384 C CA . HIS A 1 22 ? -0.432 10.607 -0.508 1.00 0.00 22 HIS A CA 7
ATOM 12385 C C . HIS A 1 22 ? 0.879 10.510 -1.275 1.00 0.00 22 HIS A C 7
ATOM 12386 O O . HIS A 1 22 ? 1.214 11.400 -2.052 1.00 0.00 22 HIS A O 7
ATOM 12400 N N . ALA A 1 23 ? 1.612 9.433 -1.050 1.00 0.00 23 ALA A N 7
ATOM 12401 C CA . ALA A 1 23 ? 2.892 9.230 -1.726 1.00 0.00 23 ALA A CA 7
ATOM 12402 C C . ALA A 1 23 ? 2.706 9.118 -3.235 1.00 0.00 23 ALA A C 7
ATOM 12403 O O . ALA A 1 23 ? 3.602 9.464 -4.003 1.00 0.00 23 ALA A O 7
ATOM 12410 N N . ALA A 1 24 ? 1.544 8.630 -3.667 1.00 0.00 24 ALA A N 7
ATOM 12411 C CA . ALA A 1 24 ? 1.279 8.480 -5.094 1.00 0.00 24 ALA A CA 7
ATOM 12412 C C . ALA A 1 24 ? 0.684 9.756 -5.668 1.00 0.00 24 ALA A C 7
ATOM 12413 O O . ALA A 1 24 ? 0.452 9.852 -6.861 1.00 0.00 24 ALA A O 7
ATOM 12420 N N . GLN A 1 25 ? 0.451 10.730 -4.799 1.00 0.00 25 GLN A N 7
ATOM 12421 C CA . GLN A 1 25 ? -0.104 12.023 -5.183 1.00 0.00 25 GLN A CA 7
ATOM 12422 C C . GLN A 1 25 ? 0.913 13.116 -4.921 1.00 0.00 25 GLN A C 7
ATOM 12423 O O . GLN A 1 25 ? 0.985 14.104 -5.651 1.00 0.00 25 GLN A O 7
ATOM 12437 N N . CYS A 1 26 ? 1.729 12.916 -3.892 1.00 0.00 26 CYS A N 7
ATOM 12438 C CA . CYS A 1 26 ? 2.777 13.874 -3.566 1.00 0.00 26 CYS A CA 7
ATOM 12439 C C . CYS A 1 26 ? 4.095 13.325 -4.070 1.00 0.00 26 CYS A C 7
ATOM 12440 O O . CYS A 1 26 ? 4.876 12.746 -3.315 1.00 0.00 26 CYS A O 7
ATOM 12448 N N . ARG A 1 27 ? 4.323 13.502 -5.361 1.00 0.00 27 ARG A N 7
ATOM 12449 C CA . ARG A 1 27 ? 5.536 13.017 -5.995 1.00 0.00 27 ARG A CA 7
ATOM 12450 C C . ARG A 1 27 ? 6.631 14.073 -5.839 1.00 0.00 27 ARG A C 7
ATOM 12451 O O . ARG A 1 27 ? 7.309 14.460 -6.788 1.00 0.00 27 ARG A O 7
ATOM 12472 N N . ASN A 1 28 ? 6.778 14.551 -4.610 1.00 0.00 28 ASN A N 7
ATOM 12473 C CA . ASN A 1 28 ? 7.778 15.562 -4.310 1.00 0.00 28 ASN A CA 7
ATOM 12474 C C . ASN A 1 28 ? 9.179 14.986 -4.473 1.00 0.00 28 ASN A C 7
ATOM 12475 O O . ASN A 1 28 ? 10.078 15.658 -4.978 1.00 0.00 28 ASN A O 7
ATOM 12486 N N . ALA A 1 29 ? 9.339 13.741 -4.011 1.00 0.00 29 ALA A N 7
ATOM 12487 C CA . ALA A 1 29 ? 10.618 13.019 -4.052 1.00 0.00 29 ALA A CA 7
ATOM 12488 C C . ALA A 1 29 ? 11.335 13.159 -2.714 1.00 0.00 29 ALA A C 7
ATOM 12489 O O . ALA A 1 29 ? 11.860 12.187 -2.170 1.00 0.00 29 ALA A O 7
ATOM 12496 N N . ASN A 1 30 ? 11.352 14.384 -2.194 1.00 0.00 30 ASN A N 7
ATOM 12497 C CA . ASN A 1 30 ? 12.004 14.669 -0.920 1.00 0.00 30 ASN A CA 7
ATOM 12498 C C . ASN A 1 30 ? 10.993 14.624 0.222 1.00 0.00 30 ASN A C 7
ATOM 12499 O O . ASN A 1 30 ? 11.271 15.109 1.319 1.00 0.00 30 ASN A O 7
ATOM 12510 N N . CYS A 1 31 ? 9.813 14.053 -0.052 1.00 0.00 31 CYS A N 7
ATOM 12511 C CA . CYS A 1 31 ? 8.744 13.955 0.951 1.00 0.00 31 CYS A CA 7
ATOM 12512 C C . CYS A 1 31 ? 9.319 13.799 2.362 1.00 0.00 31 CYS A C 7
ATOM 12513 O O . CYS A 1 31 ? 10.274 13.051 2.568 1.00 0.00 31 CYS A O 7
ATOM 12521 N N . SER A 1 32 ? 8.753 14.529 3.325 1.00 0.00 32 SER A N 7
ATOM 12522 C CA . SER A 1 32 ? 9.241 14.481 4.703 1.00 0.00 32 SER A CA 7
ATOM 12523 C C . SER A 1 32 ? 8.517 13.440 5.540 1.00 0.00 32 SER A C 7
ATOM 12524 O O . SER A 1 32 ? 8.716 13.376 6.751 1.00 0.00 32 SER A O 7
ATOM 12532 N N . LEU A 1 33 ? 7.692 12.617 4.906 1.00 0.00 33 LEU A N 7
ATOM 12533 C CA . LEU A 1 33 ? 6.975 11.572 5.624 1.00 0.00 33 LEU A CA 7
ATOM 12534 C C . LEU A 1 33 ? 7.699 10.245 5.403 1.00 0.00 33 LEU A C 7
ATOM 12535 O O . LEU A 1 33 ? 7.635 9.681 4.312 1.00 0.00 33 LEU A O 7
ATOM 12551 N N . PRO A 1 34 ? 8.417 9.735 6.384 1.00 0.00 34 PRO A N 7
ATOM 12552 C CA . PRO A 1 34 ? 9.167 8.467 6.210 1.00 0.00 34 PRO A CA 7
ATOM 12553 C C . PRO A 1 34 ? 8.325 7.411 5.514 1.00 0.00 34 PRO A C 7
ATOM 12554 O O . PRO A 1 34 ? 8.837 6.608 4.736 1.00 0.00 34 PRO A O 7
ATOM 12565 N N . SER A 1 35 ? 7.028 7.433 5.781 1.00 0.00 35 SER A N 7
ATOM 12566 C CA . SER A 1 35 ? 6.124 6.485 5.155 1.00 0.00 35 SER A CA 7
ATOM 12567 C C . SER A 1 35 ? 6.099 6.702 3.647 1.00 0.00 35 SER A C 7
ATOM 12568 O O . SER A 1 35 ? 5.980 5.749 2.881 1.00 0.00 35 SER A O 7
ATOM 12576 N N . CYS A 1 36 ? 6.204 7.958 3.219 1.00 0.00 36 CYS A N 7
ATOM 12577 C CA . CYS A 1 36 ? 6.188 8.248 1.786 1.00 0.00 36 CYS A CA 7
ATOM 12578 C C . CYS A 1 36 ? 7.461 7.748 1.108 1.00 0.00 36 CYS A C 7
ATOM 12579 O O . CYS A 1 36 ? 7.400 7.013 0.122 1.00 0.00 36 CYS A O 7
ATOM 12587 N N . GLN A 1 37 ? 8.605 8.165 1.629 1.00 0.00 37 GLN A N 7
ATOM 12588 C CA . GLN A 1 37 ? 9.880 7.774 1.059 1.00 0.00 37 GLN A CA 7
ATOM 12589 C C . GLN A 1 37 ? 9.979 6.280 0.919 1.00 0.00 37 GLN A C 7
ATOM 12590 O O . GLN A 1 37 ? 10.539 5.768 -0.052 1.00 0.00 37 GLN A O 7
ATOM 12604 N N . LYS A 1 38 ? 9.440 5.578 1.895 1.00 0.00 38 LYS A N 7
ATOM 12605 C CA . LYS A 1 38 ? 9.477 4.145 1.881 1.00 0.00 38 LYS A CA 7
ATOM 12606 C C . LYS A 1 38 ? 8.451 3.631 0.877 1.00 0.00 38 LYS A C 7
ATOM 12607 O O . LYS A 1 38 ? 8.661 2.602 0.237 1.00 0.00 38 LYS A O 7
ATOM 12626 N N . MET A 1 39 ? 7.344 4.364 0.716 1.00 0.00 39 MET A N 7
ATOM 12627 C CA . MET A 1 39 ? 6.323 3.959 -0.239 1.00 0.00 39 MET A CA 7
ATOM 12628 C C . MET A 1 39 ? 6.810 4.251 -1.642 1.00 0.00 39 MET A C 7
ATOM 12629 O O . MET A 1 39 ? 6.529 3.510 -2.577 1.00 0.00 39 MET A O 7
ATOM 12643 N N . LYS A 1 40 ? 7.572 5.315 -1.795 1.00 0.00 40 LYS A N 7
ATOM 12644 C CA . LYS A 1 40 ? 8.092 5.604 -3.104 1.00 0.00 40 LYS A CA 7
ATOM 12645 C C . LYS A 1 40 ? 9.028 4.486 -3.453 1.00 0.00 40 LYS A C 7
ATOM 12646 O O . LYS A 1 40 ? 9.021 3.967 -4.552 1.00 0.00 40 LYS A O 7
ATOM 12665 N N . ARG A 1 41 ? 9.792 4.088 -2.468 1.00 0.00 41 ARG A N 7
ATOM 12666 C CA . ARG A 1 41 ? 10.709 2.996 -2.632 1.00 0.00 41 ARG A CA 7
ATOM 12667 C C . ARG A 1 41 ? 9.938 1.811 -3.179 1.00 0.00 41 ARG A C 7
ATOM 12668 O O . ARG A 1 41 ? 10.424 1.111 -4.037 1.00 0.00 41 ARG A O 7
ATOM 12689 N N . VAL A 1 42 ? 8.727 1.632 -2.653 1.00 0.00 42 VAL A N 7
ATOM 12690 C CA . VAL A 1 42 ? 7.833 0.551 -3.061 1.00 0.00 42 VAL A CA 7
ATOM 12691 C C . VAL A 1 42 ? 7.260 0.792 -4.467 1.00 0.00 42 VAL A C 7
ATOM 12692 O O . VAL A 1 42 ? 7.259 -0.110 -5.303 1.00 0.00 42 VAL A O 7
ATOM 12705 N N . VAL A 1 43 ? 6.777 2.010 -4.715 1.00 0.00 43 VAL A N 7
ATOM 12706 C CA . VAL A 1 43 ? 6.206 2.355 -6.018 1.00 0.00 43 VAL A CA 7
ATOM 12707 C C . VAL A 1 43 ? 7.311 2.508 -7.061 1.00 0.00 43 VAL A C 7
ATOM 12708 O O . VAL A 1 43 ? 7.267 1.896 -8.130 1.00 0.00 43 VAL A O 7
ATOM 12721 N N . GLN A 1 44 ? 8.306 3.320 -6.719 1.00 0.00 44 GLN A N 7
ATOM 12722 C CA . GLN A 1 44 ? 9.443 3.560 -7.589 1.00 0.00 44 GLN A CA 7
ATOM 12723 C C . GLN A 1 44 ? 10.089 2.224 -7.960 1.00 0.00 44 GLN A C 7
ATOM 12724 O O . GLN A 1 44 ? 10.530 2.043 -9.093 1.00 0.00 44 GLN A O 7
ATOM 12738 N N . HIS A 1 45 ? 10.121 1.279 -7.016 1.00 0.00 45 HIS A N 7
ATOM 12739 C CA . HIS A 1 45 ? 10.688 -0.032 -7.294 1.00 0.00 45 HIS A CA 7
ATOM 12740 C C . HIS A 1 45 ? 9.683 -0.894 -8.046 1.00 0.00 45 HIS A C 7
ATOM 12741 O O . HIS A 1 45 ? 10.058 -1.740 -8.857 1.00 0.00 45 HIS A O 7
ATOM 12755 N N . THR A 1 46 ? 8.418 -0.720 -7.727 1.00 0.00 46 THR A N 7
ATOM 12756 C CA . THR A 1 46 ? 7.405 -1.547 -8.345 1.00 0.00 46 THR A CA 7
ATOM 12757 C C . THR A 1 46 ? 7.441 -1.443 -9.861 1.00 0.00 46 THR A C 7
ATOM 12758 O O . THR A 1 46 ? 7.360 -2.454 -10.559 1.00 0.00 46 THR A O 7
ATOM 12769 N N . LYS A 1 47 ? 7.533 -0.236 -10.371 1.00 0.00 47 LYS A N 7
ATOM 12770 C CA . LYS A 1 47 ? 7.540 -0.060 -11.811 1.00 0.00 47 LYS A CA 7
ATOM 12771 C C . LYS A 1 47 ? 8.823 -0.587 -12.441 1.00 0.00 47 LYS A C 7
ATOM 12772 O O . LYS A 1 47 ? 8.790 -1.197 -13.510 1.00 0.00 47 LYS A O 7
ATOM 12791 N N . GLY A 1 48 ? 9.950 -0.341 -11.786 1.00 0.00 48 GLY A N 7
ATOM 12792 C CA . GLY A 1 48 ? 11.231 -0.791 -12.315 1.00 0.00 48 GLY A CA 7
ATOM 12793 C C . GLY A 1 48 ? 11.147 -2.240 -12.772 1.00 0.00 48 GLY A C 7
ATOM 12794 O O . GLY A 1 48 ? 11.939 -2.692 -13.599 1.00 0.00 48 GLY A O 7
ATOM 12798 N N . CYS A 1 49 ? 10.176 -2.964 -12.226 1.00 0.00 49 CYS A N 7
ATOM 12799 C CA . CYS A 1 49 ? 9.973 -4.372 -12.575 1.00 0.00 49 CYS A CA 7
ATOM 12800 C C . CYS A 1 49 ? 8.647 -4.573 -13.321 1.00 0.00 49 CYS A C 7
ATOM 12801 O O . CYS A 1 49 ? 7.578 -4.251 -12.801 1.00 0.00 49 CYS A O 7
ATOM 12809 N N . LYS A 1 50 ? 8.720 -5.115 -14.543 1.00 0.00 50 LYS A N 7
ATOM 12810 C CA . LYS A 1 50 ? 7.520 -5.353 -15.347 1.00 0.00 50 LYS A CA 7
ATOM 12811 C C . LYS A 1 50 ? 6.838 -6.666 -14.963 1.00 0.00 50 LYS A C 7
ATOM 12812 O O . LYS A 1 50 ? 5.612 -6.768 -15.007 1.00 0.00 50 LYS A O 7
ATOM 12831 N N . ARG A 1 51 ? 7.625 -7.661 -14.570 1.00 0.00 51 ARG A N 7
ATOM 12832 C CA . ARG A 1 51 ? 7.061 -8.939 -14.167 1.00 0.00 51 ARG A CA 7
ATOM 12833 C C . ARG A 1 51 ? 6.253 -8.759 -12.897 1.00 0.00 51 ARG A C 7
ATOM 12834 O O . ARG A 1 51 ? 5.151 -9.285 -12.758 1.00 0.00 51 ARG A O 7
ATOM 12855 N N . LYS A 1 52 ? 6.818 -7.991 -11.983 1.00 0.00 52 LYS A N 7
ATOM 12856 C CA . LYS A 1 52 ? 6.177 -7.706 -10.723 1.00 0.00 52 LYS A CA 7
ATOM 12857 C C . LYS A 1 52 ? 4.922 -6.881 -10.948 1.00 0.00 52 LYS A C 7
ATOM 12858 O O . LYS A 1 52 ? 3.918 -7.059 -10.261 1.00 0.00 52 LYS A O 7
ATOM 12877 N N . THR A 1 53 ? 4.985 -5.968 -11.903 1.00 0.00 53 THR A N 7
ATOM 12878 C CA . THR A 1 53 ? 3.836 -5.124 -12.171 1.00 0.00 53 THR A CA 7
ATOM 12879 C C . THR A 1 53 ? 2.664 -5.979 -12.625 1.00 0.00 53 THR A C 7
ATOM 12880 O O . THR A 1 53 ? 1.507 -5.572 -12.519 1.00 0.00 53 THR A O 7
ATOM 12891 N N . ASN A 1 54 ? 2.968 -7.170 -13.112 1.00 0.00 54 ASN A N 7
ATOM 12892 C CA . ASN A 1 54 ? 1.931 -8.078 -13.559 1.00 0.00 54 ASN A CA 7
ATOM 12893 C C . ASN A 1 54 ? 1.278 -8.744 -12.355 1.00 0.00 54 ASN A C 7
ATOM 12894 O O . ASN A 1 54 ? 0.345 -9.531 -12.504 1.00 0.00 54 ASN A O 7
ATOM 12905 N N . GLY A 1 55 ? 1.788 -8.439 -11.154 1.00 0.00 55 GLY A N 7
ATOM 12906 C CA . GLY A 1 55 ? 1.248 -9.041 -9.931 1.00 0.00 55 GLY A CA 7
ATOM 12907 C C . GLY A 1 55 ? 2.200 -10.105 -9.405 1.00 0.00 55 GLY A C 7
ATOM 12908 O O . GLY A 1 55 ? 1.946 -10.733 -8.376 1.00 0.00 55 GLY A O 7
ATOM 12912 N N . GLY A 1 56 ? 3.286 -10.319 -10.136 1.00 0.00 56 GLY A N 7
ATOM 12913 C CA . GLY A 1 56 ? 4.262 -11.330 -9.762 1.00 0.00 56 GLY A CA 7
ATOM 12914 C C . GLY A 1 56 ? 4.652 -11.220 -8.291 1.00 0.00 56 GLY A C 7
ATOM 12915 O O . GLY A 1 56 ? 4.758 -12.231 -7.598 1.00 0.00 56 GLY A O 7
ATOM 12919 N N . CYS A 1 57 ? 4.890 -10.000 -7.823 1.00 0.00 57 CYS A N 7
ATOM 12920 C CA . CYS A 1 57 ? 5.298 -9.785 -6.454 1.00 0.00 57 CYS A CA 7
ATOM 12921 C C . CYS A 1 57 ? 4.109 -9.638 -5.508 1.00 0.00 57 CYS A C 7
ATOM 12922 O O . CYS A 1 57 ? 3.194 -8.867 -5.791 1.00 0.00 57 CYS A O 7
ATOM 12930 N N . PRO A 1 58 ? 4.121 -10.273 -4.363 1.00 0.00 58 PRO A N 7
ATOM 12931 C CA . PRO A 1 58 ? 3.035 -10.078 -3.373 1.00 0.00 58 PRO A CA 7
ATOM 12932 C C . PRO A 1 58 ? 2.811 -8.584 -3.154 1.00 0.00 58 PRO A C 7
ATOM 12933 O O . PRO A 1 58 ? 1.700 -8.145 -2.862 1.00 0.00 58 PRO A O 7
ATOM 12944 N N . ILE A 1 59 ? 3.885 -7.806 -3.333 1.00 0.00 59 ILE A N 7
ATOM 12945 C CA . ILE A 1 59 ? 3.796 -6.364 -3.190 1.00 0.00 59 ILE A CA 7
ATOM 12946 C C . ILE A 1 59 ? 2.894 -5.808 -4.275 1.00 0.00 59 ILE A C 7
ATOM 12947 O O . ILE A 1 59 ? 2.036 -4.978 -3.998 1.00 0.00 59 ILE A O 7
ATOM 12963 N N . CYS A 1 60 ? 3.064 -6.282 -5.513 1.00 0.00 60 CYS A N 7
ATOM 12964 C CA . CYS A 1 60 ? 2.219 -5.805 -6.595 1.00 0.00 60 CYS A CA 7
ATOM 12965 C C . CYS A 1 60 ? 0.851 -6.454 -6.506 1.00 0.00 60 CYS A C 7
ATOM 12966 O O . CYS A 1 60 ? -0.171 -5.804 -6.717 1.00 0.00 60 CYS A O 7
ATOM 12974 N N . LYS A 1 61 ? 0.832 -7.732 -6.197 1.00 0.00 61 LYS A N 7
ATOM 12975 C CA . LYS A 1 61 ? -0.440 -8.428 -6.103 1.00 0.00 61 LYS A CA 7
ATOM 12976 C C . LYS A 1 61 ? -1.322 -7.754 -5.057 1.00 0.00 61 LYS A C 7
ATOM 12977 O O . LYS A 1 61 ? -2.490 -7.453 -5.312 1.00 0.00 61 LYS A O 7
ATOM 12996 N N . GLN A 1 62 ? -0.748 -7.510 -3.886 1.00 0.00 62 GLN A N 7
ATOM 12997 C CA . GLN A 1 62 ? -1.478 -6.857 -2.809 1.00 0.00 62 GLN A CA 7
ATOM 12998 C C . GLN A 1 62 ? -1.752 -5.388 -3.133 1.00 0.00 62 GLN A C 7
ATOM 12999 O O . GLN A 1 62 ? -2.843 -4.882 -2.867 1.00 0.00 62 GLN A O 7
ATOM 13013 N N . LEU A 1 63 ? -0.752 -4.701 -3.695 1.00 0.00 63 LEU A N 7
ATOM 13014 C CA . LEU A 1 63 ? -0.907 -3.284 -4.029 1.00 0.00 63 LEU A CA 7
ATOM 13015 C C . LEU A 1 63 ? -1.989 -3.100 -5.088 1.00 0.00 63 LEU A C 7
ATOM 13016 O O . LEU A 1 63 ? -2.817 -2.196 -4.987 1.00 0.00 63 LEU A O 7
ATOM 13032 N N . ILE A 1 64 ? -1.992 -3.970 -6.093 1.00 0.00 64 ILE A N 7
ATOM 13033 C CA . ILE A 1 64 ? -3.001 -3.888 -7.141 1.00 0.00 64 ILE A CA 7
ATOM 13034 C C . ILE A 1 64 ? -4.389 -4.099 -6.539 1.00 0.00 64 ILE A C 7
ATOM 13035 O O . ILE A 1 64 ? -5.338 -3.393 -6.875 1.00 0.00 64 ILE A O 7
ATOM 13051 N N . ALA A 1 65 ? -4.496 -5.067 -5.637 1.00 0.00 65 ALA A N 7
ATOM 13052 C CA . ALA A 1 65 ? -5.766 -5.345 -4.984 1.00 0.00 65 ALA A CA 7
ATOM 13053 C C . ALA A 1 65 ? -6.146 -4.185 -4.076 1.00 0.00 65 ALA A C 7
ATOM 13054 O O . ALA A 1 65 ? -7.290 -3.733 -4.072 1.00 0.00 65 ALA A O 7
ATOM 13061 N N . LEU A 1 66 ? -5.167 -3.677 -3.335 1.00 0.00 66 LEU A N 7
ATOM 13062 C CA . LEU A 1 66 ? -5.411 -2.538 -2.462 1.00 0.00 66 LEU A CA 7
ATOM 13063 C C . LEU A 1 66 ? -5.843 -1.377 -3.333 1.00 0.00 66 LEU A C 7
ATOM 13064 O O . LEU A 1 66 ? -6.787 -0.648 -3.020 1.00 0.00 66 LEU A O 7
ATOM 13080 N N . ALA A 1 67 ? -5.155 -1.251 -4.456 1.00 0.00 67 ALA A N 7
ATOM 13081 C CA . ALA A 1 67 ? -5.461 -0.224 -5.425 1.00 0.00 67 ALA A CA 7
ATOM 13082 C C . ALA A 1 67 ? -6.861 -0.451 -5.968 1.00 0.00 67 ALA A C 7
ATOM 13083 O O . ALA A 1 67 ? -7.579 0.496 -6.276 1.00 0.00 67 ALA A O 7
ATOM 13090 N N . ALA A 1 68 ? -7.245 -1.722 -6.091 1.00 0.00 68 ALA A N 7
ATOM 13091 C CA . ALA A 1 68 ? -8.570 -2.047 -6.603 1.00 0.00 68 ALA A CA 7
ATOM 13092 C C . ALA A 1 68 ? -9.641 -1.402 -5.732 1.00 0.00 68 ALA A C 7
ATOM 13093 O O . ALA A 1 68 ? -10.561 -0.763 -6.237 1.00 0.00 68 ALA A O 7
ATOM 13100 N N . TYR A 1 69 ? -9.513 -1.564 -4.419 1.00 0.00 69 TYR A N 7
ATOM 13101 C CA . TYR A 1 69 ? -10.480 -0.976 -3.500 1.00 0.00 69 TYR A CA 7
ATOM 13102 C C . TYR A 1 69 ? -10.487 0.547 -3.623 1.00 0.00 69 TYR A C 7
ATOM 13103 O O . TYR A 1 69 ? -11.550 1.167 -3.663 1.00 0.00 69 TYR A O 7
ATOM 13121 N N . HIS A 1 70 ? -9.298 1.152 -3.684 1.00 0.00 70 HIS A N 7
ATOM 13122 C CA . HIS A 1 70 ? -9.202 2.608 -3.800 1.00 0.00 70 HIS A CA 7
ATOM 13123 C C . HIS A 1 70 ? -9.691 3.104 -5.160 1.00 0.00 70 HIS A C 7
ATOM 13124 O O . HIS A 1 70 ? -10.475 4.051 -5.242 1.00 0.00 70 HIS A O 7
ATOM 13138 N N . ALA A 1 71 ? -9.217 2.468 -6.223 1.00 0.00 71 ALA A N 7
ATOM 13139 C CA . ALA A 1 71 ? -9.605 2.862 -7.577 1.00 0.00 71 ALA A CA 7
ATOM 13140 C C . ALA A 1 71 ? -11.110 2.715 -7.766 1.00 0.00 71 ALA A C 7
ATOM 13141 O O . ALA A 1 71 ? -11.710 3.392 -8.601 1.00 0.00 71 ALA A O 7
ATOM 13148 N N . LYS A 1 72 ? -11.718 1.843 -6.970 1.00 0.00 72 LYS A N 7
ATOM 13149 C CA . LYS A 1 72 ? -13.159 1.636 -7.042 1.00 0.00 72 LYS A CA 7
ATOM 13150 C C . LYS A 1 72 ? -13.883 2.796 -6.370 1.00 0.00 72 LYS A C 7
ATOM 13151 O O . LYS A 1 72 ? -14.751 3.426 -6.973 1.00 0.00 72 LYS A O 7
ATOM 13170 N N . HIS A 1 73 ? -13.518 3.086 -5.124 1.00 0.00 73 HIS A N 7
ATOM 13171 C CA . HIS A 1 73 ? -14.148 4.181 -4.415 1.00 0.00 73 HIS A CA 7
ATOM 13172 C C . HIS A 1 73 ? -13.938 5.476 -5.179 1.00 0.00 73 HIS A C 7
ATOM 13173 O O . HIS A 1 73 ? -14.862 6.275 -5.322 1.00 0.00 73 HIS A O 7
ATOM 13187 N N . CYS A 1 74 ? -12.736 5.666 -5.711 1.00 0.00 74 CYS A N 7
ATOM 13188 C CA . CYS A 1 74 ? -12.467 6.853 -6.497 1.00 0.00 74 CYS A CA 7
ATOM 13189 C C . CYS A 1 74 ? -13.115 6.662 -7.860 1.00 0.00 74 CYS A C 7
ATOM 13190 O O . CYS A 1 74 ? -12.624 5.898 -8.690 1.00 0.00 74 CYS A O 7
ATOM 13198 N N . GLN A 1 75 ? -14.241 7.333 -8.072 1.00 0.00 75 GLN A N 7
ATOM 13199 C CA . GLN A 1 75 ? -14.975 7.200 -9.324 1.00 0.00 75 GLN A CA 7
ATOM 13200 C C . GLN A 1 75 ? -14.349 8.086 -10.392 1.00 0.00 75 GLN A C 7
ATOM 13201 O O . GLN A 1 75 ? -14.793 8.133 -11.538 1.00 0.00 75 GLN A O 7
ATOM 13215 N N . GLU A 1 76 ? -13.300 8.790 -9.993 1.00 0.00 76 GLU A N 7
ATOM 13216 C CA . GLU A 1 76 ? -12.590 9.697 -10.895 1.00 0.00 76 GLU A CA 7
ATOM 13217 C C . GLU A 1 76 ? -11.161 9.249 -11.102 1.00 0.00 76 GLU A C 7
ATOM 13218 O O . GLU A 1 76 ? -10.535 8.680 -10.207 1.00 0.00 76 GLU A O 7
ATOM 13230 N N . ASN A 1 77 ? -10.642 9.523 -12.293 1.00 0.00 77 ASN A N 7
ATOM 13231 C CA . ASN A 1 77 ? -9.283 9.159 -12.607 1.00 0.00 77 ASN A CA 7
ATOM 13232 C C . ASN A 1 77 ? -8.368 10.227 -12.043 1.00 0.00 77 ASN A C 7
ATOM 13233 O O . ASN A 1 77 ? -8.083 11.224 -12.709 1.00 0.00 77 ASN A O 7
ATOM 13244 N N . LYS A 1 78 ? -7.938 10.042 -10.799 1.00 0.00 78 LYS A N 7
ATOM 13245 C CA . LYS A 1 78 ? -7.087 11.036 -10.152 1.00 0.00 78 LYS A CA 7
ATOM 13246 C C . LYS A 1 78 ? -6.030 11.550 -11.134 1.00 0.00 78 LYS A C 7
ATOM 13247 O O . LYS A 1 78 ? -5.983 12.750 -11.393 1.00 0.00 78 LYS A O 7
ATOM 13266 N N . CYS A 1 79 ? -5.230 10.620 -11.700 1.00 0.00 79 CYS A N 7
ATOM 13267 C CA . CYS A 1 79 ? -4.189 10.933 -12.710 1.00 0.00 79 CYS A CA 7
ATOM 13268 C C . CYS A 1 79 ? -2.772 10.484 -12.300 1.00 0.00 79 CYS A C 7
ATOM 13269 O O . CYS A 1 79 ? -2.116 9.792 -13.080 1.00 0.00 79 CYS A O 7
ATOM 13277 N N . PRO A 1 80 ? -2.257 10.843 -11.140 1.00 0.00 80 PRO A N 7
ATOM 13278 C CA . PRO A 1 80 ? -0.879 10.431 -10.737 1.00 0.00 80 PRO A CA 7
ATOM 13279 C C . PRO A 1 80 ? -0.809 8.941 -10.400 1.00 0.00 80 PRO A C 7
ATOM 13280 O O . PRO A 1 80 ? 0.223 8.314 -10.599 1.00 0.00 80 PRO A O 7
ATOM 13291 N N . VAL A 1 81 ? -1.916 8.389 -9.878 1.00 0.00 81 VAL A N 7
ATOM 13292 C CA . VAL A 1 81 ? -1.964 6.971 -9.501 1.00 0.00 81 VAL A CA 7
ATOM 13293 C C . VAL A 1 81 ? -1.904 6.083 -10.756 1.00 0.00 81 VAL A C 7
ATOM 13294 O O . VAL A 1 81 ? -2.862 6.065 -11.526 1.00 0.00 81 VAL A O 7
ATOM 13307 N N . PRO A 1 82 ? -0.819 5.362 -11.009 1.00 0.00 82 PRO A N 7
ATOM 13308 C CA . PRO A 1 82 ? -0.712 4.501 -12.239 1.00 0.00 82 PRO A CA 7
ATOM 13309 C C . PRO A 1 82 ? -1.829 3.461 -12.374 1.00 0.00 82 PRO A C 7
ATOM 13310 O O . PRO A 1 82 ? -2.451 3.328 -13.430 1.00 0.00 82 PRO A O 7
ATOM 13321 N N . PHE A 1 83 ? -2.028 2.699 -11.313 1.00 0.00 83 PHE A N 7
ATOM 13322 C CA . PHE A 1 83 ? -3.018 1.624 -11.320 1.00 0.00 83 PHE A CA 7
ATOM 13323 C C . PHE A 1 83 ? -4.428 2.129 -11.612 1.00 0.00 83 PHE A C 7
ATOM 13324 O O . PHE A 1 83 ? -5.154 1.532 -12.406 1.00 0.00 83 PHE A O 7
ATOM 13341 N N . CYS A 1 84 ? -4.827 3.208 -10.954 1.00 0.00 84 CYS A N 7
ATOM 13342 C CA . CYS A 1 84 ? -6.171 3.732 -11.160 1.00 0.00 84 CYS A CA 7
ATOM 13343 C C . CYS A 1 84 ? -6.426 3.937 -12.648 1.00 0.00 84 CYS A C 7
ATOM 13344 O O . CYS A 1 84 ? -7.456 3.522 -13.173 1.00 0.00 84 CYS A O 7
ATOM 13352 N N . LEU A 1 85 ? -5.472 4.555 -13.328 1.00 0.00 85 LEU A N 7
ATOM 13353 C CA . LEU A 1 85 ? -5.601 4.784 -14.761 1.00 0.00 85 LEU A CA 7
ATOM 13354 C C . LEU A 1 85 ? -5.649 3.453 -15.511 1.00 0.00 85 LEU A C 7
ATOM 13355 O O . LEU A 1 85 ? -6.358 3.307 -16.499 1.00 0.00 85 LEU A O 7
ATOM 13371 N N . ASN A 1 86 ? -4.881 2.487 -15.044 1.00 0.00 86 ASN A N 7
ATOM 13372 C CA . ASN A 1 86 ? -4.828 1.190 -15.693 1.00 0.00 86 ASN A CA 7
ATOM 13373 C C . ASN A 1 86 ? -6.175 0.488 -15.631 1.00 0.00 86 ASN A C 7
ATOM 13374 O O . ASN A 1 86 ? -6.538 -0.249 -16.545 1.00 0.00 86 ASN A O 7
ATOM 13385 N N . ILE A 1 87 ? -6.903 0.707 -14.540 1.00 0.00 87 ILE A N 7
ATOM 13386 C CA . ILE A 1 87 ? -8.210 0.083 -14.355 1.00 0.00 87 ILE A CA 7
ATOM 13387 C C . ILE A 1 87 ? -9.346 1.005 -14.800 1.00 0.00 87 ILE A C 7
ATOM 13388 O O . ILE A 1 87 ? -10.228 0.592 -15.554 1.00 0.00 87 ILE A O 7
ATOM 13404 N N . LYS A 1 88 ? -9.336 2.247 -14.318 1.00 0.00 88 LYS A N 7
ATOM 13405 C CA . LYS A 1 88 ? -10.401 3.200 -14.670 1.00 0.00 88 LYS A CA 7
ATOM 13406 C C . LYS A 1 88 ? -10.288 3.724 -16.106 1.00 0.00 88 LYS A C 7
ATOM 13407 O O . LYS A 1 88 ? -11.301 3.856 -16.796 1.00 0.00 88 LYS A O 7
ATOM 13426 N N . GLN A 1 89 ? -9.077 4.040 -16.560 1.00 0.00 89 GLN A N 7
ATOM 13427 C CA . GLN A 1 89 ? -8.908 4.566 -17.920 1.00 0.00 89 GLN A CA 7
ATOM 13428 C C . GLN A 1 89 ? -8.896 3.428 -18.936 1.00 0.00 89 GLN A C 7
ATOM 13429 O O . GLN A 1 89 ? -9.251 3.626 -20.098 1.00 0.00 89 GLN A O 7
ATOM 13443 N N . LYS A 1 90 ? -8.461 2.249 -18.477 1.00 0.00 90 LYS A N 7
ATOM 13444 C CA . LYS A 1 90 ? -8.366 1.046 -19.328 1.00 0.00 90 LYS A CA 7
ATOM 13445 C C . LYS A 1 90 ? -9.276 1.137 -20.561 1.00 0.00 90 LYS A C 7
ATOM 13446 O O . LYS A 1 90 ? -8.754 1.067 -21.661 1.00 0.00 90 LYS A O 7
ATOM 13466 N N . MET B 2 1 ? -16.891 -27.602 14.900 1.00 0.00 1 MET B N 7
ATOM 13467 C CA . MET B 2 1 ? -15.518 -28.068 14.553 1.00 0.00 1 MET B CA 7
ATOM 13468 C C . MET B 2 1 ? -14.500 -27.029 15.016 1.00 0.00 1 MET B C 7
ATOM 13469 O O . MET B 2 1 ? -13.295 -27.201 14.830 1.00 0.00 1 MET B O 7
ATOM 13485 N N . GLU B 2 2 ? -14.995 -25.951 15.617 1.00 0.00 2 GLU B N 7
ATOM 13486 C CA . GLU B 2 2 ? -14.123 -24.884 16.100 1.00 0.00 2 GLU B CA 7
ATOM 13487 C C . GLU B 2 2 ? -13.302 -25.356 17.299 1.00 0.00 2 GLU B C 7
ATOM 13488 O O . GLU B 2 2 ? -13.772 -26.159 18.100 1.00 0.00 2 GLU B O 7
ATOM 13500 N N . GLU B 2 3 ? -12.081 -24.829 17.423 1.00 0.00 3 GLU B N 7
ATOM 13501 C CA . GLU B 2 3 ? -11.194 -25.179 18.537 1.00 0.00 3 GLU B CA 7
ATOM 13502 C C . GLU B 2 3 ? -9.775 -24.676 18.247 1.00 0.00 3 GLU B C 7
ATOM 13503 O O . GLU B 2 3 ? -9.133 -24.082 19.113 1.00 0.00 3 GLU B O 7
ATOM 13515 N N . PRO B 2 4 ? -9.276 -24.900 17.059 1.00 0.00 4 PRO B N 7
ATOM 13516 C CA . PRO B 2 4 ? -7.904 -24.458 16.677 1.00 0.00 4 PRO B CA 7
ATOM 13517 C C . PRO B 2 4 ? -7.718 -22.960 16.901 1.00 0.00 4 PRO B C 7
ATOM 13518 O O . PRO B 2 4 ? -6.624 -22.518 17.234 1.00 0.00 4 PRO B O 7
ATOM 13529 N N . GLN B 2 5 ? -8.809 -22.216 16.681 1.00 0.00 5 GLN B N 7
ATOM 13530 C CA . GLN B 2 5 ? -8.856 -20.750 16.812 1.00 0.00 5 GLN B CA 7
ATOM 13531 C C . GLN B 2 5 ? -8.494 -20.094 15.487 1.00 0.00 5 GLN B C 7
ATOM 13532 O O . GLN B 2 5 ? -7.405 -19.541 15.348 1.00 0.00 5 GLN B O 7
ATOM 13546 N N . SER B 2 6 ? -9.418 -20.183 14.518 1.00 0.00 6 SER B N 7
ATOM 13547 C CA . SER B 2 6 ? -9.225 -19.618 13.168 1.00 0.00 6 SER B CA 7
ATOM 13548 C C . SER B 2 6 ? -8.103 -18.580 13.127 1.00 0.00 6 SER B C 7
ATOM 13549 O O . SER B 2 6 ? -8.231 -17.492 13.684 1.00 0.00 6 SER B O 7
ATOM 13557 N N . ASP B 2 7 ? -7.003 -18.938 12.467 1.00 0.00 7 ASP B N 7
ATOM 13558 C CA . ASP B 2 7 ? -5.844 -18.051 12.349 1.00 0.00 7 ASP B CA 7
ATOM 13559 C C . ASP B 2 7 ? -5.833 -17.279 11.022 1.00 0.00 7 ASP B C 7
ATOM 13560 O O . ASP B 2 7 ? -5.335 -16.154 10.971 1.00 0.00 7 ASP B O 7
ATOM 13569 N N . PRO B 2 8 ? -6.353 -17.841 9.956 1.00 0.00 8 PRO B N 7
ATOM 13570 C CA . PRO B 2 8 ? -6.374 -17.158 8.625 1.00 0.00 8 PRO B CA 7
ATOM 13571 C C . PRO B 2 8 ? -7.001 -15.764 8.685 1.00 0.00 8 PRO B C 7
ATOM 13572 O O . PRO B 2 8 ? -6.569 -14.856 7.974 1.00 0.00 8 PRO B O 7
ATOM 13583 N N . SER B 2 9 ? -8.023 -15.590 9.527 1.00 0.00 9 SER B N 7
ATOM 13584 C CA . SER B 2 9 ? -8.694 -14.288 9.650 1.00 0.00 9 SER B CA 7
ATOM 13585 C C . SER B 2 9 ? -8.257 -13.552 10.905 1.00 0.00 9 SER B C 7
ATOM 13586 O O . SER B 2 9 ? -8.428 -12.337 11.022 1.00 0.00 9 SER B O 7
ATOM 13594 N N . VAL B 2 10 ? -7.696 -14.294 11.836 1.00 0.00 10 VAL B N 7
ATOM 13595 C CA . VAL B 2 10 ? -7.225 -13.721 13.099 1.00 0.00 10 VAL B CA 7
ATOM 13596 C C . VAL B 2 10 ? -5.716 -13.540 13.063 1.00 0.00 10 VAL B C 7
ATOM 13597 O O . VAL B 2 10 ? -4.970 -14.400 13.531 1.00 0.00 10 VAL B O 7
ATOM 13610 N N . GLU B 2 11 ? -5.267 -12.428 12.491 1.00 0.00 11 GLU B N 7
ATOM 13611 C CA . GLU B 2 11 ? -3.836 -12.151 12.383 1.00 0.00 11 GLU B CA 7
ATOM 13612 C C . GLU B 2 11 ? -3.429 -11.021 13.336 1.00 0.00 11 GLU B C 7
ATOM 13613 O O . GLU B 2 11 ? -3.593 -9.850 13.001 1.00 0.00 11 GLU B O 7
ATOM 13625 N N . PRO B 2 12 ? -2.915 -11.334 14.512 1.00 0.00 12 PRO B N 7
ATOM 13626 C CA . PRO B 2 12 ? -2.505 -10.296 15.512 1.00 0.00 12 PRO B CA 7
ATOM 13627 C C . PRO B 2 12 ? -1.787 -9.103 14.868 1.00 0.00 12 PRO B C 7
ATOM 13628 O O . PRO B 2 12 ? -0.607 -9.201 14.535 1.00 0.00 12 PRO B O 7
ATOM 13639 N N . PRO B 2 13 ? -2.456 -7.981 14.686 1.00 0.00 13 PRO B N 7
ATOM 13640 C CA . PRO B 2 13 ? -1.823 -6.774 14.069 1.00 0.00 13 PRO B CA 7
ATOM 13641 C C . PRO B 2 13 ? -0.550 -6.360 14.806 1.00 0.00 13 PRO B C 7
ATOM 13642 O O . PRO B 2 13 ? -0.538 -6.245 16.032 1.00 0.00 13 PRO B O 7
ATOM 13653 N N . LEU B 2 14 ? 0.519 -6.139 14.045 1.00 0.00 14 LEU B N 7
ATOM 13654 C CA . LEU B 2 14 ? 1.805 -5.742 14.615 1.00 0.00 14 LEU B CA 7
ATOM 13655 C C . LEU B 2 14 ? 2.077 -4.269 14.331 1.00 0.00 14 LEU B C 7
ATOM 13656 O O . LEU B 2 14 ? 3.176 -3.777 14.584 1.00 0.00 14 LEU B O 7
ATOM 13672 N N . SER B 2 15 ? 1.069 -3.580 13.787 1.00 0.00 15 SER B N 7
ATOM 13673 C CA . SER B 2 15 ? 1.189 -2.159 13.443 1.00 0.00 15 SER B CA 7
ATOM 13674 C C . SER B 2 15 ? 1.750 -2.002 12.031 1.00 0.00 15 SER B C 7
ATOM 13675 O O . SER B 2 15 ? 1.412 -1.057 11.318 1.00 0.00 15 SER B O 7
ATOM 13683 N N . GLN B 2 16 ? 2.608 -2.942 11.635 1.00 0.00 16 GLN B N 7
ATOM 13684 C CA . GLN B 2 16 ? 3.217 -2.922 10.309 1.00 0.00 16 GLN B CA 7
ATOM 13685 C C . GLN B 2 16 ? 2.684 -4.093 9.507 1.00 0.00 16 GLN B C 7
ATOM 13686 O O . GLN B 2 16 ? 3.374 -4.648 8.652 1.00 0.00 16 GLN B O 7
ATOM 13700 N N . GLU B 2 17 ? 1.450 -4.475 9.810 1.00 0.00 17 GLU B N 7
ATOM 13701 C CA . GLU B 2 17 ? 0.825 -5.598 9.136 1.00 0.00 17 GLU B CA 7
ATOM 13702 C C . GLU B 2 17 ? 1.105 -5.551 7.636 1.00 0.00 17 GLU B C 7
ATOM 13703 O O . GLU B 2 17 ? 1.753 -6.444 7.090 1.00 0.00 17 GLU B O 7
ATOM 13715 N N . THR B 2 18 ? 0.622 -4.501 6.976 1.00 0.00 18 THR B N 7
ATOM 13716 C CA . THR B 2 18 ? 0.842 -4.355 5.539 1.00 0.00 18 THR B CA 7
ATOM 13717 C C . THR B 2 18 ? 2.231 -3.830 5.239 1.00 0.00 18 THR B C 7
ATOM 13718 O O . THR B 2 18 ? 2.963 -4.428 4.446 1.00 0.00 18 THR B O 7
ATOM 13729 N N . PHE B 2 19 ? 2.588 -2.707 5.865 1.00 0.00 19 PHE B N 7
ATOM 13730 C CA . PHE B 2 19 ? 3.896 -2.100 5.642 1.00 0.00 19 PHE B CA 7
ATOM 13731 C C . PHE B 2 19 ? 4.953 -3.177 5.471 1.00 0.00 19 PHE B C 7
ATOM 13732 O O . PHE B 2 19 ? 5.679 -3.210 4.463 1.00 0.00 19 PHE B O 7
ATOM 13749 N N . SER B 2 20 ? 5.021 -4.059 6.477 1.00 0.00 20 SER B N 7
ATOM 13750 C CA . SER B 2 20 ? 5.980 -5.156 6.490 1.00 0.00 20 SER B CA 7
ATOM 13751 C C . SER B 2 20 ? 6.262 -5.652 5.086 1.00 0.00 20 SER B C 7
ATOM 13752 O O . SER B 2 20 ? 7.388 -5.583 4.605 1.00 0.00 20 SER B O 7
ATOM 13760 N N . ASP B 2 21 ? 5.228 -6.148 4.439 1.00 0.00 21 ASP B N 7
ATOM 13761 C CA . ASP B 2 21 ? 5.361 -6.672 3.095 1.00 0.00 21 ASP B CA 7
ATOM 13762 C C . ASP B 2 21 ? 5.772 -5.603 2.078 1.00 0.00 21 ASP B C 7
ATOM 13763 O O . ASP B 2 21 ? 6.610 -5.854 1.217 1.00 0.00 21 ASP B O 7
ATOM 13772 N N . LEU B 2 22 ? 5.151 -4.434 2.139 1.00 0.00 22 LEU B N 7
ATOM 13773 C CA . LEU B 2 22 ? 5.442 -3.389 1.162 1.00 0.00 22 LEU B CA 7
ATOM 13774 C C . LEU B 2 22 ? 6.925 -3.265 0.831 1.00 0.00 22 LEU B C 7
ATOM 13775 O O . LEU B 2 22 ? 7.327 -3.517 -0.306 1.00 0.00 22 LEU B O 7
ATOM 13791 N N . TRP B 2 23 ? 7.730 -2.803 1.793 1.00 0.00 23 TRP B N 7
ATOM 13792 C CA . TRP B 2 23 ? 9.164 -2.573 1.517 1.00 0.00 23 TRP B CA 7
ATOM 13793 C C . TRP B 2 23 ? 10.079 -3.770 1.826 1.00 0.00 23 TRP B C 7
ATOM 13794 O O . TRP B 2 23 ? 11.222 -3.774 1.379 1.00 0.00 23 TRP B O 7
ATOM 13815 N N . LYS B 2 24 ? 9.631 -4.764 2.599 1.00 0.00 24 LYS B N 7
ATOM 13816 C CA . LYS B 2 24 ? 10.530 -5.893 2.917 1.00 0.00 24 LYS B CA 7
ATOM 13817 C C . LYS B 2 24 ? 10.431 -7.043 1.912 1.00 0.00 24 LYS B C 7
ATOM 13818 O O . LYS B 2 24 ? 11.272 -7.939 1.934 1.00 0.00 24 LYS B O 7
ATOM 13837 N N . LEU B 2 25 ? 9.428 -7.037 1.025 1.00 0.00 25 LEU B N 7
ATOM 13838 C CA . LEU B 2 25 ? 9.306 -8.126 0.037 1.00 0.00 25 LEU B CA 7
ATOM 13839 C C . LEU B 2 25 ? 9.934 -7.762 -1.315 1.00 0.00 25 LEU B C 7
ATOM 13840 O O . LEU B 2 25 ? 9.909 -8.573 -2.237 1.00 0.00 25 LEU B O 7
ATOM 13856 N N . LEU B 2 26 ? 10.488 -6.553 -1.438 1.00 0.00 26 LEU B N 7
ATOM 13857 C CA . LEU B 2 26 ? 11.107 -6.118 -2.683 1.00 0.00 26 LEU B CA 7
ATOM 13858 C C . LEU B 2 26 ? 11.829 -7.304 -3.380 1.00 0.00 26 LEU B C 7
ATOM 13859 O O . LEU B 2 26 ? 12.817 -7.833 -2.882 1.00 0.00 26 LEU B O 7
ATOM 13875 N N . PRO B 2 27 ? 11.346 -7.796 -4.499 1.00 0.00 27 PRO B N 7
ATOM 13876 C CA . PRO B 2 27 ? 12.024 -8.932 -5.147 1.00 0.00 27 PRO B CA 7
ATOM 13877 C C . PRO B 2 27 ? 13.498 -8.614 -5.347 1.00 0.00 27 PRO B C 7
ATOM 13878 O O . PRO B 2 27 ? 14.374 -9.414 -5.017 1.00 0.00 27 PRO B O 7
ATOM 13889 N N . GLU B 2 28 ? 13.759 -7.442 -5.930 1.00 0.00 28 GLU B N 7
ATOM 13890 C CA . GLU B 2 28 ? 15.124 -7.023 -6.228 1.00 0.00 28 GLU B CA 7
ATOM 13891 C C . GLU B 2 28 ? 15.429 -5.631 -5.709 1.00 0.00 28 GLU B C 7
ATOM 13892 O O . GLU B 2 28 ? 14.640 -4.706 -5.906 1.00 0.00 28 GLU B O 7
ATOM 13904 N N . ASN B 2 29 ? 16.601 -5.507 -5.074 1.00 0.00 29 ASN B N 7
ATOM 13905 C CA . ASN B 2 29 ? 17.101 -4.238 -4.530 1.00 0.00 29 ASN B CA 7
ATOM 13906 C C . ASN B 2 29 ? 16.395 -3.070 -5.170 1.00 0.00 29 ASN B C 7
ATOM 13907 O O . ASN B 2 29 ? 16.715 -2.664 -6.287 1.00 0.00 29 ASN B O 7
ATOM 13918 N N . ASN B 2 30 ? 15.403 -2.588 -4.437 1.00 0.00 30 ASN B N 7
ATOM 13919 C CA . ASN B 2 30 ? 14.539 -1.485 -4.855 1.00 0.00 30 ASN B CA 7
ATOM 13920 C C . ASN B 2 30 ? 15.132 -0.709 -6.028 1.00 0.00 30 ASN B C 7
ATOM 13921 O O . ASN B 2 30 ? 16.317 -0.375 -6.033 1.00 0.00 30 ASN B O 7
ATOM 13932 N N . VAL B 2 31 ? 14.305 -0.459 -7.036 1.00 0.00 31 VAL B N 7
ATOM 13933 C CA . VAL B 2 31 ? 14.761 0.241 -8.247 1.00 0.00 31 VAL B CA 7
ATOM 13934 C C . VAL B 2 31 ? 14.199 1.662 -8.294 1.00 0.00 31 VAL B C 7
ATOM 13935 O O . VAL B 2 31 ? 12.992 1.864 -8.211 1.00 0.00 31 VAL B O 7
ATOM 13948 N N . LEU B 2 32 ? 15.085 2.653 -8.419 1.00 0.00 32 LEU B N 7
ATOM 13949 C CA . LEU B 2 32 ? 14.658 4.050 -8.465 1.00 0.00 32 LEU B CA 7
ATOM 13950 C C . LEU B 2 32 ? 14.530 4.527 -9.907 1.00 0.00 32 LEU B C 7
ATOM 13951 O O . LEU B 2 32 ? 13.599 5.264 -10.234 1.00 0.00 32 LEU B O 7
ATOM 13967 N N . SER B 2 33 ? 15.478 4.095 -10.752 1.00 0.00 33 SER B N 7
ATOM 13968 C CA . SER B 2 33 ? 15.508 4.462 -12.180 1.00 0.00 33 SER B CA 7
ATOM 13969 C C . SER B 2 33 ? 14.132 4.899 -12.691 1.00 0.00 33 SER B C 7
ATOM 13970 O O . SER B 2 33 ? 13.380 4.086 -13.227 1.00 0.00 33 SER B O 7
ATOM 13978 N N . PRO B 2 34 ? 13.787 6.157 -12.531 1.00 0.00 34 PRO B N 7
ATOM 13979 C CA . PRO B 2 34 ? 12.464 6.686 -12.982 1.00 0.00 34 PRO B CA 7
ATOM 13980 C C . PRO B 2 34 ? 12.279 6.547 -14.494 1.00 0.00 34 PRO B C 7
ATOM 13981 O O . PRO B 2 34 ? 13.232 6.677 -15.260 1.00 0.00 34 PRO B O 7
ATOM 13992 N N . LEU B 2 35 ? 11.041 6.290 -14.914 1.00 0.00 35 LEU B N 7
ATOM 13993 C CA . LEU B 2 35 ? 10.731 6.147 -16.336 1.00 0.00 35 LEU B CA 7
ATOM 13994 C C . LEU B 2 35 ? 10.041 7.416 -16.842 1.00 0.00 35 LEU B C 7
ATOM 13995 O O . LEU B 2 35 ? 9.286 8.044 -16.100 1.00 0.00 35 LEU B O 7
ATOM 14011 N N . PRO B 2 36 ? 10.269 7.809 -18.075 1.00 0.00 36 PRO B N 7
ATOM 14012 C CA . PRO B 2 36 ? 9.638 9.034 -18.647 1.00 0.00 36 PRO B CA 7
ATOM 14013 C C . PRO B 2 36 ? 8.136 8.843 -18.851 1.00 0.00 36 PRO B C 7
ATOM 14014 O O . PRO B 2 36 ? 7.691 7.737 -19.162 1.00 0.00 36 PRO B O 7
ATOM 14025 N N . SER B 2 37 ? 7.375 9.931 -18.659 1.00 0.00 37 SER B N 7
ATOM 14026 C CA . SER B 2 37 ? 5.908 9.932 -18.801 1.00 0.00 37 SER B CA 7
ATOM 14027 C C . SER B 2 37 ? 5.406 8.713 -19.563 1.00 0.00 37 SER B C 7
ATOM 14028 O O . SER B 2 37 ? 5.214 8.764 -20.778 1.00 0.00 37 SER B O 7
ATOM 14036 N N . GLN B 2 38 ? 5.210 7.616 -18.838 1.00 0.00 38 GLN B N 7
ATOM 14037 C CA . GLN B 2 38 ? 4.744 6.374 -19.448 1.00 0.00 38 GLN B CA 7
ATOM 14038 C C . GLN B 2 38 ? 3.230 6.247 -19.308 1.00 0.00 38 GLN B C 7
ATOM 14039 O O . GLN B 2 38 ? 2.563 5.692 -20.181 1.00 0.00 38 GLN B O 7
ATOM 14053 N N . ALA B 2 39 ? 2.694 6.762 -18.203 1.00 0.00 39 ALA B N 7
ATOM 14054 C CA . ALA B 2 39 ? 1.253 6.706 -17.947 1.00 0.00 39 ALA B CA 7
ATOM 14055 C C . ALA B 2 39 ? 0.608 8.057 -18.238 1.00 0.00 39 ALA B C 7
ATOM 14056 O O . ALA B 2 39 ? 1.320 9.047 -18.220 1.00 0.00 39 ALA B O 7
ATOM 14064 N N . ALA A 1 1 ? -17.373 -4.293 19.698 1.00 0.00 1 ALA A N 8
ATOM 14065 C CA . ALA A 1 1 ? -17.485 -4.986 18.384 1.00 0.00 1 ALA A CA 8
ATOM 14066 C C . ALA A 1 1 ? -17.038 -4.041 17.274 1.00 0.00 1 ALA A C 8
ATOM 14067 O O . ALA A 1 1 ? -16.485 -4.474 16.263 1.00 0.00 1 ALA A O 8
ATOM 14076 N N . THR A 1 2 ? -17.286 -2.749 17.467 1.00 0.00 2 THR A N 8
ATOM 14077 C CA . THR A 1 2 ? -16.904 -1.753 16.472 1.00 0.00 2 THR A CA 8
ATOM 14078 C C . THR A 1 2 ? -15.391 -1.726 16.293 1.00 0.00 2 THR A C 8
ATOM 14079 O O . THR A 1 2 ? -14.889 -1.756 15.170 1.00 0.00 2 THR A O 8
ATOM 14090 N N . GLN A 1 3 ? -14.665 -1.670 17.409 1.00 0.00 3 GLN A N 8
ATOM 14091 C CA . GLN A 1 3 ? -13.203 -1.639 17.371 1.00 0.00 3 GLN A CA 8
ATOM 14092 C C . GLN A 1 3 ? -12.638 -3.033 17.625 1.00 0.00 3 GLN A C 8
ATOM 14093 O O . GLN A 1 3 ? -13.004 -3.695 18.597 1.00 0.00 3 GLN A O 8
ATOM 14107 N N . SER A 1 4 ? -11.747 -3.470 16.744 1.00 0.00 4 SER A N 8
ATOM 14108 C CA . SER A 1 4 ? -11.132 -4.788 16.870 1.00 0.00 4 SER A CA 8
ATOM 14109 C C . SER A 1 4 ? -10.008 -4.926 15.853 1.00 0.00 4 SER A C 8
ATOM 14110 O O . SER A 1 4 ? -9.732 -3.987 15.107 1.00 0.00 4 SER A O 8
ATOM 14118 N N . PRO A 1 5 ? -9.363 -6.061 15.787 1.00 0.00 5 PRO A N 8
ATOM 14119 C CA . PRO A 1 5 ? -8.265 -6.277 14.813 1.00 0.00 5 PRO A CA 8
ATOM 14120 C C . PRO A 1 5 ? -8.785 -5.990 13.425 1.00 0.00 5 PRO A C 8
ATOM 14121 O O . PRO A 1 5 ? -8.082 -5.457 12.571 1.00 0.00 5 PRO A O 8
ATOM 14132 N N . GLY A 1 6 ? -10.055 -6.315 13.239 1.00 0.00 6 GLY A N 8
ATOM 14133 C CA . GLY A 1 6 ? -10.710 -6.066 11.977 1.00 0.00 6 GLY A CA 8
ATOM 14134 C C . GLY A 1 6 ? -10.637 -4.578 11.675 1.00 0.00 6 GLY A C 8
ATOM 14135 O O . GLY A 1 6 ? -10.488 -4.164 10.528 1.00 0.00 6 GLY A O 8
ATOM 14139 N N . ASP A 1 7 ? -10.694 -3.781 12.739 1.00 0.00 7 ASP A N 8
ATOM 14140 C CA . ASP A 1 7 ? -10.592 -2.333 12.612 1.00 0.00 7 ASP A CA 8
ATOM 14141 C C . ASP A 1 7 ? -9.125 -1.956 12.488 1.00 0.00 7 ASP A C 8
ATOM 14142 O O . ASP A 1 7 ? -8.774 -0.940 11.885 1.00 0.00 7 ASP A O 8
ATOM 14151 N N . SER A 1 8 ? -8.269 -2.812 13.041 1.00 0.00 8 SER A N 8
ATOM 14152 C CA . SER A 1 8 ? -6.835 -2.603 12.968 1.00 0.00 8 SER A CA 8
ATOM 14153 C C . SER A 1 8 ? -6.365 -2.888 11.551 1.00 0.00 8 SER A C 8
ATOM 14154 O O . SER A 1 8 ? -5.465 -2.226 11.032 1.00 0.00 8 SER A O 8
ATOM 14162 N N . ARG A 1 9 ? -7.007 -3.867 10.925 1.00 0.00 9 ARG A N 8
ATOM 14163 C CA . ARG A 1 9 ? -6.687 -4.225 9.560 1.00 0.00 9 ARG A CA 8
ATOM 14164 C C . ARG A 1 9 ? -7.137 -3.110 8.641 1.00 0.00 9 ARG A C 8
ATOM 14165 O O . ARG A 1 9 ? -6.473 -2.775 7.658 1.00 0.00 9 ARG A O 8
ATOM 14186 N N . ARG A 1 10 ? -8.261 -2.520 9.002 1.00 0.00 10 ARG A N 8
ATOM 14187 C CA . ARG A 1 10 ? -8.807 -1.397 8.248 1.00 0.00 10 ARG A CA 8
ATOM 14188 C C . ARG A 1 10 ? -7.941 -0.168 8.481 1.00 0.00 10 ARG A C 8
ATOM 14189 O O . ARG A 1 10 ? -7.743 0.660 7.589 1.00 0.00 10 ARG A O 8
ATOM 14210 N N . LEU A 1 11 ? -7.411 -0.071 9.690 1.00 0.00 11 LEU A N 8
ATOM 14211 C CA . LEU A 1 11 ? -6.537 1.031 10.046 1.00 0.00 11 LEU A CA 8
ATOM 14212 C C . LEU A 1 11 ? -5.150 0.750 9.490 1.00 0.00 11 LEU A C 8
ATOM 14213 O O . LEU A 1 11 ? -4.379 1.672 9.217 1.00 0.00 11 LEU A O 8
ATOM 14229 N N . SER A 1 12 ? -4.843 -0.537 9.311 1.00 0.00 12 SER A N 8
ATOM 14230 C CA . SER A 1 12 ? -3.553 -0.919 8.766 1.00 0.00 12 SER A CA 8
ATOM 14231 C C . SER A 1 12 ? -3.442 -0.427 7.332 1.00 0.00 12 SER A C 8
ATOM 14232 O O . SER A 1 12 ? -2.437 0.178 6.950 1.00 0.00 12 SER A O 8
ATOM 14240 N N . ILE A 1 13 ? -4.487 -0.671 6.535 1.00 0.00 13 ILE A N 8
ATOM 14241 C CA . ILE A 1 13 ? -4.473 -0.219 5.158 1.00 0.00 13 ILE A CA 8
ATOM 14242 C C . ILE A 1 13 ? -4.601 1.306 5.086 1.00 0.00 13 ILE A C 8
ATOM 14243 O O . ILE A 1 13 ? -4.063 1.924 4.179 1.00 0.00 13 ILE A O 8
ATOM 14259 N N . GLN A 1 14 ? -5.327 1.902 6.036 1.00 0.00 14 GLN A N 8
ATOM 14260 C CA . GLN A 1 14 ? -5.523 3.330 6.064 1.00 0.00 14 GLN A CA 8
ATOM 14261 C C . GLN A 1 14 ? -4.175 4.041 6.148 1.00 0.00 14 GLN A C 8
ATOM 14262 O O . GLN A 1 14 ? -3.940 5.032 5.473 1.00 0.00 14 GLN A O 8
ATOM 14276 N N . ARG A 1 15 ? -3.292 3.501 6.981 1.00 0.00 15 ARG A N 8
ATOM 14277 C CA . ARG A 1 15 ? -1.960 4.054 7.155 1.00 0.00 15 ARG A CA 8
ATOM 14278 C C . ARG A 1 15 ? -1.136 3.796 5.908 1.00 0.00 15 ARG A C 8
ATOM 14279 O O . ARG A 1 15 ? -0.383 4.661 5.449 1.00 0.00 15 ARG A O 8
ATOM 14300 N N . ALA A 1 16 ? -1.314 2.610 5.337 1.00 0.00 16 ALA A N 8
ATOM 14301 C CA . ALA A 1 16 ? -0.614 2.266 4.122 1.00 0.00 16 ALA A CA 8
ATOM 14302 C C . ALA A 1 16 ? -1.165 3.141 3.018 1.00 0.00 16 ALA A C 8
ATOM 14303 O O . ALA A 1 16 ? -0.425 3.648 2.184 1.00 0.00 16 ALA A O 8
ATOM 14310 N N . ILE A 1 17 ? -2.481 3.330 3.063 1.00 0.00 17 ILE A N 8
ATOM 14311 C CA . ILE A 1 17 ? -3.176 4.166 2.108 1.00 0.00 17 ILE A CA 8
ATOM 14312 C C . ILE A 1 17 ? -2.718 5.605 2.273 1.00 0.00 17 ILE A C 8
ATOM 14313 O O . ILE A 1 17 ? -2.367 6.266 1.306 1.00 0.00 17 ILE A O 8
ATOM 14329 N N . GLN A 1 18 ? -2.704 6.085 3.512 1.00 0.00 18 GLN A N 8
ATOM 14330 C CA . GLN A 1 18 ? -2.275 7.453 3.756 1.00 0.00 18 GLN A CA 8
ATOM 14331 C C . GLN A 1 18 ? -0.940 7.704 3.076 1.00 0.00 18 GLN A C 8
ATOM 14332 O O . GLN A 1 18 ? -0.707 8.785 2.551 1.00 0.00 18 GLN A O 8
ATOM 14346 N N . SER A 1 19 ? -0.074 6.698 3.053 1.00 0.00 19 SER A N 8
ATOM 14347 C CA . SER A 1 19 ? 1.219 6.857 2.390 1.00 0.00 19 SER A CA 8
ATOM 14348 C C . SER A 1 19 ? 1.106 6.488 0.920 1.00 0.00 19 SER A C 8
ATOM 14349 O O . SER A 1 19 ? 1.686 7.154 0.071 1.00 0.00 19 SER A O 8
ATOM 14357 N N . LEU A 1 20 ? 0.352 5.441 0.606 1.00 0.00 20 LEU A N 8
ATOM 14358 C CA . LEU A 1 20 ? 0.197 5.066 -0.795 1.00 0.00 20 LEU A CA 8
ATOM 14359 C C . LEU A 1 20 ? -0.528 6.179 -1.549 1.00 0.00 20 LEU A C 8
ATOM 14360 O O . LEU A 1 20 ? -0.056 6.645 -2.586 1.00 0.00 20 LEU A O 8
ATOM 14376 N N . VAL A 1 21 ? -1.674 6.607 -1.022 1.00 0.00 21 VAL A N 8
ATOM 14377 C CA . VAL A 1 21 ? -2.431 7.671 -1.665 1.00 0.00 21 VAL A CA 8
ATOM 14378 C C . VAL A 1 21 ? -1.586 8.950 -1.689 1.00 0.00 21 VAL A C 8
ATOM 14379 O O . VAL A 1 21 ? -1.503 9.621 -2.718 1.00 0.00 21 VAL A O 8
ATOM 14392 N N . HIS A 1 22 ? -0.958 9.287 -0.554 1.00 0.00 22 HIS A N 8
ATOM 14393 C CA . HIS A 1 22 ? -0.134 10.491 -0.500 1.00 0.00 22 HIS A CA 8
ATOM 14394 C C . HIS A 1 22 ? 1.114 10.338 -1.361 1.00 0.00 22 HIS A C 8
ATOM 14395 O O . HIS A 1 22 ? 1.429 11.212 -2.162 1.00 0.00 22 HIS A O 8
ATOM 14409 N N . ALA A 1 23 ? 1.819 9.229 -1.195 1.00 0.00 23 ALA A N 8
ATOM 14410 C CA . ALA A 1 23 ? 3.033 8.984 -1.977 1.00 0.00 23 ALA A CA 8
ATOM 14411 C C . ALA A 1 23 ? 2.716 8.830 -3.465 1.00 0.00 23 ALA A C 8
ATOM 14412 O O . ALA A 1 23 ? 3.567 9.103 -4.314 1.00 0.00 23 ALA A O 8
ATOM 14419 N N . ALA A 1 24 ? 1.499 8.385 -3.783 1.00 0.00 24 ALA A N 8
ATOM 14420 C CA . ALA A 1 24 ? 1.107 8.197 -5.174 1.00 0.00 24 ALA A CA 8
ATOM 14421 C C . ALA A 1 24 ? 0.478 9.457 -5.737 1.00 0.00 24 ALA A C 8
ATOM 14422 O O . ALA A 1 24 ? 0.139 9.505 -6.902 1.00 0.00 24 ALA A O 8
ATOM 14429 N N . GLN A 1 25 ? 0.331 10.467 -4.896 1.00 0.00 25 GLN A N 8
ATOM 14430 C CA . GLN A 1 25 ? -0.244 11.748 -5.287 1.00 0.00 25 GLN A CA 8
ATOM 14431 C C . GLN A 1 25 ? 0.787 12.846 -5.116 1.00 0.00 25 GLN A C 8
ATOM 14432 O O . GLN A 1 25 ? 0.849 13.783 -5.907 1.00 0.00 25 GLN A O 8
ATOM 14446 N N . CYS A 1 26 ? 1.626 12.698 -4.099 1.00 0.00 26 CYS A N 8
ATOM 14447 C CA . CYS A 1 26 ? 2.691 13.661 -3.856 1.00 0.00 26 CYS A CA 8
ATOM 14448 C C . CYS A 1 26 ? 3.990 13.071 -4.368 1.00 0.00 26 CYS A C 8
ATOM 14449 O O . CYS A 1 26 ? 4.788 12.525 -3.606 1.00 0.00 26 CYS A O 8
ATOM 14457 N N . ARG A 1 27 ? 4.180 13.177 -5.673 1.00 0.00 27 ARG A N 8
ATOM 14458 C CA . ARG A 1 27 ? 5.369 12.649 -6.317 1.00 0.00 27 ARG A CA 8
ATOM 14459 C C . ARG A 1 27 ? 6.479 13.699 -6.240 1.00 0.00 27 ARG A C 8
ATOM 14460 O O . ARG A 1 27 ? 7.078 14.093 -7.238 1.00 0.00 27 ARG A O 8
ATOM 14481 N N . ASN A 1 28 ? 6.721 14.169 -5.024 1.00 0.00 28 ASN A N 8
ATOM 14482 C CA . ASN A 1 28 ? 7.745 15.180 -4.795 1.00 0.00 28 ASN A CA 8
ATOM 14483 C C . ASN A 1 28 ? 9.137 14.596 -5.020 1.00 0.00 28 ASN A C 8
ATOM 14484 O O . ASN A 1 28 ? 10.005 15.250 -5.595 1.00 0.00 28 ASN A O 8
ATOM 14495 N N . ALA A 1 29 ? 9.324 13.368 -4.527 1.00 0.00 29 ALA A N 8
ATOM 14496 C CA . ALA A 1 29 ? 10.599 12.642 -4.614 1.00 0.00 29 ALA A CA 8
ATOM 14497 C C . ALA A 1 29 ? 11.375 12.795 -3.311 1.00 0.00 29 ALA A C 8
ATOM 14498 O O . ALA A 1 29 ? 11.895 11.822 -2.765 1.00 0.00 29 ALA A O 8
ATOM 14505 N N . ASN A 1 30 ? 11.445 14.029 -2.817 1.00 0.00 30 ASN A N 8
ATOM 14506 C CA . ASN A 1 30 ? 12.156 14.321 -1.576 1.00 0.00 30 ASN A CA 8
ATOM 14507 C C . ASN A 1 30 ? 11.191 14.322 -0.395 1.00 0.00 30 ASN A C 8
ATOM 14508 O O . ASN A 1 30 ? 11.518 14.839 0.675 1.00 0.00 30 ASN A O 8
ATOM 14519 N N . CYS A 1 31 ? 9.997 13.753 -0.603 1.00 0.00 31 CYS A N 8
ATOM 14520 C CA . CYS A 1 31 ? 8.968 13.699 0.443 1.00 0.00 31 CYS A CA 8
ATOM 14521 C C . CYS A 1 31 ? 9.598 13.586 1.835 1.00 0.00 31 CYS A C 8
ATOM 14522 O O . CYS A 1 31 ? 10.544 12.824 2.035 1.00 0.00 31 CYS A O 8
ATOM 14530 N N . SER A 1 32 ? 9.088 14.367 2.790 1.00 0.00 32 SER A N 8
ATOM 14531 C CA . SER A 1 32 ? 9.630 14.364 4.146 1.00 0.00 32 SER A CA 8
ATOM 14532 C C . SER A 1 32 ? 8.946 13.343 5.039 1.00 0.00 32 SER A C 8
ATOM 14533 O O . SER A 1 32 ? 9.187 13.319 6.244 1.00 0.00 32 SER A O 8
ATOM 14541 N N . LEU A 1 33 ? 8.109 12.489 4.456 1.00 0.00 33 LEU A N 8
ATOM 14542 C CA . LEU A 1 33 ? 7.430 11.454 5.226 1.00 0.00 33 LEU A CA 8
ATOM 14543 C C . LEU A 1 33 ? 8.154 10.129 5.005 1.00 0.00 33 LEU A C 8
ATOM 14544 O O . LEU A 1 33 ? 8.031 9.530 3.939 1.00 0.00 33 LEU A O 8
ATOM 14560 N N . PRO A 1 34 ? 8.931 9.657 5.960 1.00 0.00 34 PRO A N 8
ATOM 14561 C CA . PRO A 1 34 ? 9.686 8.391 5.782 1.00 0.00 34 PRO A CA 8
ATOM 14562 C C . PRO A 1 34 ? 8.813 7.304 5.169 1.00 0.00 34 PRO A C 8
ATOM 14563 O O . PRO A 1 34 ? 9.294 6.458 4.417 1.00 0.00 34 PRO A O 8
ATOM 14574 N N . SER A 1 35 ? 7.527 7.346 5.485 1.00 0.00 35 SER A N 8
ATOM 14575 C CA . SER A 1 35 ? 6.591 6.373 4.946 1.00 0.00 35 SER A CA 8
ATOM 14576 C C . SER A 1 35 ? 6.471 6.543 3.437 1.00 0.00 35 SER A C 8
ATOM 14577 O O . SER A 1 35 ? 6.291 5.568 2.711 1.00 0.00 35 SER A O 8
ATOM 14585 N N . CYS A 1 36 ? 6.572 7.782 2.962 1.00 0.00 36 CYS A N 8
ATOM 14586 C CA . CYS A 1 36 ? 6.475 8.027 1.524 1.00 0.00 36 CYS A CA 8
ATOM 14587 C C . CYS A 1 36 ? 7.712 7.493 0.805 1.00 0.00 36 CYS A C 8
ATOM 14588 O O . CYS A 1 36 ? 7.601 6.713 -0.138 1.00 0.00 36 CYS A O 8
ATOM 14596 N N . GLN A 1 37 ? 8.885 7.929 1.247 1.00 0.00 37 GLN A N 8
ATOM 14597 C CA . GLN A 1 37 ? 10.128 7.508 0.630 1.00 0.00 37 GLN A CA 8
ATOM 14598 C C . GLN A 1 37 ? 10.208 6.005 0.531 1.00 0.00 37 GLN A C 8
ATOM 14599 O O . GLN A 1 37 ? 10.702 5.459 -0.454 1.00 0.00 37 GLN A O 8
ATOM 14613 N N . LYS A 1 38 ? 9.724 5.338 1.562 1.00 0.00 38 LYS A N 8
ATOM 14614 C CA . LYS A 1 38 ? 9.749 3.901 1.591 1.00 0.00 38 LYS A CA 8
ATOM 14615 C C . LYS A 1 38 ? 8.656 3.361 0.673 1.00 0.00 38 LYS A C 8
ATOM 14616 O O . LYS A 1 38 ? 8.809 2.295 0.071 1.00 0.00 38 LYS A O 8
ATOM 14635 N N . MET A 1 39 ? 7.554 4.107 0.549 1.00 0.00 39 MET A N 8
ATOM 14636 C CA . MET A 1 39 ? 6.476 3.681 -0.323 1.00 0.00 39 MET A CA 8
ATOM 14637 C C . MET A 1 39 ? 6.869 3.935 -1.762 1.00 0.00 39 MET A C 8
ATOM 14638 O O . MET A 1 39 ? 6.520 3.171 -2.658 1.00 0.00 39 MET A O 8
ATOM 14652 N N . LYS A 1 40 ? 7.625 4.996 -1.987 1.00 0.00 40 LYS A N 8
ATOM 14653 C CA . LYS A 1 40 ? 8.073 5.263 -3.327 1.00 0.00 40 LYS A CA 8
ATOM 14654 C C . LYS A 1 40 ? 9.002 4.150 -3.708 1.00 0.00 40 LYS A C 8
ATOM 14655 O O . LYS A 1 40 ? 8.935 3.604 -4.788 1.00 0.00 40 LYS A O 8
ATOM 14674 N N . ARG A 1 41 ? 9.827 3.776 -2.762 1.00 0.00 41 ARG A N 8
ATOM 14675 C CA . ARG A 1 41 ? 10.738 2.684 -2.950 1.00 0.00 41 ARG A CA 8
ATOM 14676 C C . ARG A 1 41 ? 9.939 1.477 -3.400 1.00 0.00 41 ARG A C 8
ATOM 14677 O O . ARG A 1 41 ? 10.381 0.735 -4.233 1.00 0.00 41 ARG A O 8
ATOM 14698 N N . VAL A 1 42 ? 8.748 1.326 -2.833 1.00 0.00 42 VAL A N 8
ATOM 14699 C CA . VAL A 1 42 ? 7.841 0.227 -3.173 1.00 0.00 42 VAL A CA 8
ATOM 14700 C C . VAL A 1 42 ? 7.191 0.454 -4.548 1.00 0.00 42 VAL A C 8
ATOM 14701 O O . VAL A 1 42 ? 7.157 -0.453 -5.381 1.00 0.00 42 VAL A O 8
ATOM 14714 N N . VAL A 1 43 ? 6.676 1.665 -4.777 1.00 0.00 43 VAL A N 8
ATOM 14715 C CA . VAL A 1 43 ? 6.036 1.990 -6.045 1.00 0.00 43 VAL A CA 8
ATOM 14716 C C . VAL A 1 43 ? 7.082 2.122 -7.151 1.00 0.00 43 VAL A C 8
ATOM 14717 O O . VAL A 1 43 ? 6.978 1.495 -8.206 1.00 0.00 43 VAL A O 8
ATOM 14730 N N . GLN A 1 44 ? 8.098 2.933 -6.885 1.00 0.00 44 GLN A N 8
ATOM 14731 C CA . GLN A 1 44 ? 9.181 3.151 -7.827 1.00 0.00 44 GLN A CA 8
ATOM 14732 C C . GLN A 1 44 ? 9.808 1.811 -8.220 1.00 0.00 44 GLN A C 8
ATOM 14733 O O . GLN A 1 44 ? 10.211 1.627 -9.370 1.00 0.00 44 GLN A O 8
ATOM 14747 N N . HIS A 1 45 ? 9.868 0.862 -7.273 1.00 0.00 45 HIS A N 8
ATOM 14748 C CA . HIS A 1 45 ? 10.428 -0.466 -7.577 1.00 0.00 45 HIS A CA 8
ATOM 14749 C C . HIS A 1 45 ? 9.365 -1.336 -8.218 1.00 0.00 45 HIS A C 8
ATOM 14750 O O . HIS A 1 45 ? 9.675 -2.208 -9.031 1.00 0.00 45 HIS A O 8
ATOM 14764 N N . THR A 1 46 ? 8.120 -1.121 -7.838 1.00 0.00 46 THR A N 8
ATOM 14765 C CA . THR A 1 46 ? 7.050 -1.933 -8.391 1.00 0.00 46 THR A CA 8
ATOM 14766 C C . THR A 1 46 ? 6.997 -1.811 -9.904 1.00 0.00 46 THR A C 8
ATOM 14767 O O . THR A 1 46 ? 6.879 -2.815 -10.606 1.00 0.00 46 THR A O 8
ATOM 14778 N N . LYS A 1 47 ? 7.055 -0.594 -10.405 1.00 0.00 47 LYS A N 8
ATOM 14779 C CA . LYS A 1 47 ? 6.983 -0.399 -11.840 1.00 0.00 47 LYS A CA 8
ATOM 14780 C C . LYS A 1 47 ? 8.256 -0.874 -12.532 1.00 0.00 47 LYS A C 8
ATOM 14781 O O . LYS A 1 47 ? 8.198 -1.463 -13.613 1.00 0.00 47 LYS A O 8
ATOM 14800 N N . GLY A 1 48 ? 9.409 -0.613 -11.916 1.00 0.00 48 GLY A N 8
ATOM 14801 C CA . GLY A 1 48 ? 10.674 -1.025 -12.508 1.00 0.00 48 GLY A CA 8
ATOM 14802 C C . GLY A 1 48 ? 10.593 -2.465 -13.000 1.00 0.00 48 GLY A C 8
ATOM 14803 O O . GLY A 1 48 ? 11.392 -2.893 -13.832 1.00 0.00 48 GLY A O 8
ATOM 14807 N N . CYS A 1 49 ? 9.619 -3.206 -12.477 1.00 0.00 49 CYS A N 8
ATOM 14808 C CA . CYS A 1 49 ? 9.427 -4.609 -12.865 1.00 0.00 49 CYS A CA 8
ATOM 14809 C C . CYS A 1 49 ? 8.119 -4.805 -13.640 1.00 0.00 49 CYS A C 8
ATOM 14810 O O . CYS A 1 49 ? 7.059 -4.339 -13.215 1.00 0.00 49 CYS A O 8
ATOM 14818 N N . LYS A 1 50 ? 8.198 -5.515 -14.768 1.00 0.00 50 LYS A N 8
ATOM 14819 C CA . LYS A 1 50 ? 7.021 -5.785 -15.586 1.00 0.00 50 LYS A CA 8
ATOM 14820 C C . LYS A 1 50 ? 6.302 -7.045 -15.102 1.00 0.00 50 LYS A C 8
ATOM 14821 O O . LYS A 1 50 ? 5.082 -7.153 -15.223 1.00 0.00 50 LYS A O 8
ATOM 14840 N N . ARG A 1 51 ? 7.060 -7.990 -14.551 1.00 0.00 51 ARG A N 8
ATOM 14841 C CA . ARG A 1 51 ? 6.473 -9.227 -14.051 1.00 0.00 51 ARG A CA 8
ATOM 14842 C C . ARG A 1 51 ? 5.762 -8.975 -12.735 1.00 0.00 51 ARG A C 8
ATOM 14843 O O . ARG A 1 51 ? 4.615 -9.381 -12.545 1.00 0.00 51 ARG A O 8
ATOM 14864 N N . LYS A 1 52 ? 6.449 -8.288 -11.833 1.00 0.00 52 LYS A N 8
ATOM 14865 C CA . LYS A 1 52 ? 5.875 -7.971 -10.544 1.00 0.00 52 LYS A CA 8
ATOM 14866 C C . LYS A 1 52 ? 4.700 -7.020 -10.722 1.00 0.00 52 LYS A C 8
ATOM 14867 O O . LYS A 1 52 ? 3.695 -7.115 -10.017 1.00 0.00 52 LYS A O 8
ATOM 14886 N N . THR A 1 53 ? 4.845 -6.086 -11.649 1.00 0.00 53 THR A N 8
ATOM 14887 C CA . THR A 1 53 ? 3.801 -5.111 -11.881 1.00 0.00 53 THR A CA 8
ATOM 14888 C C . THR A 1 53 ? 2.493 -5.798 -12.259 1.00 0.00 53 THR A C 8
ATOM 14889 O O . THR A 1 53 ? 1.428 -5.184 -12.224 1.00 0.00 53 THR A O 8
ATOM 14900 N N . ASN A 1 54 ? 2.580 -7.069 -12.629 1.00 0.00 54 ASN A N 8
ATOM 14901 C CA . ASN A 1 54 ? 1.394 -7.823 -13.020 1.00 0.00 54 ASN A CA 8
ATOM 14902 C C . ASN A 1 54 ? 0.801 -8.567 -11.828 1.00 0.00 54 ASN A C 8
ATOM 14903 O O . ASN A 1 54 ? -0.134 -9.352 -11.993 1.00 0.00 54 ASN A O 8
ATOM 14914 N N . GLY A 1 55 ? 1.348 -8.342 -10.625 1.00 0.00 55 GLY A N 8
ATOM 14915 C CA . GLY A 1 55 ? 0.845 -9.040 -9.433 1.00 0.00 55 GLY A CA 8
ATOM 14916 C C . GLY A 1 55 ? 1.820 -10.131 -9.028 1.00 0.00 55 GLY A C 8
ATOM 14917 O O . GLY A 1 55 ? 1.621 -10.821 -8.028 1.00 0.00 55 GLY A O 8
ATOM 14921 N N . GLY A 1 56 ? 2.869 -10.289 -9.827 1.00 0.00 56 GLY A N 8
ATOM 14922 C CA . GLY A 1 56 ? 3.870 -11.310 -9.570 1.00 0.00 56 GLY A CA 8
ATOM 14923 C C . GLY A 1 56 ? 4.198 -11.408 -8.087 1.00 0.00 56 GLY A C 8
ATOM 14924 O O . GLY A 1 56 ? 4.091 -12.485 -7.498 1.00 0.00 56 GLY A O 8
ATOM 14928 N N . CYS A 1 57 ? 4.636 -10.295 -7.482 1.00 0.00 57 CYS A N 8
ATOM 14929 C CA . CYS A 1 57 ? 5.005 -10.306 -6.092 1.00 0.00 57 CYS A CA 8
ATOM 14930 C C . CYS A 1 57 ? 3.800 -10.019 -5.188 1.00 0.00 57 CYS A C 8
ATOM 14931 O O . CYS A 1 57 ? 2.837 -9.384 -5.618 1.00 0.00 57 CYS A O 8
ATOM 14939 N N . PRO A 1 58 ? 3.853 -10.426 -3.939 1.00 0.00 58 PRO A N 8
ATOM 14940 C CA . PRO A 1 58 ? 2.753 -10.147 -2.969 1.00 0.00 58 PRO A CA 8
ATOM 14941 C C . PRO A 1 58 ? 2.534 -8.644 -2.829 1.00 0.00 58 PRO A C 8
ATOM 14942 O O . PRO A 1 58 ? 1.431 -8.184 -2.532 1.00 0.00 58 PRO A O 8
ATOM 14953 N N . ILE A 1 59 ? 3.605 -7.888 -3.059 1.00 0.00 59 ILE A N 8
ATOM 14954 C CA . ILE A 1 59 ? 3.537 -6.444 -2.979 1.00 0.00 59 ILE A CA 8
ATOM 14955 C C . ILE A 1 59 ? 2.623 -5.931 -4.072 1.00 0.00 59 ILE A C 8
ATOM 14956 O O . ILE A 1 59 ? 1.757 -5.102 -3.821 1.00 0.00 59 ILE A O 8
ATOM 14972 N N . CYS A 1 60 ? 2.809 -6.433 -5.290 1.00 0.00 60 CYS A N 8
ATOM 14973 C CA . CYS A 1 60 ? 1.980 -5.998 -6.388 1.00 0.00 60 CYS A CA 8
ATOM 14974 C C . CYS A 1 60 ? 0.611 -6.640 -6.282 1.00 0.00 60 CYS A C 8
ATOM 14975 O O . CYS A 1 60 ? -0.407 -5.991 -6.492 1.00 0.00 60 CYS A O 8
ATOM 14983 N N . LYS A 1 61 ? 0.584 -7.910 -5.926 1.00 0.00 61 LYS A N 8
ATOM 14984 C CA . LYS A 1 61 ? -0.693 -8.594 -5.783 1.00 0.00 61 LYS A CA 8
ATOM 14985 C C . LYS A 1 61 ? -1.528 -7.900 -4.709 1.00 0.00 61 LYS A C 8
ATOM 14986 O O . LYS A 1 61 ? -2.708 -7.602 -4.912 1.00 0.00 61 LYS A O 8
ATOM 15005 N N . GLN A 1 62 ? -0.897 -7.635 -3.569 1.00 0.00 62 GLN A N 8
ATOM 15006 C CA . GLN A 1 62 ? -1.577 -6.967 -2.466 1.00 0.00 62 GLN A CA 8
ATOM 15007 C C . GLN A 1 62 ? -1.898 -5.516 -2.820 1.00 0.00 62 GLN A C 8
ATOM 15008 O O . GLN A 1 62 ? -2.985 -5.022 -2.521 1.00 0.00 62 GLN A O 8
ATOM 15022 N N . LEU A 1 63 ? -0.943 -4.834 -3.453 1.00 0.00 63 LEU A N 8
ATOM 15023 C CA . LEU A 1 63 ? -1.143 -3.435 -3.834 1.00 0.00 63 LEU A CA 8
ATOM 15024 C C . LEU A 1 63 ? -2.267 -3.317 -4.858 1.00 0.00 63 LEU A C 8
ATOM 15025 O O . LEU A 1 63 ? -3.091 -2.408 -4.777 1.00 0.00 63 LEU A O 8
ATOM 15041 N N . ILE A 1 64 ? -2.311 -4.247 -5.809 1.00 0.00 64 ILE A N 8
ATOM 15042 C CA . ILE A 1 64 ? -3.360 -4.225 -6.817 1.00 0.00 64 ILE A CA 8
ATOM 15043 C C . ILE A 1 64 ? -4.723 -4.338 -6.134 1.00 0.00 64 ILE A C 8
ATOM 15044 O O . ILE A 1 64 ? -5.664 -3.632 -6.490 1.00 0.00 64 ILE A O 8
ATOM 15060 N N . ALA A 1 65 ? -4.817 -5.220 -5.145 1.00 0.00 65 ALA A N 8
ATOM 15061 C CA . ALA A 1 65 ? -6.067 -5.397 -4.415 1.00 0.00 65 ALA A CA 8
ATOM 15062 C C . ALA A 1 65 ? -6.367 -4.165 -3.571 1.00 0.00 65 ALA A C 8
ATOM 15063 O O . ALA A 1 65 ? -7.465 -3.615 -3.629 1.00 0.00 65 ALA A O 8
ATOM 15070 N N . LEU A 1 66 ? -5.374 -3.716 -2.809 1.00 0.00 66 LEU A N 8
ATOM 15071 C CA . LEU A 1 66 ? -5.548 -2.525 -1.986 1.00 0.00 66 LEU A CA 8
ATOM 15072 C C . LEU A 1 66 ? -5.931 -1.374 -2.898 1.00 0.00 66 LEU A C 8
ATOM 15073 O O . LEU A 1 66 ? -6.814 -0.570 -2.590 1.00 0.00 66 LEU A O 8
ATOM 15089 N N . ALA A 1 67 ? -5.277 -1.342 -4.048 1.00 0.00 67 ALA A N 8
ATOM 15090 C CA . ALA A 1 67 ? -5.549 -0.341 -5.059 1.00 0.00 67 ALA A CA 8
ATOM 15091 C C . ALA A 1 67 ? -6.965 -0.527 -5.584 1.00 0.00 67 ALA A C 8
ATOM 15092 O O . ALA A 1 67 ? -7.645 0.440 -5.931 1.00 0.00 67 ALA A O 8
ATOM 15099 N N . ALA A 1 68 ? -7.399 -1.785 -5.651 1.00 0.00 68 ALA A N 8
ATOM 15100 C CA . ALA A 1 68 ? -8.737 -2.091 -6.144 1.00 0.00 68 ALA A CA 8
ATOM 15101 C C . ALA A 1 68 ? -9.793 -1.461 -5.243 1.00 0.00 68 ALA A C 8
ATOM 15102 O O . ALA A 1 68 ? -10.741 -0.841 -5.725 1.00 0.00 68 ALA A O 8
ATOM 15109 N N . TYR A 1 69 ? -9.621 -1.614 -3.933 1.00 0.00 69 TYR A N 8
ATOM 15110 C CA . TYR A 1 69 ? -10.569 -1.042 -2.987 1.00 0.00 69 TYR A CA 8
ATOM 15111 C C . TYR A 1 69 ? -10.603 0.482 -3.104 1.00 0.00 69 TYR A C 8
ATOM 15112 O O . TYR A 1 69 ? -11.678 1.084 -3.136 1.00 0.00 69 TYR A O 8
ATOM 15130 N N . HIS A 1 70 ? -9.426 1.105 -3.160 1.00 0.00 70 HIS A N 8
ATOM 15131 C CA . HIS A 1 70 ? -9.358 2.564 -3.263 1.00 0.00 70 HIS A CA 8
ATOM 15132 C C . HIS A 1 70 ? -9.811 3.060 -4.638 1.00 0.00 70 HIS A C 8
ATOM 15133 O O . HIS A 1 70 ? -10.620 3.982 -4.738 1.00 0.00 70 HIS A O 8
ATOM 15147 N N . ALA A 1 71 ? -9.277 2.453 -5.692 1.00 0.00 71 ALA A N 8
ATOM 15148 C CA . ALA A 1 71 ? -9.627 2.857 -7.054 1.00 0.00 71 ALA A CA 8
ATOM 15149 C C . ALA A 1 71 ? -11.116 2.656 -7.320 1.00 0.00 71 ALA A C 8
ATOM 15150 O O . ALA A 1 71 ? -11.684 3.285 -8.213 1.00 0.00 71 ALA A O 8
ATOM 15157 N N . LYS A 1 72 ? -11.746 1.785 -6.538 1.00 0.00 72 LYS A N 8
ATOM 15158 C CA . LYS A 1 72 ? -13.175 1.524 -6.693 1.00 0.00 72 LYS A CA 8
ATOM 15159 C C . LYS A 1 72 ? -13.987 2.615 -5.999 1.00 0.00 72 LYS A C 8
ATOM 15160 O O . LYS A 1 72 ? -14.828 3.261 -6.625 1.00 0.00 72 LYS A O 8
ATOM 15179 N N . HIS A 1 73 ? -13.731 2.827 -4.710 1.00 0.00 73 HIS A N 8
ATOM 15180 C CA . HIS A 1 73 ? -14.453 3.849 -3.980 1.00 0.00 73 HIS A CA 8
ATOM 15181 C C . HIS A 1 73 ? -14.340 5.176 -4.707 1.00 0.00 73 HIS A C 8
ATOM 15182 O O . HIS A 1 73 ? -15.320 5.912 -4.820 1.00 0.00 73 HIS A O 8
ATOM 15196 N N . CYS A 1 74 ? -13.158 5.459 -5.240 1.00 0.00 74 CYS A N 8
ATOM 15197 C CA . CYS A 1 74 ? -12.973 6.680 -6.000 1.00 0.00 74 CYS A CA 8
ATOM 15198 C C . CYS A 1 74 ? -13.576 6.467 -7.379 1.00 0.00 74 CYS A C 8
ATOM 15199 O O . CYS A 1 74 ? -12.997 5.781 -8.220 1.00 0.00 74 CYS A O 8
ATOM 15207 N N . GLN A 1 75 ? -14.756 7.035 -7.599 1.00 0.00 75 GLN A N 8
ATOM 15208 C CA . GLN A 1 75 ? -15.438 6.871 -8.873 1.00 0.00 75 GLN A CA 8
ATOM 15209 C C . GLN A 1 75 ? -14.831 7.788 -9.914 1.00 0.00 75 GLN A C 8
ATOM 15210 O O . GLN A 1 75 ? -15.271 7.839 -11.061 1.00 0.00 75 GLN A O 8
ATOM 15224 N N . GLU A 1 76 ? -13.813 8.513 -9.489 1.00 0.00 76 GLU A N 8
ATOM 15225 C CA . GLU A 1 76 ? -13.108 9.452 -10.360 1.00 0.00 76 GLU A CA 8
ATOM 15226 C C . GLU A 1 76 ? -11.693 8.983 -10.600 1.00 0.00 76 GLU A C 8
ATOM 15227 O O . GLU A 1 76 ? -11.041 8.453 -9.700 1.00 0.00 76 GLU A O 8
ATOM 15239 N N . ASN A 1 77 ? -11.215 9.184 -11.820 1.00 0.00 77 ASN A N 8
ATOM 15240 C CA . ASN A 1 77 ? -9.872 8.781 -12.157 1.00 0.00 77 ASN A CA 8
ATOM 15241 C C . ASN A 1 77 ? -8.906 9.820 -11.627 1.00 0.00 77 ASN A C 8
ATOM 15242 O O . ASN A 1 77 ? -8.586 10.784 -12.324 1.00 0.00 77 ASN A O 8
ATOM 15253 N N . LYS A 1 78 ? -8.459 9.632 -10.383 1.00 0.00 78 LYS A N 8
ATOM 15254 C CA . LYS A 1 78 ? -7.542 10.581 -9.758 1.00 0.00 78 LYS A CA 8
ATOM 15255 C C . LYS A 1 78 ? -6.556 11.125 -10.788 1.00 0.00 78 LYS A C 8
ATOM 15256 O O . LYS A 1 78 ? -6.598 12.318 -11.078 1.00 0.00 78 LYS A O 8
ATOM 15275 N N . CYS A 1 79 ? -5.731 10.226 -11.359 1.00 0.00 79 CYS A N 8
ATOM 15276 C CA . CYS A 1 79 ? -4.754 10.562 -12.419 1.00 0.00 79 CYS A CA 8
ATOM 15277 C C . CYS A 1 79 ? -3.320 10.121 -12.079 1.00 0.00 79 CYS A C 8
ATOM 15278 O O . CYS A 1 79 ? -2.726 9.370 -12.850 1.00 0.00 79 CYS A O 8
ATOM 15286 N N . PRO A 1 80 ? -2.728 10.548 -10.982 1.00 0.00 80 PRO A N 8
ATOM 15287 C CA . PRO A 1 80 ? -1.334 10.139 -10.644 1.00 0.00 80 PRO A CA 8
ATOM 15288 C C . PRO A 1 80 ? -1.235 8.647 -10.314 1.00 0.00 80 PRO A C 8
ATOM 15289 O O . PRO A 1 80 ? -0.208 8.026 -10.571 1.00 0.00 80 PRO A O 8
ATOM 15300 N N . VAL A 1 81 ? -2.308 8.085 -9.739 1.00 0.00 81 VAL A N 8
ATOM 15301 C CA . VAL A 1 81 ? -2.326 6.670 -9.370 1.00 0.00 81 VAL A CA 8
ATOM 15302 C C . VAL A 1 81 ? -2.284 5.789 -10.635 1.00 0.00 81 VAL A C 8
ATOM 15303 O O . VAL A 1 81 ? -3.252 5.772 -11.396 1.00 0.00 81 VAL A O 8
ATOM 15316 N N . PRO A 1 82 ? -1.200 5.075 -10.899 1.00 0.00 82 PRO A N 8
ATOM 15317 C CA . PRO A 1 82 ? -1.095 4.214 -12.127 1.00 0.00 82 PRO A CA 8
ATOM 15318 C C . PRO A 1 82 ? -2.229 3.200 -12.276 1.00 0.00 82 PRO A C 8
ATOM 15319 O O . PRO A 1 82 ? -2.836 3.075 -13.340 1.00 0.00 82 PRO A O 8
ATOM 15330 N N . PHE A 1 83 ? -2.467 2.449 -11.214 1.00 0.00 83 PHE A N 8
ATOM 15331 C CA . PHE A 1 83 ? -3.483 1.398 -11.236 1.00 0.00 83 PHE A CA 8
ATOM 15332 C C . PHE A 1 83 ? -4.868 1.947 -11.571 1.00 0.00 83 PHE A C 8
ATOM 15333 O O . PHE A 1 83 ? -5.582 1.375 -12.394 1.00 0.00 83 PHE A O 8
ATOM 15350 N N . CYS A 1 84 ? -5.253 3.044 -10.931 1.00 0.00 84 CYS A N 8
ATOM 15351 C CA . CYS A 1 84 ? -6.568 3.618 -11.188 1.00 0.00 84 CYS A CA 8
ATOM 15352 C C . CYS A 1 84 ? -6.754 3.835 -12.685 1.00 0.00 84 CYS A C 8
ATOM 15353 O O . CYS A 1 84 ? -7.793 3.502 -13.246 1.00 0.00 84 CYS A O 8
ATOM 15361 N N . LEU A 1 85 ? -5.732 4.374 -13.327 1.00 0.00 85 LEU A N 8
ATOM 15362 C CA . LEU A 1 85 ? -5.785 4.609 -14.763 1.00 0.00 85 LEU A CA 8
ATOM 15363 C C . LEU A 1 85 ? -5.950 3.274 -15.494 1.00 0.00 85 LEU A C 8
ATOM 15364 O O . LEU A 1 85 ? -6.660 3.173 -16.489 1.00 0.00 85 LEU A O 8
ATOM 15380 N N . ASN A 1 86 ? -5.268 2.257 -14.992 1.00 0.00 86 ASN A N 8
ATOM 15381 C CA . ASN A 1 86 ? -5.310 0.937 -15.598 1.00 0.00 86 ASN A CA 8
ATOM 15382 C C . ASN A 1 86 ? -6.653 0.262 -15.383 1.00 0.00 86 ASN A C 8
ATOM 15383 O O . ASN A 1 86 ? -7.054 -0.578 -16.181 1.00 0.00 86 ASN A O 8
ATOM 15394 N N . ILE A 1 87 ? -7.330 0.605 -14.286 1.00 0.00 87 ILE A N 8
ATOM 15395 C CA . ILE A 1 87 ? -8.627 0.003 -13.974 1.00 0.00 87 ILE A CA 8
ATOM 15396 C C . ILE A 1 87 ? -9.790 0.887 -14.433 1.00 0.00 87 ILE A C 8
ATOM 15397 O O . ILE A 1 87 ? -10.722 0.409 -15.080 1.00 0.00 87 ILE A O 8
ATOM 15413 N N . LYS A 1 88 ? -9.747 2.171 -14.076 1.00 0.00 88 LYS A N 8
ATOM 15414 C CA . LYS A 1 88 ? -10.832 3.091 -14.448 1.00 0.00 88 LYS A CA 8
ATOM 15415 C C . LYS A 1 88 ? -10.786 3.521 -15.919 1.00 0.00 88 LYS A C 8
ATOM 15416 O O . LYS A 1 88 ? -11.813 3.493 -16.599 1.00 0.00 88 LYS A O 8
ATOM 15435 N N . GLN A 1 89 ? -9.616 3.922 -16.419 1.00 0.00 89 GLN A N 8
ATOM 15436 C CA . GLN A 1 89 ? -9.517 4.354 -17.819 1.00 0.00 89 GLN A CA 8
ATOM 15437 C C . GLN A 1 89 ? -9.278 3.170 -18.740 1.00 0.00 89 GLN A C 8
ATOM 15438 O O . GLN A 1 89 ? -9.401 3.300 -19.957 1.00 0.00 89 GLN A O 8
ATOM 15452 N N . LYS A 1 90 ? -8.924 2.033 -18.146 1.00 0.00 90 LYS A N 8
ATOM 15453 C CA . LYS A 1 90 ? -8.647 0.799 -18.899 1.00 0.00 90 LYS A CA 8
ATOM 15454 C C . LYS A 1 90 ? -9.288 0.807 -20.292 1.00 0.00 90 LYS A C 8
ATOM 15455 O O . LYS A 1 90 ? -8.553 0.752 -21.263 1.00 0.00 90 LYS A O 8
ATOM 15475 N N . MET B 2 1 ? -10.238 -19.158 14.417 1.00 0.00 1 MET B N 8
ATOM 15476 C CA . MET B 2 1 ? -11.395 -18.654 15.209 1.00 0.00 1 MET B CA 8
ATOM 15477 C C . MET B 2 1 ? -12.462 -19.737 15.289 1.00 0.00 1 MET B C 8
ATOM 15478 O O . MET B 2 1 ? -13.074 -19.944 16.338 1.00 0.00 1 MET B O 8
ATOM 15494 N N . GLU B 2 2 ? -12.682 -20.428 14.176 1.00 0.00 2 GLU B N 8
ATOM 15495 C CA . GLU B 2 2 ? -13.680 -21.489 14.136 1.00 0.00 2 GLU B CA 8
ATOM 15496 C C . GLU B 2 2 ? -13.282 -22.614 15.085 1.00 0.00 2 GLU B C 8
ATOM 15497 O O . GLU B 2 2 ? -14.137 -23.227 15.725 1.00 0.00 2 GLU B O 8
ATOM 15509 N N . GLU B 2 3 ? -11.971 -22.853 15.193 1.00 0.00 3 GLU B N 8
ATOM 15510 C CA . GLU B 2 3 ? -11.438 -23.881 16.093 1.00 0.00 3 GLU B CA 8
ATOM 15511 C C . GLU B 2 3 ? -9.963 -24.151 15.766 1.00 0.00 3 GLU B C 8
ATOM 15512 O O . GLU B 2 3 ? -9.126 -24.204 16.668 1.00 0.00 3 GLU B O 8
ATOM 15524 N N . PRO B 2 4 ? -9.629 -24.323 14.509 1.00 0.00 4 PRO B N 8
ATOM 15525 C CA . PRO B 2 4 ? -8.223 -24.593 14.085 1.00 0.00 4 PRO B CA 8
ATOM 15526 C C . PRO B 2 4 ? -7.275 -23.493 14.544 1.00 0.00 4 PRO B C 8
ATOM 15527 O O . PRO B 2 4 ? -6.122 -23.768 14.852 1.00 0.00 4 PRO B O 8
ATOM 15538 N N . GLN B 2 5 ? -7.795 -22.257 14.554 1.00 0.00 5 GLN B N 8
ATOM 15539 C CA . GLN B 2 5 ? -7.052 -21.048 14.945 1.00 0.00 5 GLN B CA 8
ATOM 15540 C C . GLN B 2 5 ? -6.465 -20.370 13.716 1.00 0.00 5 GLN B C 8
ATOM 15541 O O . GLN B 2 5 ? -5.501 -19.616 13.833 1.00 0.00 5 GLN B O 8
ATOM 15555 N N . SER B 2 6 ? -7.050 -20.663 12.544 1.00 0.00 6 SER B N 8
ATOM 15556 C CA . SER B 2 6 ? -6.595 -20.102 11.258 1.00 0.00 6 SER B CA 8
ATOM 15557 C C . SER B 2 6 ? -5.695 -18.882 11.447 1.00 0.00 6 SER B C 8
ATOM 15558 O O . SER B 2 6 ? -6.065 -17.931 12.132 1.00 0.00 6 SER B O 8
ATOM 15566 N N . ASP B 2 7 ? -4.512 -18.922 10.838 1.00 0.00 7 ASP B N 8
ATOM 15567 C CA . ASP B 2 7 ? -3.552 -17.820 10.941 1.00 0.00 7 ASP B CA 8
ATOM 15568 C C . ASP B 2 7 ? -3.643 -16.867 9.741 1.00 0.00 7 ASP B C 8
ATOM 15569 O O . ASP B 2 7 ? -3.422 -15.665 9.891 1.00 0.00 7 ASP B O 8
ATOM 15578 N N . PRO B 2 8 ? -3.946 -17.364 8.565 1.00 0.00 8 PRO B N 8
ATOM 15579 C CA . PRO B 2 8 ? -4.042 -16.514 7.339 1.00 0.00 8 PRO B CA 8
ATOM 15580 C C . PRO B 2 8 ? -4.974 -15.313 7.520 1.00 0.00 8 PRO B C 8
ATOM 15581 O O . PRO B 2 8 ? -4.737 -14.248 6.950 1.00 0.00 8 PRO B O 8
ATOM 15592 N N . SER B 2 9 ? -6.037 -15.486 8.311 1.00 0.00 9 SER B N 8
ATOM 15593 C CA . SER B 2 9 ? -6.994 -14.398 8.548 1.00 0.00 9 SER B CA 8
ATOM 15594 C C . SER B 2 9 ? -6.784 -13.763 9.912 1.00 0.00 9 SER B C 8
ATOM 15595 O O . SER B 2 9 ? -7.182 -12.624 10.149 1.00 0.00 9 SER B O 8
ATOM 15603 N N . VAL B 2 10 ? -6.152 -14.507 10.797 1.00 0.00 10 VAL B N 8
ATOM 15604 C CA . VAL B 2 10 ? -5.875 -14.022 12.154 1.00 0.00 10 VAL B CA 8
ATOM 15605 C C . VAL B 2 10 ? -4.436 -13.539 12.252 1.00 0.00 10 VAL B C 8
ATOM 15606 O O . VAL B 2 10 ? -3.544 -14.296 12.630 1.00 0.00 10 VAL B O 8
ATOM 15619 N N . GLU B 2 11 ? -4.214 -12.281 11.885 1.00 0.00 11 GLU B N 8
ATOM 15620 C CA . GLU B 2 11 ? -2.873 -11.702 11.904 1.00 0.00 11 GLU B CA 8
ATOM 15621 C C . GLU B 2 11 ? -2.747 -10.641 13.007 1.00 0.00 11 GLU B C 8
ATOM 15622 O O . GLU B 2 11 ? -3.094 -9.480 12.789 1.00 0.00 11 GLU B O 8
ATOM 15634 N N . PRO B 2 12 ? -2.273 -11.007 14.182 1.00 0.00 12 PRO B N 8
ATOM 15635 C CA . PRO B 2 12 ? -2.123 -10.048 15.321 1.00 0.00 12 PRO B CA 8
ATOM 15636 C C . PRO B 2 12 ? -1.512 -8.708 14.882 1.00 0.00 12 PRO B C 8
ATOM 15637 O O . PRO B 2 12 ? -0.309 -8.635 14.623 1.00 0.00 12 PRO B O 8
ATOM 15648 N N . PRO B 2 13 ? -2.292 -7.650 14.793 1.00 0.00 13 PRO B N 8
ATOM 15649 C CA . PRO B 2 13 ? -1.764 -6.316 14.376 1.00 0.00 13 PRO B CA 8
ATOM 15650 C C . PRO B 2 13 ? -0.554 -5.894 15.211 1.00 0.00 13 PRO B C 8
ATOM 15651 O O . PRO B 2 13 ? -0.631 -5.811 16.436 1.00 0.00 13 PRO B O 8
ATOM 15662 N N . LEU B 2 14 ? 0.560 -5.621 14.533 1.00 0.00 14 LEU B N 8
ATOM 15663 C CA . LEU B 2 14 ? 1.790 -5.199 15.206 1.00 0.00 14 LEU B CA 8
ATOM 15664 C C . LEU B 2 14 ? 2.021 -3.705 14.994 1.00 0.00 14 LEU B C 8
ATOM 15665 O O . LEU B 2 14 ? 3.078 -3.177 15.341 1.00 0.00 14 LEU B O 8
ATOM 15681 N N . SER B 2 15 ? 1.028 -3.039 14.398 1.00 0.00 15 SER B N 8
ATOM 15682 C CA . SER B 2 15 ? 1.111 -1.606 14.103 1.00 0.00 15 SER B CA 8
ATOM 15683 C C . SER B 2 15 ? 1.768 -1.390 12.744 1.00 0.00 15 SER B C 8
ATOM 15684 O O . SER B 2 15 ? 1.420 -0.463 12.013 1.00 0.00 15 SER B O 8
ATOM 15692 N N . GLN B 2 16 ? 2.708 -2.271 12.406 1.00 0.00 16 GLN B N 8
ATOM 15693 C CA . GLN B 2 16 ? 3.409 -2.204 11.126 1.00 0.00 16 GLN B CA 8
ATOM 15694 C C . GLN B 2 16 ? 2.944 -3.362 10.261 1.00 0.00 16 GLN B C 8
ATOM 15695 O O . GLN B 2 16 ? 3.650 -3.806 9.353 1.00 0.00 16 GLN B O 8
ATOM 15709 N N . GLU B 2 17 ? 1.754 -3.859 10.575 1.00 0.00 17 GLU B N 8
ATOM 15710 C CA . GLU B 2 17 ? 1.182 -4.986 9.857 1.00 0.00 17 GLU B CA 8
ATOM 15711 C C . GLU B 2 17 ? 1.436 -4.878 8.358 1.00 0.00 17 GLU B C 8
ATOM 15712 O O . GLU B 2 17 ? 2.386 -5.463 7.839 1.00 0.00 17 GLU B O 8
ATOM 15724 N N . THR B 2 18 ? 0.571 -4.150 7.657 1.00 0.00 18 THR B N 8
ATOM 15725 C CA . THR B 2 18 ? 0.717 -4.016 6.214 1.00 0.00 18 THR B CA 8
ATOM 15726 C C . THR B 2 18 ? 2.132 -3.621 5.850 1.00 0.00 18 THR B C 8
ATOM 15727 O O . THR B 2 18 ? 2.773 -4.312 5.058 1.00 0.00 18 THR B O 8
ATOM 15738 N N . PHE B 2 19 ? 2.621 -2.523 6.432 1.00 0.00 19 PHE B N 8
ATOM 15739 C CA . PHE B 2 19 ? 3.977 -2.062 6.147 1.00 0.00 19 PHE B CA 8
ATOM 15740 C C . PHE B 2 19 ? 4.910 -3.251 5.988 1.00 0.00 19 PHE B C 8
ATOM 15741 O O . PHE B 2 19 ? 5.598 -3.389 4.962 1.00 0.00 19 PHE B O 8
ATOM 15758 N N . SER B 2 20 ? 4.921 -4.107 7.019 1.00 0.00 20 SER B N 8
ATOM 15759 C CA . SER B 2 20 ? 5.761 -5.301 7.032 1.00 0.00 20 SER B CA 8
ATOM 15760 C C . SER B 2 20 ? 5.909 -5.863 5.630 1.00 0.00 20 SER B C 8
ATOM 15761 O O . SER B 2 20 ? 7.006 -5.951 5.098 1.00 0.00 20 SER B O 8
ATOM 15769 N N . ASP B 2 21 ? 4.786 -6.233 5.048 1.00 0.00 21 ASP B N 8
ATOM 15770 C CA . ASP B 2 21 ? 4.772 -6.799 3.711 1.00 0.00 21 ASP B CA 8
ATOM 15771 C C . ASP B 2 21 ? 5.280 -5.817 2.651 1.00 0.00 21 ASP B C 8
ATOM 15772 O O . ASP B 2 21 ? 6.051 -6.189 1.769 1.00 0.00 21 ASP B O 8
ATOM 15781 N N . LEU B 2 22 ? 4.807 -4.581 2.707 1.00 0.00 22 LEU B N 8
ATOM 15782 C CA . LEU B 2 22 ? 5.181 -3.595 1.704 1.00 0.00 22 LEU B CA 8
ATOM 15783 C C . LEU B 2 22 ? 6.653 -3.660 1.323 1.00 0.00 22 LEU B C 8
ATOM 15784 O O . LEU B 2 22 ? 6.969 -3.992 0.195 1.00 0.00 22 LEU B O 8
ATOM 15800 N N . TRP B 2 23 ? 7.560 -3.286 2.223 1.00 0.00 23 TRP B N 8
ATOM 15801 C CA . TRP B 2 23 ? 8.996 -3.266 1.852 1.00 0.00 23 TRP B CA 8
ATOM 15802 C C . TRP B 2 23 ? 9.752 -4.580 2.137 1.00 0.00 23 TRP B C 8
ATOM 15803 O O . TRP B 2 23 ? 10.857 -4.759 1.624 1.00 0.00 23 TRP B O 8
ATOM 15824 N N . LYS B 2 24 ? 9.207 -5.487 2.958 1.00 0.00 24 LYS B N 8
ATOM 15825 C CA . LYS B 2 24 ? 9.940 -6.735 3.264 1.00 0.00 24 LYS B CA 8
ATOM 15826 C C . LYS B 2 24 ? 9.572 -7.906 2.342 1.00 0.00 24 LYS B C 8
ATOM 15827 O O . LYS B 2 24 ? 10.347 -8.857 2.236 1.00 0.00 24 LYS B O 8
ATOM 15846 N N . LEU B 2 25 ? 8.412 -7.861 1.677 1.00 0.00 25 LEU B N 8
ATOM 15847 C CA . LEU B 2 25 ? 8.017 -8.966 0.786 1.00 0.00 25 LEU B CA 8
ATOM 15848 C C . LEU B 2 25 ? 8.328 -8.647 -0.676 1.00 0.00 25 LEU B C 8
ATOM 15849 O O . LEU B 2 25 ? 7.669 -9.160 -1.580 1.00 0.00 25 LEU B O 8
ATOM 15865 N N . LEU B 2 26 ? 9.342 -7.816 -0.915 1.00 0.00 26 LEU B N 8
ATOM 15866 C CA . LEU B 2 26 ? 9.717 -7.479 -2.276 1.00 0.00 26 LEU B CA 8
ATOM 15867 C C . LEU B 2 26 ? 10.530 -8.615 -2.889 1.00 0.00 26 LEU B C 8
ATOM 15868 O O . LEU B 2 26 ? 11.110 -9.413 -2.158 1.00 0.00 26 LEU B O 8
ATOM 15884 N N . PRO B 2 27 ? 10.584 -8.729 -4.197 1.00 0.00 27 PRO B N 8
ATOM 15885 C CA . PRO B 2 27 ? 11.348 -9.834 -4.835 1.00 0.00 27 PRO B CA 8
ATOM 15886 C C . PRO B 2 27 ? 12.766 -9.906 -4.283 1.00 0.00 27 PRO B C 8
ATOM 15887 O O . PRO B 2 27 ? 13.221 -10.972 -3.888 1.00 0.00 27 PRO B O 8
ATOM 15898 N N . GLU B 2 28 ? 13.426 -8.744 -4.258 1.00 0.00 28 GLU B N 8
ATOM 15899 C CA . GLU B 2 28 ? 14.804 -8.584 -3.754 1.00 0.00 28 GLU B CA 8
ATOM 15900 C C . GLU B 2 28 ? 15.489 -7.413 -4.451 1.00 0.00 28 GLU B C 8
ATOM 15901 O O . GLU B 2 28 ? 16.330 -6.737 -3.859 1.00 0.00 28 GLU B O 8
ATOM 15913 N N . ASN B 2 29 ? 15.130 -7.177 -5.712 1.00 0.00 29 ASN B N 8
ATOM 15914 C CA . ASN B 2 29 ? 15.722 -6.085 -6.475 1.00 0.00 29 ASN B CA 8
ATOM 15915 C C . ASN B 2 29 ? 14.869 -4.829 -6.367 1.00 0.00 29 ASN B C 8
ATOM 15916 O O . ASN B 2 29 ? 13.833 -4.710 -7.021 1.00 0.00 29 ASN B O 8
ATOM 15927 N N . ASN B 2 30 ? 15.330 -3.879 -5.560 1.00 0.00 30 ASN B N 8
ATOM 15928 C CA . ASN B 2 30 ? 14.621 -2.608 -5.401 1.00 0.00 30 ASN B CA 8
ATOM 15929 C C . ASN B 2 30 ? 15.115 -1.632 -6.466 1.00 0.00 30 ASN B C 8
ATOM 15930 O O . ASN B 2 30 ? 16.285 -1.251 -6.480 1.00 0.00 30 ASN B O 8
ATOM 15941 N N . VAL B 2 31 ? 14.220 -1.254 -7.374 1.00 0.00 31 VAL B N 8
ATOM 15942 C CA . VAL B 2 31 ? 14.578 -0.342 -8.478 1.00 0.00 31 VAL B CA 8
ATOM 15943 C C . VAL B 2 31 ? 13.980 1.050 -8.257 1.00 0.00 31 VAL B C 8
ATOM 15944 O O . VAL B 2 31 ? 12.792 1.197 -8.003 1.00 0.00 31 VAL B O 8
ATOM 15957 N N . LEU B 2 32 ? 14.814 2.080 -8.345 1.00 0.00 32 LEU B N 8
ATOM 15958 C CA . LEU B 2 32 ? 14.357 3.454 -8.146 1.00 0.00 32 LEU B CA 8
ATOM 15959 C C . LEU B 2 32 ? 14.148 4.135 -9.489 1.00 0.00 32 LEU B C 8
ATOM 15960 O O . LEU B 2 32 ? 13.305 5.023 -9.609 1.00 0.00 32 LEU B O 8
ATOM 15976 N N . SER B 2 33 ? 14.930 3.697 -10.488 1.00 0.00 33 SER B N 8
ATOM 15977 C CA . SER B 2 33 ? 14.864 4.243 -11.851 1.00 0.00 33 SER B CA 8
ATOM 15978 C C . SER B 2 33 ? 13.511 4.899 -12.138 1.00 0.00 33 SER B C 8
ATOM 15979 O O . SER B 2 33 ? 12.602 4.250 -12.657 1.00 0.00 33 SER B O 8
ATOM 15987 N N . PRO B 2 34 ? 13.356 6.160 -11.812 1.00 0.00 34 PRO B N 8
ATOM 15988 C CA . PRO B 2 34 ? 12.074 6.886 -12.046 1.00 0.00 34 PRO B CA 8
ATOM 15989 C C . PRO B 2 34 ? 11.708 6.909 -13.526 1.00 0.00 34 PRO B C 8
ATOM 15990 O O . PRO B 2 34 ? 12.587 6.907 -14.386 1.00 0.00 34 PRO B O 8
ATOM 16001 N N . LEU B 2 35 ? 10.407 6.912 -13.809 1.00 0.00 35 LEU B N 8
ATOM 16002 C CA . LEU B 2 35 ? 9.914 6.928 -15.188 1.00 0.00 35 LEU B CA 8
ATOM 16003 C C . LEU B 2 35 ? 9.247 8.271 -15.495 1.00 0.00 35 LEU B C 8
ATOM 16004 O O . LEU B 2 35 ? 8.043 8.423 -15.289 1.00 0.00 35 LEU B O 8
ATOM 16020 N N . PRO B 2 36 ? 9.983 9.244 -15.981 1.00 0.00 36 PRO B N 8
ATOM 16021 C CA . PRO B 2 36 ? 9.401 10.577 -16.304 1.00 0.00 36 PRO B CA 8
ATOM 16022 C C . PRO B 2 36 ? 8.167 10.441 -17.189 1.00 0.00 36 PRO B C 8
ATOM 16023 O O . PRO B 2 36 ? 8.161 9.649 -18.130 1.00 0.00 36 PRO B O 8
ATOM 16034 N N . SER B 2 37 ? 7.118 11.198 -16.843 1.00 0.00 37 SER B N 8
ATOM 16035 C CA . SER B 2 37 ? 5.841 11.165 -17.566 1.00 0.00 37 SER B CA 8
ATOM 16036 C C . SER B 2 37 ? 6.014 10.740 -19.008 1.00 0.00 37 SER B C 8
ATOM 16037 O O . SER B 2 37 ? 5.200 10.008 -19.570 1.00 0.00 37 SER B O 8
ATOM 16045 N N . GLN B 2 38 ? 7.098 11.204 -19.579 1.00 0.00 38 GLN B N 8
ATOM 16046 C CA . GLN B 2 38 ? 7.448 10.896 -20.961 1.00 0.00 38 GLN B CA 8
ATOM 16047 C C . GLN B 2 38 ? 8.511 9.806 -20.991 1.00 0.00 38 GLN B C 8
ATOM 16048 O O . GLN B 2 38 ? 9.520 9.892 -20.293 1.00 0.00 38 GLN B O 8
ATOM 16062 N N . ALA B 2 39 ? 8.280 8.777 -21.803 1.00 0.00 39 ALA B N 8
ATOM 16063 C CA . ALA B 2 39 ? 9.227 7.669 -21.916 1.00 0.00 39 ALA B CA 8
ATOM 16064 C C . ALA B 2 39 ? 10.058 7.807 -23.188 1.00 0.00 39 ALA B C 8
ATOM 16065 O O . ALA B 2 39 ? 11.236 7.494 -23.140 1.00 0.00 39 ALA B O 8
ATOM 16073 N N . ALA A 1 1 ? -18.172 -2.848 21.998 1.00 0.00 1 ALA A N 9
ATOM 16074 C CA . ALA A 1 1 ? -16.893 -2.545 21.296 1.00 0.00 1 ALA A CA 9
ATOM 16075 C C . ALA A 1 1 ? -16.683 -3.557 20.175 1.00 0.00 1 ALA A C 9
ATOM 16076 O O . ALA A 1 1 ? -16.006 -4.569 20.358 1.00 0.00 1 ALA A O 9
ATOM 16085 N N . THR A 1 2 ? -17.270 -3.279 19.016 1.00 0.00 2 THR A N 9
ATOM 16086 C CA . THR A 1 2 ? -17.145 -4.176 17.874 1.00 0.00 2 THR A CA 9
ATOM 16087 C C . THR A 1 2 ? -15.702 -4.235 17.389 1.00 0.00 2 THR A C 9
ATOM 16088 O O . THR A 1 2 ? -15.239 -5.286 16.947 1.00 0.00 2 THR A O 9
ATOM 16099 N N . GLN A 1 3 ? -15.005 -3.095 17.470 1.00 0.00 3 GLN A N 9
ATOM 16100 C CA . GLN A 1 3 ? -13.605 -2.997 17.033 1.00 0.00 3 GLN A CA 9
ATOM 16101 C C . GLN A 1 3 ? -12.886 -4.340 17.158 1.00 0.00 3 GLN A C 9
ATOM 16102 O O . GLN A 1 3 ? -13.045 -5.051 18.151 1.00 0.00 3 GLN A O 9
ATOM 16116 N N . SER A 1 4 ? -12.111 -4.683 16.139 1.00 0.00 4 SER A N 9
ATOM 16117 C CA . SER A 1 4 ? -11.386 -5.947 16.126 1.00 0.00 4 SER A CA 9
ATOM 16118 C C . SER A 1 4 ? -10.275 -5.886 15.084 1.00 0.00 4 SER A C 9
ATOM 16119 O O . SER A 1 4 ? -10.095 -4.858 14.432 1.00 0.00 4 SER A O 9
ATOM 16127 N N . PRO A 1 5 ? -9.543 -6.951 14.890 1.00 0.00 5 PRO A N 9
ATOM 16128 C CA . PRO A 1 5 ? -8.456 -6.972 13.883 1.00 0.00 5 PRO A CA 9
ATOM 16129 C C . PRO A 1 5 ? -9.031 -6.576 12.543 1.00 0.00 5 PRO A C 9
ATOM 16130 O O . PRO A 1 5 ? -8.384 -5.914 11.740 1.00 0.00 5 PRO A O 9
ATOM 16141 N N . GLY A 1 6 ? -10.279 -6.961 12.340 1.00 0.00 6 GLY A N 9
ATOM 16142 C CA . GLY A 1 6 ? -10.971 -6.624 11.118 1.00 0.00 6 GLY A CA 9
ATOM 16143 C C . GLY A 1 6 ? -11.002 -5.109 10.975 1.00 0.00 6 GLY A C 9
ATOM 16144 O 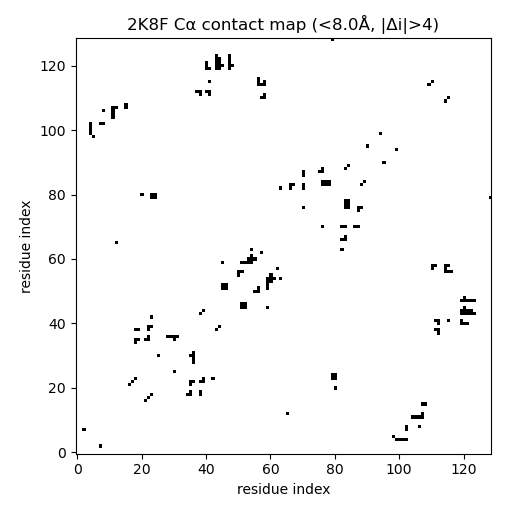O . GLY A 1 6 ? -10.904 -4.566 9.875 1.00 0.00 6 GLY A O 9
ATOM 16148 N N . ASP A 1 7 ? -11.094 -4.433 12.116 1.00 0.00 7 ASP A N 9
ATOM 16149 C CA . ASP A 1 7 ? -11.097 -2.975 12.143 1.00 0.00 7 ASP A CA 9
ATOM 16150 C C . ASP A 1 7 ? -9.663 -2.471 12.075 1.00 0.00 7 ASP A C 9
ATOM 16151 O O . ASP A 1 7 ? -9.390 -1.389 11.552 1.00 0.00 7 ASP A O 9
ATOM 16160 N N . SER A 1 8 ? -8.748 -3.288 12.586 1.00 0.00 8 SER A N 9
ATOM 16161 C CA . SER A 1 8 ? -7.333 -2.958 12.562 1.00 0.00 8 SER A CA 9
ATOM 16162 C C . SER A 1 8 ? -6.814 -3.114 11.139 1.00 0.00 8 SER A C 9
ATOM 16163 O O . SER A 1 8 ? -5.954 -2.359 10.687 1.00 0.00 8 SER A O 9
ATOM 16171 N N . ARG A 1 9 ? -7.380 -4.087 10.438 1.00 0.00 9 ARG A N 9
ATOM 16172 C CA . ARG A 1 9 ? -7.024 -4.337 9.057 1.00 0.00 9 ARG A CA 9
ATOM 16173 C C . ARG A 1 9 ? -7.534 -3.198 8.200 1.00 0.00 9 ARG A C 9
ATOM 16174 O O . ARG A 1 9 ? -6.877 -2.761 7.259 1.00 0.00 9 ARG A O 9
ATOM 16195 N N . ARG A 1 10 ? -8.699 -2.701 8.572 1.00 0.00 10 ARG A N 9
ATOM 16196 C CA . ARG A 1 10 ? -9.294 -1.569 7.871 1.00 0.00 10 ARG A CA 9
ATOM 16197 C C . ARG A 1 10 ? -8.502 -0.307 8.189 1.00 0.00 10 ARG A C 9
ATOM 16198 O O . ARG A 1 10 ? -8.312 0.568 7.344 1.00 0.00 10 ARG A O 9
ATOM 16219 N N . LEU A 1 11 ? -8.017 -0.238 9.415 1.00 0.00 11 LEU A N 9
ATOM 16220 C CA . LEU A 1 11 ? -7.211 0.893 9.843 1.00 0.00 11 LEU A CA 9
ATOM 16221 C C . LEU A 1 11 ? -5.803 0.731 9.290 1.00 0.00 11 LEU A C 9
ATOM 16222 O O . LEU A 1 11 ? -5.084 1.712 9.080 1.00 0.00 11 LEU A O 9
ATOM 16238 N N . SER A 1 12 ? -5.419 -0.523 9.044 1.00 0.00 12 SER A N 9
ATOM 16239 C CA . SER A 1 12 ? -4.100 -0.799 8.502 1.00 0.00 12 SER A CA 9
ATOM 16240 C C . SER A 1 12 ? -3.998 -0.255 7.083 1.00 0.00 12 SER A C 9
ATOM 16241 O O . SER A 1 12 ? -3.018 0.403 6.734 1.00 0.00 12 SER A O 9
ATOM 16249 N N . ILE A 1 13 ? -5.017 -0.529 6.262 1.00 0.00 13 ILE A N 9
ATOM 16250 C CA . ILE A 1 13 ? -5.001 -0.044 4.895 1.00 0.00 13 ILE A CA 9
ATOM 16251 C C . ILE A 1 13 ? -5.181 1.475 4.842 1.00 0.00 13 ILE A C 9
ATOM 16252 O O . ILE A 1 13 ? -4.644 2.125 3.957 1.00 0.00 13 ILE A O 9
ATOM 16268 N N . GLN A 1 14 ? -5.937 2.037 5.787 1.00 0.00 14 GLN A N 9
ATOM 16269 C CA . GLN A 1 14 ? -6.156 3.478 5.819 1.00 0.00 14 GLN A CA 9
ATOM 16270 C C . GLN A 1 14 ? -4.824 4.206 5.993 1.00 0.00 14 GLN A C 9
ATOM 16271 O O . GLN A 1 14 ? -4.576 5.228 5.360 1.00 0.00 14 GLN A O 9
ATOM 16285 N N . ARG A 1 15 ? -3.963 3.651 6.838 1.00 0.00 15 ARG A N 9
ATOM 16286 C CA . ARG A 1 15 ? -2.648 4.226 7.073 1.00 0.00 15 ARG A CA 9
ATOM 16287 C C . ARG A 1 15 ? -1.764 3.976 5.862 1.00 0.00 15 ARG A C 9
ATOM 16288 O O . ARG A 1 15 ? -0.992 4.843 5.444 1.00 0.00 15 ARG A O 9
ATOM 16309 N N . ALA A 1 16 ? -1.913 2.791 5.278 1.00 0.00 16 ALA A N 9
ATOM 16310 C CA . ALA A 1 16 ? -1.155 2.451 4.092 1.00 0.00 16 ALA A CA 9
ATOM 16311 C C . ALA A 1 16 ? -1.664 3.312 2.960 1.00 0.00 16 ALA A C 9
ATOM 16312 O O . ALA A 1 16 ? -0.894 3.807 2.149 1.00 0.00 16 ALA A O 9
ATOM 16319 N N . ILE A 1 17 ? -2.981 3.504 2.948 1.00 0.00 17 ILE A N 9
ATOM 16320 C CA . ILE A 1 17 ? -3.627 4.333 1.953 1.00 0.00 17 ILE A CA 9
ATOM 16321 C C . ILE A 1 17 ? -3.147 5.761 2.112 1.00 0.00 17 ILE A C 9
ATOM 16322 O O . ILE A 1 17 ? -2.751 6.397 1.149 1.00 0.00 17 ILE A O 9
ATOM 16338 N N . GLN A 1 18 ? -3.170 6.257 3.344 1.00 0.00 18 GLN A N 9
ATOM 16339 C CA . GLN A 1 18 ? -2.725 7.618 3.586 1.00 0.00 18 GLN A CA 9
ATOM 16340 C C . GLN A 1 18 ? -1.347 7.833 2.977 1.00 0.00 18 GLN A C 9
ATOM 16341 O O . GLN A 1 18 ? -1.062 8.903 2.446 1.00 0.00 18 GLN A O 9
ATOM 16355 N N . SER A 1 19 ? -0.500 6.808 3.020 1.00 0.00 19 SER A N 9
ATOM 16356 C CA . SER A 1 19 ? 0.834 6.925 2.431 1.00 0.00 19 SER A CA 9
ATOM 16357 C C . SER A 1 19 ? 0.795 6.544 0.962 1.00 0.00 19 SER A C 9
ATOM 16358 O O . SER A 1 19 ? 1.428 7.195 0.140 1.00 0.00 19 SER A O 9
ATOM 16366 N N . LEU A 1 20 ? 0.050 5.501 0.616 1.00 0.00 20 LEU A N 9
ATOM 16367 C CA . LEU A 1 20 ? -0.029 5.118 -0.785 1.00 0.00 20 LEU A CA 9
ATOM 16368 C C . LEU A 1 20 ? -0.671 6.245 -1.588 1.00 0.00 20 LEU A C 9
ATOM 16369 O O . LEU A 1 20 ? -0.136 6.671 -2.610 1.00 0.00 20 LEU A O 9
ATOM 16385 N N . VAL A 1 21 ? -1.823 6.719 -1.123 1.00 0.00 21 VAL A N 9
ATOM 16386 C CA . VAL A 1 21 ? -2.510 7.792 -1.821 1.00 0.00 21 VAL A CA 9
ATOM 16387 C C . VAL A 1 21 ? -1.608 9.029 -1.843 1.00 0.00 21 VAL A C 9
ATOM 16388 O O . VAL A 1 21 ? -1.453 9.669 -2.882 1.00 0.00 21 VAL A O 9
ATOM 16401 N N . HIS A 1 22 ? -1.015 9.361 -0.692 1.00 0.00 22 HIS A N 9
ATOM 16402 C CA . HIS A 1 22 ? -0.140 10.525 -0.620 1.00 0.00 22 HIS A CA 9
ATOM 16403 C C . HIS A 1 22 ? 1.133 10.302 -1.428 1.00 0.00 22 HIS A C 9
ATOM 16404 O O . HIS A 1 22 ? 1.527 11.150 -2.222 1.00 0.00 22 HIS A O 9
ATOM 16418 N N . ALA A 1 23 ? 1.769 9.161 -1.219 1.00 0.00 23 ALA A N 9
ATOM 16419 C CA . ALA A 1 23 ? 3.002 8.834 -1.936 1.00 0.00 23 ALA A CA 9
ATOM 16420 C C . ALA A 1 23 ? 2.755 8.692 -3.436 1.00 0.00 23 ALA A C 9
ATOM 16421 O O . ALA A 1 23 ? 3.660 8.916 -4.241 1.00 0.00 23 ALA A O 9
ATOM 16428 N N . ALA A 1 24 ? 1.535 8.310 -3.814 1.00 0.00 24 ALA A N 9
ATOM 16429 C CA . ALA A 1 24 ? 1.204 8.139 -5.223 1.00 0.00 24 ALA A CA 9
ATOM 16430 C C . ALA A 1 24 ? 0.663 9.428 -5.811 1.00 0.00 24 ALA A C 9
ATOM 16431 O O . ALA A 1 24 ? 0.371 9.493 -6.989 1.00 0.00 24 ALA A O 9
ATOM 16438 N N . GLN A 1 25 ? 0.539 10.446 -4.976 1.00 0.00 25 GLN A N 9
ATOM 16439 C CA . GLN A 1 25 ? 0.045 11.755 -5.387 1.00 0.00 25 GLN A CA 9
ATOM 16440 C C . GLN A 1 25 ? 1.129 12.801 -5.191 1.00 0.00 25 GLN A C 9
ATOM 16441 O O . GLN A 1 25 ? 1.247 13.742 -5.975 1.00 0.00 25 GLN A O 9
ATOM 16455 N N . CYS A 1 26 ? 1.941 12.612 -4.158 1.00 0.00 26 CYS A N 9
ATOM 16456 C CA . CYS A 1 26 ? 3.044 13.529 -3.885 1.00 0.00 26 CYS A CA 9
ATOM 16457 C C . CYS A 1 26 ? 4.345 12.902 -4.360 1.00 0.00 26 CYS A C 9
ATOM 16458 O O . CYS A 1 26 ? 5.092 12.317 -3.578 1.00 0.00 26 CYS A O 9
ATOM 16466 N N . ARG A 1 27 ? 4.600 13.031 -5.656 1.00 0.00 27 ARG A N 9
ATOM 16467 C CA . ARG A 1 27 ? 5.807 12.478 -6.254 1.00 0.00 27 ARG A CA 9
ATOM 16468 C C . ARG A 1 27 ? 6.961 13.466 -6.061 1.00 0.00 27 ARG A C 9
ATOM 16469 O O . ARG A 1 27 ? 7.722 13.770 -6.968 1.00 0.00 27 ARG A O 9
ATOM 16490 N N . ASN A 1 28 ? 7.079 13.986 -4.851 1.00 0.00 28 ASN A N 9
ATOM 16491 C CA . ASN A 1 28 ? 8.136 14.942 -4.560 1.00 0.00 28 ASN A CA 9
ATOM 16492 C C . ASN A 1 28 ? 9.502 14.290 -4.734 1.00 0.00 28 ASN A C 9
ATOM 16493 O O . ASN A 1 28 ? 10.418 14.899 -5.283 1.00 0.00 28 ASN A O 9
ATOM 16504 N N . ALA A 1 29 ? 9.611 13.053 -4.241 1.00 0.00 29 ALA A N 9
ATOM 16505 C CA . ALA A 1 29 ? 10.851 12.266 -4.298 1.00 0.00 29 ALA A CA 9
ATOM 16506 C C . ALA A 1 29 ? 11.624 12.406 -2.991 1.00 0.00 29 ALA A C 9
ATOM 16507 O O . ALA A 1 29 ? 12.128 11.424 -2.445 1.00 0.00 29 ALA A O 9
ATOM 16514 N N . ASN A 1 30 ? 11.715 13.638 -2.496 1.00 0.00 30 ASN A N 9
ATOM 16515 C CA . ASN A 1 30 ? 12.429 13.915 -1.251 1.00 0.00 30 ASN A CA 9
ATOM 16516 C C . ASN A 1 30 ? 11.465 13.944 -0.071 1.00 0.00 30 ASN A C 9
ATOM 16517 O O . ASN A 1 30 ? 11.816 14.423 1.008 1.00 0.00 30 ASN A O 9
ATOM 16528 N N . CYS A 1 31 ? 10.242 13.446 -0.291 1.00 0.00 31 CYS A N 9
ATOM 16529 C CA . CYS A 1 31 ? 9.210 13.428 0.753 1.00 0.00 31 CYS A CA 9
ATOM 16530 C C . CYS A 1 31 ? 9.830 13.257 2.142 1.00 0.00 31 CYS A C 9
ATOM 16531 O O . CYS A 1 31 ? 10.774 12.487 2.316 1.00 0.00 31 CYS A O 9
ATOM 16539 N N . SER A 1 32 ? 9.312 13.998 3.122 1.00 0.00 32 SER A N 9
ATOM 16540 C CA . SER A 1 32 ? 9.841 13.936 4.482 1.00 0.00 32 SER A CA 9
ATOM 16541 C C . SER A 1 32 ? 9.067 12.958 5.349 1.00 0.00 32 SER A C 9
ATOM 16542 O O . SER A 1 32 ? 9.289 12.898 6.555 1.00 0.00 32 SER A O 9
ATOM 16550 N N . LEU A 1 33 ? 8.171 12.184 4.740 1.00 0.00 33 LEU A N 9
ATOM 16551 C CA . LEU A 1 33 ? 7.399 11.196 5.483 1.00 0.00 33 LEU A CA 9
ATOM 16552 C C . LEU A 1 33 ? 8.010 9.818 5.247 1.00 0.00 33 LEU A C 9
ATOM 16553 O O . LEU A 1 33 ? 7.837 9.244 4.172 1.00 0.00 33 LEU A O 9
ATOM 16569 N N . PRO A 1 34 ? 8.740 9.275 6.200 1.00 0.00 34 PRO A N 9
ATOM 16570 C CA . PRO A 1 34 ? 9.389 7.955 6.020 1.00 0.00 34 PRO A CA 9
ATOM 16571 C C . PRO A 1 34 ? 8.440 6.948 5.384 1.00 0.00 34 PRO A C 9
ATOM 16572 O O . PRO A 1 34 ? 8.864 6.055 4.654 1.00 0.00 34 PRO A O 9
ATOM 16583 N N . SER A 1 35 ? 7.152 7.113 5.657 1.00 0.00 35 SER A N 9
ATOM 16584 C CA . SER A 1 35 ? 6.146 6.228 5.095 1.00 0.00 35 SER A CA 9
ATOM 16585 C C . SER A 1 35 ? 6.071 6.408 3.586 1.00 0.00 35 SER A C 9
ATOM 16586 O O . SER A 1 35 ? 5.830 5.451 2.850 1.00 0.00 35 SER A O 9
ATOM 16594 N N . CYS A 1 36 ? 6.283 7.638 3.121 1.00 0.00 36 CYS A N 9
ATOM 16595 C CA . CYS A 1 36 ? 6.242 7.898 1.683 1.00 0.00 36 CYS A CA 9
ATOM 16596 C C . CYS A 1 36 ? 7.455 7.286 0.988 1.00 0.00 36 CYS A C 9
ATOM 16597 O O . CYS A 1 36 ? 7.315 6.505 0.047 1.00 0.00 36 CYS A O 9
ATOM 16605 N N . GLN A 1 37 ? 8.642 7.660 1.446 1.00 0.00 37 GLN A N 9
ATOM 16606 C CA . GLN A 1 37 ? 9.871 7.167 0.855 1.00 0.00 37 GLN A CA 9
ATOM 16607 C C . GLN A 1 37 ? 9.855 5.664 0.744 1.00 0.00 37 GLN A C 9
ATOM 16608 O O . GLN A 1 37 ? 10.374 5.094 -0.215 1.00 0.00 37 GLN A O 9
ATOM 16622 N N . LYS A 1 38 ? 9.265 5.020 1.734 1.00 0.00 38 LYS A N 9
ATOM 16623 C CA . LYS A 1 38 ? 9.196 3.583 1.739 1.00 0.00 38 LYS A CA 9
ATOM 16624 C C . LYS A 1 38 ? 8.108 3.129 0.771 1.00 0.00 38 LYS A C 9
ATOM 16625 O O . LYS A 1 38 ? 8.214 2.063 0.162 1.00 0.00 38 LYS A O 9
ATOM 16644 N N . MET A 1 39 ? 7.066 3.948 0.619 1.00 0.00 39 MET A N 9
ATOM 16645 C CA . MET A 1 39 ? 5.994 3.607 -0.298 1.00 0.00 39 MET A CA 9
ATOM 16646 C C . MET A 1 39 ? 6.455 3.851 -1.716 1.00 0.00 39 MET A C 9
ATOM 16647 O O . MET A 1 39 ? 6.090 3.126 -2.637 1.00 0.00 39 MET A O 9
ATOM 16661 N N . LYS A 1 40 ? 7.291 4.854 -1.894 1.00 0.00 40 LYS A N 9
ATOM 16662 C CA . LYS A 1 40 ? 7.813 5.111 -3.209 1.00 0.00 40 LYS A CA 9
ATOM 16663 C C . LYS A 1 40 ? 8.683 3.938 -3.574 1.00 0.00 40 LYS A C 9
ATOM 16664 O O . LYS A 1 40 ? 8.632 3.421 -4.670 1.00 0.00 40 LYS A O 9
ATOM 16683 N N . ARG A 1 41 ? 9.445 3.495 -2.603 1.00 0.00 41 ARG A N 9
ATOM 16684 C CA . ARG A 1 41 ? 10.304 2.351 -2.776 1.00 0.00 41 ARG A CA 9
ATOM 16685 C C . ARG A 1 41 ? 9.460 1.200 -3.285 1.00 0.00 41 ARG A C 9
ATOM 16686 O O . ARG A 1 41 ? 9.904 0.430 -4.107 1.00 0.00 41 ARG A O 9
ATOM 16707 N N . VAL A 1 42 ? 8.235 1.126 -2.769 1.00 0.00 42 VAL A N 9
ATOM 16708 C CA . VAL A 1 42 ? 7.269 0.095 -3.151 1.00 0.00 42 VAL A CA 9
ATOM 16709 C C . VAL A 1 42 ? 6.679 0.373 -4.541 1.00 0.00 42 VAL A C 9
ATOM 16710 O O . VAL A 1 42 ? 6.618 -0.520 -5.387 1.00 0.00 42 VAL A O 9
ATOM 16723 N N . VAL A 1 43 ? 6.245 1.614 -4.767 1.00 0.00 43 VAL A N 9
ATOM 16724 C CA . VAL A 1 43 ? 5.665 1.994 -6.051 1.00 0.00 43 VAL A CA 9
ATOM 16725 C C . VAL A 1 43 ? 6.759 2.097 -7.114 1.00 0.00 43 VAL A C 9
ATOM 16726 O O . VAL A 1 43 ? 6.677 1.487 -8.180 1.00 0.00 43 VAL A O 9
ATOM 16739 N N . GLN A 1 44 ? 7.796 2.857 -6.798 1.00 0.00 44 GLN A N 9
ATOM 16740 C CA . GLN A 1 44 ? 8.915 3.022 -7.702 1.00 0.00 44 GLN A CA 9
ATOM 16741 C C . GLN A 1 44 ? 9.464 1.644 -8.071 1.00 0.00 44 GLN A C 9
ATOM 16742 O O . GLN A 1 44 ? 9.880 1.425 -9.211 1.00 0.00 44 GLN A O 9
ATOM 16756 N N . HIS A 1 45 ? 9.437 0.700 -7.117 1.00 0.00 45 HIS A N 9
ATOM 16757 C CA . HIS A 1 45 ? 9.897 -0.652 -7.394 1.00 0.00 45 HIS A CA 9
ATOM 16758 C C . HIS A 1 45 ? 8.847 -1.399 -8.208 1.00 0.00 45 HIS A C 9
ATOM 16759 O O . HIS A 1 45 ? 9.179 -2.187 -9.095 1.00 0.00 45 HIS A O 9
ATOM 16773 N N . THR A 1 46 ? 7.583 -1.180 -7.872 1.00 0.00 46 THR A N 9
ATOM 16774 C CA . THR A 1 46 ? 6.511 -1.880 -8.563 1.00 0.00 46 THR A CA 9
ATOM 16775 C C . THR A 1 46 ? 6.660 -1.766 -10.064 1.00 0.00 46 THR A C 9
ATOM 16776 O O . THR A 1 46 ? 6.436 -2.740 -10.784 1.00 0.00 46 THR A O 9
ATOM 16787 N N . LYS A 1 47 ? 7.005 -0.592 -10.544 1.00 0.00 47 LYS A N 9
ATOM 16788 C CA . LYS A 1 47 ? 7.139 -0.421 -11.983 1.00 0.00 47 LYS A CA 9
ATOM 16789 C C . LYS A 1 47 ? 8.434 -1.030 -12.504 1.00 0.00 47 LYS A C 9
ATOM 16790 O O . LYS A 1 47 ? 8.447 -1.688 -13.546 1.00 0.00 47 LYS A O 9
ATOM 16809 N N . GLY A 1 48 ? 9.526 -0.795 -11.785 1.00 0.00 48 GLY A N 9
ATOM 16810 C CA . GLY A 1 48 ? 10.823 -1.311 -12.200 1.00 0.00 48 GLY A CA 9
ATOM 16811 C C . GLY A 1 48 ? 10.712 -2.764 -12.625 1.00 0.00 48 GLY A C 9
ATOM 16812 O O . GLY A 1 48 ? 11.549 -3.272 -13.372 1.00 0.00 48 GLY A O 9
ATOM 16816 N N . CYS A 1 49 ? 9.665 -3.428 -12.149 1.00 0.00 49 CYS A N 9
ATOM 16817 C CA . CYS A 1 49 ? 9.434 -4.834 -12.489 1.00 0.00 49 CYS A CA 9
ATOM 16818 C C . CYS A 1 49 ? 8.168 -4.981 -13.339 1.00 0.00 49 CYS A C 9
ATOM 16819 O O . CYS A 1 49 ? 7.102 -4.486 -12.970 1.00 0.00 49 CYS A O 9
ATOM 16827 N N . LYS A 1 50 ? 8.290 -5.662 -14.482 1.00 0.00 50 LYS A N 9
ATOM 16828 C CA . LYS A 1 50 ? 7.149 -5.865 -15.374 1.00 0.00 50 LYS A CA 9
ATOM 16829 C C . LYS A 1 50 ? 6.351 -7.099 -14.970 1.00 0.00 50 LYS A C 9
ATOM 16830 O O . LYS A 1 50 ? 5.134 -7.142 -15.140 1.00 0.00 50 LYS A O 9
ATOM 16849 N N . ARG A 1 51 ? 7.038 -8.090 -14.421 1.00 0.00 51 ARG A N 9
ATOM 16850 C CA . ARG A 1 51 ? 6.376 -9.304 -13.974 1.00 0.00 51 ARG A CA 9
ATOM 16851 C C . ARG A 1 51 ? 5.554 -9.016 -12.727 1.00 0.00 51 ARG A C 9
ATOM 16852 O O . ARG A 1 51 ? 4.428 -9.492 -12.579 1.00 0.00 51 ARG A O 9
ATOM 16873 N N . LYS A 1 52 ? 6.139 -8.229 -11.833 1.00 0.00 52 LYS A N 9
ATOM 16874 C CA . LYS A 1 52 ? 5.482 -7.862 -10.593 1.00 0.00 52 LYS A CA 9
ATOM 16875 C C . LYS A 1 52 ? 4.322 -6.919 -10.864 1.00 0.00 52 LYS A C 9
ATOM 16876 O O . LYS A 1 52 ? 3.284 -6.991 -10.208 1.00 0.00 52 LYS A O 9
ATOM 16895 N N . THR A 1 53 ? 4.510 -6.026 -11.820 1.00 0.00 53 THR A N 9
ATOM 16896 C CA . THR A 1 53 ? 3.471 -5.073 -12.145 1.00 0.00 53 THR A CA 9
ATOM 16897 C C . THR A 1 53 ? 2.203 -5.811 -12.544 1.00 0.00 53 THR A C 9
ATOM 16898 O O . THR A 1 53 ? 1.094 -5.374 -12.234 1.00 0.00 53 THR A O 9
ATOM 16909 N N . ASN A 1 54 ? 2.375 -6.926 -13.232 1.00 0.00 54 ASN A N 9
ATOM 16910 C CA . ASN A 1 54 ? 1.233 -7.713 -13.662 1.00 0.00 54 ASN A CA 9
ATOM 16911 C C . ASN A 1 54 ? 0.510 -8.283 -12.450 1.00 0.00 54 ASN A C 9
ATOM 16912 O O . ASN A 1 54 ? -0.529 -8.932 -12.585 1.00 0.00 54 ASN A O 9
ATOM 16923 N N . GLY A 1 55 ? 1.072 -8.053 -11.256 1.00 0.00 55 GLY A N 9
ATOM 16924 C CA . GLY A 1 55 ? 0.468 -8.575 -10.023 1.00 0.00 55 GLY A CA 9
ATOM 16925 C C . GLY A 1 55 ? 1.267 -9.763 -9.507 1.00 0.00 55 GLY A C 9
ATOM 16926 O O . GLY A 1 55 ? 0.949 -10.339 -8.468 1.00 0.00 55 GLY A O 9
ATOM 16930 N N . GLY A 1 56 ? 2.292 -10.137 -10.260 1.00 0.00 56 GLY A N 9
ATOM 16931 C CA . GLY A 1 56 ? 3.120 -11.280 -9.899 1.00 0.00 56 GLY A CA 9
ATOM 16932 C C . GLY A 1 56 ? 3.509 -11.259 -8.423 1.00 0.00 56 GLY A C 9
ATOM 16933 O O . GLY A 1 56 ? 3.567 -12.305 -7.776 1.00 0.00 56 GLY A O 9
ATOM 16937 N N . CYS A 1 57 ? 3.810 -10.070 -7.900 1.00 0.00 57 CYS A N 9
ATOM 16938 C CA . CYS A 1 57 ? 4.232 -9.933 -6.523 1.00 0.00 57 CYS A CA 9
ATOM 16939 C C . CYS A 1 57 ? 3.060 -9.728 -5.571 1.00 0.00 57 CYS A C 9
ATOM 16940 O O . CYS A 1 57 ? 2.191 -8.901 -5.838 1.00 0.00 57 CYS A O 9
ATOM 16948 N N . PRO A 1 58 ? 3.046 -10.381 -4.436 1.00 0.00 58 PRO A N 9
ATOM 16949 C CA . PRO A 1 58 ? 1.978 -10.155 -3.429 1.00 0.00 58 PRO A CA 9
ATOM 16950 C C . PRO A 1 58 ? 1.825 -8.658 -3.153 1.00 0.00 58 PRO A C 9
ATOM 16951 O O . PRO A 1 58 ? 0.739 -8.184 -2.819 1.00 0.00 58 PRO A O 9
ATOM 16962 N N . ILE A 1 59 ? 2.927 -7.919 -3.317 1.00 0.00 59 ILE A N 9
ATOM 16963 C CA . ILE A 1 59 ? 2.901 -6.483 -3.110 1.00 0.00 59 ILE A CA 9
ATOM 16964 C C . ILE A 1 59 ? 2.069 -5.835 -4.198 1.00 0.00 59 ILE A C 9
ATOM 16965 O O . ILE A 1 59 ? 1.237 -4.987 -3.915 1.00 0.00 59 ILE A O 9
ATOM 16981 N N . CYS A 1 60 ? 2.274 -6.253 -5.451 1.00 0.00 60 CYS A N 9
ATOM 16982 C CA . CYS A 1 60 ? 1.505 -5.686 -6.539 1.00 0.00 60 CYS A CA 9
ATOM 16983 C C . CYS A 1 60 ? 0.108 -6.273 -6.542 1.00 0.00 60 CYS A C 9
ATOM 16984 O O . CYS A 1 60 ? -0.873 -5.566 -6.748 1.00 0.00 60 CYS A O 9
ATOM 16992 N N . LYS A 1 61 ? 0.017 -7.565 -6.285 1.00 0.00 61 LYS A N 9
ATOM 16993 C CA . LYS A 1 61 ? -1.288 -8.206 -6.245 1.00 0.00 61 LYS A CA 9
ATOM 16994 C C . LYS A 1 61 ? -2.133 -7.549 -5.157 1.00 0.00 61 LYS A C 9
ATOM 16995 O O . LYS A 1 61 ? -3.291 -7.194 -5.380 1.00 0.00 61 LYS A O 9
ATOM 17014 N N . GLN A 1 62 ? -1.531 -7.378 -3.985 1.00 0.00 62 GLN A N 9
ATOM 17015 C CA . GLN A 1 62 ? -2.217 -6.748 -2.864 1.00 0.00 62 GLN A CA 9
ATOM 17016 C C . GLN A 1 62 ? -2.455 -5.264 -3.143 1.00 0.00 62 GLN A C 9
ATOM 17017 O O . GLN A 1 62 ? -3.524 -4.732 -2.843 1.00 0.00 62 GLN A O 9
ATOM 17031 N N . LEU A 1 63 ? -1.448 -4.598 -3.714 1.00 0.00 63 LEU A N 9
ATOM 17032 C CA . LEU A 1 63 ? -1.563 -3.170 -4.018 1.00 0.00 63 LEU A CA 9
ATOM 17033 C C . LEU A 1 63 ? -2.663 -2.933 -5.046 1.00 0.00 63 LEU A C 9
ATOM 17034 O O . LEU A 1 63 ? -3.485 -2.034 -4.888 1.00 0.00 63 LEU A O 9
ATOM 17050 N N . ILE A 1 64 ? -2.689 -3.762 -6.085 1.00 0.00 64 ILE A N 9
ATOM 17051 C CA . ILE A 1 64 ? -3.714 -3.644 -7.112 1.00 0.00 64 ILE A CA 9
ATOM 17052 C C . ILE A 1 64 ? -5.090 -3.806 -6.471 1.00 0.00 64 ILE A C 9
ATOM 17053 O O . ILE A 1 64 ? -6.040 -3.110 -6.826 1.00 0.00 64 ILE A O 9
ATOM 17069 N N . ALA A 1 65 ? -5.182 -4.723 -5.515 1.00 0.00 65 ALA A N 9
ATOM 17070 C CA . ALA A 1 65 ? -6.433 -4.960 -4.810 1.00 0.00 65 ALA A CA 9
ATOM 17071 C C . ALA A 1 65 ? -6.752 -3.775 -3.907 1.00 0.00 65 ALA A C 9
ATOM 17072 O O . ALA A 1 65 ? -7.861 -3.241 -3.930 1.00 0.00 65 ALA A O 9
ATOM 17079 N N . LEU A 1 66 ? -5.761 -3.344 -3.138 1.00 0.00 66 LEU A N 9
ATOM 17080 C CA . LEU A 1 66 ? -5.948 -2.197 -2.264 1.00 0.00 66 LEU A CA 9
ATOM 17081 C C . LEU A 1 66 ? -6.358 -1.016 -3.129 1.00 0.00 66 LEU A C 9
ATOM 17082 O O . LEU A 1 66 ? -7.256 -0.240 -2.787 1.00 0.00 66 LEU A O 9
ATOM 17098 N N . ALA A 1 67 ? -5.709 -0.926 -4.280 1.00 0.00 67 ALA A N 9
ATOM 17099 C CA . ALA A 1 67 ? -6.007 0.114 -5.242 1.00 0.00 67 ALA A CA 9
ATOM 17100 C C . ALA A 1 67 ? -7.429 -0.063 -5.750 1.00 0.00 67 ALA A C 9
ATOM 17101 O O . ALA A 1 67 ? -8.127 0.912 -6.015 1.00 0.00 67 ALA A O 9
ATOM 17108 N N . ALA A 1 68 ? -7.856 -1.319 -5.885 1.00 0.00 68 ALA A N 9
ATOM 17109 C CA . ALA A 1 68 ? -9.207 -1.596 -6.365 1.00 0.00 68 ALA A CA 9
ATOM 17110 C C . ALA A 1 68 ? -10.225 -0.885 -5.482 1.00 0.00 68 ALA A C 9
ATOM 17111 O O . ALA A 1 68 ? -11.135 -0.219 -5.980 1.00 0.00 68 ALA A O 9
ATOM 17118 N N . TYR A 1 69 ? -10.061 -1.018 -4.170 1.00 0.00 69 TYR A N 9
ATOM 17119 C CA . TYR A 1 69 ? -10.969 -0.366 -3.235 1.00 0.00 69 TYR A CA 9
ATOM 17120 C C . TYR A 1 69 ? -10.907 1.154 -3.398 1.00 0.00 69 TYR A C 9
ATOM 17121 O O . TYR A 1 69 ? -11.939 1.825 -3.402 1.00 0.00 69 TYR A O 9
ATOM 17139 N N . HIS A 1 70 ? -9.695 1.694 -3.534 1.00 0.00 70 HIS A N 9
ATOM 17140 C CA . HIS A 1 70 ? -9.533 3.138 -3.700 1.00 0.00 70 HIS A CA 9
ATOM 17141 C C . HIS A 1 70 ? -10.054 3.611 -5.058 1.00 0.00 70 HIS A C 9
ATOM 17142 O O . HIS A 1 70 ? -10.792 4.593 -5.142 1.00 0.00 70 HIS A O 9
ATOM 17156 N N . ALA A 1 71 ? -9.662 2.912 -6.116 1.00 0.00 71 ALA A N 9
ATOM 17157 C CA . ALA A 1 71 ? -10.086 3.276 -7.468 1.00 0.00 71 ALA A CA 9
ATOM 17158 C C . ALA A 1 71 ? -11.599 3.154 -7.613 1.00 0.00 71 ALA A C 9
ATOM 17159 O O . ALA A 1 71 ? -12.192 3.734 -8.522 1.00 0.00 71 ALA A O 9
ATOM 17166 N N . LYS A 1 72 ? -12.220 2.405 -6.706 1.00 0.00 72 LYS A N 9
ATOM 17167 C CA . LYS A 1 72 ? -13.671 2.229 -6.733 1.00 0.00 72 LYS A CA 9
ATOM 17168 C C . LYS A 1 72 ? -14.345 3.405 -6.031 1.00 0.00 72 LYS A C 9
ATOM 17169 O O . LYS A 1 72 ? -15.116 4.142 -6.645 1.00 0.00 72 LYS A O 9
ATOM 17188 N N . HIS A 1 73 ? -14.048 3.583 -4.747 1.00 0.00 73 HIS A N 9
ATOM 17189 C CA . HIS A 1 73 ? -14.633 4.678 -3.999 1.00 0.00 73 HIS A CA 9
ATOM 17190 C C . HIS A 1 73 ? -14.381 5.995 -4.711 1.00 0.00 73 HIS A C 9
ATOM 17191 O O . HIS A 1 73 ? -15.264 6.853 -4.771 1.00 0.00 73 HIS A O 9
ATOM 17205 N N . CYS A 1 74 ? -13.195 6.144 -5.288 1.00 0.00 74 CYS A N 9
ATOM 17206 C CA . CYS A 1 74 ? -12.884 7.352 -6.032 1.00 0.00 74 CYS A CA 9
ATOM 17207 C C . CYS A 1 74 ? -13.559 7.259 -7.391 1.00 0.00 74 CYS A C 9
ATOM 17208 O O . CYS A 1 74 ? -13.113 6.516 -8.267 1.00 0.00 74 CYS A O 9
ATOM 17216 N N . GLN A 1 75 ? -14.656 7.991 -7.554 1.00 0.00 75 GLN A N 9
ATOM 17217 C CA . GLN A 1 75 ? -15.404 7.951 -8.800 1.00 0.00 75 GLN A CA 9
ATOM 17218 C C . GLN A 1 75 ? -14.717 8.799 -9.854 1.00 0.00 75 GLN A C 9
ATOM 17219 O O . GLN A 1 75 ? -15.174 8.899 -10.993 1.00 0.00 75 GLN A O 9
ATOM 17233 N N . GLU A 1 76 ? -13.616 9.409 -9.452 1.00 0.00 76 GLU A N 9
ATOM 17234 C CA . GLU A 1 76 ? -12.834 10.269 -10.341 1.00 0.00 76 GLU A CA 9
ATOM 17235 C C . GLU A 1 76 ? -11.458 9.681 -10.566 1.00 0.00 76 GLU A C 9
ATOM 17236 O O . GLU A 1 76 ? -10.836 9.155 -9.643 1.00 0.00 76 GLU A O 9
ATOM 17248 N N . ASN A 1 77 ? -10.982 9.777 -11.802 1.00 0.00 77 ASN A N 9
ATOM 17249 C CA . ASN A 1 77 ? -9.676 9.252 -12.129 1.00 0.00 77 ASN A CA 9
ATOM 17250 C C . ASN A 1 77 ? -8.626 10.239 -11.672 1.00 0.00 77 ASN A C 9
ATOM 17251 O O . ASN A 1 77 ? -8.247 11.138 -12.423 1.00 0.00 77 ASN A O 9
ATOM 17262 N N . LYS A 1 78 ? -8.173 10.080 -10.427 1.00 0.00 78 LYS A N 9
ATOM 17263 C CA . LYS A 1 78 ? -7.176 10.981 -9.861 1.00 0.00 78 LYS A CA 9
ATOM 17264 C C . LYS A 1 78 ? -6.196 11.438 -10.932 1.00 0.00 78 LYS A C 9
ATOM 17265 O O . LYS A 1 78 ? -6.185 12.621 -11.259 1.00 0.00 78 LYS A O 9
ATOM 17284 N N . CYS A 1 79 ? -5.425 10.481 -11.490 1.00 0.00 79 CYS A N 9
ATOM 17285 C CA . CYS A 1 79 ? -4.456 10.738 -12.577 1.00 0.00 79 CYS A CA 9
ATOM 17286 C C . CYS A 1 79 ? -3.048 10.216 -12.246 1.00 0.00 79 CYS A C 9
ATOM 17287 O O . CYS A 1 79 ? -2.516 9.404 -13.004 1.00 0.00 79 CYS A O 9
ATOM 17295 N N . PRO A 1 80 ? -2.415 10.637 -11.168 1.00 0.00 80 PRO A N 9
ATOM 17296 C CA . PRO A 1 80 ? -1.047 10.150 -10.833 1.00 0.00 80 PRO A CA 9
ATOM 17297 C C . PRO A 1 80 ? -1.032 8.648 -10.545 1.00 0.00 80 PRO A C 9
ATOM 17298 O O . PRO A 1 80 ? -0.094 7.957 -10.930 1.00 0.00 80 PRO A O 9
ATOM 17309 N N . VAL A 1 81 ? -2.077 8.155 -9.870 1.00 0.00 81 VAL A N 9
ATOM 17310 C CA . VAL A 1 81 ? -2.167 6.738 -9.533 1.00 0.00 81 VAL A CA 9
ATOM 17311 C C . VAL A 1 81 ? -2.182 5.893 -10.820 1.00 0.00 81 VAL A C 9
ATOM 17312 O O . VAL A 1 81 ? -3.165 5.928 -11.561 1.00 0.00 81 VAL A O 9
ATOM 17325 N N . PRO A 1 82 ? -1.129 5.158 -11.125 1.00 0.00 82 PRO A N 9
ATOM 17326 C CA . PRO A 1 82 ? -1.072 4.330 -12.378 1.00 0.00 82 PRO A CA 9
ATOM 17327 C C . PRO A 1 82 ? -2.234 3.345 -12.529 1.00 0.00 82 PRO A C 9
ATOM 17328 O O . PRO A 1 82 ? -2.897 3.294 -13.566 1.00 0.00 82 PRO A O 9
ATOM 17339 N N . PHE A 1 83 ? -2.441 2.542 -11.498 1.00 0.00 83 PHE A N 9
ATOM 17340 C CA . PHE A 1 83 ? -3.483 1.516 -11.524 1.00 0.00 83 PHE A CA 9
ATOM 17341 C C . PHE A 1 83 ? -4.865 2.112 -11.778 1.00 0.00 83 PHE A C 9
ATOM 17342 O O . PHE A 1 83 ? -5.634 1.579 -12.578 1.00 0.00 83 PHE A O 9
ATOM 17359 N N . CYS A 1 84 ? -5.190 3.205 -11.099 1.00 0.00 84 CYS A N 9
ATOM 17360 C CA . CYS A 1 84 ? -6.500 3.816 -11.287 1.00 0.00 84 CYS A CA 9
ATOM 17361 C C . CYS A 1 84 ? -6.753 4.053 -12.770 1.00 0.00 84 CYS A C 9
ATOM 17362 O O . CYS A 1 84 ? -7.814 3.728 -13.285 1.00 0.00 84 CYS A O 9
ATOM 17370 N N . LEU A 1 85 ? -5.764 4.602 -13.454 1.00 0.00 85 LEU A N 9
ATOM 17371 C CA . LEU A 1 85 ? -5.897 4.856 -14.881 1.00 0.00 85 LEU A CA 9
ATOM 17372 C C . LEU A 1 85 ? -6.128 3.538 -15.621 1.00 0.00 85 LEU A C 9
ATOM 17373 O O . LEU A 1 85 ? -6.870 3.477 -16.592 1.00 0.00 85 LEU A O 9
ATOM 17389 N N . ASN A 1 86 ? -5.481 2.487 -15.156 1.00 0.00 86 ASN A N 9
ATOM 17390 C CA . ASN A 1 86 ? -5.608 1.186 -15.785 1.00 0.00 86 ASN A CA 9
ATOM 17391 C C . ASN A 1 86 ? -6.982 0.582 -15.548 1.00 0.00 86 ASN A C 9
ATOM 17392 O O . ASN A 1 86 ? -7.462 -0.191 -16.367 1.00 0.00 86 ASN A O 9
ATOM 17403 N N . ILE A 1 87 ? -7.594 0.913 -14.410 1.00 0.00 87 ILE A N 9
ATOM 17404 C CA . ILE A 1 87 ? -8.916 0.378 -14.066 1.00 0.00 87 ILE A CA 9
ATOM 17405 C C . ILE A 1 87 ? -10.038 1.350 -14.437 1.00 0.00 87 ILE A C 9
ATOM 17406 O O . ILE A 1 87 ? -11.033 0.952 -15.045 1.00 0.00 87 ILE A O 9
ATOM 17422 N N . LYS A 1 88 ? -9.896 2.614 -14.044 1.00 0.00 88 LYS A N 9
ATOM 17423 C CA . LYS A 1 88 ? -10.945 3.605 -14.330 1.00 0.00 88 LYS A CA 9
ATOM 17424 C C . LYS A 1 88 ? -11.014 3.973 -15.816 1.00 0.00 88 LYS A C 9
ATOM 17425 O O . LYS A 1 88 ? -12.102 4.012 -16.392 1.00 0.00 88 LYS A O 9
ATOM 17444 N N . GLN A 1 89 ? -9.869 4.255 -16.434 1.00 0.00 89 GLN A N 9
ATOM 17445 C CA . GLN A 1 89 ? -9.865 4.628 -17.852 1.00 0.00 89 GLN A CA 9
ATOM 17446 C C . GLN A 1 89 ? -9.807 3.399 -18.737 1.00 0.00 89 GLN A C 9
ATOM 17447 O O . GLN A 1 89 ? -10.097 3.485 -19.929 1.00 0.00 89 GLN A O 9
ATOM 17461 N N . LYS A 1 90 ? -9.418 2.268 -18.147 1.00 0.00 90 LYS A N 9
ATOM 17462 C CA . LYS A 1 90 ? -9.306 0.995 -18.879 1.00 0.00 90 LYS A CA 9
ATOM 17463 C C . LYS A 1 90 ? -10.128 0.996 -20.173 1.00 0.00 90 LYS A C 9
ATOM 17464 O O . LYS A 1 90 ? -9.539 0.834 -21.228 1.00 0.00 90 LYS A O 9
ATOM 17484 N N . MET B 2 1 ? -8.446 -23.584 14.828 1.00 0.00 1 MET B N 9
ATOM 17485 C CA . MET B 2 1 ? -8.527 -24.985 14.327 1.00 0.00 1 MET B CA 9
ATOM 17486 C C . MET B 2 1 ? -7.943 -25.928 15.374 1.00 0.00 1 MET B C 9
ATOM 17487 O O . MET B 2 1 ? -8.675 -26.633 16.068 1.00 0.00 1 MET B O 9
ATOM 17503 N N . GLU B 2 2 ? -6.618 -25.931 15.483 1.00 0.00 2 GLU B N 9
ATOM 17504 C CA . GLU B 2 2 ? -5.941 -26.789 16.448 1.00 0.00 2 GLU B CA 9
ATOM 17505 C C . GLU B 2 2 ? -6.325 -26.391 17.870 1.00 0.00 2 GLU B C 9
ATOM 17506 O O . GLU B 2 2 ? -6.273 -27.211 18.785 1.00 0.00 2 GLU B O 9
ATOM 17518 N N . GLU B 2 3 ? -6.725 -25.129 18.034 1.00 0.00 3 GLU B N 9
ATOM 17519 C CA . GLU B 2 3 ? -7.141 -24.599 19.335 1.00 0.00 3 GLU B CA 9
ATOM 17520 C C . GLU B 2 3 ? -7.006 -23.071 19.344 1.00 0.00 3 GLU B C 9
ATOM 17521 O O . GLU B 2 3 ? -7.874 -22.377 19.872 1.00 0.00 3 GLU B O 9
ATOM 17533 N N . PRO B 2 4 ? -5.951 -22.530 18.776 1.00 0.00 4 PRO B N 9
ATOM 17534 C CA . PRO B 2 4 ? -5.739 -21.053 18.740 1.00 0.00 4 PRO B CA 9
ATOM 17535 C C . PRO B 2 4 ? -6.894 -20.345 18.050 1.00 0.00 4 PRO B C 9
ATOM 17536 O O . PRO B 2 4 ? -7.193 -19.202 18.372 1.00 0.00 4 PRO B O 9
ATOM 17547 N N . GLN B 2 5 ? -7.501 -21.052 17.088 1.00 0.00 5 GLN B N 9
ATOM 17548 C CA . GLN B 2 5 ? -8.623 -20.549 16.284 1.00 0.00 5 GLN B CA 9
ATOM 17549 C C . GLN B 2 5 ? -8.093 -19.888 15.023 1.00 0.00 5 GLN B C 9
ATOM 17550 O O . GLN B 2 5 ? -7.054 -19.229 15.065 1.00 0.00 5 GLN B O 9
ATOM 17564 N N . SER B 2 6 ? -8.811 -20.080 13.907 1.00 0.00 6 SER B N 9
ATOM 17565 C CA . SER B 2 6 ? -8.426 -19.515 12.602 1.00 0.00 6 SER B CA 9
ATOM 17566 C C . SER B 2 6 ? -7.388 -18.401 12.735 1.00 0.00 6 SER B C 9
ATOM 17567 O O . SER B 2 6 ? -7.675 -17.328 13.263 1.00 0.00 6 SER B O 9
ATOM 17575 N N . ASP B 2 7 ? -6.177 -18.674 12.256 1.00 0.00 7 ASP B N 9
ATOM 17576 C CA . ASP B 2 7 ? -5.084 -17.704 12.317 1.00 0.00 7 ASP B CA 9
ATOM 17577 C C . ASP B 2 7 ? -4.931 -16.934 10.998 1.00 0.00 7 ASP B C 9
ATOM 17578 O O . ASP B 2 7 ? -4.530 -15.771 11.009 1.00 0.00 7 ASP B O 9
ATOM 17587 N N . PRO B 2 8 ? -5.233 -17.540 9.871 1.00 0.00 8 PRO B N 9
ATOM 17588 C CA . PRO B 2 8 ? -5.103 -16.866 8.543 1.00 0.00 8 PRO B CA 9
ATOM 17589 C C . PRO B 2 8 ? -5.831 -15.520 8.491 1.00 0.00 8 PRO B C 9
ATOM 17590 O O . PRO B 2 8 ? -5.388 -14.598 7.808 1.00 0.00 8 PRO B O 9
ATOM 17601 N N . SER B 2 9 ? -6.954 -15.412 9.207 1.00 0.00 9 SER B N 9
ATOM 17602 C CA . SER B 2 9 ? -7.733 -14.167 9.220 1.00 0.00 9 SER B CA 9
ATOM 17603 C C . SER B 2 9 ? -7.512 -13.391 10.508 1.00 0.00 9 SER B C 9
ATOM 17604 O O . SER B 2 9 ? -7.713 -12.178 10.562 1.00 0.00 9 SER B O 9
ATOM 17612 N N . VAL B 2 10 ? -7.093 -14.100 11.535 1.00 0.00 10 VAL B N 9
ATOM 17613 C CA . VAL B 2 10 ? -6.832 -13.488 12.842 1.00 0.00 10 VAL B CA 9
ATOM 17614 C C . VAL B 2 10 ? -5.342 -13.234 13.004 1.00 0.00 10 VAL B C 9
ATOM 17615 O O . VAL B 2 10 ? -4.635 -14.023 13.633 1.00 0.00 10 VAL B O 9
ATOM 17628 N N . GLU B 2 11 ? -4.863 -12.142 12.421 1.00 0.00 11 GLU B N 9
ATOM 17629 C CA . GLU B 2 11 ? -3.441 -11.806 12.487 1.00 0.00 11 GLU B CA 9
ATOM 17630 C C . GLU B 2 11 ? -3.196 -10.653 13.470 1.00 0.00 11 GLU B C 9
ATOM 17631 O O . GLU B 2 11 ? -3.494 -9.501 13.152 1.00 0.00 11 GLU B O 9
ATOM 17643 N N . PRO B 2 12 ? -2.670 -10.925 14.653 1.00 0.00 12 PRO B N 9
ATOM 17644 C CA . PRO B 2 12 ? -2.408 -9.868 15.678 1.00 0.00 12 PRO B CA 9
ATOM 17645 C C . PRO B 2 12 ? -1.795 -8.600 15.067 1.00 0.00 12 PRO B C 9
ATOM 17646 O O . PRO B 2 12 ? -0.605 -8.582 14.748 1.00 0.00 12 PRO B O 9
ATOM 17657 N N . PRO B 2 13 ? -2.563 -7.544 14.895 1.00 0.00 13 PRO B N 9
ATOM 17658 C CA . PRO B 2 13 ? -2.038 -6.272 14.307 1.00 0.00 13 PRO B CA 9
ATOM 17659 C C . PRO B 2 13 ? -0.828 -5.746 15.076 1.00 0.00 13 PRO B C 9
ATOM 17660 O O . PRO B 2 13 ? -0.886 -5.556 16.291 1.00 0.00 13 PRO B O 9
ATOM 17671 N N . LEU B 2 14 ? 0.265 -5.508 14.355 1.00 0.00 14 LEU B N 9
ATOM 17672 C CA . LEU B 2 14 ? 1.496 -4.999 14.965 1.00 0.00 14 LEU B CA 9
ATOM 17673 C C . LEU B 2 14 ? 1.696 -3.531 14.603 1.00 0.00 14 LEU B C 9
ATOM 17674 O O . LEU B 2 14 ? 2.774 -2.978 14.813 1.00 0.00 14 LEU B O 9
ATOM 17690 N N . SER B 2 15 ? 0.655 -2.920 14.032 1.00 0.00 15 SER B N 9
ATOM 17691 C CA . SER B 2 15 ? 0.709 -1.519 13.605 1.00 0.00 15 SER B CA 9
ATOM 17692 C C . SER B 2 15 ? 1.268 -1.431 12.191 1.00 0.00 15 SER B C 9
ATOM 17693 O O . SER B 2 15 ? 0.926 -0.528 11.428 1.00 0.00 15 SER B O 9
ATOM 17701 N N . GLN B 2 16 ? 2.123 -2.393 11.847 1.00 0.00 16 GLN B N 9
ATOM 17702 C CA . GLN B 2 16 ? 2.733 -2.453 10.521 1.00 0.00 16 GLN B CA 9
ATOM 17703 C C . GLN B 2 16 ? 2.181 -3.656 9.776 1.00 0.00 16 GLN B C 9
ATOM 17704 O O . GLN B 2 16 ? 2.816 -4.191 8.867 1.00 0.00 16 GLN B O 9
ATOM 17718 N N . GLU B 2 17 ? 0.993 -4.089 10.192 1.00 0.00 17 GLU B N 9
ATOM 17719 C CA . GLU B 2 17 ? 0.349 -5.248 9.588 1.00 0.00 17 GLU B CA 9
ATOM 17720 C C . GLU B 2 17 ? 0.526 -5.251 8.073 1.00 0.00 17 GLU B C 9
ATOM 17721 O O . GLU B 2 17 ? 1.054 -6.207 7.505 1.00 0.00 17 GLU B O 9
ATOM 17733 N N . THR B 2 18 ? 0.092 -4.173 7.424 1.00 0.00 18 THR B N 9
ATOM 17734 C CA . THR B 2 18 ? 0.225 -4.069 5.975 1.00 0.00 18 THR B CA 9
ATOM 17735 C C . THR B 2 18 ? 1.629 -3.652 5.592 1.00 0.00 18 THR B C 9
ATOM 17736 O O . THR B 2 18 ? 2.299 -4.357 4.830 1.00 0.00 18 THR B O 9
ATOM 17747 N N . PHE B 2 19 ? 2.074 -2.511 6.123 1.00 0.00 19 PHE B N 9
ATOM 17748 C CA . PHE B 2 19 ? 3.408 -2.006 5.825 1.00 0.00 19 PHE B CA 9
ATOM 17749 C C . PHE B 2 19 ? 4.384 -3.162 5.683 1.00 0.00 19 PHE B C 9
ATOM 17750 O O . PHE B 2 19 ? 5.071 -3.297 4.659 1.00 0.00 19 PHE B O 9
ATOM 17767 N N . SER B 2 20 ? 4.431 -3.993 6.732 1.00 0.00 20 SER B N 9
ATOM 17768 C CA . SER B 2 20 ? 5.319 -5.146 6.770 1.00 0.00 20 SER B CA 9
ATOM 17769 C C . SER B 2 20 ? 5.518 -5.732 5.386 1.00 0.00 20 SER B C 9
ATOM 17770 O O . SER B 2 20 ? 6.621 -5.758 4.870 1.00 0.00 20 SER B O 9
ATOM 17778 N N . ASP B 2 21 ? 4.433 -6.196 4.798 1.00 0.00 21 ASP B N 9
ATOM 17779 C CA . ASP B 2 21 ? 4.485 -6.801 3.478 1.00 0.00 21 ASP B CA 9
ATOM 17780 C C . ASP B 2 21 ? 4.909 -5.813 2.387 1.00 0.00 21 ASP B C 9
ATOM 17781 O O . ASP B 2 21 ? 5.705 -6.152 1.517 1.00 0.00 21 ASP B O 9
ATOM 17790 N N . LEU B 2 22 ? 4.341 -4.615 2.398 1.00 0.00 22 LEU B N 9
ATOM 17791 C CA . LEU B 2 22 ? 4.637 -3.638 1.355 1.00 0.00 22 LEU B CA 9
ATOM 17792 C C . LEU B 2 22 ? 6.109 -3.609 0.959 1.00 0.00 22 LEU B C 9
ATOM 17793 O O . LEU B 2 22 ? 6.454 -3.933 -0.178 1.00 0.00 22 LEU B O 9
ATOM 17809 N N . TRP B 2 23 ? 6.971 -3.149 1.866 1.00 0.00 23 TRP B N 9
ATOM 17810 C CA . TRP B 2 23 ? 8.400 -3.010 1.533 1.00 0.00 23 TRP B CA 9
ATOM 17811 C C . TRP B 2 23 ? 9.243 -4.243 1.869 1.00 0.00 23 TRP B C 9
ATOM 17812 O O . TRP B 2 23 ? 10.370 -4.322 1.419 1.00 0.00 23 TRP B O 9
ATOM 17833 N N . LYS B 2 24 ? 8.746 -5.181 2.679 1.00 0.00 24 LYS B N 9
ATOM 17834 C CA . LYS B 2 24 ? 9.571 -6.353 3.031 1.00 0.00 24 LYS B CA 9
ATOM 17835 C C . LYS B 2 24 ? 9.358 -7.533 2.081 1.00 0.00 24 LYS B C 9
ATOM 17836 O O . LYS B 2 24 ? 10.106 -8.509 2.147 1.00 0.00 24 LYS B O 9
ATOM 17855 N N . LEU B 2 25 ? 8.360 -7.463 1.191 1.00 0.00 25 LEU B N 9
ATOM 17856 C CA . LEU B 2 25 ? 8.129 -8.569 0.245 1.00 0.00 25 LEU B CA 9
ATOM 17857 C C . LEU B 2 25 ? 8.779 -8.301 -1.114 1.00 0.00 25 LEU B C 9
ATOM 17858 O O . LEU B 2 25 ? 8.754 -9.170 -1.985 1.00 0.00 25 LEU B O 9
ATOM 17874 N N . LEU B 2 26 ? 9.357 -7.115 -1.292 1.00 0.00 26 LEU B N 9
ATOM 17875 C CA . LEU B 2 26 ? 10.008 -6.757 -2.539 1.00 0.00 26 LEU B CA 9
ATOM 17876 C C . LEU B 2 26 ? 10.684 -7.988 -3.188 1.00 0.00 26 LEU B C 9
ATOM 17877 O O . LEU B 2 26 ? 11.614 -8.560 -2.631 1.00 0.00 26 LEU B O 9
ATOM 17893 N N . PRO B 2 27 ? 10.241 -8.448 -4.333 1.00 0.00 27 PRO B N 9
ATOM 17894 C CA . PRO B 2 27 ? 10.880 -9.621 -4.971 1.00 0.00 27 PRO B CA 9
ATOM 17895 C C . PRO B 2 27 ? 12.369 -9.361 -5.146 1.00 0.00 27 PRO B C 9
ATOM 17896 O O . PRO B 2 27 ? 13.214 -10.126 -4.681 1.00 0.00 27 PRO B O 9
ATOM 17907 N N . GLU B 2 28 ? 12.671 -8.26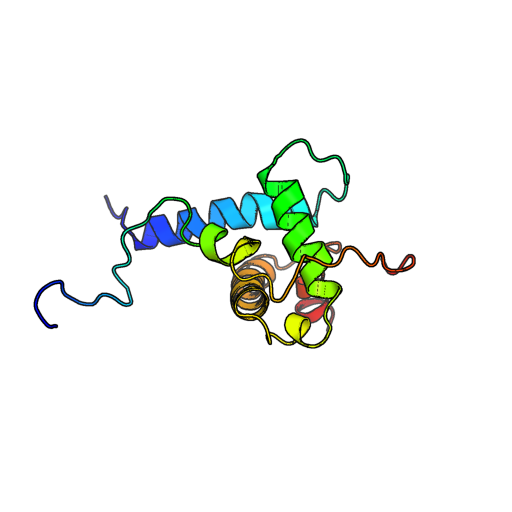1 -5.830 1.00 0.00 28 GLU B N 9
ATOM 17908 C CA . GLU B 2 28 ? 14.051 -7.873 -6.094 1.00 0.00 28 GLU B CA 9
ATOM 17909 C C . GLU B 2 28 ? 14.364 -6.504 -5.507 1.00 0.00 28 GLU B C 9
ATOM 17910 O O . GLU B 2 28 ? 13.597 -5.559 -5.687 1.00 0.00 28 GLU B O 9
ATOM 17922 N N . ASN B 2 29 ? 15.528 -6.414 -4.845 1.00 0.00 29 ASN B N 9
ATOM 17923 C CA . ASN B 2 29 ? 16.030 -5.163 -4.257 1.00 0.00 29 ASN B CA 9
ATOM 17924 C C . ASN B 2 29 ? 15.405 -3.968 -4.960 1.00 0.00 29 ASN B C 9
ATOM 17925 O O . ASN B 2 29 ? 15.871 -3.554 -6.019 1.00 0.00 29 ASN B O 9
ATOM 17936 N N . ASN B 2 30 ? 14.317 -3.472 -4.372 1.00 0.00 30 ASN B N 9
ATOM 17937 C CA . ASN B 2 30 ? 13.539 -2.365 -4.915 1.00 0.00 30 ASN B CA 9
ATOM 17938 C C . ASN B 2 30 ? 14.327 -1.586 -5.956 1.00 0.00 30 ASN B C 9
ATOM 17939 O O . ASN B 2 30 ? 15.456 -1.161 -5.717 1.00 0.00 30 ASN B O 9
ATOM 17950 N N . VAL B 2 31 ? 13.719 -1.430 -7.118 1.00 0.00 31 VAL B N 9
ATOM 17951 C CA . VAL B 2 31 ? 14.358 -0.726 -8.231 1.00 0.00 31 VAL B CA 9
ATOM 17952 C C . VAL B 2 31 ? 13.784 0.681 -8.353 1.00 0.00 31 VAL B C 9
ATOM 17953 O O . VAL B 2 31 ? 12.577 0.854 -8.516 1.00 0.00 31 VAL B O 9
ATOM 17966 N N . LEU B 2 32 ? 14.654 1.689 -8.264 1.00 0.00 32 LEU B N 9
ATOM 17967 C CA . LEU B 2 32 ? 14.219 3.077 -8.358 1.00 0.00 32 LEU B CA 9
ATOM 17968 C C . LEU B 2 32 ? 14.360 3.575 -9.786 1.00 0.00 32 LEU B C 9
ATOM 17969 O O . LEU B 2 32 ? 13.998 4.714 -10.078 1.00 0.00 32 LEU B O 9
ATOM 17985 N N . SER B 2 33 ? 14.889 2.706 -10.663 1.00 0.00 33 SER B N 9
ATOM 17986 C CA . SER B 2 33 ? 15.092 3.036 -12.082 1.00 0.00 33 SER B CA 9
ATOM 17987 C C . SER B 2 33 ? 14.178 4.178 -12.529 1.00 0.00 33 SER B C 9
ATOM 17988 O O . SER B 2 33 ? 13.078 3.939 -13.027 1.00 0.00 33 SER B O 9
ATOM 17996 N N . PRO B 2 34 ? 14.597 5.407 -12.344 1.00 0.00 34 PRO B N 9
ATOM 17997 C CA . PRO B 2 34 ? 13.774 6.587 -12.727 1.00 0.00 34 PRO B CA 9
ATOM 17998 C C . PRO B 2 34 ? 13.466 6.586 -14.217 1.00 0.00 34 PRO B C 9
ATOM 17999 O O . PRO B 2 34 ? 14.253 6.080 -15.018 1.00 0.00 34 PRO B O 9
ATOM 18010 N N . LEU B 2 35 ? 12.312 7.141 -14.580 1.00 0.00 35 LEU B N 9
ATOM 18011 C CA . LEU B 2 35 ? 11.891 7.206 -15.981 1.00 0.00 35 LEU B CA 9
ATOM 18012 C C . LEU B 2 35 ? 11.874 8.657 -16.462 1.00 0.00 35 LEU B C 9
ATOM 18013 O O . LEU B 2 35 ? 10.821 9.295 -16.466 1.00 0.00 35 LEU B O 9
ATOM 18029 N N . PRO B 2 36 ? 12.999 9.194 -16.874 1.00 0.00 36 PRO B N 9
ATOM 18030 C CA . PRO B 2 36 ? 13.065 10.601 -17.360 1.00 0.00 36 PRO B CA 9
ATOM 18031 C C . PRO B 2 36 ? 12.024 10.851 -18.443 1.00 0.00 36 PRO B C 9
ATOM 18032 O O . PRO B 2 36 ? 11.827 10.008 -19.314 1.00 0.00 36 PRO B O 9
ATOM 18043 N N . SER B 2 37 ? 11.345 12.000 -18.344 1.00 0.00 37 SER B N 9
ATOM 18044 C CA . SER B 2 37 ? 10.287 12.383 -19.288 1.00 0.00 37 SER B CA 9
ATOM 18045 C C . SER B 2 37 ? 10.490 11.775 -20.663 1.00 0.00 37 SER B C 9
ATOM 18046 O O . SER B 2 37 ? 9.537 11.502 -21.393 1.00 0.00 37 SER B O 9
ATOM 18054 N N . GLN B 2 38 ? 11.743 11.555 -20.987 1.00 0.00 38 GLN B N 9
ATOM 18055 C CA . GLN B 2 38 ? 12.128 10.958 -22.261 1.00 0.00 38 GLN B CA 9
ATOM 18056 C C . GLN B 2 38 ? 12.363 9.462 -22.080 1.00 0.00 38 GLN B C 9
ATOM 18057 O O . GLN B 2 38 ? 13.211 9.049 -21.288 1.00 0.00 38 GLN B O 9
ATOM 18071 N N . ALA B 2 39 ? 11.605 8.653 -22.817 1.00 0.00 39 ALA B N 9
ATOM 18072 C CA . ALA B 2 39 ? 11.734 7.198 -22.733 1.00 0.00 39 ALA B CA 9
ATOM 18073 C C . ALA B 2 39 ? 12.521 6.664 -23.925 1.00 0.00 39 ALA B C 9
ATOM 18074 O O . ALA B 2 39 ? 13.379 7.382 -24.415 1.00 0.00 39 ALA B O 9
ATOM 18082 N N . ALA A 1 1 ? -16.616 -0.163 19.966 1.00 0.00 1 ALA A N 10
ATOM 18083 C CA . ALA A 1 1 ? -17.815 -1.022 19.755 1.00 0.00 1 ALA A CA 10
ATOM 18084 C C . ALA A 1 1 ? -17.452 -2.184 18.833 1.00 0.00 1 ALA A C 10
ATOM 18085 O O . ALA A 1 1 ? -16.903 -3.193 19.277 1.00 0.00 1 ALA A O 10
ATOM 18094 N N . THR A 1 2 ? -17.762 -2.035 17.549 1.00 0.00 2 THR A N 10
ATOM 18095 C CA . THR A 1 2 ? -17.467 -3.076 16.572 1.00 0.00 2 THR A CA 10
ATOM 18096 C C . THR A 1 2 ? -15.962 -3.238 16.394 1.00 0.00 2 THR A C 10
ATOM 18097 O O . THR A 1 2 ? -15.486 -4.327 16.076 1.00 0.00 2 THR A O 10
ATOM 18108 N N . GLN A 1 3 ? -15.224 -2.139 16.585 1.00 0.00 3 GLN A N 10
ATOM 18109 C CA . GLN A 1 3 ? -13.763 -2.137 16.435 1.00 0.00 3 GLN A CA 10
ATOM 18110 C C . GLN A 1 3 ? -13.166 -3.517 16.699 1.00 0.00 3 GLN A C 10
ATOM 18111 O O . GLN A 1 3 ? -13.524 -4.184 17.669 1.00 0.00 3 GLN A O 10
ATOM 18125 N N . SER A 1 4 ? -12.268 -3.940 15.818 1.00 0.00 4 SER A N 10
ATOM 18126 C CA . SER A 1 4 ? -11.639 -5.247 15.947 1.00 0.00 4 SER A CA 10
ATOM 18127 C C . SER A 1 4 ? -10.448 -5.338 14.996 1.00 0.00 4 SER A C 10
ATOM 18128 O O . SER A 1 4 ? -10.138 -4.371 14.302 1.00 0.00 4 SER A O 10
ATOM 18136 N N . PRO A 1 5 ? -9.785 -6.465 14.928 1.00 0.00 5 PRO A N 10
ATOM 18137 C CA . PRO A 1 5 ? -8.626 -6.635 14.013 1.00 0.00 5 PRO A CA 10
ATOM 18138 C C . PRO A 1 5 ? -9.060 -6.281 12.610 1.00 0.00 5 PRO A C 10
ATOM 18139 O O . PRO A 1 5 ? -8.305 -5.714 11.825 1.00 0.00 5 PRO A O 10
ATOM 18150 N N . GLY A 1 6 ? -10.319 -6.589 12.334 1.00 0.00 6 GLY A N 10
ATOM 18151 C CA . GLY A 1 6 ? -10.901 -6.274 11.050 1.00 0.00 6 GLY A CA 10
ATOM 18152 C C . GLY A 1 6 ? -10.788 -4.776 10.818 1.00 0.00 6 GLY A C 10
ATOM 18153 O O . GLY A 1 6 ? -10.574 -4.318 9.698 1.00 0.00 6 GLY A O 10
ATOM 18157 N N . ASP A 1 7 ? -10.884 -4.024 11.912 1.00 0.00 7 ASP A N 10
ATOM 18158 C CA . ASP A 1 7 ? -10.751 -2.573 11.854 1.00 0.00 7 ASP A CA 10
ATOM 18159 C C . ASP A 1 7 ? -9.274 -2.208 11.848 1.00 0.00 7 ASP A C 10
ATOM 18160 O O . ASP A 1 7 ? -8.875 -1.180 11.300 1.00 0.00 7 ASP A O 10
ATOM 18169 N N . SER A 1 8 ? -8.464 -3.086 12.431 1.00 0.00 8 SER A N 10
ATOM 18170 C CA . SER A 1 8 ? -7.024 -2.884 12.461 1.00 0.00 8 SER A CA 10
ATOM 18171 C C . SER A 1 8 ? -6.463 -3.136 11.072 1.00 0.00 8 SER A C 10
ATOM 18172 O O . SER A 1 8 ? -5.512 -2.486 10.639 1.00 0.00 8 SER A O 10
ATOM 18180 N N . ARG A 1 9 ? -7.094 -4.067 10.369 1.00 0.00 9 ARG A N 10
ATOM 18181 C CA . ARG A 1 9 ? -6.698 -4.389 9.011 1.00 0.00 9 ARG A CA 10
ATOM 18182 C C . ARG A 1 9 ? -7.090 -3.246 8.096 1.00 0.00 9 ARG A C 10
ATOM 18183 O O . ARG A 1 9 ? -6.366 -2.891 7.164 1.00 0.00 9 ARG A O 10
ATOM 18204 N N . ARG A 1 10 ? -8.231 -2.649 8.406 1.00 0.00 10 ARG A N 10
ATOM 18205 C CA . ARG A 1 10 ? -8.720 -1.507 7.643 1.00 0.00 10 ARG A CA 10
ATOM 18206 C C . ARG A 1 10 ? -7.871 -0.284 7.962 1.00 0.00 10 ARG A C 10
ATOM 18207 O O . ARG A 1 10 ? -7.601 0.550 7.097 1.00 0.00 10 ARG A O 10
ATOM 18228 N N . LEU A 1 11 ? -7.427 -0.207 9.211 1.00 0.00 11 LEU A N 10
ATOM 18229 C CA . LEU A 1 11 ? -6.572 0.889 9.645 1.00 0.00 11 LEU A CA 10
ATOM 18230 C C . LEU A 1 11 ? -5.152 0.628 9.166 1.00 0.00 11 LEU A C 10
ATOM 18231 O O . LEU A 1 11 ? -4.383 1.562 8.931 1.00 0.00 11 LEU A O 10
ATOM 18247 N N . SER A 1 12 ? -4.815 -0.651 9.004 1.00 0.00 12 SER A N 10
ATOM 18248 C CA . SER A 1 12 ? -3.486 -1.008 8.531 1.00 0.00 12 SER A CA 10
ATOM 18249 C C . SER A 1 12 ? -3.300 -0.481 7.120 1.00 0.00 12 SER A C 10
ATOM 18250 O O . SER A 1 12 ? -2.292 0.158 6.811 1.00 0.00 12 SER A O 10
ATOM 18258 N N . ILE A 1 13 ? -4.286 -0.738 6.262 1.00 0.00 13 ILE A N 10
ATOM 18259 C CA . ILE A 1 13 ? -4.211 -0.267 4.893 1.00 0.00 13 ILE A CA 10
ATOM 18260 C C . ILE A 1 13 ? -4.393 1.249 4.827 1.00 0.00 13 ILE A C 10
ATOM 18261 O O . ILE A 1 13 ? -3.879 1.890 3.921 1.00 0.00 13 ILE A O 10
ATOM 18277 N N . GLN A 1 14 ? -5.126 1.815 5.785 1.00 0.00 14 GLN A N 10
ATOM 18278 C CA . GLN A 1 14 ? -5.362 3.241 5.818 1.00 0.00 14 GLN A CA 10
ATOM 18279 C C . GLN A 1 14 ? -4.035 3.979 5.948 1.00 0.00 14 GLN A C 10
ATOM 18280 O O . GLN A 1 14 ? -3.805 4.993 5.297 1.00 0.00 14 GLN A O 10
ATOM 18294 N N . ARG A 1 15 ? -3.157 3.427 6.775 1.00 0.00 15 ARG A N 10
ATOM 18295 C CA . ARG A 1 15 ? -1.833 3.992 6.981 1.00 0.00 15 ARG A CA 10
ATOM 18296 C C . ARG A 1 15 ? -0.980 3.748 5.748 1.00 0.00 15 ARG A C 10
ATOM 18297 O O . ARG A 1 15 ? -0.227 4.621 5.311 1.00 0.00 15 ARG A O 10
ATOM 18318 N N . ALA A 1 16 ? -1.144 2.568 5.157 1.00 0.00 16 ALA A N 10
ATOM 18319 C CA . ALA A 1 16 ? -0.419 2.243 3.944 1.00 0.00 16 ALA A CA 10
ATOM 18320 C C . ALA A 1 16 ? -0.966 3.113 2.831 1.00 0.00 16 ALA A C 10
ATOM 18321 O O . ALA A 1 16 ? -0.220 3.639 2.010 1.00 0.00 16 ALA A O 10
ATOM 18328 N N . ILE A 1 17 ? -2.282 3.283 2.855 1.00 0.00 17 ILE A N 10
ATOM 18329 C CA . ILE A 1 17 ? -2.973 4.117 1.889 1.00 0.00 17 ILE A CA 10
ATOM 18330 C C . ILE A 1 17 ? -2.528 5.558 2.070 1.00 0.00 17 ILE A C 10
ATOM 18331 O O . ILE A 1 17 ? -2.137 6.217 1.114 1.00 0.00 17 ILE A O 10
ATOM 18347 N N . GLN A 1 18 ? -2.573 6.042 3.307 1.00 0.00 18 GLN A N 10
ATOM 18348 C CA . GLN A 1 18 ? -2.162 7.413 3.568 1.00 0.00 18 GLN A CA 10
ATOM 18349 C C . GLN A 1 18 ? -0.807 7.682 2.926 1.00 0.00 18 GLN A C 10
ATOM 18350 O O . GLN A 1 18 ? -0.569 8.766 2.407 1.00 0.00 18 GLN A O 10
ATOM 18364 N N . SER A 1 19 ? 0.071 6.681 2.921 1.00 0.00 19 SER A N 10
ATOM 18365 C CA . SER A 1 19 ? 1.378 6.853 2.291 1.00 0.00 19 SER A CA 10
ATOM 18366 C C . SER A 1 19 ? 1.307 6.487 0.816 1.00 0.00 19 SER A C 10
ATOM 18367 O O . SER A 1 19 ? 1.898 7.167 -0.016 1.00 0.00 19 SER A O 10
ATOM 18375 N N . LEU A 1 20 ? 0.570 5.433 0.476 1.00 0.00 20 LEU A N 10
ATOM 18376 C CA . LEU A 1 20 ? 0.447 5.061 -0.930 1.00 0.00 20 LEU A CA 10
ATOM 18377 C C . LEU A 1 20 ? -0.272 6.170 -1.691 1.00 0.00 20 LEU A C 10
ATOM 18378 O O . LEU A 1 20 ? 0.226 6.662 -2.703 1.00 0.00 20 LEU A O 10
ATOM 18394 N N . VAL A 1 21 ? -1.436 6.577 -1.190 1.00 0.00 21 VAL A N 10
ATOM 18395 C CA . VAL A 1 21 ? -2.190 7.642 -1.837 1.00 0.00 21 VAL A CA 10
ATOM 18396 C C . VAL A 1 21 ? -1.342 8.917 -1.862 1.00 0.00 21 VAL A C 10
ATOM 18397 O O . VAL A 1 21 ? -1.244 9.578 -2.894 1.00 0.00 21 VAL A O 10
ATOM 18410 N N . HIS A 1 22 ? -0.717 9.256 -0.730 1.00 0.00 22 HIS A N 10
ATOM 18411 C CA . HIS A 1 22 ? 0.116 10.457 -0.681 1.00 0.00 22 HIS A CA 10
ATOM 18412 C C . HIS A 1 22 ? 1.362 10.289 -1.546 1.00 0.00 22 HIS A C 10
ATOM 18413 O O . HIS A 1 22 ? 1.677 11.149 -2.363 1.00 0.00 22 HIS A O 10
ATOM 18427 N N . ALA A 1 23 ? 2.068 9.180 -1.362 1.00 0.00 23 ALA A N 10
ATOM 18428 C CA . ALA A 1 23 ? 3.279 8.917 -2.138 1.00 0.00 23 ALA A CA 10
ATOM 18429 C C . ALA A 1 23 ? 2.964 8.773 -3.626 1.00 0.00 23 ALA A C 10
ATOM 18430 O O . ALA A 1 23 ? 3.816 9.042 -4.475 1.00 0.00 23 ALA A O 10
ATOM 18437 N N . ALA A 1 24 ? 1.744 8.343 -3.943 1.00 0.00 24 ALA A N 10
ATOM 18438 C CA . ALA A 1 24 ? 1.340 8.161 -5.335 1.00 0.00 24 ALA A CA 10
ATOM 18439 C C . ALA A 1 24 ? 0.715 9.432 -5.893 1.00 0.00 24 ALA A C 10
ATOM 18440 O O . ALA A 1 24 ? 0.356 9.487 -7.061 1.00 0.00 24 ALA A O 10
ATOM 18447 N N . GLN A 1 25 ? 0.593 10.443 -5.047 1.00 0.00 25 GLN A N 10
ATOM 18448 C CA . GLN A 1 25 ? 0.023 11.728 -5.433 1.00 0.00 25 GLN A CA 10
ATOM 18449 C C . GLN A 1 25 ? 1.056 12.830 -5.255 1.00 0.00 25 GLN A C 10
ATOM 18450 O O . GLN A 1 25 ? 1.092 13.792 -6.024 1.00 0.00 25 GLN A O 10
ATOM 18464 N N . CYS A 1 26 ? 1.912 12.665 -4.255 1.00 0.00 26 CYS A N 10
ATOM 18465 C CA . CYS A 1 26 ? 2.974 13.629 -4.001 1.00 0.00 26 CYS A CA 10
ATOM 18466 C C . CYS A 1 26 ? 4.287 13.085 -4.539 1.00 0.00 26 CYS A C 10
ATOM 18467 O O . CYS A 1 26 ? 5.093 12.521 -3.799 1.00 0.00 26 CYS A O 10
ATOM 18475 N N . ARG A 1 27 ? 4.485 13.259 -5.837 1.00 0.00 27 ARG A N 10
ATOM 18476 C CA . ARG A 1 27 ? 5.693 12.789 -6.498 1.00 0.00 27 ARG A CA 10
ATOM 18477 C C . ARG A 1 27 ? 6.804 13.822 -6.309 1.00 0.00 27 ARG A C 10
ATOM 18478 O O . ARG A 1 27 ? 7.473 14.236 -7.250 1.00 0.00 27 ARG A O 10
ATOM 18499 N N . ASN A 1 28 ? 6.986 14.250 -5.065 1.00 0.00 28 ASN A N 10
ATOM 18500 C CA . ASN A 1 28 ? 8.009 15.238 -4.756 1.00 0.00 28 ASN A CA 10
ATOM 18501 C C . ASN A 1 28 ? 9.394 14.645 -4.980 1.00 0.00 28 ASN A C 10
ATOM 18502 O O . ASN A 1 28 ? 10.278 15.303 -5.526 1.00 0.00 28 ASN A O 10
ATOM 18513 N N . ALA A 1 29 ? 9.559 13.401 -4.525 1.00 0.00 29 ALA A N 10
ATOM 18514 C CA . ALA A 1 29 ? 10.822 12.662 -4.625 1.00 0.00 29 ALA A CA 10
ATOM 18515 C C . ALA A 1 29 ? 11.601 12.781 -3.319 1.00 0.00 29 ALA A C 10
ATOM 18516 O O . ALA A 1 29 ? 12.102 11.790 -2.790 1.00 0.00 29 ALA A O 10
ATOM 18523 N N . ASN A 1 30 ? 11.693 14.004 -2.806 1.00 0.00 30 ASN A N 10
ATOM 18524 C CA . ASN A 1 30 ? 12.405 14.260 -1.557 1.00 0.00 30 ASN A CA 10
ATOM 18525 C C . ASN A 1 30 ? 11.428 14.280 -0.386 1.00 0.00 30 ASN A C 10
ATOM 18526 O O . ASN A 1 30 ? 11.741 14.814 0.678 1.00 0.00 30 ASN A O 10
ATOM 18537 N N . CYS A 1 31 ? 10.237 13.715 -0.603 1.00 0.00 31 CYS A N 10
ATOM 18538 C CA . CYS A 1 31 ? 9.193 13.681 0.425 1.00 0.00 31 CYS A CA 10
ATOM 18539 C C . CYS A 1 31 ? 9.793 13.591 1.831 1.00 0.00 31 CYS A C 10
ATOM 18540 O O . CYS A 1 31 ? 10.756 12.857 2.054 1.00 0.00 31 CYS A O 10
ATOM 18548 N N . SER A 1 32 ? 9.236 14.359 2.769 1.00 0.00 32 SER A N 10
ATOM 18549 C CA . SER A 1 32 ? 9.744 14.373 4.139 1.00 0.00 32 SER A CA 10
ATOM 18550 C C . SER A 1 32 ? 9.041 13.348 5.016 1.00 0.00 32 SER A C 10
ATOM 18551 O O . SER A 1 32 ? 9.257 13.321 6.225 1.00 0.00 32 SER A O 10
ATOM 18559 N N . LEU A 1 33 ? 8.219 12.497 4.412 1.00 0.00 33 LEU A N 10
ATOM 18560 C CA . LEU A 1 33 ? 7.523 11.458 5.160 1.00 0.00 33 LEU A CA 10
ATOM 18561 C C . LEU A 1 33 ? 8.247 10.130 4.939 1.00 0.00 33 LEU A C 10
ATOM 18562 O O . LEU A 1 33 ? 8.108 9.524 3.879 1.00 0.00 33 LEU A O 10
ATOM 18578 N N . PRO A 1 34 ? 9.045 9.670 5.881 1.00 0.00 34 PRO A N 10
ATOM 18579 C CA . PRO A 1 34 ? 9.803 8.405 5.703 1.00 0.00 34 PRO A CA 10
ATOM 18580 C C . PRO A 1 34 ? 8.937 7.314 5.092 1.00 0.00 34 PRO A C 10
ATOM 18581 O O . PRO A 1 34 ? 9.425 6.460 4.355 1.00 0.00 34 PRO A O 10
ATOM 18592 N N . SER A 1 35 ? 7.645 7.363 5.391 1.00 0.00 35 SER A N 10
ATOM 18593 C CA . SER A 1 35 ? 6.713 6.386 4.853 1.00 0.00 35 SER A CA 10
ATOM 18594 C C . SER A 1 35 ? 6.584 6.557 3.344 1.00 0.00 35 SER A C 10
ATOM 18595 O O . SER A 1 35 ? 6.400 5.582 2.618 1.00 0.00 35 SER A O 10
ATOM 18603 N N . CYS A 1 36 ? 6.685 7.795 2.870 1.00 0.00 36 CYS A N 10
ATOM 18604 C CA . CYS A 1 36 ? 6.583 8.044 1.434 1.00 0.00 36 CYS A CA 10
ATOM 18605 C C . CYS A 1 36 ? 7.823 7.531 0.711 1.00 0.00 36 CYS A C 10
ATOM 18606 O O . CYS A 1 36 ? 7.723 6.740 -0.226 1.00 0.00 36 CYS A O 10
ATOM 18614 N N . GLN A 1 37 ? 8.989 7.995 1.143 1.00 0.00 37 GLN A N 10
ATOM 18615 C CA . GLN A 1 37 ? 10.237 7.592 0.522 1.00 0.00 37 GLN A CA 10
ATOM 18616 C C . GLN A 1 37 ? 10.335 6.089 0.424 1.00 0.00 37 GLN A C 10
ATOM 18617 O O . GLN A 1 37 ? 10.853 5.552 -0.553 1.00 0.00 37 GLN A O 10
ATOM 18631 N N . LYS A 1 38 ? 9.841 5.413 1.446 1.00 0.00 38 LYS A N 10
ATOM 18632 C CA . LYS A 1 38 ? 9.888 3.972 1.469 1.00 0.00 38 LYS A CA 10
ATOM 18633 C C . LYS A 1 38 ? 8.793 3.418 0.559 1.00 0.00 38 LYS A C 10
ATOM 18634 O O . LYS A 1 38 ? 8.957 2.357 -0.045 1.00 0.00 38 LYS A O 10
ATOM 18653 N N . MET A 1 39 ? 7.687 4.156 0.430 1.00 0.00 39 MET A N 10
ATOM 18654 C CA . MET A 1 39 ? 6.610 3.719 -0.447 1.00 0.00 39 MET A CA 10
ATOM 18655 C C . MET A 1 39 ? 7.001 3.990 -1.886 1.00 0.00 39 MET A C 10
ATOM 18656 O O . MET A 1 39 ? 6.672 3.221 -2.784 1.00 0.00 39 MET A O 10
ATOM 18670 N N . LYS A 1 40 ? 7.746 5.063 -2.107 1.00 0.00 40 LYS A N 10
ATOM 18671 C CA . LYS A 1 40 ? 8.199 5.343 -3.452 1.00 0.00 40 LYS A CA 10
ATOM 18672 C C . LYS A 1 40 ? 9.146 4.240 -3.834 1.00 0.00 40 LYS A C 10
ATOM 18673 O O . LYS A 1 40 ? 9.086 3.694 -4.922 1.00 0.00 40 LYS A O 10
ATOM 18692 N N . ARG A 1 41 ? 9.973 3.871 -2.882 1.00 0.00 41 ARG A N 10
ATOM 18693 C CA . ARG A 1 41 ? 10.901 2.784 -3.072 1.00 0.00 41 ARG A CA 10
ATOM 18694 C C . ARG A 1 41 ? 10.117 1.563 -3.534 1.00 0.00 41 ARG A C 10
ATOM 18695 O O . ARG A 1 41 ? 10.574 0.811 -4.376 1.00 0.00 41 ARG A O 10
ATOM 18716 N N . VAL A 1 42 ? 8.921 1.409 -2.968 1.00 0.00 42 VAL A N 10
ATOM 18717 C CA . VAL A 1 42 ? 8.024 0.306 -3.306 1.00 0.00 42 VAL A CA 10
ATOM 18718 C C . VAL A 1 42 ? 7.371 0.529 -4.675 1.00 0.00 42 VAL A C 10
ATOM 18719 O O . VAL A 1 42 ? 7.349 -0.373 -5.510 1.00 0.00 42 VAL A O 10
ATOM 18732 N N . VAL A 1 43 ? 6.844 1.733 -4.900 1.00 0.00 43 VAL A N 10
ATOM 18733 C CA . VAL A 1 43 ? 6.203 2.048 -6.173 1.00 0.00 43 VAL A CA 10
ATOM 18734 C C . VAL A 1 43 ? 7.259 2.202 -7.263 1.00 0.00 43 VAL A C 10
ATOM 18735 O O . VAL A 1 43 ? 7.187 1.566 -8.314 1.00 0.00 43 VAL A O 10
ATOM 18748 N N . GLN A 1 44 ? 8.251 3.039 -6.992 1.00 0.00 44 GLN A N 10
ATOM 18749 C CA . GLN A 1 44 ? 9.336 3.260 -7.932 1.00 0.00 44 GLN A CA 10
ATOM 18750 C C . GLN A 1 44 ? 9.946 1.921 -8.334 1.00 0.00 44 GLN A C 10
ATOM 18751 O O . GLN A 1 44 ? 10.345 1.738 -9.484 1.00 0.00 44 GLN A O 10
ATOM 18765 N N . HIS A 1 45 ? 9.992 0.970 -7.392 1.00 0.00 45 HIS A N 10
ATOM 18766 C CA . HIS A 1 45 ? 10.526 -0.355 -7.688 1.00 0.00 45 HIS A CA 10
ATOM 18767 C C . HIS A 1 45 ? 9.459 -1.214 -8.358 1.00 0.00 45 HIS A C 10
ATOM 18768 O O . HIS A 1 45 ? 9.770 -2.074 -9.182 1.00 0.00 45 HIS A O 10
ATOM 18782 N N . THR A 1 46 ? 8.204 -0.995 -7.985 1.00 0.00 46 THR A N 10
ATOM 18783 C CA . THR A 1 46 ? 7.122 -1.788 -8.554 1.00 0.00 46 THR A CA 10
ATOM 18784 C C . THR A 1 46 ? 7.125 -1.695 -10.066 1.00 0.00 46 THR A C 10
ATOM 18785 O O . THR A 1 46 ? 7.017 -2.711 -10.755 1.00 0.00 46 THR A O 10
ATOM 18796 N N . LYS A 1 47 ? 7.236 -0.489 -10.590 1.00 0.00 47 LYS A N 10
ATOM 18797 C CA . LYS A 1 47 ? 7.234 -0.327 -12.033 1.00 0.00 47 LYS A CA 10
ATOM 18798 C C . LYS A 1 47 ? 8.576 -0.737 -12.629 1.00 0.00 47 LYS A C 10
ATOM 18799 O O . LYS A 1 47 ? 8.626 -1.322 -13.710 1.00 0.00 47 LYS A O 10
ATOM 18818 N N . GLY A 1 48 ? 9.663 -0.432 -11.925 1.00 0.00 48 GLY A N 10
ATOM 18819 C CA . GLY A 1 48 ? 10.991 -0.786 -12.414 1.00 0.00 48 GLY A CA 10
ATOM 18820 C C . GLY A 1 48 ? 11.025 -2.238 -12.879 1.00 0.00 48 GLY A C 10
ATOM 18821 O O . GLY A 1 48 ? 11.894 -2.631 -13.658 1.00 0.00 48 GLY A O 10
ATOM 18825 N N . CYS A 1 49 ? 10.064 -3.028 -12.397 1.00 0.00 49 CYS A N 10
ATOM 18826 C CA . CYS A 1 49 ? 9.975 -4.443 -12.763 1.00 0.00 49 CYS A CA 10
ATOM 18827 C C . CYS A 1 49 ? 8.730 -4.718 -13.609 1.00 0.00 49 CYS A C 10
ATOM 18828 O O . CYS A 1 49 ? 7.626 -4.297 -13.260 1.00 0.00 49 CYS A O 10
ATOM 18836 N N . LYS A 1 50 ? 8.910 -5.445 -14.712 1.00 0.00 50 LYS A N 10
ATOM 18837 C CA . LYS A 1 50 ? 7.796 -5.788 -15.593 1.00 0.00 50 LYS A CA 10
ATOM 18838 C C . LYS A 1 50 ? 7.107 -7.065 -15.118 1.00 0.00 50 LYS A C 10
ATOM 18839 O O . LYS A 1 50 ? 5.896 -7.220 -15.275 1.00 0.00 50 LYS A O 10
ATOM 18858 N N . ARG A 1 51 ? 7.880 -7.971 -14.525 1.00 0.00 51 ARG A N 10
ATOM 18859 C CA . ARG A 1 51 ? 7.324 -9.220 -14.018 1.00 0.00 51 ARG A CA 10
ATOM 18860 C C . ARG A 1 51 ? 6.528 -8.962 -12.748 1.00 0.00 51 ARG A C 10
ATOM 18861 O O . ARG A 1 51 ? 5.414 -9.460 -12.586 1.00 0.00 51 ARG A O 10
ATOM 18882 N N . LYS A 1 52 ? 7.113 -8.178 -11.848 1.00 0.00 52 LYS A N 10
ATOM 18883 C CA . LYS A 1 52 ? 6.461 -7.856 -10.590 1.00 0.00 52 LYS A CA 10
ATOM 18884 C C . LYS A 1 52 ? 5.282 -6.918 -10.827 1.00 0.00 52 LYS A C 10
ATOM 18885 O O . LYS A 1 52 ? 4.292 -6.960 -10.099 1.00 0.00 52 LYS A O 10
ATOM 18904 N N . THR A 1 53 ? 5.388 -6.072 -11.844 1.00 0.00 53 THR A N 10
ATOM 18905 C CA . THR A 1 53 ? 4.310 -5.138 -12.139 1.00 0.00 53 THR A CA 10
ATOM 18906 C C . THR A 1 53 ? 3.049 -5.893 -12.547 1.00 0.00 53 THR A C 10
ATOM 18907 O O . THR A 1 53 ? 1.940 -5.369 -12.443 1.00 0.00 53 THR A O 10
ATOM 18918 N N . ASN A 1 54 ? 3.225 -7.127 -13.002 1.00 0.00 54 ASN A N 10
ATOM 18919 C CA . ASN A 1 54 ? 2.093 -7.943 -13.417 1.00 0.00 54 ASN A CA 10
ATOM 18920 C C . ASN A 1 54 ? 1.453 -8.608 -12.204 1.00 0.00 54 ASN A C 10
ATOM 18921 O O . ASN A 1 54 ? 0.501 -9.375 -12.343 1.00 0.00 54 ASN A O 10
ATOM 18932 N N . GLY A 1 55 ? 1.994 -8.329 -11.014 1.00 0.00 55 GLY A N 10
ATOM 18933 C CA . GLY A 1 55 ? 1.472 -8.933 -9.786 1.00 0.00 55 GLY A CA 10
ATOM 18934 C C . GLY A 1 55 ? 2.419 -10.015 -9.290 1.00 0.00 55 GLY A C 10
ATOM 18935 O O . GLY A 1 55 ? 2.187 -10.636 -8.254 1.00 0.00 55 GLY A O 10
ATOM 18939 N N . GLY A 1 56 ? 3.481 -10.250 -10.054 1.00 0.00 56 GLY A N 10
ATOM 18940 C CA . GLY A 1 56 ? 4.455 -11.275 -9.705 1.00 0.00 56 GLY A CA 10
ATOM 18941 C C . GLY A 1 56 ? 4.781 -11.251 -8.215 1.00 0.00 56 GLY A C 10
ATOM 18942 O O . GLY A 1 56 ? 4.794 -12.291 -7.557 1.00 0.00 56 GLY A O 10
ATOM 18946 N N . CYS A 1 57 ? 5.075 -10.062 -7.695 1.00 0.00 57 CYS A N 10
ATOM 18947 C CA . CYS A 1 57 ? 5.433 -9.907 -6.303 1.00 0.00 57 CYS A CA 10
ATOM 18948 C C . CYS A 1 57 ? 4.210 -9.744 -5.410 1.00 0.00 57 CYS A C 10
ATOM 18949 O O . CYS A 1 57 ? 3.318 -8.959 -5.727 1.00 0.00 57 CYS A O 10
ATOM 18957 N N . PRO A 1 58 ? 4.170 -10.391 -4.274 1.00 0.00 58 PRO A N 10
ATOM 18958 C CA . PRO A 1 58 ? 3.047 -10.201 -3.322 1.00 0.00 58 PRO A CA 10
ATOM 18959 C C . PRO A 1 58 ? 2.814 -8.709 -3.089 1.00 0.00 58 PRO A C 10
ATOM 18960 O O . PRO A 1 58 ? 1.699 -8.278 -2.798 1.00 0.00 58 PRO A O 10
ATOM 18971 N N . ILE A 1 59 ? 3.880 -7.927 -3.262 1.00 0.00 59 ILE A N 10
ATOM 18972 C CA . ILE A 1 59 ? 3.788 -6.485 -3.113 1.00 0.00 59 ILE A CA 10
ATOM 18973 C C . ILE A 1 59 ? 2.919 -5.918 -4.217 1.00 0.00 59 ILE A C 10
ATOM 18974 O O . ILE A 1 59 ? 2.045 -5.099 -3.962 1.00 0.00 59 ILE A O 10
ATOM 18990 N N . CYS A 1 60 ? 3.147 -6.363 -5.448 1.00 0.00 60 CYS A N 10
ATOM 18991 C CA . CYS A 1 60 ? 2.352 -5.868 -6.551 1.00 0.00 60 CYS A CA 10
ATOM 18992 C C . CYS A 1 60 ? 0.980 -6.517 -6.522 1.00 0.00 60 CYS A C 10
ATOM 18993 O O . CYS A 1 60 ? -0.035 -5.855 -6.725 1.00 0.00 60 CYS A O 10
ATOM 19001 N N . LYS A 1 61 ? 0.950 -7.806 -6.236 1.00 0.00 61 LYS A N 10
ATOM 19002 C CA . LYS A 1 61 ? -0.327 -8.501 -6.162 1.00 0.00 61 LYS A CA 10
ATOM 19003 C C . LYS A 1 61 ? -1.191 -7.873 -5.071 1.00 0.00 61 LYS A C 10
ATOM 19004 O O . LYS A 1 61 ? -2.364 -7.565 -5.288 1.00 0.00 61 LYS A O 10
ATOM 19023 N N . GLN A 1 62 ? -0.591 -7.676 -3.901 1.00 0.00 62 GLN A N 10
ATOM 19024 C CA . GLN A 1 62 ? -1.302 -7.074 -2.781 1.00 0.00 62 GLN A CA 10
ATOM 19025 C C . GLN A 1 62 ? -1.612 -5.605 -3.064 1.00 0.00 62 GLN A C 10
ATOM 19026 O O . GLN A 1 62 ? -2.705 -5.126 -2.757 1.00 0.00 62 GLN A O 10
ATOM 19040 N N . LEU A 1 63 ? -0.647 -4.889 -3.645 1.00 0.00 63 LEU A N 10
ATOM 19041 C CA . LEU A 1 63 ? -0.848 -3.474 -3.951 1.00 0.00 63 LEU A CA 10
ATOM 19042 C C . LEU A 1 63 ? -1.954 -3.306 -4.986 1.00 0.00 63 LEU A C 10
ATOM 19043 O O . LEU A 1 63 ? -2.808 -2.430 -4.853 1.00 0.00 63 LEU A O 10
ATOM 19059 N N . ILE A 1 64 ? -1.951 -4.161 -6.005 1.00 0.00 64 ILE A N 10
ATOM 19060 C CA . ILE A 1 64 ? -2.979 -4.099 -7.033 1.00 0.00 64 ILE A CA 10
ATOM 19061 C C . ILE A 1 64 ? -4.349 -4.263 -6.379 1.00 0.00 64 ILE A C 10
ATOM 19062 O O . ILE A 1 64 ? -5.305 -3.576 -6.735 1.00 0.00 64 ILE A O 10
ATOM 19078 N N . ALA A 1 65 ? -4.430 -5.164 -5.406 1.00 0.00 65 ALA A N 10
ATOM 19079 C CA . ALA A 1 65 ? -5.679 -5.388 -4.690 1.00 0.00 65 ALA A CA 10
ATOM 19080 C C . ALA A 1 65 ? -6.004 -4.179 -3.823 1.00 0.00 65 ALA A C 10
ATOM 19081 O O . ALA A 1 65 ? -7.113 -3.651 -3.867 1.00 0.00 65 ALA A O 10
ATOM 19088 N N . LEU A 1 66 ? -5.016 -3.717 -3.061 1.00 0.00 66 LEU A N 10
ATOM 19089 C CA . LEU A 1 66 ? -5.212 -2.542 -2.222 1.00 0.00 66 LEU A CA 10
ATOM 19090 C C . LEU A 1 66 ? -5.651 -1.395 -3.117 1.00 0.00 66 LEU A C 10
ATOM 19091 O O . LEU A 1 66 ? -6.538 -0.611 -2.776 1.00 0.00 66 LEU A O 10
ATOM 19107 N N . ALA A 1 67 ? -5.037 -1.349 -4.291 1.00 0.00 67 ALA A N 10
ATOM 19108 C CA . ALA A 1 67 ? -5.365 -0.351 -5.288 1.00 0.00 67 ALA A CA 10
ATOM 19109 C C . ALA A 1 67 ? -6.779 -0.591 -5.801 1.00 0.00 67 ALA A C 10
ATOM 19110 O O . ALA A 1 67 ? -7.495 0.350 -6.141 1.00 0.00 67 ALA A O 10
ATOM 19117 N N . ALA A 1 68 ? -7.177 -1.863 -5.856 1.00 0.00 68 ALA A N 10
ATOM 19118 C CA . ALA A 1 68 ? -8.514 -2.204 -6.331 1.00 0.00 68 ALA A CA 10
ATOM 19119 C C . ALA A 1 68 ? -9.571 -1.584 -5.426 1.00 0.00 68 ALA A C 10
ATOM 19120 O O . ALA A 1 68 ? -10.521 -0.962 -5.900 1.00 0.00 68 ALA A O 10
ATOM 19127 N N . TYR A 1 69 ? -9.400 -1.751 -4.119 1.00 0.00 69 TYR A N 10
ATOM 19128 C CA . TYR A 1 69 ? -10.348 -1.193 -3.162 1.00 0.00 69 TYR A CA 10
ATOM 19129 C C . TYR A 1 69 ? -10.386 0.332 -3.261 1.00 0.00 69 TYR A C 10
ATOM 19130 O O . TYR A 1 69 ? -11.462 0.932 -3.265 1.00 0.00 69 TYR A O 10
ATOM 19148 N N . HIS A 1 70 ? -9.212 0.957 -3.338 1.00 0.00 70 HIS A N 10
ATOM 19149 C CA . HIS A 1 70 ? -9.143 2.415 -3.434 1.00 0.00 70 HIS A CA 10
ATOM 19150 C C . HIS A 1 70 ? -9.635 2.909 -4.793 1.00 0.00 70 HIS A C 10
ATOM 19151 O O . HIS A 1 70 ? -10.446 3.832 -4.871 1.00 0.00 70 HIS A O 10
ATOM 19165 N N . ALA A 1 71 ? -9.134 2.298 -5.862 1.00 0.00 71 ALA A N 10
ATOM 19166 C CA . ALA A 1 71 ? -9.527 2.699 -7.210 1.00 0.00 71 ALA A CA 10
ATOM 19167 C C . ALA A 1 71 ? -11.023 2.494 -7.419 1.00 0.00 71 ALA A C 10
ATOM 19168 O O . ALA A 1 71 ? -11.623 3.097 -8.310 1.00 0.00 71 ALA A O 10
ATOM 19175 N N . LYS A 1 72 ? -11.625 1.657 -6.579 1.00 0.00 72 LYS A N 10
ATOM 19176 C CA . LYS A 1 72 ? -13.060 1.398 -6.666 1.00 0.00 72 LYS A CA 10
ATOM 19177 C C . LYS A 1 72 ? -13.831 2.520 -5.973 1.00 0.00 72 LYS A C 10
ATOM 19178 O O . LYS A 1 72 ? -14.658 3.187 -6.594 1.00 0.00 72 LYS A O 10
ATOM 19197 N N . HIS A 1 73 ? -13.553 2.730 -4.689 1.00 0.00 73 HIS A N 10
ATOM 19198 C CA . HIS A 1 73 ? -14.231 3.778 -3.948 1.00 0.00 73 HIS A CA 10
ATOM 19199 C C . HIS A 1 73 ? -14.074 5.111 -4.666 1.00 0.00 73 HIS A C 10
ATOM 19200 O O . HIS A 1 73 ? -15.022 5.892 -4.751 1.00 0.00 73 HIS A O 10
ATOM 19214 N N . CYS A 1 74 ? -12.892 5.346 -5.227 1.00 0.00 74 CYS A N 10
ATOM 19215 C CA . CYS A 1 74 ? -12.663 6.565 -5.985 1.00 0.00 74 CYS A CA 10
ATOM 19216 C C . CYS A 1 74 ? -13.316 6.403 -7.350 1.00 0.00 74 CYS A C 10
ATOM 19217 O O . CYS A 1 74 ? -12.809 5.685 -8.211 1.00 0.00 74 CYS A O 10
ATOM 19225 N N . GLN A 1 75 ? -14.466 7.046 -7.530 1.00 0.00 75 GLN A N 10
ATOM 19226 C CA . GLN A 1 75 ? -15.204 6.933 -8.781 1.00 0.00 75 GLN A CA 10
ATOM 19227 C C . GLN A 1 75 ? -14.600 7.859 -9.828 1.00 0.00 75 GLN A C 10
ATOM 19228 O O . GLN A 1 75 ? -15.122 8.008 -10.932 1.00 0.00 75 GLN A O 10
ATOM 19242 N N . GLU A 1 76 ? -13.489 8.481 -9.462 1.00 0.00 76 GLU A N 10
ATOM 19243 C CA . GLU A 1 76 ? -12.794 9.405 -10.355 1.00 0.00 76 GLU A CA 10
ATOM 19244 C C . GLU A 1 76 ? -11.392 8.915 -10.649 1.00 0.00 76 GLU A C 10
ATOM 19245 O O . GLU A 1 76 ? -10.736 8.315 -9.798 1.00 0.00 76 GLU A O 10
ATOM 19257 N N . ASN A 1 77 ? -10.931 9.192 -11.863 1.00 0.00 77 ASN A N 10
ATOM 19258 C CA . ASN A 1 77 ? -9.600 8.794 -12.265 1.00 0.00 77 ASN A CA 10
ATOM 19259 C C . ASN A 1 77 ? -8.606 9.812 -11.736 1.00 0.00 77 ASN A C 10
ATOM 19260 O O . ASN A 1 77 ? -8.233 10.744 -12.449 1.00 0.00 77 ASN A O 10
ATOM 19271 N N . LYS A 1 78 ? -8.201 9.644 -10.474 1.00 0.00 78 LYS A N 10
ATOM 19272 C CA . LYS A 1 78 ? -7.265 10.573 -9.840 1.00 0.00 78 LYS A CA 10
ATOM 19273 C C . LYS A 1 78 ? -6.289 11.143 -10.874 1.00 0.00 78 LYS A C 10
ATOM 19274 O O . LYS A 1 78 ? -6.321 12.342 -11.142 1.00 0.00 78 LYS A O 10
ATOM 19293 N N . CYS A 1 79 ? -5.478 10.257 -11.478 1.00 0.00 79 CYS A N 10
ATOM 19294 C CA . CYS A 1 79 ? -4.516 10.618 -12.539 1.00 0.00 79 CYS A CA 10
ATOM 19295 C C . CYS A 1 79 ? -3.092 10.138 -12.223 1.00 0.00 79 CYS A C 10
ATOM 19296 O O . CYS A 1 79 ? -2.523 9.385 -13.011 1.00 0.00 79 CYS A O 10
ATOM 19304 N N . PRO A 1 80 ? -2.481 10.527 -11.124 1.00 0.00 80 PRO A N 10
ATOM 19305 C CA . PRO A 1 80 ? -1.097 10.066 -10.811 1.00 0.00 80 PRO A CA 10
ATOM 19306 C C . PRO A 1 80 ? -1.046 8.571 -10.484 1.00 0.00 80 PRO A C 10
ATOM 19307 O O . PRO A 1 80 ? -0.074 7.901 -10.815 1.00 0.00 80 PRO A O 10
ATOM 19318 N N . VAL A 1 81 ? -2.099 8.059 -9.836 1.00 0.00 81 VAL A N 10
ATOM 19319 C CA . VAL A 1 81 ? -2.156 6.641 -9.471 1.00 0.00 81 VAL A CA 10
ATOM 19320 C C . VAL A 1 81 ? -2.145 5.773 -10.741 1.00 0.00 81 VAL A C 10
ATOM 19321 O O . VAL A 1 81 ? -3.124 5.772 -11.483 1.00 0.00 81 VAL A O 10
ATOM 19334 N N . PRO A 1 82 ? -1.072 5.061 -11.033 1.00 0.00 82 PRO A N 10
ATOM 19335 C CA . PRO A 1 82 ? -0.991 4.220 -12.273 1.00 0.00 82 PRO A CA 10
ATOM 19336 C C . PRO A 1 82 ? -2.108 3.180 -12.391 1.00 0.00 82 PRO A C 10
ATOM 19337 O O . PRO A 1 82 ? -2.782 3.088 -13.416 1.00 0.00 82 PRO A O 10
ATOM 19348 N N . PHE A 1 83 ? -2.252 2.368 -11.353 1.00 0.00 83 PHE A N 10
ATOM 19349 C CA . PHE A 1 83 ? -3.240 1.290 -11.359 1.00 0.00 83 PHE A CA 10
ATOM 19350 C C . PHE A 1 83 ? -4.658 1.805 -11.580 1.00 0.00 83 PHE A C 10
ATOM 19351 O O . PHE A 1 83 ? -5.407 1.246 -12.380 1.00 0.00 83 PHE A O 10
ATOM 19368 N N . CYS A 1 84 ? -5.038 2.847 -10.851 1.00 0.00 84 CYS A N 10
ATOM 19369 C CA . CYS A 1 84 ? -6.391 3.376 -10.979 1.00 0.00 84 CYS A CA 10
ATOM 19370 C C . CYS A 1 84 ? -6.724 3.614 -12.449 1.00 0.00 84 CYS A C 10
ATOM 19371 O O . CYS A 1 84 ? -7.793 3.234 -12.920 1.00 0.00 84 CYS A O 10
ATOM 19379 N N . LEU A 1 85 ? -5.793 4.222 -13.173 1.00 0.00 85 LEU A N 10
ATOM 19380 C CA . LEU A 1 85 ? -6.002 4.472 -14.594 1.00 0.00 85 LEU A CA 10
ATOM 19381 C C . LEU A 1 85 ? -6.101 3.148 -15.353 1.00 0.00 85 LEU A C 10
ATOM 19382 O O . LEU A 1 85 ? -6.872 3.015 -16.297 1.00 0.00 85 LEU A O 10
ATOM 19398 N N . ASN A 1 86 ? -5.310 2.171 -14.940 1.00 0.00 86 ASN A N 10
ATOM 19399 C CA . ASN A 1 86 ? -5.305 0.876 -15.608 1.00 0.00 86 ASN A CA 10
ATOM 19400 C C . ASN A 1 86 ? -6.641 0.167 -15.439 1.00 0.00 86 ASN A C 10
ATOM 19401 O O . ASN A 1 86 ? -7.046 -0.606 -16.303 1.00 0.00 86 ASN A O 10
ATOM 19412 N N . ILE A 1 87 ? -7.312 0.420 -14.322 1.00 0.00 87 ILE A N 10
ATOM 19413 C CA . ILE A 1 87 ? -8.603 -0.209 -14.052 1.00 0.00 87 ILE A CA 10
ATOM 19414 C C . ILE A 1 87 ? -9.767 0.702 -14.448 1.00 0.00 87 ILE A C 10
ATOM 19415 O O . ILE A 1 87 ? -10.693 0.271 -15.136 1.00 0.00 87 ILE A O 10
ATOM 19431 N N . LYS A 1 88 ? -9.738 1.951 -13.984 1.00 0.00 88 LYS A N 10
ATOM 19432 C CA . LYS A 1 88 ? -10.831 2.887 -14.279 1.00 0.00 88 LYS A CA 10
ATOM 19433 C C . LYS A 1 88 ? -10.747 3.461 -15.697 1.00 0.00 88 LYS A C 10
ATOM 19434 O O . LYS A 1 88 ? -11.769 3.605 -16.367 1.00 0.00 88 LYS A O 10
ATOM 19453 N N . GLN A 1 89 ? -9.544 3.802 -16.153 1.00 0.00 89 GLN A N 10
ATOM 19454 C CA . GLN A 1 89 ? -9.388 4.371 -17.496 1.00 0.00 89 GLN A CA 10
ATOM 19455 C C . GLN A 1 89 ? -9.300 3.267 -18.543 1.00 0.00 89 GLN A C 10
ATOM 19456 O O . GLN A 1 89 ? -9.531 3.508 -19.728 1.00 0.00 89 GLN A O 10
ATOM 19470 N N . LYS A 1 90 ? -8.941 2.067 -18.088 1.00 0.00 90 LYS A N 10
ATOM 19471 C CA . LYS A 1 90 ? -8.789 0.898 -18.968 1.00 0.00 90 LYS A CA 10
ATOM 19472 C C . LYS A 1 90 ? -9.603 1.037 -20.260 1.00 0.00 90 LYS A C 10
ATOM 19473 O O . LYS A 1 90 ? -9.007 0.960 -21.321 1.00 0.00 90 LYS A O 10
ATOM 19493 N N . MET B 2 1 ? -13.894 -28.344 13.588 1.00 0.00 1 MET B N 10
ATOM 19494 C CA . MET B 2 1 ? -14.650 -27.776 14.741 1.00 0.00 1 MET B CA 10
ATOM 19495 C C . MET B 2 1 ? -13.885 -26.585 15.309 1.00 0.00 1 MET B C 10
ATOM 19496 O O . MET B 2 1 ? -12.657 -26.605 15.386 1.00 0.00 1 MET B O 10
ATOM 19512 N N . GLU B 2 2 ? -14.618 -25.548 15.703 1.00 0.00 2 GLU B N 10
ATOM 19513 C CA . GLU B 2 2 ? -13.997 -24.350 16.261 1.00 0.00 2 GLU B CA 10
ATOM 19514 C C . GLU B 2 2 ? -13.270 -24.679 17.563 1.00 0.00 2 GLU B C 10
ATOM 19515 O O . GLU B 2 2 ? -13.788 -25.423 18.394 1.00 0.00 2 GLU B O 10
ATOM 19527 N N . GLU B 2 3 ? -12.082 -24.095 17.738 1.00 0.00 3 GLU B N 10
ATOM 19528 C CA . GLU B 2 3 ? -11.276 -24.298 18.949 1.00 0.00 3 GLU B CA 10
ATOM 19529 C C . GLU B 2 3 ? -9.831 -23.851 18.697 1.00 0.00 3 GLU B C 10
ATOM 19530 O O . GLU B 2 3 ? -9.238 -23.165 19.530 1.00 0.00 3 GLU B O 10
ATOM 19542 N N . PRO B 2 4 ? -9.252 -24.223 17.579 1.00 0.00 4 PRO B N 10
ATOM 19543 C CA . PRO B 2 4 ? -7.848 -23.843 17.241 1.00 0.00 4 PRO B CA 10
ATOM 19544 C C . PRO B 2 4 ? -7.638 -22.332 17.317 1.00 0.00 4 PRO B C 10
ATOM 19545 O O . PRO B 2 4 ? -6.571 -21.870 17.704 1.00 0.00 4 PRO B O 10
ATOM 19556 N N . GLN B 2 5 ? -8.682 -21.595 16.925 1.00 0.00 5 GLN B N 10
ATOM 19557 C CA . GLN B 2 5 ? -8.688 -20.125 16.908 1.00 0.00 5 GLN B CA 10
ATOM 19558 C C . GLN B 2 5 ? -8.269 -19.609 15.536 1.00 0.00 5 GLN B C 10
ATOM 19559 O O . GLN B 2 5 ? -7.197 -19.021 15.396 1.00 0.00 5 GLN B O 10
ATOM 19573 N N . SER B 2 6 ? -9.121 -19.850 14.533 1.00 0.00 6 SER B N 10
ATOM 19574 C CA . SER B 2 6 ? -8.859 -19.427 13.149 1.00 0.00 6 SER B CA 10
ATOM 19575 C C . SER B 2 6 ? -7.766 -18.360 13.068 1.00 0.00 6 SER B C 10
ATOM 19576 O O . SER B 2 6 ? -7.881 -17.299 13.674 1.00 0.00 6 SER B O 10
ATOM 19584 N N . ASP B 2 7 ? -6.707 -18.656 12.315 1.00 0.00 7 ASP B N 10
ATOM 19585 C CA . ASP B 2 7 ? -5.589 -17.724 12.156 1.00 0.00 7 ASP B CA 10
ATOM 19586 C C . ASP B 2 7 ? -5.716 -16.888 10.875 1.00 0.00 7 ASP B C 10
ATOM 19587 O O . ASP B 2 7 ? -5.266 -15.743 10.840 1.00 0.00 7 ASP B O 10
ATOM 19596 N N . PRO B 2 8 ? -6.300 -17.420 9.828 1.00 0.00 8 PRO B N 10
ATOM 19597 C CA . PRO B 2 8 ? -6.454 -16.676 8.538 1.00 0.00 8 PRO B CA 10
ATOM 19598 C C . PRO B 2 8 ? -7.082 -15.291 8.713 1.00 0.00 8 PRO B C 10
ATOM 19599 O O . PRO B 2 8 ? -6.716 -14.350 8.009 1.00 0.00 8 PRO B O 10
ATOM 19610 N N . SER B 2 9 ? -8.033 -15.169 9.643 1.00 0.00 9 SER B N 10
ATOM 19611 C CA . SER B 2 9 ? -8.705 -13.885 9.878 1.00 0.00 9 SER B CA 10
ATOM 19612 C C . SER B 2 9 ? -8.196 -13.214 11.147 1.00 0.00 9 SER B C 10
ATOM 19613 O O . SER B 2 9 ? -8.390 -12.015 11.351 1.00 0.00 9 SER B O 10
ATOM 19621 N N . VAL B 2 10 ? -7.550 -13.996 11.993 1.00 0.00 10 VAL B N 10
ATOM 19622 C CA . VAL B 2 10 ? -7.009 -13.484 13.253 1.00 0.00 10 VAL B CA 10
ATOM 19623 C C . VAL B 2 10 ? -5.513 -13.237 13.128 1.00 0.00 10 VAL B C 10
ATOM 19624 O O . VAL B 2 10 ? -4.706 -14.088 13.499 1.00 0.00 10 VAL B O 10
ATOM 19637 N N . GLU B 2 11 ? -5.150 -12.083 12.580 1.00 0.00 11 GLU B N 10
ATOM 19638 C CA . GLU B 2 11 ? -3.745 -11.733 12.385 1.00 0.00 11 GLU B CA 10
ATOM 19639 C C . GLU B 2 11 ? -3.334 -10.616 13.350 1.00 0.00 11 GLU B C 10
ATOM 19640 O O . GLU B 2 11 ? -3.537 -9.441 13.049 1.00 0.00 11 GLU B O 10
ATOM 19652 N N . PRO B 2 12 ? -2.785 -10.946 14.500 1.00 0.00 12 PRO B N 10
ATOM 19653 C CA . PRO B 2 12 ? -2.376 -9.929 15.521 1.00 0.00 12 PRO B CA 10
ATOM 19654 C C . PRO B 2 12 ? -1.667 -8.717 14.904 1.00 0.00 12 PRO B C 10
ATOM 19655 O O . PRO B 2 12 ? -0.491 -8.808 14.550 1.00 0.00 12 PRO B O 10
ATOM 19666 N N . PRO B 2 13 ? -2.331 -7.588 14.773 1.00 0.00 13 PRO B N 10
ATOM 19667 C CA . PRO B 2 13 ? -1.698 -6.365 14.191 1.00 0.00 13 PRO B CA 10
ATOM 19668 C C . PRO B 2 13 ? -0.433 -5.966 14.952 1.00 0.00 13 PRO B C 10
ATOM 19669 O O . PRO B 2 13 ? -0.453 -5.824 16.175 1.00 0.00 13 PRO B O 10
ATOM 19680 N N . LEU B 2 14 ? 0.664 -5.787 14.218 1.00 0.00 14 LEU B N 10
ATOM 19681 C CA . LEU B 2 14 ? 1.940 -5.405 14.823 1.00 0.00 14 LEU B CA 10
ATOM 19682 C C . LEU B 2 14 ? 2.256 -3.944 14.512 1.00 0.00 14 LEU B C 10
ATOM 19683 O O . LEU B 2 14 ? 3.371 -3.480 14.751 1.00 0.00 14 LEU B O 10
ATOM 19699 N N . SER B 2 15 ? 1.270 -3.238 13.958 1.00 0.00 15 SER B N 10
ATOM 19700 C CA . SER B 2 15 ? 1.428 -1.830 13.583 1.00 0.00 15 SER B CA 10
ATOM 19701 C C . SER B 2 15 ? 2.019 -1.720 12.182 1.00 0.00 15 SER B C 10
ATOM 19702 O O . SER B 2 15 ? 1.726 -0.780 11.444 1.00 0.00 15 SER B O 10
ATOM 19710 N N . GLN B 2 16 ? 2.845 -2.700 11.821 1.00 0.00 16 GLN B N 10
ATOM 19711 C CA . GLN B 2 16 ? 3.476 -2.733 10.506 1.00 0.00 16 GLN B CA 10
ATOM 19712 C C . GLN B 2 16 ? 2.909 -3.897 9.711 1.00 0.00 16 GLN B C 10
ATOM 19713 O O . GLN B 2 16 ? 3.575 -4.455 8.839 1.00 0.00 16 GLN B O 10
ATOM 19727 N N . GLU B 2 17 ? 1.677 -4.268 10.041 1.00 0.00 17 GLU B N 10
ATOM 19728 C CA . GLU B 2 17 ? 1.017 -5.385 9.380 1.00 0.00 17 GLU B CA 10
ATOM 19729 C C . GLU B 2 17 ? 1.267 -5.349 7.877 1.00 0.00 17 GLU B C 10
ATOM 19730 O O . GLU B 2 17 ? 1.804 -6.299 7.305 1.00 0.00 17 GLU B O 10
ATOM 19742 N N . THR B 2 18 ? 0.883 -4.246 7.239 1.00 0.00 18 THR B N 10
ATOM 19743 C CA . THR B 2 18 ? 1.083 -4.104 5.803 1.00 0.00 18 THR B CA 10
ATOM 19744 C C . THR B 2 18 ? 2.513 -3.692 5.503 1.00 0.00 18 THR B C 10
ATOM 19745 O O . THR B 2 18 ? 3.209 -4.370 4.744 1.00 0.00 18 THR B O 10
ATOM 19756 N N . PHE B 2 19 ? 2.949 -2.579 6.098 1.00 0.00 19 PHE B N 10
ATOM 19757 C CA . PHE B 2 19 ? 4.303 -2.085 5.876 1.00 0.00 19 PHE B CA 10
ATOM 19758 C C . PHE B 2 19 ? 5.273 -3.247 5.746 1.00 0.00 19 PHE B C 10
ATOM 19759 O O . PHE B 2 19 ? 6.020 -3.345 4.763 1.00 0.00 19 PHE B O 10
ATOM 19776 N N . SER B 2 20 ? 5.252 -4.122 6.757 1.00 0.00 20 SER B N 10
ATOM 19777 C CA . SER B 2 20 ? 6.127 -5.287 6.791 1.00 0.00 20 SER B CA 10
ATOM 19778 C C . SER B 2 20 ? 6.396 -5.806 5.390 1.00 0.00 20 SER B C 10
ATOM 19779 O O . SER B 2 20 ? 7.531 -5.824 4.924 1.00 0.00 20 SER B O 10
ATOM 19787 N N . ASP B 2 21 ? 5.333 -6.220 4.727 1.00 0.00 21 ASP B N 10
ATOM 19788 C CA . ASP B 2 21 ? 5.438 -6.757 3.383 1.00 0.00 21 ASP B CA 10
ATOM 19789 C C . ASP B 2 21 ? 5.935 -5.717 2.379 1.00 0.00 21 ASP B C 10
ATOM 19790 O O . ASP B 2 21 ? 6.779 -6.016 1.539 1.00 0.00 21 ASP B O 10
ATOM 19799 N N . LEU B 2 22 ? 5.374 -4.515 2.428 1.00 0.00 22 LEU B N 10
ATOM 19800 C CA . LEU B 2 22 ? 5.735 -3.479 1.462 1.00 0.00 22 LEU B CA 10
ATOM 19801 C C . LEU B 2 22 ? 7.231 -3.448 1.143 1.00 0.00 22 LEU B C 10
ATOM 19802 O O . LEU B 2 22 ? 7.622 -3.718 0.007 1.00 0.00 22 LEU B O 10
ATOM 19818 N N . TRP B 2 23 ? 8.070 -3.059 2.107 1.00 0.00 23 TRP B N 10
ATOM 19819 C CA . TRP B 2 23 ? 9.514 -2.943 1.828 1.00 0.00 23 TRP B CA 10
ATOM 19820 C C . TRP B 2 23 ? 10.312 -4.237 2.085 1.00 0.00 23 TRP B C 10
ATOM 19821 O O . TRP B 2 23 ? 11.450 -4.345 1.626 1.00 0.00 23 TRP B O 10
ATOM 19842 N N . LYS B 2 24 ? 9.758 -5.210 2.822 1.00 0.00 24 LYS B N 10
ATOM 19843 C CA . LYS B 2 24 ? 10.517 -6.445 3.103 1.00 0.00 24 LYS B CA 10
ATOM 19844 C C . LYS B 2 24 ? 10.278 -7.546 2.059 1.00 0.00 24 LYS B C 10
ATOM 19845 O O . LYS B 2 24 ? 11.033 -8.519 2.016 1.00 0.00 24 LYS B O 10
ATOM 19864 N N . LEU B 2 25 ? 9.258 -7.402 1.210 1.00 0.00 25 LEU B N 10
ATOM 19865 C CA . LEU B 2 25 ? 8.987 -8.410 0.171 1.00 0.00 25 LEU B CA 10
ATOM 19866 C C . LEU B 2 25 ? 9.494 -7.925 -1.190 1.00 0.00 25 LEU B C 10
ATOM 19867 O O . LEU B 2 25 ? 8.961 -8.301 -2.233 1.00 0.00 25 LEU B O 10
ATOM 19883 N N . LEU B 2 26 ? 10.537 -7.106 -1.168 1.00 0.00 26 LEU B N 10
ATOM 19884 C CA . LEU B 2 26 ? 11.127 -6.584 -2.392 1.00 0.00 26 LEU B CA 10
ATOM 19885 C C . LEU B 2 26 ? 11.929 -7.695 -3.099 1.00 0.00 26 LEU B C 10
ATOM 19886 O O . LEU B 2 26 ? 12.870 -8.243 -2.531 1.00 0.00 26 LEU B O 10
ATOM 19902 N N . PRO B 2 27 ? 11.573 -8.082 -4.307 1.00 0.00 27 PRO B N 10
ATOM 19903 C CA . PRO B 2 27 ? 12.321 -9.150 -5.008 1.00 0.00 27 PRO B CA 10
ATOM 19904 C C . PRO B 2 27 ? 13.794 -8.775 -5.118 1.00 0.00 27 PRO B C 10
ATOM 19905 O O . PRO B 2 27 ? 14.665 -9.458 -4.580 1.00 0.00 27 PRO B O 10
ATOM 19916 N N . GLU B 2 28 ? 14.056 -7.698 -5.860 1.00 0.00 28 GLU B N 10
ATOM 19917 C CA . GLU B 2 28 ? 15.425 -7.246 -6.097 1.00 0.00 28 GLU B CA 10
ATOM 19918 C C . GLU B 2 28 ? 15.645 -5.797 -5.677 1.00 0.00 28 GLU B C 10
ATOM 19919 O O . GLU B 2 28 ? 14.898 -4.913 -6.089 1.00 0.00 28 GLU B O 10
ATOM 19931 N N . ASN B 2 29 ? 16.716 -5.572 -4.900 1.00 0.00 29 ASN B N 10
ATOM 19932 C CA . ASN B 2 29 ? 17.121 -4.226 -4.452 1.00 0.00 29 ASN B CA 10
ATOM 19933 C C . ASN B 2 29 ? 16.373 -3.154 -5.221 1.00 0.00 29 ASN B C 10
ATOM 19934 O O . ASN B 2 29 ? 16.782 -2.744 -6.304 1.00 0.00 29 ASN B O 10
ATOM 19945 N N . ASN B 2 30 ? 15.250 -2.753 -4.639 1.00 0.00 30 ASN B N 10
ATOM 19946 C CA . ASN B 2 30 ? 14.351 -1.759 -5.216 1.00 0.00 30 ASN B CA 10
ATOM 19947 C C . ASN B 2 30 ? 15.026 -0.929 -6.303 1.00 0.00 30 ASN B C 10
ATOM 19948 O O . ASN B 2 30 ? 16.152 -0.461 -6.142 1.00 0.00 30 ASN B O 10
ATOM 19959 N N . VAL B 2 31 ? 14.316 -0.767 -7.415 1.00 0.00 31 VAL B N 10
ATOM 19960 C CA . VAL B 2 31 ? 14.831 -0.007 -8.556 1.00 0.00 31 VAL B CA 10
ATOM 19961 C C . VAL B 2 31 ? 14.190 1.378 -8.594 1.00 0.00 31 VAL B C 10
ATOM 19962 O O . VAL B 2 31 ? 12.980 1.519 -8.412 1.00 0.00 31 VAL B O 10
ATOM 19975 N N . LEU B 2 32 ? 15.016 2.400 -8.817 1.00 0.00 32 LEU B N 10
ATOM 19976 C CA . LEU B 2 32 ? 14.539 3.779 -8.863 1.00 0.00 32 LEU B CA 10
ATOM 19977 C C . LEU B 2 32 ? 14.265 4.206 -10.299 1.00 0.00 32 LEU B C 10
ATOM 19978 O O . LEU B 2 32 ? 13.645 5.242 -10.529 1.00 0.00 32 LEU B O 10
ATOM 19994 N N . SER B 2 33 ? 14.741 3.402 -11.258 1.00 0.00 33 SER B N 10
ATOM 19995 C CA . SER B 2 33 ? 14.554 3.694 -12.684 1.00 0.00 33 SER B CA 10
ATOM 19996 C C . SER B 2 33 ? 13.303 4.547 -12.918 1.00 0.00 33 SER B C 10
ATOM 19997 O O . SER B 2 33 ? 12.204 4.007 -13.037 1.00 0.00 33 SER B O 10
ATOM 20005 N N . PRO B 2 34 ? 13.427 5.856 -12.960 1.00 0.00 34 PRO B N 10
ATOM 20006 C CA . PRO B 2 34 ? 12.250 6.751 -13.151 1.00 0.00 34 PRO B CA 10
ATOM 20007 C C . PRO B 2 34 ? 11.755 6.745 -14.593 1.00 0.00 34 PRO B C 10
ATOM 20008 O O . PRO B 2 34 ? 12.517 6.470 -15.520 1.00 0.00 34 PRO B O 10
ATOM 20019 N N . LEU B 2 35 ? 10.471 7.047 -14.772 1.00 0.00 35 LEU B N 10
ATOM 20020 C CA . LEU B 2 35 ? 9.870 7.076 -16.104 1.00 0.00 35 LEU B CA 10
ATOM 20021 C C . LEU B 2 35 ? 9.700 8.521 -16.577 1.00 0.00 35 LEU B C 10
ATOM 20022 O O . LEU B 2 35 ? 9.400 9.404 -15.774 1.00 0.00 35 LEU B O 10
ATOM 20038 N N . PRO B 2 36 ? 9.874 8.786 -17.851 1.00 0.00 36 PRO B N 10
ATOM 20039 C CA . PRO B 2 36 ? 9.720 10.165 -18.403 1.00 0.00 36 PRO B CA 10
ATOM 20040 C C . PRO B 2 36 ? 8.254 10.590 -18.441 1.00 0.00 36 PRO B C 10
ATOM 20041 O O . PRO B 2 36 ? 7.367 9.742 -18.527 1.00 0.00 36 PRO B O 10
ATOM 20052 N N . SER B 2 37 ? 8.020 11.905 -18.361 1.00 0.00 37 SER B N 10
ATOM 20053 C CA . SER B 2 37 ? 6.664 12.476 -18.373 1.00 0.00 37 SER B CA 10
ATOM 20054 C C . SER B 2 37 ? 5.624 11.458 -18.828 1.00 0.00 37 SER B C 10
ATOM 20055 O O . SER B 2 37 ? 5.271 11.401 -20.005 1.00 0.00 37 SER B O 10
ATOM 20063 N N . GLN B 2 38 ? 5.151 10.646 -17.887 1.00 0.00 38 GLN B N 10
ATOM 20064 C CA . GLN B 2 38 ? 4.164 9.617 -18.196 1.00 0.00 38 GLN B CA 10
ATOM 20065 C C . GLN B 2 38 ? 2.753 10.107 -17.880 1.00 0.00 38 GLN B C 10
ATOM 20066 O O . GLN B 2 38 ? 1.791 9.730 -18.548 1.00 0.00 38 GLN B O 10
ATOM 20080 N N . ALA B 2 39 ? 2.637 10.954 -16.859 1.00 0.00 39 ALA B N 10
ATOM 20081 C CA . ALA B 2 39 ? 1.339 11.498 -16.459 1.00 0.00 39 ALA B CA 10
ATOM 20082 C C . ALA B 2 39 ? 1.181 12.929 -16.962 1.00 0.00 39 ALA B C 10
ATOM 20083 O O . ALA B 2 39 ? 0.126 13.501 -16.744 1.00 0.00 39 ALA B O 10
#

Nearest PDB structures (foldseek):
  2k8f-assembly1_B  TM=8.181E-01  e=1.179E-05  Homo sapiens
  2k8f-assembly1_B  TM=7.202E-01  e=1.021E-05  Homo sapiens
  2k8f-assembly1_B  TM=8.396E-01  e=2.862E-05  Homo sapiens
  2k8f-assembly1_A  TM=1.006E+00  e=1.416E-12  Homo sapiens
  1f81-assembly1_A  TM=8.609E-01  e=3.341E-09  Mus musculus

Foldseek 3Di:
DPDDVVVVVVVVLVVLCVQLVCLLVVVVCVDPPPSSVVVCVLVVVCVVDPCVCVVVDVSNVVVLVSCVVVLVVPQDQSDSNPSSCVPNVD/DPDVPDPVVPPPDPVCVPVCCVVVVDPDPDDPPDDPPPD

GO terms:
  GO:0061733 protein-lysine-acetyltransferase activity (F, IDA)
  GO:0005515 protein binding (F, IDA)
  GO:0000785 chromatin (C, IDA)
  GO:0005737 cytoplasm (C, IDA)
  GO:0005829 cytosol (C, IDA)
  GO:0042307 positive regulation of protein import into nucleus (P, IDA)
  GO:0003713 transcription coactivator activity (F, IDA)
  GO:0016407 acetyltransferase activity (F, IDA)
  GO:0045944 positive regulation of transcription by RNA polymerase II (P, IDA)
  GO:0010507 negative regulation of autophagy (P, IDA)
  GO:2000330 positive regulation of T-helper 17 cell lineage commitment (P, IDA)
  GO:0031669 cellular response to nutrient levels (P, IDA)
  GO:0046427 positive regulation of receptor signaling pathway via JAK-STAT (P, IDA)
  GO:0000122 negative regulation of transcription by RNA polymerase II (P, IDA)
  GO:0045815 transcription initiation-coupled chromatin remodeling (P, IDA)
  GO:0010976 positive regulation of neuron projection development (P, IDA)
  GO:0010484 histone H3 acetyltransferase activity (F, IDA)
  GO:0031333 negative regulation of protein-containing complex assembly (P, IDA)
  GO:0007249 canonical NF-kappaB signal transduction (P, IDA)
  GO:0003713 transcription coactivator activity (F, TAS)

Secondary structure (DSSP, 8-state):
---SHHHHHHHHHHHHHHHHHHHTT-TTSS-S-HHHHHHHHHHHHHHH-HHHHTT-SHHHHHHHHHHHHHHHH--S--SS-HHHIIIII-/--SS---SS-----S-HHHHHHHHT-SSS----PPPS--

Solvent-accessible surface area: 8994 Å² total; per-residue (Å²): 142,132,142,64,45,40,51,29,58,163,81,11,54,87,126,1,37,109,7,5,40,73,3,10,69,38,142,91,59,125,8,106,89,110,44,1,80,24,1,13,110,0,12,29,1,0,74,30,41,168,176,0,49,124,10,43,7,58,1,0,133,78,3,55,44,15,5,20,157,37,4,138,164,19,142,127,53,93,63,59,9,23,12,5,41,64,80,72,13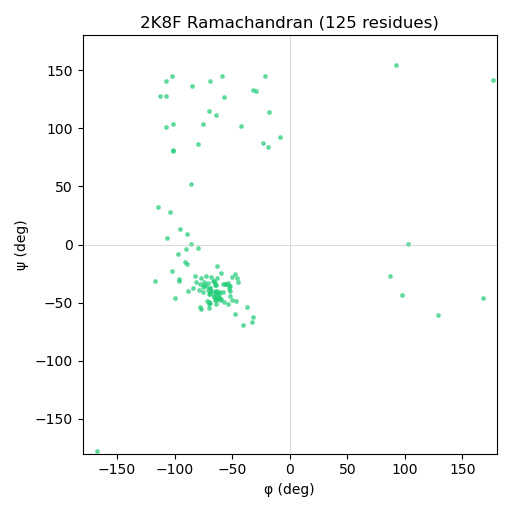0,188,214,154,153,108,131,64,92,106,71,70,66,100,57,148,68,96,54,23,29,28,35,4,86,119,73,56,74,130,126,18,54,113,63,117,96,113,121,154,138

Organism: Homo sapiens (NCBI:txid9606)

Sequence (129 aa):
ATQSPGDSRRLSIQRAIQSLVHAAQCRNANCSLPSCQKMKRVVQHTKGCKRKTNGGCPICKQLIALAAYHAKHCQENKCPVPFCLNIKQKMEEPQSDPSVEPPLSQETFSDLWKLLPENNVLSPLPSQAATQSPGDSRRLSIQRAIQSLVHAAQCRNANCSLPSCQKMKRVVQHTKGCKRKTNGGCPICKQLIALAAYHAKHCQENKCPVPFCLNIKQKMEEPQSDPSVEPPLSQETFSDLWKLLPENNVLSPLPSQAATQSPGDSRRLSIQRAIQSLVHAAQCRNANCSLPSCQKMKRVVQHTKGCKRKTNGGCPICKQLIALAAYHAKHCQENKCPVPFCLNIKQKMEEPQSDPSVEPPLSQETFSDLWKLLPENNVLSPLPSQAATQSPGDSRRLSIQRAIQSLVHAAQCRNANCSLPSCQKMKRVVQHTKGCKRKTNGGCPICKQLIALAAYHAKHCQENKCPVPFCLNIKQKMEEPQSDPSVEPPLSQETFSDLWKLLPENNVLSPLPSQAATQSPGDSRRLSIQRAIQSLVHAAQCRNANCSLPSCQKMKRVVQHTKGCKRKTNGGCPICKQLIALAAYHAKHCQENKCPVPFCLNIKQKMEEPQSDPSVEPPLSQETFSDLWKLLPENNVLSPLPSQAATQSPGDSRRLSIQRAIQSLVHAAQCRNANCSLPSCQKMKRVVQHTKGCKRKTNGGCPICKQLIALAAYHAKHCQENKCPVPFCLNIKQKMEEPQSDPSVEPPLSQETFSDLWKLLPENNVLSPLPSQAATQSPGDSRRLSIQRAIQSLVHAAQCRNANCSLPSCQKMKRVVQHTKGCKRKTNGGCPICKQLIALAAYHAKHCQENKCPVPFCLNIKQKMEEPQSDPSVEPPLSQETFSDLWKLLPENNVLSPLPSQAATQSPGDSRRLSIQRAIQSLVHAAQCRNANCSLPSCQKMKRVVQHTKGCKRKTNGGCPICKQLIALAAYHAKHCQENKCPVPFCLNIKQKMEEPQSDPSVEPPLSQETFSDLWKLLPENNVLSPLPSQAATQSPGDSRRLSIQRAIQSLVHAAQCRNANCSLPSCQKMKRVVQHTKGCKRKTNGGCPICKQLIALAAYHAKHCQENKCPVPFCLNIKQKMEEPQSDPSVEPPLSQETFSDLWKLLPENNVLSPLPSQAATQSPGDSRRLSIQRAIQSLVHAAQCRNANCSLPSCQKMKRVVQHTKGCKRKTNGGCPICKQLIALAAYHAKHCQENKCPVPFCLNIKQKMEEPQSDPSVEPPLSQETFSDLWKLLPENNVLSPLPSQA

Radius of gyration: 15.67 Å; Cα contacts (8 Å, |Δi|>4): 124; chains: 2; bounding box: 35×42×40 Å